Protein AF-A0A9D9KE22-F1 (afdb_monomer_lite)

Foldseek 3Di:
DDQWFWDDDQEDEAQDKDKTKIAHDVVFFPDKWKAKVVPRTFDWDDDNVGRMIMGTDGRPHHDFDKIKMWIFGAGPVRHTPDIDIQIHGHDNDDFAFAPFKKKAFQAWWKWFSDPDDPVPDDPLGIDIDGHPDMFAFGGWDDDPQKIWTQTPDFDPSNGRTTITRNVRIWIDHPRFTFAQDPVPDDDADPQWKKKFFQAWWKWFLDPDPPVPDDPLGIDIDHHRTMFIFNFWAQAPQWTWTFTDPPRFDPSHGRTTTTRQVRMWIGDPNDIDDRDLQFKKKAFQAWWWFFADPDDPVPDDPLGIDIDHHLDMWTWPDWDFDQQWIWTATRGADPSHGRTGTIRPARMWMGGNPHTDPPDPFKDWPFAQEEEAQAKGKTKIFGDLVFFPDKWKAKPVPRTFDKDDDSVRRMIMGIDRRPHHDFFKTKIWIFTAGPVRGTRDIYIRIHGHDHDPVLVPFWKKKFFQAWWKWFQDPDDPVPDDPQGIDIDGHGDMFTFPGWDDDDQWIWTQTPAFDPSNTRTTITNQLRMWIDRHPDTADADPLSDDDDPAQKKKAQNAWWKFFADPDDPVPDDPLGIDIDHHRDMFGFQFWAQADQWIFTATPDADPSHGGTGTIRQVRMWMGGPSDTDHRDLQFKKKAFADWKKFAADDDPPVPDDPLGIDTDDHRDMWTFPDWDDDDQWIWTQTRGQDPSHGRTGIIRNVRIFIGGRPHTDDRDDDFDQKFFAPFDAAALCPAPPPSVPQLQLRQVQSQVVSVPDDDDPDPGRSNVLVVVLCVPPNPPSSVPVVSSQVSLVVVQKHKDKDQFAFPVVCSVCLRVNFKKKFWWPLDVVIGIWIFGMDHPFATFIRRNQADSVVVSPGRGRHRDGDGPVNCCVIQHDGRRGIIMTIGHD

Sequence (887 aa):
MGVLTYLGPQEVLVNQPTALTGTYDPQQIAKVSVSAEGQFPLPVTLNLSQGAWQVKLDRGVTIAGIRWFSLQGTDSAGNVVAQHKAYVTVSSEPLVQADSLQVELLQQTWFKTAPIDSAQLEDTQKLRVDGGQTLEAKRYTLRGNHIAVELDDRLSPVGTFGYFYQPHVQLSIGGLPLHFNENRLPEPPPGTQLLWITRDTKIKVMPESSALLPPTQQAELLKGQVFFITGYACVSGHFRVTLQDGMGIPNFGNVGYLYNQHVRIHQDGQWLSYDANALTVTILRETLLKKRPTDSSVLPESEYVKLPATRIYGLSSYRWIASHLKVALTENFPGFGNTGYLFPDFVEIKQGNDALTVSPTLDYTGPTEVLLNQPTTLTGRFDPENVATVSVVAEDRFALPVTLNRGDGTWGVRLDRGFREAGLRWLRLKGSDRNGATIDSQILYITVSTDPLTVGDELTVRTLRETVFKVAPIDSDRLAFDQQITLREGTTLEVRNYGYVDGHLQVRLKTSLTPIGEFGYFYEPHVQLRKGDRILVFQVANIPEQPIAGQLLVTETTHMKISTDSAASLPASQKVRLLHGQTFGVLGYASIAGHFRVTLAESIPGFGNVGYIFARHVELLRQGQSVPYDSQALTVTILQKTVLKRRLVPSSRLSSNDKTTLPVGRVYGVSSYATEDNHIKVSLTEEIPGYGNTGYLFAEHVWVRQGGTTIDLFPKLPDRKELGVPYFSQRDNPSYSWATCNTTAIAMVLYYYGLRPSYSSQLEEELFQWIVQRYGVGAQTNHAVLSEMIRAYGYRTVFSTKRRWREIDKEIAEGRPVILPGYFTATGHIVTVIGYTPSGLIVNDPWGNSLTGYTNTYGGKLLYPNNFLVEKAGTDGNVWAHFIYPN

Structure (mmCIF, N/CA/C/O backbone):
data_AF-A0A9D9KE22-F1
#
_entry.id   AF-A0A9D9KE22-F1
#
loop_
_atom_site.group_PDB
_atom_site.id
_atom_site.type_symbol
_atom_site.label_atom_id
_atom_site.label_alt_id
_atom_site.label_comp_id
_atom_site.label_asym_id
_atom_site.label_entity_id
_atom_site.label_seq_id
_atom_site.pdbx_PDB_ins_code
_atom_site.Cartn_x
_atom_site.Cartn_y
_atom_site.Cartn_z
_atom_site.occupancy
_atom_site.B_iso_or_equiv
_atom_site.auth_seq_id
_atom_site.auth_comp_id
_atom_site.auth_asym_id
_atom_site.auth_atom_id
_atom_site.pdbx_PDB_model_num
ATOM 1 N N . MET A 1 1 ? -30.081 0.039 63.988 1.00 52.62 1 MET A N 1
ATOM 2 C CA . MET A 1 1 ? -30.700 -0.059 62.646 1.00 52.62 1 MET A CA 1
ATOM 3 C C . MET A 1 1 ? -32.122 0.452 62.765 1.00 52.62 1 MET A C 1
ATOM 5 O O . MET A 1 1 ? -32.701 0.265 63.826 1.00 52.62 1 MET A O 1
ATOM 9 N N . GLY A 1 2 ? -32.643 1.153 61.754 1.00 65.88 2 GLY A N 1
ATOM 10 C CA . GLY A 1 2 ? -34.035 1.617 61.780 1.00 65.88 2 GLY A CA 1
ATOM 11 C C . GLY A 1 2 ? -35.005 0.438 61.884 1.00 65.88 2 GLY A C 1
ATOM 12 O O . GLY A 1 2 ? -34.689 -0.650 61.407 1.00 65.88 2 GLY A O 1
ATOM 13 N N . VAL A 1 3 ? -36.162 0.659 62.512 1.00 86.88 3 VAL A N 1
ATOM 14 C CA . VAL A 1 3 ? -37.177 -0.385 62.741 1.00 86.88 3 VAL A CA 1
ATOM 15 C C . VAL A 1 3 ? -37.693 -0.958 61.412 1.00 86.88 3 VAL A C 1
ATOM 17 O O . VAL A 1 3 ? -37.956 -2.150 61.324 1.00 86.88 3 VAL A O 1
ATOM 20 N N . LEU A 1 4 ? -37.736 -0.149 60.348 1.00 90.00 4 LEU A N 1
ATOM 21 C CA . LEU A 1 4 ? -37.989 -0.553 58.962 1.00 90.00 4 LEU A CA 1
ATOM 22 C C . LEU A 1 4 ? -37.104 0.283 58.029 1.00 90.00 4 LEU A C 1
ATOM 24 O O . LEU A 1 4 ? -37.019 1.497 58.191 1.00 90.00 4 LEU A O 1
ATOM 28 N N . THR A 1 5 ? -36.441 -0.336 57.053 1.00 89.00 5 THR A N 1
ATOM 29 C CA . THR A 1 5 ? -35.535 0.353 56.123 1.00 89.00 5 THR A CA 1
ATOM 30 C C . THR A 1 5 ? -35.756 -0.075 54.677 1.00 89.00 5 THR A C 1
ATOM 32 O O . THR A 1 5 ? -36.256 -1.167 54.403 1.00 89.00 5 THR A O 1
ATOM 35 N N . TYR A 1 6 ? -35.341 0.789 53.750 1.00 90.19 6 TYR A N 1
ATOM 36 C CA . TYR A 1 6 ? -35.179 0.484 52.332 1.00 90.19 6 TYR A CA 1
ATOM 37 C C . TYR A 1 6 ? -33.688 0.466 51.993 1.00 90.19 6 TYR A C 1
ATOM 39 O O . TYR A 1 6 ? -32.990 1.439 52.274 1.00 90.19 6 TYR A O 1
ATOM 47 N N . LEU A 1 7 ? -33.200 -0.630 51.411 1.00 88.38 7 LEU A N 1
ATOM 48 C CA . LEU A 1 7 ? -31.791 -0.786 51.046 1.00 88.38 7 LEU A CA 1
ATOM 49 C C . LEU A 1 7 ? -31.523 -0.464 49.574 1.00 88.38 7 LEU A C 1
ATOM 51 O O . LEU A 1 7 ? -30.452 0.051 49.262 1.00 88.38 7 LEU A O 1
ATOM 55 N N . GLY A 1 8 ? -32.478 -0.721 48.679 1.00 89.62 8 GLY A N 1
ATOM 56 C CA . GLY A 1 8 ? -32.329 -0.424 47.257 1.00 89.62 8 GLY A CA 1
ATOM 57 C C . GLY A 1 8 ? -33.086 -1.392 46.347 1.00 89.62 8 GLY A C 1
ATOM 58 O O . GLY A 1 8 ? -33.762 -2.304 46.839 1.00 89.62 8 GLY A O 1
ATOM 59 N N . PRO A 1 9 ? -32.960 -1.208 45.021 1.00 90.75 9 PRO A N 1
ATOM 60 C CA . PRO A 1 9 ? -32.099 -0.221 44.351 1.00 90.75 9 PRO A CA 1
ATOM 61 C C . PRO A 1 9 ? -32.670 1.212 44.341 1.00 90.75 9 PRO A C 1
ATOM 63 O O . PRO A 1 9 ? -33.877 1.425 44.268 1.00 90.75 9 PRO A O 1
ATOM 66 N N . GLN A 1 10 ? -31.806 2.225 44.402 1.00 87.44 10 GLN A N 1
ATOM 67 C CA . GLN A 1 10 ? -32.179 3.648 44.324 1.00 87.44 10 GLN A CA 1
ATOM 68 C C . GLN A 1 10 ? -32.398 4.118 42.872 1.00 87.44 10 GLN A C 1
ATOM 70 O O . GLN A 1 10 ? -33.003 5.168 42.635 1.00 87.44 10 GLN A O 1
ATOM 75 N N . GLU A 1 11 ? -31.954 3.319 41.899 1.00 89.69 11 GLU A N 1
ATOM 76 C CA . GLU A 1 11 ? -32.159 3.530 40.469 1.00 89.69 11 GLU A CA 1
ATOM 77 C C . GLU A 1 11 ? -32.448 2.210 39.744 1.00 89.69 11 GLU A C 1
ATOM 79 O O . GLU A 1 11 ? -31.849 1.179 40.044 1.00 89.69 11 GLU A O 1
ATOM 84 N N . VAL A 1 12 ? -33.388 2.247 38.801 1.00 92.44 12 VAL A N 1
ATOM 85 C CA . VAL A 1 12 ? -33.772 1.129 37.934 1.00 92.44 12 VAL A CA 1
ATOM 86 C C . VAL A 1 12 ? -34.018 1.632 36.515 1.00 92.44 12 VAL A C 1
ATOM 88 O O . VAL A 1 12 ? -34.366 2.796 36.310 1.00 92.44 12 VAL A O 1
ATOM 91 N N . LEU A 1 13 ? -33.896 0.743 35.532 1.00 92.75 13 LEU A N 1
ATOM 92 C CA . LEU A 1 13 ? -34.235 1.045 34.144 1.00 92.75 13 LEU A CA 1
ATOM 93 C C . LEU A 1 13 ? -35.691 0.694 33.837 1.00 92.75 13 LEU A C 1
ATOM 95 O O . LEU A 1 13 ? -36.239 -0.279 34.364 1.00 92.75 13 LEU A O 1
ATOM 99 N N . VAL A 1 14 ? -36.310 1.480 32.955 1.00 93.62 14 VAL A N 1
ATOM 100 C CA . VAL A 1 14 ? -37.665 1.209 32.459 1.00 93.62 14 VAL A CA 1
ATOM 101 C C . VAL A 1 14 ? -37.738 -0.206 31.873 1.00 93.62 14 VAL A C 1
ATOM 103 O O . VAL A 1 14 ? -36.873 -0.611 31.098 1.00 93.62 14 VAL A O 1
ATOM 106 N N . ASN A 1 15 ? -38.793 -0.946 32.224 1.00 93.06 15 ASN A N 1
ATOM 107 C CA . ASN A 1 15 ? -39.070 -2.307 31.742 1.00 93.06 15 ASN A CA 1
ATOM 108 C C . ASN A 1 15 ? -37.982 -3.357 32.054 1.00 93.06 15 ASN A C 1
ATOM 110 O O . ASN A 1 15 ? -37.963 -4.410 31.419 1.00 93.06 15 ASN A O 1
ATOM 114 N N . GLN A 1 16 ? -37.088 -3.105 33.018 1.00 94.62 16 GLN A N 1
ATOM 115 C CA . GLN A 1 16 ? -36.100 -4.094 33.460 1.00 94.62 16 GLN A CA 1
ATOM 116 C C . GLN A 1 16 ? -36.546 -4.793 34.753 1.00 94.62 16 GLN A C 1
ATOM 118 O O . GLN A 1 16 ? -36.884 -4.098 35.718 1.00 94.62 16 GLN A O 1
ATOM 123 N N . PRO A 1 17 ? -36.534 -6.141 34.813 1.00 94.94 17 PRO A N 1
ATOM 124 C CA . PRO A 1 17 ? -36.835 -6.877 36.035 1.00 94.94 17 PRO A CA 1
ATOM 125 C C . PRO A 1 17 ? -35.975 -6.383 37.199 1.00 94.94 17 PRO A C 1
ATOM 127 O O . PRO A 1 17 ? -34.760 -6.237 37.070 1.00 94.94 17 PRO A O 1
ATOM 130 N N . THR A 1 18 ? -36.596 -6.118 38.346 1.00 94.38 18 THR A N 1
ATOM 131 C CA . THR A 1 18 ? -35.881 -5.592 39.513 1.00 94.38 18 THR A CA 1
ATOM 132 C C . THR A 1 18 ? -36.458 -6.132 40.812 1.00 94.38 18 THR A C 1
ATOM 134 O O . THR A 1 18 ? -37.592 -6.614 40.854 1.00 94.38 18 THR A O 1
ATOM 137 N N . ALA A 1 19 ? -35.678 -6.059 41.886 1.00 95.19 19 ALA A N 1
ATOM 138 C CA . ALA A 1 19 ? -36.117 -6.459 43.210 1.00 95.19 19 ALA A CA 1
ATOM 139 C C . ALA A 1 19 ? -35.845 -5.346 44.220 1.00 95.19 19 ALA A C 1
ATOM 141 O O . ALA A 1 19 ? -34.696 -4.998 44.476 1.00 95.19 19 ALA A O 1
ATOM 142 N N . LEU A 1 20 ? -36.913 -4.818 44.810 1.00 94.88 20 LEU A N 1
ATOM 143 C CA . LEU A 1 20 ? -36.837 -3.865 45.910 1.00 94.88 20 LEU A CA 1
ATOM 144 C C . LEU A 1 20 ? -36.522 -4.635 47.186 1.00 94.88 20 LEU A C 1
ATOM 146 O O . LEU A 1 20 ? -37.151 -5.659 47.450 1.00 94.88 20 LEU A O 1
ATOM 150 N N . THR A 1 21 ? -35.573 -4.154 47.977 1.00 95.38 21 THR A N 1
ATOM 151 C CA . THR A 1 21 ? -35.125 -4.835 49.193 1.00 95.38 21 THR A CA 1
ATOM 152 C C . THR A 1 21 ? -34.967 -3.868 50.350 1.00 95.38 21 THR A C 1
ATOM 154 O O . THR A 1 21 ? -34.705 -2.676 50.167 1.00 95.38 21 THR A O 1
ATOM 157 N N . GLY A 1 22 ? -35.096 -4.391 51.562 1.00 93.12 22 GLY A N 1
ATOM 158 C CA . GLY A 1 22 ? -34.832 -3.640 52.776 1.00 93.12 22 GLY A CA 1
ATOM 159 C C . GLY A 1 22 ? -34.745 -4.530 54.006 1.00 93.12 22 GLY A C 1
ATOM 160 O O . GLY A 1 22 ? -34.867 -5.751 53.905 1.00 93.12 22 GLY A O 1
ATOM 161 N N . THR A 1 23 ? -34.532 -3.922 55.172 1.00 93.56 23 THR A N 1
ATOM 162 C CA . THR A 1 23 ? -34.535 -4.633 56.460 1.00 93.56 23 THR A CA 1
ATOM 163 C C . THR A 1 23 ? -35.662 -4.163 57.360 1.00 93.56 23 THR A C 1
ATOM 165 O O . THR A 1 23 ? -36.246 -3.102 57.148 1.00 93.56 23 THR A O 1
ATOM 168 N N . TYR A 1 24 ? -35.986 -4.963 58.364 1.00 93.38 24 TYR A N 1
ATOM 169 C CA . TYR A 1 24 ? -36.916 -4.624 59.427 1.00 93.38 24 TYR A CA 1
ATOM 170 C C . TYR A 1 24 ? -36.479 -5.301 60.729 1.00 93.38 24 TYR A C 1
ATOM 172 O O . TYR A 1 24 ? -35.757 -6.296 60.696 1.00 93.38 24 TYR A O 1
ATOM 180 N N . ASP A 1 25 ? -36.906 -4.764 61.870 1.00 92.50 25 ASP A N 1
ATOM 181 C CA . ASP A 1 25 ? -36.698 -5.403 63.168 1.00 92.50 25 ASP A CA 1
ATOM 182 C C . ASP A 1 25 ? -37.788 -6.467 63.407 1.00 92.50 25 ASP A C 1
ATOM 184 O O . ASP A 1 25 ? -38.950 -6.106 63.635 1.00 92.50 25 ASP A O 1
ATOM 188 N N . PRO A 1 26 ? -37.454 -7.772 63.372 1.00 89.25 26 PRO A N 1
ATOM 189 C CA . PRO A 1 26 ? -38.434 -8.838 63.555 1.00 89.25 26 PRO A CA 1
ATOM 190 C C . PRO A 1 26 ? -38.997 -8.908 64.981 1.00 89.25 26 PRO A C 1
ATOM 192 O O . PRO A 1 26 ? -39.993 -9.596 65.190 1.00 89.25 26 PRO A O 1
ATOM 195 N N . GLN A 1 27 ? -38.398 -8.214 65.959 1.00 89.69 27 GLN A N 1
ATOM 196 C CA . GLN A 1 27 ? -38.946 -8.115 67.316 1.00 89.69 27 GLN A CA 1
ATOM 197 C C . GLN A 1 27 ? -40.070 -7.077 67.422 1.00 89.69 27 GLN A C 1
ATOM 199 O O . GLN A 1 27 ? -40.893 -7.163 68.330 1.00 89.69 27 GLN A O 1
ATOM 204 N N . GLN A 1 28 ? -40.113 -6.104 66.507 1.00 89.75 28 GLN A N 1
ATOM 205 C CA . GLN A 1 28 ? -41.059 -4.985 66.553 1.00 89.75 28 GLN A CA 1
ATOM 206 C C . GLN A 1 28 ? -42.099 -5.033 65.429 1.00 89.75 28 GLN A C 1
ATOM 208 O O . GLN A 1 28 ? -43.223 -4.574 65.610 1.00 89.75 28 GLN A O 1
ATOM 213 N N . ILE A 1 29 ? -41.749 -5.593 64.269 1.00 91.06 29 ILE A N 1
ATOM 214 C CA . ILE A 1 29 ? -42.631 -5.667 63.102 1.00 91.06 29 ILE A CA 1
ATOM 215 C C . ILE A 1 29 ? -42.991 -7.124 62.811 1.00 91.06 29 ILE A C 1
ATOM 217 O O . ILE A 1 29 ? -42.139 -7.938 62.458 1.00 91.06 29 ILE A O 1
ATOM 221 N N . ALA A 1 30 ? -44.289 -7.421 62.876 1.00 89.38 30 ALA A N 1
ATOM 222 C CA . ALA A 1 30 ? -44.859 -8.706 62.487 1.00 89.38 30 ALA A CA 1
ATOM 223 C C . ALA A 1 30 ? -45.181 -8.777 60.983 1.00 89.38 30 ALA A C 1
ATOM 225 O O . ALA A 1 30 ? -45.152 -9.859 60.396 1.00 89.38 30 ALA A O 1
ATOM 226 N N . LYS A 1 31 ? -45.487 -7.639 60.340 1.00 92.25 31 LYS A N 1
ATOM 227 C CA . LYS A 1 31 ? -45.825 -7.576 58.909 1.00 92.25 31 LYS A CA 1
ATOM 228 C C . LYS A 1 31 ? -45.236 -6.338 58.241 1.00 92.25 31 LYS A C 1
ATOM 230 O O . LYS A 1 31 ? -45.447 -5.223 58.707 1.00 92.25 31 LYS A O 1
ATOM 235 N N . VAL A 1 32 ? -44.578 -6.537 57.098 1.00 94.81 32 VAL A N 1
ATOM 236 C CA . VAL A 1 32 ? -44.159 -5.462 56.185 1.00 94.81 32 VAL A CA 1
ATOM 237 C C . VAL A 1 32 ? -45.110 -5.425 54.991 1.00 94.81 32 VAL A C 1
ATOM 239 O O . VAL A 1 32 ? -45.352 -6.448 54.354 1.00 94.81 32 VAL A O 1
ATOM 242 N N . SER A 1 33 ? -45.638 -4.245 54.679 1.00 94.81 33 SER A N 1
ATOM 243 C CA . SER A 1 33 ? -46.458 -3.982 53.495 1.00 94.81 33 SER A CA 1
ATOM 244 C C . SER A 1 33 ? -45.775 -2.937 52.619 1.00 94.81 33 SER A C 1
ATOM 246 O O . SER A 1 33 ? -45.299 -1.920 53.123 1.00 94.81 33 SER A O 1
ATOM 248 N N . VAL A 1 34 ? -45.743 -3.182 51.309 1.00 95.62 34 VAL A N 1
ATOM 249 C CA . VAL A 1 34 ? -45.192 -2.254 50.315 1.00 95.62 34 VAL A CA 1
ATOM 250 C C . VAL A 1 34 ? -46.267 -1.959 49.275 1.00 95.62 34 VAL A C 1
ATOM 252 O O . VAL A 1 34 ? -46.919 -2.876 48.784 1.00 95.62 34 VAL A O 1
ATOM 255 N N . SER A 1 35 ? -46.467 -0.689 48.931 1.00 94.38 35 SER A N 1
ATOM 256 C CA . SER A 1 35 ? -47.341 -0.285 47.821 1.00 94.38 35 SER A CA 1
ATOM 257 C C . SER A 1 35 ? -46.654 0.737 46.925 1.00 94.38 35 SER A C 1
ATOM 259 O O . SER A 1 35 ? -45.993 1.650 47.422 1.00 94.38 35 SER A O 1
ATOM 261 N N . ALA A 1 36 ? -46.797 0.598 45.608 1.00 92.25 36 ALA A N 1
ATOM 262 C CA . ALA A 1 36 ? -46.346 1.613 44.663 1.00 92.25 36 ALA A CA 1
ATOM 263 C C . ALA A 1 36 ? -47.283 2.820 44.733 1.00 92.25 36 ALA A C 1
ATOM 265 O O . ALA A 1 36 ? -48.504 2.682 44.618 1.00 92.25 36 ALA A O 1
ATOM 266 N N . GLU A 1 37 ? -46.692 3.988 44.971 1.00 90.19 37 GLU A N 1
ATOM 267 C CA . GLU A 1 37 ? -47.356 5.292 45.011 1.00 90.19 37 GLU A CA 1
ATOM 268 C C . GLU A 1 37 ? -48.580 5.348 45.945 1.00 90.19 37 GLU A C 1
ATOM 270 O O . GLU A 1 37 ? -49.500 6.141 45.756 1.00 90.19 37 GLU A O 1
ATOM 275 N N . GLY A 1 38 ? -48.591 4.492 46.975 1.00 86.12 38 GLY A N 1
ATOM 276 C CA . GLY A 1 38 ? -49.675 4.382 47.954 1.00 86.12 38 GLY A CA 1
ATOM 277 C C . GLY A 1 38 ? -50.980 3.794 47.407 1.00 86.12 38 GLY A C 1
ATOM 278 O O . GLY A 1 38 ? -51.953 3.719 48.150 1.00 86.12 38 GLY A O 1
ATOM 279 N N . GLN A 1 39 ? -51.018 3.385 46.135 1.00 89.31 39 GLN A N 1
ATOM 280 C CA . GLN A 1 39 ? -52.238 2.938 45.453 1.00 89.31 39 GLN A CA 1
ATOM 281 C C . GLN A 1 39 ? -52.198 1.455 45.084 1.00 89.31 39 GLN A C 1
ATOM 283 O O . GLN A 1 39 ? -53.217 0.772 45.164 1.00 89.31 39 GLN A O 1
ATOM 288 N N . PHE A 1 40 ? -51.028 0.941 44.699 1.00 90.44 40 PHE A N 1
ATOM 289 C CA . PHE A 1 40 ? -50.904 -0.408 44.150 1.00 90.44 40 PHE A CA 1
ATOM 290 C C . PHE A 1 40 ? -50.133 -1.310 45.121 1.00 90.44 40 PHE A C 1
ATOM 292 O O . PHE A 1 40 ? -48.906 -1.208 45.187 1.00 90.44 40 PHE A O 1
ATOM 299 N N . PRO A 1 41 ? -50.803 -2.168 45.914 1.00 93.44 41 PRO A N 1
ATOM 300 C CA . PRO A 1 41 ? -50.121 -3.065 46.842 1.00 93.44 41 PRO A CA 1
ATOM 301 C C . PRO A 1 41 ? -49.239 -4.062 46.085 1.00 93.44 41 PRO A C 1
ATOM 303 O O . PRO A 1 41 ? -49.636 -4.605 45.054 1.00 93.44 41 PRO A O 1
ATOM 306 N N . LEU A 1 42 ? -48.040 -4.307 46.610 1.00 94.38 42 LEU A N 1
ATOM 307 C CA . LEU A 1 42 ? -47.044 -5.189 46.013 1.00 94.38 42 LEU A CA 1
ATOM 308 C C . LEU A 1 42 ? -46.804 -6.418 46.902 1.00 94.38 42 LEU A C 1
ATOM 310 O O . LEU A 1 42 ? -46.813 -6.298 48.131 1.00 94.38 42 LEU A O 1
ATOM 314 N N . PRO A 1 43 ? -46.569 -7.602 46.311 1.00 94.06 43 PRO A N 1
ATOM 315 C CA . PRO A 1 43 ? -46.310 -8.817 47.072 1.00 94.06 43 PRO A CA 1
ATOM 316 C C . PRO A 1 43 ? -44.940 -8.744 47.757 1.00 94.06 43 PRO A C 1
ATOM 318 O O . PRO A 1 43 ? -43.904 -8.645 47.098 1.00 94.06 43 PRO A O 1
ATOM 321 N N . VAL A 1 44 ? -44.940 -8.817 49.090 1.00 96.06 44 VAL A N 1
ATOM 322 C CA . VAL A 1 44 ? -43.728 -8.793 49.920 1.00 96.06 44 VAL A CA 1
ATOM 323 C C . VAL A 1 44 ? -43.352 -10.214 50.331 1.00 96.06 44 VAL A C 1
ATOM 325 O O . VAL A 1 44 ? -44.178 -10.962 50.847 1.00 96.06 44 VAL A O 1
ATOM 328 N N . THR A 1 45 ? -42.086 -10.570 50.139 1.00 94.88 45 THR A N 1
ATOM 329 C CA . THR A 1 45 ? -41.467 -11.789 50.670 1.00 94.88 45 THR A CA 1
ATOM 330 C C . THR A 1 45 ? -40.592 -11.421 51.864 1.00 94.88 45 THR A C 1
ATOM 332 O O . THR A 1 45 ? -39.764 -10.518 51.759 1.00 94.88 45 THR A O 1
ATOM 335 N N . LEU A 1 46 ? -40.764 -12.111 52.994 1.00 92.19 46 LEU A N 1
ATOM 336 C CA . LEU A 1 46 ? -39.969 -11.897 54.206 1.00 92.19 46 LEU A CA 1
ATOM 337 C C . LEU A 1 46 ? -38.916 -12.993 54.367 1.00 92.19 46 LEU A C 1
ATOM 339 O O . LEU A 1 46 ? -39.197 -14.173 54.164 1.00 92.19 46 LEU A O 1
ATOM 343 N N . ASN A 1 47 ? -37.726 -12.597 54.801 1.00 89.81 47 ASN A N 1
ATOM 344 C CA . ASN A 1 47 ? -36.690 -13.483 55.298 1.00 89.81 47 ASN A CA 1
ATOM 345 C C . ASN A 1 47 ? -36.510 -13.244 56.803 1.00 89.81 47 ASN A C 1
ATOM 347 O O . ASN A 1 47 ? -35.818 -12.316 57.228 1.00 89.81 47 ASN A O 1
ATOM 351 N N . LEU A 1 48 ? -37.148 -14.105 57.597 1.00 84.62 48 LEU A N 1
ATOM 352 C CA . LEU A 1 48 ? -37.213 -13.989 59.054 1.00 84.62 48 LEU A CA 1
ATOM 353 C C . LEU A 1 48 ? -35.842 -14.131 59.730 1.00 84.62 48 LEU A C 1
ATOM 355 O O . LEU A 1 48 ? -35.604 -13.481 60.742 1.00 84.62 48 LEU A O 1
ATOM 359 N N . SER A 1 49 ? -34.931 -14.944 59.182 1.00 85.00 49 SER A N 1
ATOM 360 C CA . SER A 1 49 ? -33.613 -15.172 59.796 1.00 85.00 49 SER A CA 1
ATOM 361 C C . SER A 1 49 ? -32.651 -14.001 59.599 1.00 85.00 49 SER A C 1
ATOM 363 O O . SER A 1 49 ? -31.721 -13.836 60.382 1.00 85.00 49 SER A O 1
ATOM 365 N N . GLN A 1 50 ? -32.882 -13.181 58.572 1.00 87.75 50 GLN A N 1
ATOM 366 C CA . GLN A 1 50 ? -32.050 -12.023 58.239 1.00 87.75 50 GLN A CA 1
ATOM 367 C C . GLN A 1 50 ? -32.721 -10.682 58.566 1.00 87.75 50 GLN A C 1
ATOM 369 O O . GLN A 1 50 ? -32.101 -9.640 58.368 1.00 87.75 50 GLN A O 1
ATOM 374 N N . GLY A 1 51 ? -33.979 -10.689 59.029 1.00 92.19 51 GLY A N 1
ATOM 375 C CA . GLY A 1 51 ? -34.763 -9.465 59.216 1.00 92.19 51 GLY A CA 1
ATOM 376 C C . GLY A 1 51 ? -34.876 -8.657 57.919 1.00 92.19 51 GLY A C 1
ATOM 377 O O . GLY A 1 51 ? -34.739 -7.437 57.934 1.00 92.19 51 GLY A O 1
ATOM 378 N N . ALA A 1 52 ? -35.045 -9.330 56.777 1.00 93.81 52 ALA A N 1
ATOM 379 C CA . ALA A 1 52 ? -35.034 -8.706 55.455 1.00 93.81 52 ALA A CA 1
ATOM 380 C C . ALA A 1 52 ? -36.369 -8.892 54.730 1.00 93.81 52 ALA A C 1
ATOM 382 O O . ALA A 1 52 ? -37.041 -9.909 54.891 1.00 93.81 52 ALA A O 1
ATOM 383 N N . TRP A 1 53 ? -36.750 -7.922 53.907 1.00 95.19 53 TRP A N 1
ATOM 384 C CA . TRP A 1 53 ? -37.934 -7.994 53.055 1.00 95.19 53 TRP A CA 1
ATOM 385 C C . TRP A 1 53 ? -37.553 -7.740 51.592 1.00 95.19 53 TRP A C 1
ATOM 387 O O . TRP A 1 53 ? -36.586 -7.032 51.300 1.00 95.19 53 TRP A O 1
ATOM 397 N N . GLN A 1 54 ? -38.313 -8.330 50.669 1.00 96.62 54 GLN A N 1
ATOM 398 C CA . GLN A 1 54 ? -38.123 -8.179 49.229 1.00 96.62 54 GLN A CA 1
ATOM 399 C C . GLN A 1 54 ? -39.462 -8.063 48.492 1.00 96.62 54 GLN A C 1
ATOM 401 O O . GLN A 1 54 ? -40.420 -8.760 48.817 1.00 96.62 54 GLN A O 1
ATOM 406 N N . VAL A 1 55 ? -39.505 -7.238 47.448 1.00 96.44 55 VAL A N 1
ATOM 407 C CA . VAL A 1 55 ? -40.571 -7.206 46.438 1.00 96.44 55 VAL A CA 1
ATOM 408 C C . VAL A 1 55 ? -39.941 -7.450 45.073 1.00 96.44 55 VAL A C 1
ATOM 410 O O . VAL A 1 55 ? -39.058 -6.698 44.664 1.00 96.44 55 VAL A O 1
ATOM 413 N N . LYS A 1 56 ? -40.396 -8.480 44.357 1.00 95.69 56 LYS A N 1
ATOM 414 C CA . LYS A 1 56 ? -39.967 -8.745 42.977 1.00 95.69 56 LYS A CA 1
ATOM 415 C C . LYS A 1 56 ? -40.908 -8.063 41.991 1.00 95.69 56 LYS A C 1
ATOM 417 O O . LYS A 1 56 ? -42.123 -8.212 42.084 1.00 95.69 56 LYS A O 1
ATOM 422 N N . LEU A 1 57 ? -40.333 -7.326 41.050 1.00 94.06 57 LEU A N 1
ATOM 423 C CA . LEU A 1 57 ? -41.029 -6.669 39.953 1.00 94.06 57 LEU A CA 1
ATOM 424 C C . LEU A 1 57 ? -40.551 -7.302 38.644 1.00 94.06 57 LEU A C 1
ATOM 426 O O . LEU A 1 57 ? -39.607 -6.815 38.024 1.00 94.06 57 LEU A O 1
ATOM 430 N N . ASP A 1 58 ? -41.198 -8.390 38.221 1.00 91.62 58 ASP A N 1
ATOM 431 C CA . ASP A 1 58 ? -40.747 -9.197 37.072 1.00 91.62 58 ASP A CA 1
ATOM 432 C C . ASP A 1 58 ? -40.769 -8.432 35.740 1.00 91.62 58 ASP A C 1
ATOM 434 O O . ASP A 1 58 ? -40.001 -8.736 34.835 1.00 91.62 58 ASP A O 1
ATOM 438 N N . ARG A 1 59 ? -41.633 -7.417 35.617 1.00 90.38 59 ARG A N 1
ATOM 439 C CA . ARG A 1 59 ? -41.679 -6.505 34.457 1.00 90.38 59 ARG A CA 1
ATOM 440 C C . ARG A 1 59 ? -40.990 -5.161 34.717 1.00 90.38 59 ARG A C 1
ATOM 442 O O . ARG A 1 59 ? -41.056 -4.273 33.872 1.00 90.38 59 ARG A O 1
ATOM 449 N N . GLY A 1 60 ? -40.370 -4.996 35.884 1.00 91.69 60 GLY A N 1
ATOM 450 C CA . GLY A 1 60 ? -39.799 -3.725 36.312 1.00 91.69 60 GLY A CA 1
ATOM 451 C C . GLY A 1 60 ? -40.837 -2.632 36.546 1.00 91.69 60 GLY A C 1
ATOM 452 O O . GLY A 1 60 ? -42.017 -2.896 36.787 1.00 91.69 60 GLY A O 1
ATOM 453 N N . VAL A 1 61 ? -40.375 -1.384 36.462 1.00 91.50 61 VAL A N 1
ATOM 454 C CA . VAL A 1 61 ? -41.226 -0.190 36.479 1.00 91.50 61 VAL A CA 1
ATOM 455 C C . VAL A 1 61 ? -41.347 0.342 35.052 1.00 91.50 61 VAL A C 1
ATOM 457 O O . VAL A 1 61 ? -40.348 0.489 34.353 1.00 91.50 61 VAL A O 1
ATOM 460 N N . THR A 1 62 ? -42.569 0.606 34.594 1.00 89.12 62 THR A N 1
ATOM 461 C CA . THR A 1 62 ? -42.858 0.842 33.166 1.00 89.12 62 THR A CA 1
ATOM 462 C C . THR A 1 62 ? -42.847 2.310 32.751 1.00 89.12 62 THR A C 1
ATOM 464 O O . THR A 1 62 ? -42.880 2.613 31.561 1.00 89.12 62 THR A O 1
ATOM 467 N N . ILE A 1 63 ? -42.803 3.239 33.709 1.00 89.44 63 ILE A N 1
ATOM 468 C CA . ILE A 1 63 ? -42.871 4.676 33.438 1.00 89.44 63 ILE A CA 1
ATOM 469 C C . ILE A 1 63 ? -41.657 5.363 34.061 1.00 89.44 63 ILE A C 1
ATOM 471 O O . ILE A 1 63 ? -41.450 5.278 35.271 1.00 89.44 63 ILE A O 1
ATOM 475 N N . ALA A 1 64 ? -40.886 6.073 33.235 1.00 89.69 64 ALA A N 1
ATOM 476 C CA . ALA A 1 64 ? -39.721 6.838 33.669 1.00 89.69 64 ALA A CA 1
ATOM 477 C C . ALA A 1 64 ? -40.087 7.984 34.633 1.00 89.69 64 ALA A C 1
ATOM 479 O O . ALA A 1 64 ? -41.207 8.510 34.633 1.00 89.69 64 ALA A O 1
ATOM 480 N N . GLY A 1 65 ? -39.107 8.403 35.432 1.00 87.88 65 GLY A N 1
ATOM 481 C CA . GLY A 1 65 ? -39.204 9.494 36.398 1.00 87.88 65 GLY A CA 1
ATOM 482 C C . GLY A 1 65 ? -38.959 9.035 37.832 1.00 87.88 65 GLY A C 1
ATOM 483 O O . GLY A 1 65 ? -38.544 7.908 38.087 1.00 87.88 65 GLY A O 1
ATOM 484 N N . ILE A 1 66 ? -39.208 9.927 38.787 1.00 88.88 66 ILE A N 1
ATOM 485 C CA . ILE A 1 66 ? -39.130 9.585 40.208 1.00 88.88 66 ILE A CA 1
ATOM 486 C C . ILE A 1 66 ? -40.404 8.837 40.580 1.00 88.88 66 ILE A C 1
ATOM 488 O O . ILE A 1 66 ? -41.507 9.340 40.362 1.00 88.88 66 ILE A O 1
ATOM 492 N N . ARG A 1 67 ? -40.255 7.625 41.103 1.00 91.94 67 ARG A N 1
ATOM 493 C CA . ARG A 1 67 ? -41.344 6.832 41.675 1.00 91.94 67 ARG A CA 1
ATOM 494 C C . ARG A 1 67 ? -41.087 6.637 43.151 1.00 91.94 67 ARG A C 1
ATOM 496 O O . ARG A 1 67 ? -39.966 6.816 43.625 1.00 91.94 67 ARG A O 1
ATOM 503 N N . TRP A 1 68 ? -42.131 6.301 43.888 1.00 92.19 68 TRP A N 1
ATOM 504 C CA . TRP A 1 68 ? -41.993 6.041 45.307 1.00 92.19 68 TRP A CA 1
ATOM 505 C C . TRP A 1 68 ? -42.860 4.876 45.748 1.00 92.19 68 TRP A C 1
ATOM 507 O O . TRP A 1 68 ? -43.920 4.605 45.186 1.00 92.19 68 TRP A O 1
ATOM 517 N N . PHE A 1 69 ? -42.389 4.194 46.780 1.00 93.12 69 PHE A N 1
ATOM 518 C CA . PHE A 1 69 ? -43.078 3.088 47.417 1.00 93.12 69 PHE A CA 1
ATOM 519 C C . PHE A 1 69 ? -43.386 3.479 48.858 1.00 93.12 69 PHE A C 1
ATOM 521 O O . PHE A 1 69 ? -42.527 4.027 49.548 1.00 93.12 69 PHE A O 1
ATOM 528 N N . SER A 1 70 ? -44.613 3.229 49.309 1.00 93.75 70 SER A N 1
ATOM 529 C CA . SER A 1 70 ? -44.969 3.330 50.723 1.00 93.75 70 SER A CA 1
ATOM 530 C C . SER A 1 70 ? -44.597 2.022 51.402 1.00 93.75 70 SER A C 1
ATOM 532 O O . SER A 1 70 ? -45.111 0.974 51.014 1.00 93.75 70 SER A O 1
ATOM 534 N N . LEU A 1 71 ? -43.742 2.093 52.416 1.00 93.94 71 LEU A N 1
ATOM 535 C CA . LEU A 1 71 ? -43.363 0.985 53.280 1.00 93.94 71 LEU A CA 1
ATOM 536 C C . LEU A 1 71 ? -44.068 1.166 54.613 1.00 93.94 71 LEU A C 1
ATOM 538 O O . LEU A 1 71 ? -44.013 2.248 55.195 1.00 93.94 71 LEU A O 1
ATOM 542 N N . GLN A 1 72 ? -44.712 0.116 55.098 1.00 94.62 72 GLN A N 1
ATOM 543 C CA . GLN A 1 72 ? -45.404 0.126 56.378 1.00 94.62 72 GLN A CA 1
ATOM 544 C C . GLN A 1 72 ? -45.093 -1.156 57.142 1.00 94.62 72 GLN A C 1
ATOM 546 O O . GLN A 1 72 ? -45.283 -2.254 56.621 1.00 94.62 72 GLN A O 1
ATOM 551 N N . GLY A 1 73 ? -44.616 -1.004 58.370 1.00 94.31 73 GLY A N 1
ATOM 552 C CA . GLY A 1 73 ? -44.382 -2.081 59.319 1.00 94.31 73 GLY A CA 1
ATOM 553 C C . GLY A 1 73 ? -45.429 -2.042 60.419 1.00 94.31 73 GLY A C 1
ATOM 554 O O . GLY A 1 73 ? -45.590 -1.000 61.056 1.00 94.31 73 GLY A O 1
ATOM 555 N N . THR A 1 74 ? -46.126 -3.152 60.652 1.00 94.88 74 THR A N 1
ATOM 556 C CA . THR A 1 74 ? -47.108 -3.270 61.739 1.00 94.88 74 THR A CA 1
ATOM 557 C C . THR A 1 74 ? -46.700 -4.326 62.756 1.00 94.88 74 THR A C 1
ATOM 559 O O . THR A 1 74 ? -46.116 -5.348 62.383 1.00 94.88 74 THR A O 1
ATOM 562 N N . ASP A 1 75 ? -47.035 -4.101 64.025 1.00 92.88 75 ASP A N 1
ATOM 563 C CA . ASP A 1 75 ? -46.876 -5.086 65.099 1.00 92.88 75 ASP A CA 1
ATOM 564 C C . ASP A 1 75 ? -47.885 -6.249 64.955 1.00 92.88 75 ASP A C 1
ATOM 566 O O . ASP A 1 75 ? -48.693 -6.299 64.021 1.00 92.88 75 ASP A O 1
ATOM 570 N N . SER A 1 76 ? -47.847 -7.209 65.883 1.00 89.19 76 SER A N 1
ATOM 571 C CA . SER A 1 76 ? -48.775 -8.350 65.910 1.00 89.19 76 SER A CA 1
ATOM 572 C C . SER A 1 76 ? -50.232 -7.967 66.203 1.00 89.19 76 SER A C 1
ATOM 574 O O . SER A 1 76 ? -51.124 -8.773 65.945 1.00 89.19 76 SER A O 1
ATOM 576 N N . ALA A 1 77 ? -50.484 -6.769 66.740 1.00 90.00 77 ALA A N 1
ATOM 577 C CA . ALA A 1 77 ? -51.820 -6.223 66.977 1.00 90.00 77 ALA A CA 1
ATOM 578 C C . ALA A 1 77 ? -52.346 -5.405 65.777 1.00 90.00 77 ALA A C 1
ATOM 580 O O . ALA A 1 77 ? -53.507 -4.999 65.773 1.00 90.00 77 ALA A O 1
ATOM 581 N N . GLY A 1 78 ? -51.521 -5.199 64.745 1.00 87.50 78 GLY A N 1
ATOM 582 C CA . GLY A 1 78 ? -51.858 -4.439 63.543 1.00 87.50 78 GLY A CA 1
ATOM 583 C C . GLY A 1 78 ? -51.604 -2.933 63.652 1.00 87.50 78 GLY A C 1
ATOM 584 O O . GLY A 1 78 ? -51.952 -2.205 62.722 1.00 87.50 78 GLY A O 1
ATOM 585 N N . ASN A 1 79 ? -50.985 -2.449 64.733 1.00 92.38 79 ASN A N 1
ATOM 586 C CA . ASN A 1 79 ? -50.630 -1.036 64.866 1.00 92.38 79 ASN A CA 1
ATOM 587 C C . ASN A 1 79 ? -49.412 -0.714 63.998 1.00 92.38 79 ASN A C 1
ATOM 589 O O . ASN A 1 79 ? -48.478 -1.509 63.908 1.00 92.38 79 ASN A O 1
ATOM 593 N N . VAL A 1 80 ? -49.397 0.467 63.378 1.00 92.00 80 VAL A N 1
ATOM 594 C CA . VAL A 1 80 ? -48.266 0.935 62.563 1.00 92.00 80 VAL A CA 1
ATOM 595 C C . VAL A 1 80 ? -47.108 1.328 63.474 1.00 92.00 80 VAL A C 1
ATOM 597 O O . VAL A 1 80 ? -47.216 2.279 64.242 1.00 92.00 80 VAL A O 1
ATOM 600 N N . VAL A 1 81 ? -45.996 0.607 63.357 1.00 91.12 81 VAL A N 1
ATOM 601 C CA . VAL A 1 81 ? -44.768 0.831 64.136 1.00 91.12 81 VAL A CA 1
ATOM 602 C C . VAL A 1 81 ? -43.784 1.705 63.363 1.00 91.12 81 VAL A C 1
ATOM 604 O O . VAL A 1 81 ? -43.072 2.518 63.944 1.00 91.12 81 VAL A O 1
ATOM 607 N N . ALA A 1 82 ? -43.757 1.562 62.038 1.00 89.94 82 ALA A N 1
ATOM 608 C CA . ALA A 1 82 ? -42.927 2.371 61.158 1.00 89.94 82 ALA A CA 1
ATOM 609 C C . ALA A 1 82 ? -43.624 2.577 59.811 1.00 89.94 82 ALA A C 1
ATOM 611 O O . ALA A 1 82 ? -44.226 1.651 59.263 1.00 89.94 82 ALA A O 1
ATOM 612 N N . GLN A 1 83 ? -43.514 3.781 59.256 1.00 90.25 83 GLN A N 1
ATOM 613 C CA . GLN A 1 83 ? -43.987 4.093 57.914 1.00 90.25 83 GLN A CA 1
ATOM 614 C C . GLN A 1 83 ? -42.989 5.020 57.230 1.00 90.25 83 GLN A C 1
ATOM 616 O O . GLN A 1 83 ? -42.631 6.050 57.790 1.00 90.25 83 GLN A O 1
ATOM 621 N N . HIS A 1 84 ? -42.564 4.658 56.021 1.00 87.00 84 HIS A N 1
ATOM 622 C CA . HIS A 1 84 ? -41.575 5.412 55.254 1.00 87.00 84 HIS A CA 1
ATOM 623 C C . HIS A 1 84 ? -41.943 5.451 53.774 1.00 87.00 84 HIS A C 1
ATOM 625 O O . HIS A 1 84 ? -42.556 4.522 53.243 1.00 87.00 84 HIS A O 1
ATOM 631 N N . LYS A 1 85 ? -41.514 6.507 53.081 1.00 90.56 85 LYS A N 1
ATOM 632 C CA . LYS A 1 85 ? -41.507 6.546 51.613 1.00 90.56 85 LYS A CA 1
ATOM 633 C C . LYS A 1 85 ? -40.105 6.240 51.098 1.00 90.56 85 LYS A C 1
ATOM 635 O O . LYS A 1 85 ? -39.157 6.937 51.445 1.00 90.56 85 LYS A O 1
ATOM 640 N N . ALA A 1 86 ? -39.974 5.230 50.247 1.00 89.94 86 ALA A N 1
ATOM 641 C CA . ALA A 1 86 ? -38.747 4.992 49.495 1.00 89.94 86 ALA A CA 1
ATOM 642 C C . ALA A 1 86 ? -38.887 5.578 48.097 1.00 89.94 86 ALA A C 1
ATOM 644 O O . ALA A 1 86 ? -39.810 5.208 47.375 1.00 89.94 86 ALA A O 1
ATOM 645 N N . TYR A 1 87 ? -37.970 6.461 47.711 1.00 90.62 87 TYR A N 1
ATOM 646 C CA . TYR A 1 87 ? -37.900 6.991 46.354 1.00 90.62 87 TYR A CA 1
ATOM 647 C C . TYR A 1 87 ? -36.968 6.133 45.500 1.00 90.62 87 TYR A C 1
ATOM 649 O O . TYR A 1 87 ? -35.908 5.707 45.957 1.00 90.62 87 TYR A O 1
ATOM 657 N N . VAL A 1 88 ? -37.377 5.889 44.259 1.00 91.00 88 VAL A N 1
ATOM 658 C CA . VAL A 1 88 ? -36.605 5.156 43.257 1.00 91.00 88 VAL A CA 1
ATOM 659 C C . VAL A 1 88 ? -36.609 5.948 41.961 1.00 91.00 88 VAL A C 1
ATOM 661 O O . VAL A 1 88 ? -37.650 6.397 41.473 1.00 91.00 88 VAL A O 1
ATOM 664 N N . THR A 1 89 ? -35.423 6.107 41.392 1.00 90.25 89 THR A N 1
ATOM 665 C CA . THR A 1 89 ? -35.228 6.717 40.080 1.00 90.25 89 THR A CA 1
ATOM 666 C C . THR A 1 89 ? -35.514 5.684 39.008 1.00 90.25 89 THR A C 1
ATOM 668 O O . THR A 1 89 ? -34.842 4.662 38.961 1.00 90.25 89 THR A O 1
ATOM 671 N N . VAL A 1 90 ? -36.477 5.940 38.128 1.00 90.81 90 VAL A N 1
ATOM 672 C CA . VAL A 1 90 ? -36.726 5.090 36.960 1.00 90.81 90 VAL A CA 1
ATOM 673 C C . VAL A 1 90 ? -36.178 5.802 35.730 1.00 90.81 90 VAL A C 1
ATOM 675 O O . VAL A 1 90 ? -36.760 6.785 35.261 1.00 90.81 90 VAL A O 1
ATOM 678 N N . SER A 1 91 ? -35.034 5.349 35.233 1.00 88.88 91 SER A N 1
ATOM 679 C CA . SER A 1 91 ? -34.340 5.961 34.100 1.00 88.88 91 SER A CA 1
ATOM 680 C C . SER A 1 91 ? -34.685 5.245 32.789 1.00 88.88 91 SER A C 1
ATOM 682 O O . SER A 1 91 ? -34.821 4.024 32.750 1.00 88.88 91 SER A O 1
ATOM 684 N N . SER A 1 92 ? -34.836 5.996 31.697 1.00 87.69 92 SER A N 1
ATOM 685 C CA . SER A 1 92 ? -34.953 5.422 30.345 1.00 87.69 92 SER A CA 1
ATOM 686 C C . SER A 1 92 ? -33.609 4.924 29.809 1.00 87.69 92 SER A C 1
ATOM 688 O O . SER A 1 92 ? -33.570 3.989 29.018 1.00 87.69 92 SER A O 1
ATOM 690 N N . GLU A 1 93 ? -32.524 5.546 30.262 1.00 84.94 93 GLU A N 1
ATOM 691 C CA . GLU A 1 93 ? -31.138 5.224 29.932 1.00 84.94 93 GLU A CA 1
ATOM 692 C C . GLU A 1 93 ? -30.334 5.107 31.234 1.00 84.94 93 GLU A C 1
ATOM 694 O O . GLU A 1 93 ? -30.688 5.778 32.211 1.00 84.94 93 GLU A O 1
ATOM 699 N N . PRO A 1 94 ? -29.272 4.285 31.281 1.00 85.75 94 PRO A N 1
ATOM 700 C CA . PRO A 1 94 ? -28.391 4.207 32.444 1.00 85.75 94 PRO A CA 1
ATOM 701 C C . PRO A 1 94 ? -27.818 5.574 32.835 1.00 85.75 94 PRO A C 1
ATOM 703 O O . PRO A 1 94 ? -27.663 6.461 31.995 1.00 85.75 94 PRO A O 1
ATOM 706 N N . LEU A 1 95 ? -27.463 5.748 34.113 1.00 87.44 95 LEU A N 1
ATOM 707 C CA . LEU A 1 95 ? -26.635 6.889 34.517 1.00 87.44 95 LEU A CA 1
ATOM 708 C C . LEU A 1 95 ? -25.326 6.912 33.713 1.00 87.44 95 LEU A C 1
ATOM 710 O O . LEU A 1 95 ? -24.732 5.867 33.447 1.00 87.44 95 LEU A O 1
ATOM 714 N N . VAL A 1 96 ? -24.862 8.120 33.399 1.00 87.44 96 VAL A N 1
ATOM 715 C CA . VAL A 1 96 ? -23.588 8.355 32.723 1.00 87.44 96 VAL A CA 1
ATOM 716 C C . VAL A 1 96 ? -22.470 7.976 33.679 1.00 87.44 96 VAL A C 1
ATOM 718 O O . VAL A 1 96 ? -22.297 8.626 34.710 1.00 87.44 96 VAL A O 1
ATOM 721 N N . GLN A 1 97 ? -21.736 6.921 33.345 1.00 89.50 97 GLN A N 1
ATOM 722 C CA . GLN A 1 97 ? -20.530 6.524 34.058 1.00 89.50 97 GLN A CA 1
ATOM 723 C C . GLN A 1 97 ? -19.336 7.300 33.505 1.00 89.50 97 GLN A C 1
ATOM 725 O O . GLN A 1 97 ? -19.201 7.449 32.291 1.00 89.50 97 GLN A O 1
ATOM 730 N N . ALA A 1 98 ? -18.485 7.800 34.394 1.00 85.31 98 ALA A N 1
ATOM 731 C CA . ALA A 1 98 ? -17.287 8.532 34.017 1.00 85.31 98 ALA A CA 1
ATOM 732 C C . ALA A 1 98 ? -16.167 8.260 35.021 1.00 85.31 98 ALA A C 1
ATOM 734 O O . ALA A 1 98 ? -16.401 8.266 36.228 1.00 85.31 98 ALA A O 1
ATOM 735 N N . ASP A 1 99 ? -14.958 8.048 34.510 1.00 83.94 99 ASP A N 1
ATOM 736 C CA . ASP A 1 99 ? -13.769 7.892 35.341 1.00 83.94 99 ASP A CA 1
ATOM 737 C C . ASP A 1 99 ? -13.328 9.259 35.883 1.00 83.94 99 ASP A C 1
ATOM 739 O O . ASP A 1 99 ? -13.356 10.259 35.161 1.00 83.94 99 ASP A O 1
ATOM 743 N N . SER A 1 100 ? -12.905 9.304 37.150 1.00 88.50 100 SER A N 1
ATOM 744 C CA . SER A 1 100 ? -12.490 10.541 37.836 1.00 88.50 100 SER A CA 1
ATOM 745 C C . SER A 1 100 ? -13.562 11.641 37.802 1.00 88.50 100 SER A C 1
ATOM 747 O O . SER A 1 100 ? -13.263 12.808 37.521 1.00 88.50 100 SER A O 1
ATOM 749 N N . LEU A 1 101 ? -14.822 11.255 38.019 1.00 93.56 101 LEU A N 1
ATOM 750 C CA . LEU A 1 101 ? -15.951 12.170 38.115 1.00 93.56 101 LEU A CA 1
ATOM 751 C C . LEU A 1 101 ? -16.010 12.783 39.516 1.00 93.56 101 LEU A C 1
ATOM 753 O O . LEU A 1 101 ? -16.176 12.087 40.512 1.00 93.56 101 LEU A O 1
ATOM 757 N N . GLN A 1 102 ? -15.976 14.109 39.566 1.00 95.69 102 GLN A N 1
ATOM 758 C CA . GLN A 1 102 ? -16.020 14.878 40.802 1.00 95.69 102 GLN A CA 1
ATOM 759 C C . GLN A 1 102 ? -17.253 15.780 40.851 1.00 95.69 102 GLN A C 1
ATOM 761 O O . GLN A 1 102 ? -17.715 16.304 39.835 1.00 95.69 102 GLN A O 1
ATOM 766 N N . VAL A 1 103 ? -17.779 15.972 42.059 1.00 96.12 103 VAL A N 1
ATOM 767 C CA . VAL A 1 103 ? -18.851 16.912 42.391 1.00 96.12 103 VAL A CA 1
ATOM 768 C C . VAL A 1 103 ? -18.281 17.969 43.329 1.00 96.12 103 VAL A C 1
ATOM 770 O O . VAL A 1 103 ? -18.123 17.732 44.525 1.00 96.12 103 VAL A O 1
ATOM 773 N N . GLU A 1 104 ? -17.982 19.147 42.799 1.00 95.44 104 GLU A N 1
ATOM 774 C CA . GLU A 1 104 ? -17.582 20.302 43.599 1.00 95.44 104 GLU A CA 1
ATOM 775 C C . GLU A 1 104 ? -18.827 21.027 44.126 1.00 95.44 104 GLU A C 1
ATOM 777 O O . GLU A 1 104 ? -19.738 21.381 43.369 1.00 95.44 104 GLU A O 1
ATOM 782 N N . LEU A 1 105 ? -18.884 21.256 45.436 1.00 95.31 105 LEU A N 1
ATOM 783 C CA . LEU A 1 105 ? -19.963 21.985 46.092 1.00 95.31 105 LEU A CA 1
ATOM 784 C C . LEU A 1 105 ? -19.624 23.476 46.122 1.00 95.31 105 LEU A C 1
ATOM 786 O O . LEU A 1 105 ? -18.855 23.932 46.961 1.00 95.31 105 LEU A O 1
ATOM 790 N N . LEU A 1 106 ? -20.231 24.260 45.234 1.00 93.75 106 LEU A N 1
ATOM 791 C CA . LEU A 1 106 ? -19.952 25.696 45.103 1.00 93.75 106 LEU A CA 1
ATOM 792 C C . LEU A 1 106 ? -20.461 26.505 46.305 1.00 93.75 106 LEU A C 1
ATOM 794 O O . LEU A 1 106 ? -19.913 27.546 46.653 1.00 93.75 106 LEU A O 1
ATOM 798 N N . GLN A 1 107 ? -21.532 26.032 46.939 1.00 95.00 107 GLN A N 1
ATOM 799 C CA . GLN A 1 107 ? -22.099 26.614 48.151 1.00 95.00 107 GLN A CA 1
ATOM 800 C C . GLN A 1 107 ? -22.875 25.558 48.937 1.00 95.00 107 GLN A C 1
ATOM 802 O O . GLN A 1 107 ? -23.155 24.469 48.433 1.00 95.00 107 GLN A O 1
ATOM 807 N N . GLN A 1 108 ? -23.267 25.897 50.166 1.00 96.19 108 GLN A N 1
ATOM 808 C CA . GLN A 1 108 ? -24.034 24.990 51.013 1.00 96.19 108 GLN A CA 1
ATOM 809 C C . GLN A 1 108 ? -25.341 24.553 50.328 1.00 96.19 108 GLN A C 1
ATOM 811 O O . GLN A 1 108 ? -26.122 25.374 49.838 1.00 96.19 108 GLN A O 1
ATOM 816 N N . THR A 1 109 ? -25.600 23.246 50.309 1.00 96.44 109 THR A N 1
ATOM 817 C CA . THR A 1 109 ? -26.741 22.659 49.601 1.00 96.44 109 THR A CA 1
ATOM 818 C C . THR A 1 109 ? -27.281 21.415 50.307 1.00 96.44 109 THR A C 1
ATOM 820 O O . THR A 1 109 ? -26.734 20.955 51.308 1.00 96.44 109 THR A O 1
ATOM 823 N N . TRP A 1 110 ? -28.390 20.877 49.801 1.00 96.94 110 TRP A N 1
ATOM 824 C CA . TRP A 1 110 ? -28.961 19.615 50.268 1.00 96.94 110 TRP A CA 1
ATOM 825 C C . TRP A 1 110 ? -28.588 18.479 49.317 1.00 96.94 110 TRP A C 1
ATOM 827 O O . TRP A 1 110 ? -28.887 18.564 48.124 1.00 96.94 110 TRP A O 1
ATOM 837 N N . PHE A 1 111 ? -28.024 17.403 49.863 1.00 97.06 111 PHE A N 1
ATOM 838 C CA . PHE A 1 111 ? -27.999 16.089 49.227 1.00 97.06 111 PHE A CA 1
ATOM 839 C C . PHE A 1 111 ? -29.261 15.329 49.635 1.00 97.06 111 PHE A C 1
ATOM 841 O O . PHE A 1 111 ? -29.570 15.244 50.824 1.00 97.06 111 PHE A O 1
ATOM 848 N N . LYS A 1 112 ? -30.045 14.843 48.671 1.00 95.38 112 LYS A N 1
ATOM 849 C CA . LYS A 1 112 ? -31.413 14.351 48.923 1.00 95.38 112 LYS A CA 1
ATOM 850 C C . LYS A 1 112 ? -31.681 13.019 48.242 1.00 95.38 112 LYS A C 1
ATOM 852 O O . LYS A 1 112 ? -31.166 12.772 47.163 1.00 95.38 112 LYS A O 1
ATOM 857 N N . THR A 1 113 ? -32.582 12.216 48.798 1.00 91.44 113 THR A N 1
ATOM 858 C CA . THR A 1 113 ? -33.062 10.976 48.149 1.00 91.44 113 THR A CA 1
ATOM 859 C C . THR A 1 113 ? -33.992 11.222 46.952 1.00 91.44 113 THR A C 1
ATOM 861 O O . THR A 1 113 ? -34.176 10.327 46.133 1.00 91.44 113 THR A O 1
ATOM 864 N N . ALA A 1 114 ? -34.557 12.429 46.815 1.00 91.31 114 ALA A N 1
ATOM 865 C CA . ALA A 1 114 ? -35.405 12.820 45.688 1.00 91.31 114 ALA A CA 1
ATOM 866 C C . ALA A 1 114 ? -35.230 14.310 45.313 1.00 91.31 114 ALA A C 1
ATOM 868 O O . ALA A 1 114 ? -34.953 15.144 46.185 1.00 91.31 114 ALA A O 1
ATOM 869 N N . PRO A 1 115 ? -35.445 14.692 44.039 1.00 91.94 115 PRO A N 1
ATOM 870 C CA . PRO A 1 115 ? -35.314 16.067 43.552 1.00 91.94 115 PRO A CA 1
ATOM 871 C C . PRO A 1 115 ? -36.556 16.935 43.856 1.00 91.94 115 PRO A C 1
ATOM 873 O O . PRO A 1 115 ? -36.997 17.717 43.022 1.00 91.94 115 PRO A O 1
ATOM 876 N N . ILE A 1 116 ? -37.133 16.812 45.056 1.00 90.25 116 ILE A N 1
ATOM 877 C CA . ILE A 1 116 ? -38.276 17.621 45.532 1.00 90.25 116 ILE A CA 1
ATOM 878 C C . ILE A 1 116 ? -37.834 18.631 46.598 1.00 90.25 116 ILE A C 1
ATOM 880 O O . ILE A 1 116 ? -36.659 18.660 46.978 1.00 90.25 116 ILE A O 1
ATOM 884 N N . ASP A 1 117 ? -38.744 19.483 47.069 1.00 90.69 117 ASP A N 1
ATOM 885 C CA . ASP A 1 117 ? -38.448 20.432 48.146 1.00 90.69 117 ASP A CA 1
ATOM 886 C C . ASP A 1 117 ? -37.956 19.692 49.407 1.00 90.69 117 ASP A C 1
ATOM 888 O O . ASP A 1 117 ? -38.560 18.715 49.849 1.00 90.69 117 ASP A O 1
ATOM 892 N N . SER A 1 118 ? -36.850 20.153 50.000 1.00 91.94 118 SER A N 1
ATOM 893 C CA . SER A 1 118 ? -36.277 19.573 51.223 1.00 91.94 118 SER A CA 1
ATOM 894 C C . SER A 1 118 ? -37.223 19.606 52.430 1.00 91.94 118 SER A C 1
ATOM 896 O O . SER A 1 118 ? -37.043 18.818 53.358 1.00 91.94 118 SER A O 1
ATOM 898 N N . ALA A 1 119 ? -38.221 20.496 52.437 1.00 91.94 119 ALA A N 1
ATOM 899 C CA . ALA A 1 119 ? -39.258 20.544 53.465 1.00 91.94 119 ALA A CA 1
ATOM 900 C C . ALA A 1 119 ? -40.226 19.348 53.392 1.00 91.94 119 ALA A C 1
ATOM 902 O O . ALA A 1 119 ? -40.869 19.024 54.384 1.00 91.94 119 ALA A O 1
ATOM 903 N N . GLN A 1 120 ? -40.311 18.674 52.239 1.00 90.12 120 GLN A N 1
ATOM 904 C CA . GLN A 1 120 ? -41.155 17.492 52.024 1.00 90.12 120 GLN A CA 1
ATOM 905 C C . GLN A 1 120 ? -40.426 16.169 52.314 1.00 90.12 120 GLN A C 1
ATOM 907 O O . GLN A 1 120 ? -41.014 15.099 52.160 1.00 90.12 120 GLN A O 1
ATOM 912 N N . LEU A 1 121 ? -39.148 16.237 52.695 1.00 90.19 121 LEU A N 1
ATOM 913 C CA . LEU A 1 121 ? -38.310 15.081 52.996 1.00 90.19 121 LEU A CA 1
ATOM 914 C C . LEU A 1 121 ? -38.074 14.956 54.502 1.00 90.19 121 LEU A C 1
ATOM 916 O O . LEU A 1 121 ? -37.819 15.953 55.187 1.00 90.19 121 LEU A O 1
ATOM 920 N N . GLU A 1 122 ? -38.104 13.718 54.988 1.00 88.75 122 GLU A N 1
ATOM 921 C CA . GLU A 1 122 ? -37.713 13.359 56.353 1.00 88.75 122 GLU A CA 1
ATOM 922 C C . GLU A 1 122 ? -36.218 13.649 56.583 1.00 88.75 122 GLU A C 1
ATOM 924 O O . GLU A 1 122 ? -35.426 13.703 55.639 1.00 88.75 122 GLU A O 1
ATOM 929 N N . ASP A 1 123 ? -35.791 13.799 57.838 1.00 88.00 123 ASP A N 1
ATOM 930 C CA . ASP A 1 123 ? -34.377 14.056 58.161 1.00 88.00 123 ASP A CA 1
ATOM 931 C C . ASP A 1 123 ? -33.455 12.884 57.790 1.00 88.00 123 ASP A C 1
ATOM 933 O O . ASP A 1 123 ? -32.268 13.072 57.554 1.00 88.00 123 ASP A O 1
ATOM 937 N N . THR A 1 124 ? -34.002 11.675 57.644 1.00 85.81 124 THR A N 1
ATOM 938 C CA . THR A 1 124 ? -33.294 10.495 57.117 1.00 85.81 124 THR A CA 1
ATOM 939 C C . THR A 1 124 ? -33.086 10.545 55.599 1.00 85.81 124 THR A C 1
ATOM 941 O O . THR A 1 124 ? -32.277 9.794 55.061 1.00 85.81 124 THR A O 1
ATOM 944 N N . GLN A 1 125 ? -33.805 11.423 54.896 1.00 90.31 125 GLN A N 1
ATOM 945 C CA . GLN A 1 125 ? -33.858 11.501 53.434 1.00 90.31 125 GLN A CA 1
ATOM 946 C C . GLN A 1 125 ? -33.079 12.685 52.854 1.00 90.31 125 GLN A C 1
ATOM 948 O O . GLN A 1 125 ? -33.050 12.858 51.628 1.00 90.31 125 GLN A O 1
ATOM 953 N N . LYS A 1 126 ? -32.468 13.504 53.712 1.00 94.44 126 LYS A N 1
ATOM 954 C CA . LYS A 1 126 ? -31.709 14.693 53.330 1.00 94.44 126 LYS A CA 1
ATOM 955 C C . LYS A 1 126 ? -30.495 14.874 54.233 1.00 94.44 126 LYS A C 1
ATOM 957 O O . LYS A 1 126 ? -30.540 14.587 55.422 1.00 94.44 126 LYS A O 1
ATOM 962 N N . LEU A 1 127 ? -29.424 15.399 53.663 1.00 96.44 127 LEU A N 1
ATOM 963 C CA . LEU A 1 127 ? -28.224 15.805 54.377 1.00 96.44 127 LEU A CA 1
ATOM 964 C C . LEU A 1 127 ? -27.832 17.198 53.905 1.00 96.44 127 LEU A C 1
ATOM 966 O O . LEU A 1 127 ? -27.815 17.463 52.701 1.00 96.44 127 LEU A O 1
ATOM 970 N N . ARG A 1 128 ? -27.521 18.091 54.845 1.00 95.56 128 ARG A N 1
ATOM 971 C CA . ARG A 1 128 ? -26.954 19.393 54.503 1.00 95.56 128 ARG A CA 1
ATOM 972 C C . ARG A 1 128 ? -25.450 19.241 54.345 1.00 95.56 128 ARG A C 1
ATOM 974 O O . ARG A 1 128 ? -24.807 18.684 55.228 1.00 95.56 128 ARG A O 1
ATOM 981 N N . VAL A 1 129 ? -24.924 19.707 53.219 1.00 95.31 129 VAL A N 1
ATOM 982 C CA . VAL A 1 129 ? -23.503 19.598 52.882 1.00 95.31 129 VAL A CA 1
ATOM 983 C C . VAL A 1 129 ? -22.970 20.995 52.597 1.00 95.31 129 VAL A C 1
ATOM 985 O O . VAL A 1 129 ? -23.614 21.774 51.887 1.00 95.31 129 VAL A O 1
ATOM 988 N N . ASP A 1 130 ? -21.840 21.332 53.211 1.00 93.44 130 ASP A N 1
ATOM 989 C CA . ASP A 1 130 ? -21.245 22.663 53.132 1.00 93.44 130 ASP A CA 1
ATOM 990 C C . ASP A 1 130 ? -20.499 22.881 51.810 1.00 93.44 130 ASP A C 1
ATOM 992 O O . ASP A 1 130 ? -20.045 21.937 51.166 1.00 93.44 130 ASP A O 1
ATOM 996 N N . GLY A 1 131 ? -20.401 24.144 51.388 1.00 93.31 131 GLY A N 1
ATOM 997 C CA . GLY A 1 131 ? -19.653 24.519 50.187 1.00 93.31 131 GLY A CA 1
ATOM 998 C C . GLY A 1 131 ? -18.137 24.401 50.376 1.00 93.31 131 GLY A C 1
ATOM 999 O O . GLY A 1 131 ? -17.641 24.387 51.501 1.00 93.31 131 GLY A O 1
ATOM 1000 N N . GLY A 1 132 ? -17.404 24.348 49.265 1.00 89.06 132 GLY A N 1
ATOM 1001 C CA . GLY A 1 132 ? -15.947 24.209 49.212 1.00 89.06 132 GLY A CA 1
ATOM 1002 C C . GLY A 1 132 ? -15.437 22.768 49.310 1.00 89.06 132 GLY A C 1
ATOM 1003 O O . GLY A 1 132 ? -14.228 22.561 49.349 1.00 89.06 132 GLY A O 1
ATOM 1004 N N . GLN A 1 133 ? -16.330 21.777 49.367 1.00 91.81 133 GLN A N 1
ATOM 1005 C CA . GLN A 1 133 ? -15.971 20.356 49.363 1.00 91.81 133 GLN A CA 1
ATOM 1006 C C . GLN A 1 133 ? -16.052 19.781 47.945 1.00 91.81 133 GLN A C 1
ATOM 1008 O O . GLN A 1 133 ? -16.954 20.135 47.186 1.00 91.81 133 GLN A O 1
ATOM 1013 N N . THR A 1 134 ? -15.163 18.841 47.629 1.00 94.69 134 THR A N 1
ATOM 1014 C CA . THR A 1 134 ? -15.215 18.035 46.402 1.00 94.69 134 THR A CA 1
ATOM 1015 C C . THR A 1 134 ? -15.491 16.589 46.779 1.00 94.69 134 THR A C 1
ATOM 1017 O O . THR A 1 134 ? -14.815 16.036 47.644 1.00 94.69 134 THR A O 1
ATOM 1020 N N . LEU A 1 135 ? -16.500 15.991 46.151 1.00 96.12 135 LEU A N 1
ATOM 1021 C CA . LEU A 1 135 ? -16.905 14.605 46.372 1.00 96.12 135 LEU A CA 1
ATOM 1022 C C . LEU A 1 135 ? -16.592 13.776 45.128 1.00 96.12 135 LEU A C 1
ATOM 1024 O O . LEU A 1 135 ? -16.925 14.195 44.021 1.00 96.12 135 LEU A O 1
ATOM 1028 N N . GLU A 1 136 ? -16.015 12.593 45.307 1.00 96.69 136 GLU A N 1
ATOM 1029 C CA . GLU A 1 136 ? -15.822 11.634 44.216 1.00 96.69 136 GLU A CA 1
ATOM 1030 C C . GLU A 1 136 ? -17.132 10.894 43.913 1.00 96.69 136 GLU A C 1
ATOM 1032 O O . GLU A 1 136 ? -17.910 10.550 44.815 1.00 96.69 136 GLU A O 1
ATOM 1037 N N . ALA A 1 137 ? -17.396 10.657 42.632 1.00 95.88 137 ALA A N 1
ATOM 1038 C CA . ALA A 1 137 ? -18.595 9.995 42.150 1.00 95.88 137 ALA A CA 1
ATOM 1039 C C . ALA A 1 137 ? -18.288 9.018 41.012 1.00 95.88 137 ALA A C 1
ATOM 1041 O O . ALA A 1 137 ? -17.336 9.173 40.260 1.00 95.88 137 ALA A O 1
ATOM 1042 N N . LYS A 1 138 ? -19.155 8.019 40.850 1.00 93.12 138 LYS A N 1
ATOM 1043 C CA . LYS A 1 138 ? -19.033 6.977 39.817 1.00 93.12 138 LYS A CA 1
ATOM 1044 C C . LYS A 1 138 ? -19.813 7.316 38.567 1.00 93.12 138 LYS A C 1
ATOM 1046 O O . LYS A 1 138 ? -19.405 7.037 37.441 1.00 93.12 138 LYS A O 1
ATOM 1051 N N . ARG A 1 139 ? -21.024 7.824 38.781 1.00 93.06 139 ARG A N 1
ATOM 1052 C CA . ARG A 1 139 ? -21.990 8.041 37.713 1.00 93.06 139 ARG A CA 1
ATOM 1053 C C . ARG A 1 139 ? -22.983 9.126 38.076 1.00 93.06 139 ARG A C 1
ATOM 1055 O O . ARG A 1 139 ? -23.282 9.340 39.251 1.00 93.06 139 ARG A O 1
ATOM 1062 N N . TYR A 1 140 ? -23.515 9.796 37.064 1.00 93.06 140 TYR A N 1
ATOM 1063 C CA . TYR A 1 140 ? -24.448 10.901 37.240 1.00 93.06 140 TYR A CA 1
ATOM 1064 C C . TYR A 1 140 ? -25.520 10.940 36.151 1.00 93.06 140 TYR A C 1
ATOM 1066 O O . TYR A 1 140 ? -25.435 10.274 35.123 1.00 93.06 140 TYR A O 1
ATOM 1074 N N . THR A 1 141 ? -26.555 11.747 36.359 1.00 88.88 141 THR A N 1
ATOM 1075 C CA . THR A 1 141 ? -27.472 12.153 35.292 1.00 88.88 141 THR A CA 1
ATOM 1076 C C . THR A 1 141 ? -28.193 13.448 35.664 1.00 88.88 141 THR A C 1
ATOM 1078 O O . THR A 1 141 ? -28.389 13.757 36.841 1.00 88.88 141 THR A O 1
ATOM 1081 N N . LEU A 1 142 ? -28.613 14.220 34.661 1.00 86.12 142 LEU A N 1
ATOM 1082 C CA . LEU A 1 142 ? -29.395 15.436 34.871 1.00 86.12 142 LEU A CA 1
ATOM 1083 C C . LEU A 1 142 ? -30.892 15.095 34.967 1.00 86.12 142 LEU A C 1
ATOM 1085 O O . LEU A 1 142 ? -31.432 14.329 34.161 1.00 86.12 142 LEU A O 1
ATOM 1089 N N . ARG A 1 143 ? -31.582 15.669 35.955 1.00 84.31 143 ARG A N 1
ATOM 1090 C CA . ARG A 1 143 ? -33.028 15.517 36.168 1.00 84.31 143 ARG A CA 1
ATOM 1091 C C . ARG A 1 143 ? -33.627 16.879 36.506 1.00 84.31 143 ARG A C 1
ATOM 1093 O O . ARG A 1 143 ? -33.632 17.301 37.658 1.00 84.31 143 ARG A O 1
ATOM 1100 N N . GLY A 1 144 ? -34.121 17.577 35.485 1.00 83.94 144 GLY A N 1
ATOM 1101 C CA . GLY A 1 144 ? -34.612 18.946 35.645 1.00 83.94 144 GLY A CA 1
ATOM 1102 C C . GLY A 1 144 ? -33.492 19.877 36.118 1.00 83.94 144 GLY A C 1
ATOM 1103 O O . GLY A 1 144 ? -32.461 19.984 35.461 1.00 83.94 144 GLY A O 1
ATOM 1104 N N . ASN A 1 145 ? -33.689 20.525 37.265 1.00 88.44 145 ASN A N 1
ATOM 1105 C CA . ASN A 1 145 ? -32.710 21.398 37.918 1.00 88.44 145 ASN A CA 1
ATOM 1106 C C . ASN A 1 145 ? -31.885 20.686 39.012 1.00 88.44 145 ASN A C 1
ATOM 1108 O O . ASN A 1 145 ? -31.226 21.353 39.812 1.00 88.44 145 ASN A O 1
ATOM 1112 N N . HIS A 1 146 ? -31.889 19.350 39.049 1.00 92.31 146 HIS A N 1
ATOM 1113 C CA . HIS A 1 146 ? -31.054 18.544 39.944 1.00 92.31 146 HIS A CA 1
ATOM 1114 C C . HIS A 1 146 ? -30.094 17.649 39.164 1.00 92.31 146 HIS A C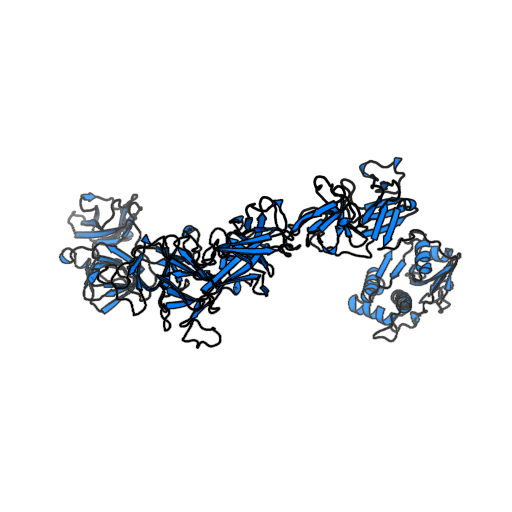 1
ATOM 1116 O O . HIS A 1 146 ? -30.391 17.199 38.055 1.00 92.31 146 HIS A O 1
ATOM 1122 N N . ILE A 1 147 ? -28.954 17.353 39.781 1.00 91.94 147 ILE A N 1
ATOM 1123 C CA . ILE A 1 147 ? -28.029 16.312 39.337 1.00 91.94 147 ILE A CA 1
ATOM 1124 C C . ILE A 1 147 ? -28.218 15.117 40.261 1.00 91.94 147 ILE A C 1
ATOM 1126 O O . ILE A 1 147 ? -28.034 15.248 41.471 1.00 91.94 147 ILE A O 1
ATOM 1130 N N . ALA A 1 148 ? -28.595 13.973 39.697 1.00 92.75 148 ALA A N 1
ATOM 1131 C CA . ALA A 1 148 ? -28.523 12.703 40.403 1.00 92.75 148 ALA A CA 1
ATOM 1132 C C . ALA A 1 148 ? -27.094 12.173 40.291 1.00 92.75 148 ALA A C 1
ATOM 1134 O O . ALA A 1 148 ? -26.547 12.160 39.189 1.00 92.75 148 ALA A O 1
ATOM 1135 N N . VAL A 1 149 ? -26.507 11.739 41.399 1.00 94.94 149 VAL A N 1
ATOM 1136 C CA . VAL A 1 149 ? -25.147 11.199 41.453 1.00 94.94 149 VAL A CA 1
ATOM 1137 C C . VAL A 1 149 ? -25.120 9.940 42.305 1.00 94.94 149 VAL A C 1
ATOM 1139 O O . VAL A 1 149 ? -25.845 9.842 43.296 1.00 94.94 149 VAL A O 1
ATOM 1142 N N . GLU A 1 150 ? -24.269 8.994 41.929 1.00 95.00 150 GLU A N 1
ATOM 1143 C CA . GLU A 1 150 ? -23.793 7.943 42.822 1.00 95.00 150 GLU A CA 1
ATOM 1144 C C . GLU A 1 150 ? -22.365 8.278 43.241 1.00 95.00 150 GLU A C 1
ATOM 1146 O O . GLU A 1 150 ? -21.449 8.220 42.423 1.00 95.00 150 GLU A O 1
ATOM 1151 N N . LEU A 1 151 ? -22.208 8.661 44.502 1.00 95.75 151 LEU A N 1
ATOM 1152 C CA . LEU A 1 151 ? -20.936 8.979 45.134 1.00 95.75 151 LEU A CA 1
ATOM 1153 C C . LEU A 1 151 ? -20.133 7.706 45.425 1.00 95.75 151 LEU A C 1
ATOM 1155 O O . LEU A 1 151 ? -20.708 6.635 45.645 1.00 95.75 151 LEU A O 1
ATOM 1159 N N . ASP A 1 152 ? -18.811 7.842 45.475 1.00 94.62 152 ASP A N 1
ATOM 1160 C CA . ASP A 1 152 ? -17.924 6.772 45.938 1.00 94.62 152 ASP A CA 1
ATOM 1161 C C . ASP A 1 152 ? -18.140 6.482 47.422 1.00 94.62 152 ASP A C 1
ATOM 1163 O O . ASP A 1 152 ? -18.357 5.331 47.817 1.00 94.62 152 ASP A O 1
ATOM 1167 N N . ASP A 1 153 ? -18.160 7.549 48.219 1.00 93.94 153 ASP A N 1
ATOM 1168 C CA . ASP A 1 153 ? -18.347 7.482 49.657 1.00 93.94 153 ASP A CA 1
ATOM 1169 C C . ASP A 1 153 ? -19.809 7.667 50.062 1.00 93.94 153 ASP A C 1
ATOM 1171 O O . ASP A 1 153 ? -20.577 8.462 49.513 1.00 93.94 153 ASP A O 1
ATOM 1175 N N . ARG A 1 154 ? -20.207 6.922 51.095 1.00 93.25 154 ARG A N 1
ATOM 1176 C CA . ARG A 1 154 ? -21.553 7.009 51.656 1.00 93.25 154 ARG A CA 1
ATOM 1177 C C . ARG A 1 154 ? -21.706 8.282 52.489 1.00 93.25 154 ARG A C 1
ATOM 1179 O O . ARG A 1 154 ? -21.079 8.412 53.537 1.00 93.25 154 ARG A O 1
ATOM 1186 N N . LEU A 1 155 ? -22.673 9.124 52.131 1.00 93.12 155 LEU A N 1
ATOM 1187 C CA . LEU A 1 155 ? -23.085 10.273 52.937 1.00 93.12 155 LEU A CA 1
ATOM 1188 C C . LEU A 1 155 ? -24.323 9.941 53.778 1.00 93.12 155 LEU A C 1
ATOM 1190 O O . LEU A 1 155 ? -25.450 9.892 53.284 1.00 93.12 155 LEU A O 1
ATOM 1194 N N . SER A 1 156 ? -24.122 9.686 55.071 1.00 89.19 156 SER A N 1
ATOM 1195 C CA . SER A 1 156 ? -25.211 9.395 56.016 1.00 89.19 156 SER A CA 1
ATOM 1196 C C . SER A 1 156 ? -26.034 10.657 56.330 1.00 89.19 156 SER A C 1
ATOM 1198 O O . SER A 1 156 ? -25.428 11.699 56.566 1.00 89.19 156 SER A O 1
ATOM 1200 N N . PRO A 1 157 ? -27.380 10.600 56.392 1.00 89.19 157 PRO A N 1
ATOM 1201 C CA . PRO A 1 157 ? -28.220 9.396 56.337 1.00 89.19 157 PRO A CA 1
ATOM 1202 C C . PRO A 1 157 ? -28.642 8.944 54.927 1.00 89.19 157 PRO A C 1
ATOM 1204 O O . PRO A 1 157 ? -29.150 7.834 54.791 1.00 89.19 157 PRO A O 1
ATOM 1207 N N . VAL A 1 158 ? -28.400 9.750 53.889 1.00 90.75 158 VAL A N 1
ATOM 1208 C CA . VAL A 1 158 ? -28.936 9.555 52.526 1.00 90.75 158 VAL A CA 1
ATOM 1209 C C . VAL A 1 158 ? -28.407 8.287 51.844 1.00 90.75 158 VAL A C 1
ATOM 1211 O O . VAL A 1 158 ? -29.194 7.490 51.341 1.00 90.75 158 VAL A O 1
ATOM 1214 N N . GLY A 1 159 ? -27.091 8.073 51.834 1.00 90.50 159 GLY A N 1
ATOM 1215 C CA . GLY A 1 159 ? -26.454 6.969 51.113 1.00 90.50 159 GLY A CA 1
ATOM 1216 C C . GLY A 1 159 ? -25.385 7.436 50.126 1.00 90.50 159 GLY A C 1
ATOM 1217 O O . GLY A 1 159 ? -24.854 8.534 50.251 1.00 90.50 159 GLY A O 1
ATOM 1218 N N . THR A 1 160 ? -25.050 6.582 49.160 1.00 93.31 160 THR A N 1
ATOM 1219 C CA . THR A 1 160 ? -24.161 6.919 48.033 1.00 93.31 160 THR A CA 1
ATOM 1220 C C . THR A 1 160 ? -24.931 7.558 46.878 1.00 93.31 160 THR A C 1
ATOM 1222 O O . THR A 1 160 ? -24.413 8.439 46.206 1.00 93.31 160 THR A O 1
ATOM 1225 N N . PHE A 1 161 ? -26.186 7.160 46.654 1.00 94.25 161 PHE A N 1
ATOM 1226 C CA . PHE A 1 161 ? -27.025 7.698 45.584 1.00 94.25 161 PHE A CA 1
ATOM 1227 C C . PHE A 1 161 ? -27.948 8.813 46.087 1.00 94.25 161 PHE A C 1
ATOM 1229 O O . PHE A 1 161 ? -28.692 8.621 47.051 1.00 94.25 161 PHE A O 1
ATOM 1236 N N . GLY A 1 162 ? -27.961 9.953 45.398 1.00 94.19 162 GLY A N 1
ATOM 1237 C CA . GLY A 1 162 ? -28.854 11.060 45.728 1.00 94.19 162 GLY A CA 1
ATOM 1238 C C . GLY A 1 162 ? -28.792 12.220 44.740 1.00 94.19 162 GLY A C 1
ATOM 1239 O O . GLY A 1 162 ? -28.209 12.122 43.665 1.00 94.19 162 GLY A O 1
ATOM 1240 N N . TYR A 1 163 ? -29.427 13.329 45.113 1.00 96.19 163 TYR A N 1
ATOM 1241 C CA . TYR A 1 163 ? -29.643 14.500 44.272 1.00 96.19 163 TYR A CA 1
ATOM 1242 C C . TYR A 1 163 ? -29.055 15.756 44.893 1.00 96.19 163 TYR A C 1
ATOM 1244 O O . TYR A 1 163 ? -29.408 16.115 46.020 1.00 96.19 163 TYR A O 1
ATOM 1252 N N . PHE A 1 164 ? -28.273 16.480 44.101 1.00 96.62 164 PHE A N 1
ATOM 1253 C CA . PHE A 1 164 ? -27.870 17.853 44.378 1.00 96.62 164 PHE A CA 1
ATOM 1254 C C . PHE A 1 164 ? -28.672 18.836 43.533 1.00 96.62 164 PHE A C 1
ATOM 1256 O O . PHE A 1 164 ? -29.062 18.538 42.404 1.00 96.62 164 PHE A O 1
ATOM 1263 N N . TYR A 1 165 ? -28.923 20.032 44.066 1.00 93.56 165 TYR A N 1
ATOM 1264 C CA . TYR A 1 165 ? -29.461 21.128 43.263 1.00 93.56 165 TYR A CA 1
ATOM 1265 C C . TYR A 1 165 ? -28.380 21.629 42.300 1.00 93.56 165 TYR A C 1
ATOM 1267 O O . TYR A 1 165 ? -27.338 22.105 42.748 1.00 93.56 165 TYR A O 1
ATOM 1275 N N . GLN A 1 166 ? -28.624 21.500 40.992 1.00 91.31 166 GLN A N 1
ATOM 1276 C CA . GLN A 1 166 ? -27.618 21.696 39.942 1.00 91.31 166 GLN A CA 1
ATOM 1277 C C . GLN A 1 166 ? -26.908 23.055 40.041 1.00 91.31 166 GLN A C 1
ATOM 1279 O O . GLN A 1 166 ? -25.688 23.070 39.935 1.00 91.31 166 GLN A O 1
ATOM 1284 N N . PRO A 1 167 ? -27.588 24.187 40.313 1.00 90.38 167 PRO A N 1
ATOM 1285 C CA . PRO A 1 167 ? -26.915 25.479 40.423 1.00 90.38 167 PRO A CA 1
ATOM 1286 C C . PRO A 1 167 ? -25.893 25.607 41.556 1.00 90.38 167 PRO A C 1
ATOM 1288 O O . PRO A 1 167 ? -25.097 26.541 41.496 1.00 90.38 167 PRO A O 1
ATOM 1291 N N . HIS A 1 168 ? -25.941 24.737 42.573 1.00 94.06 168 HIS A N 1
ATOM 1292 C CA . HIS A 1 168 ? -25.047 24.767 43.739 1.00 94.06 168 HIS A CA 1
ATOM 1293 C C . HIS A 1 168 ? -23.829 23.851 43.589 1.00 94.06 168 HIS A C 1
ATOM 1295 O O . HIS A 1 168 ? -22.992 23.822 44.488 1.00 94.06 168 HIS A O 1
ATOM 1301 N N . VAL A 1 169 ? -23.746 23.080 42.504 1.00 93.81 169 VAL A N 1
ATOM 1302 C CA . VAL A 1 169 ? -22.677 22.104 42.296 1.00 93.81 169 VAL A CA 1
ATOM 1303 C C . VAL A 1 169 ? -22.078 22.240 40.903 1.00 93.81 169 VAL A C 1
ATOM 1305 O O . VAL A 1 169 ? -22.765 22.626 39.956 1.00 93.81 169 VAL A O 1
ATOM 1308 N N . GLN A 1 170 ? -20.806 21.890 40.773 1.00 92.50 170 GLN A N 1
ATOM 1309 C CA . GLN A 1 170 ? -20.096 21.803 39.505 1.00 92.50 170 GLN A CA 1
ATOM 1310 C C . GLN A 1 170 ? -19.592 20.370 39.344 1.00 92.50 170 GLN A C 1
ATOM 1312 O O . GLN A 1 170 ? -18.863 19.865 40.190 1.00 92.50 170 GLN A O 1
ATOM 1317 N N . LEU A 1 171 ? -20.012 19.697 38.271 1.00 93.94 171 LEU A N 1
ATOM 1318 C CA . LEU A 1 171 ? -19.413 18.411 37.917 1.00 93.94 171 LEU A CA 1
ATOM 1319 C C . LEU A 1 171 ? -18.124 18.653 37.151 1.00 93.94 171 LEU A C 1
ATOM 1321 O O . LEU A 1 171 ? -18.085 19.568 36.326 1.00 93.94 171 LEU A O 1
ATOM 1325 N N . SER A 1 172 ? -17.121 17.814 37.353 1.00 90.62 172 SER A N 1
ATOM 1326 C CA . SER A 1 172 ? -15.917 17.795 36.528 1.00 90.62 172 SER A CA 1
ATOM 1327 C C . SER A 1 172 ? -15.466 16.365 36.244 1.00 90.62 172 SER A C 1
ATOM 1329 O O . SER A 1 172 ? -15.755 15.445 37.005 1.00 90.62 172 SER A O 1
ATOM 1331 N N . ILE A 1 173 ? -14.796 16.169 35.108 1.00 86.88 173 ILE A N 1
ATOM 1332 C CA . ILE A 1 173 ? -14.188 14.891 34.713 1.00 86.88 173 ILE A CA 1
ATOM 1333 C C . ILE A 1 173 ? -12.727 15.167 34.396 1.00 86.88 173 ILE A C 1
ATOM 1335 O O . ILE A 1 173 ? -12.431 16.004 33.541 1.00 86.88 173 ILE A O 1
ATOM 1339 N N . GLY A 1 174 ? -11.812 14.508 35.111 1.00 78.94 174 GLY A N 1
ATOM 1340 C CA . GLY A 1 174 ? -10.373 14.750 34.949 1.00 78.94 174 GLY A CA 1
ATOM 1341 C C . GLY A 1 174 ? -9.976 16.216 35.182 1.00 78.94 174 GLY A C 1
ATOM 1342 O O . GLY A 1 174 ? -9.060 16.715 34.536 1.00 78.94 174 GLY A O 1
ATOM 1343 N N . GLY A 1 175 ? -10.705 16.923 36.054 1.00 79.12 175 GLY A N 1
ATOM 1344 C CA . GLY A 1 175 ? -10.499 18.344 36.354 1.00 79.12 175 GLY A CA 1
ATOM 1345 C C . GLY A 1 175 ? -11.170 19.334 35.391 1.00 79.12 175 GLY A C 1
ATOM 1346 O O . GLY A 1 175 ? -11.108 20.536 35.638 1.00 79.12 175 GLY A O 1
ATOM 1347 N N . LEU A 1 176 ? -11.843 18.874 34.328 1.00 81.44 176 LEU A N 1
ATOM 1348 C CA . LEU A 1 176 ? -12.563 19.747 33.392 1.00 81.44 176 LEU A CA 1
ATOM 1349 C C . LEU A 1 176 ? -14.050 19.867 33.769 1.00 81.44 176 LEU A C 1
ATOM 1351 O O . LEU A 1 176 ? -14.731 18.838 33.825 1.00 81.44 176 LEU A O 1
ATOM 1355 N N . PRO A 1 177 ? -14.582 21.081 34.009 1.00 88.50 177 PRO A N 1
ATOM 1356 C CA . PRO A 1 177 ? -15.973 21.273 34.408 1.00 88.50 177 PRO A CA 1
ATOM 1357 C C . PRO A 1 177 ? -16.964 20.937 33.281 1.00 88.50 177 PRO A C 1
ATOM 1359 O O . PRO A 1 177 ? -16.749 21.249 32.110 1.00 88.50 177 PRO A O 1
ATOM 1362 N N . LEU A 1 178 ? -18.091 20.323 33.648 1.00 91.31 178 LEU A N 1
ATOM 1363 C CA . LEU A 1 178 ? -19.230 20.067 32.769 1.00 91.31 178 LEU A CA 1
ATOM 1364 C C . LEU A 1 178 ? -20.248 21.208 32.842 1.00 91.31 178 LEU A C 1
ATOM 1366 O O . LEU A 1 178 ? -20.750 21.562 33.911 1.00 91.31 178 LEU A O 1
ATOM 1370 N N . HIS A 1 179 ? -20.629 21.738 31.688 1.00 90.12 179 HIS A N 1
ATOM 1371 C CA . HIS A 1 179 ? -21.572 22.839 31.559 1.00 90.12 179 HIS A CA 1
ATOM 1372 C C . HIS A 1 179 ? -22.870 22.364 30.902 1.00 90.12 179 HIS A C 1
ATOM 1374 O O . HIS A 1 179 ? -22.913 22.051 29.715 1.00 90.12 179 HIS A O 1
ATOM 1380 N N . PHE A 1 180 ? -23.964 22.347 31.664 1.00 87.44 180 PHE A N 1
ATOM 1381 C CA . PHE A 1 180 ? -25.293 21.957 31.163 1.00 87.44 180 PHE A CA 1
ATOM 1382 C C . PHE A 1 180 ? -26.204 23.150 30.841 1.00 87.44 180 PHE A C 1
ATOM 1384 O O . PHE A 1 180 ? -27.324 22.958 30.372 1.00 87.44 180 PHE A O 1
ATOM 1391 N N . ASN A 1 181 ? -25.737 24.372 31.107 1.00 83.88 181 ASN A N 1
ATOM 1392 C CA . ASN A 1 181 ? -26.464 25.614 30.875 1.00 83.88 181 ASN A CA 1
ATOM 1393 C C . ASN A 1 181 ? -25.608 26.553 30.022 1.00 83.88 181 ASN A C 1
ATOM 1395 O O . ASN A 1 181 ? -24.497 26.901 30.418 1.00 83.88 181 ASN A O 1
ATOM 1399 N N . GLU A 1 182 ? -26.162 26.979 28.889 1.00 86.06 182 GLU A N 1
ATOM 1400 C CA . GLU A 1 182 ? -25.508 27.861 27.920 1.00 86.06 182 GLU A CA 1
ATOM 1401 C C . GLU A 1 182 ? -25.049 29.186 28.551 1.00 86.06 182 GLU A C 1
ATOM 1403 O O . GLU A 1 182 ? -23.944 29.647 28.291 1.00 86.06 182 GLU A O 1
ATOM 1408 N N . ASN A 1 183 ? -25.828 29.739 29.486 1.00 85.44 183 ASN A N 1
ATOM 1409 C CA . ASN A 1 183 ? -25.521 31.011 30.154 1.00 85.44 183 ASN A CA 1
ATOM 1410 C C . ASN A 1 183 ? -24.353 30.925 31.154 1.00 85.44 183 ASN A C 1
ATOM 1412 O O . ASN A 1 183 ? -24.020 31.916 31.798 1.00 85.44 183 ASN A O 1
ATOM 1416 N N . ARG A 1 184 ? -23.793 29.729 31.366 1.00 83.00 184 ARG A N 1
ATOM 1417 C CA . ARG A 1 184 ? -22.666 29.476 32.275 1.00 83.00 184 ARG A CA 1
ATOM 1418 C C . ARG A 1 184 ? -21.442 28.935 31.539 1.00 83.00 184 ARG A C 1
ATOM 1420 O O . ARG A 1 184 ? -20.567 28.363 32.184 1.00 83.00 184 ARG A O 1
ATOM 1427 N N . LEU A 1 185 ? -21.412 29.023 30.212 1.00 89.69 185 LEU A N 1
ATOM 1428 C CA . LEU A 1 185 ? -20.251 28.605 29.437 1.00 89.69 185 LEU A CA 1
ATOM 1429 C C . LEU A 1 185 ? -19.071 29.558 29.690 1.00 89.69 185 LEU A C 1
ATOM 1431 O O . LEU A 1 185 ? -19.292 30.756 29.874 1.00 89.69 185 LEU A O 1
ATOM 1435 N N . PRO A 1 186 ? -17.831 29.044 29.736 1.00 89.94 186 PRO A N 1
ATOM 1436 C CA . PRO A 1 186 ? -16.656 29.884 29.906 1.00 89.94 186 PRO A CA 1
ATOM 1437 C C . PRO A 1 186 ? -16.370 30.692 28.634 1.00 89.94 186 PRO A C 1
ATOM 1439 O O . PRO A 1 186 ? -16.642 30.239 27.521 1.00 89.94 186 PRO A O 1
ATOM 1442 N N . GLU A 1 187 ? -15.764 31.865 28.800 1.00 89.38 187 GLU A N 1
ATOM 1443 C CA . GLU A 1 187 ? -15.253 32.646 27.672 1.00 89.38 187 GLU A CA 1
ATOM 1444 C C . GLU A 1 187 ? -13.988 31.986 27.092 1.00 89.38 187 GLU A C 1
ATOM 1446 O O . GLU A 1 187 ? -13.105 31.585 27.861 1.00 89.38 187 GLU A O 1
ATOM 1451 N N . PRO A 1 188 ? -13.870 31.857 25.757 1.00 91.25 188 PRO A N 1
ATOM 1452 C CA . PRO A 1 188 ? -12.696 31.258 25.139 1.00 91.25 188 PRO A CA 1
ATOM 1453 C C . PRO A 1 188 ? -11.454 32.157 25.288 1.00 91.25 188 PRO A C 1
ATOM 1455 O O . PRO A 1 188 ? -11.543 33.374 25.097 1.00 91.25 188 PRO A O 1
ATOM 1458 N N . PRO A 1 189 ? -10.267 31.587 25.582 1.00 90.56 189 PRO A N 1
ATOM 1459 C CA . PRO A 1 189 ? -9.006 32.321 25.541 1.00 90.56 189 PRO A CA 1
ATOM 1460 C C . PRO A 1 189 ? -8.764 33.016 24.185 1.00 90.56 189 PRO A C 1
ATOM 1462 O O . PRO A 1 189 ? -9.207 32.508 23.147 1.00 90.56 189 PRO A O 1
ATOM 1465 N N . PRO A 1 190 ? -8.001 34.128 24.143 1.00 89.31 190 PRO A N 1
ATOM 1466 C CA . PRO A 1 190 ? -7.682 34.812 22.892 1.00 89.31 190 PRO A CA 1
ATOM 1467 C C . PRO A 1 190 ? -7.089 33.872 21.834 1.00 89.31 190 PRO A C 1
ATOM 1469 O O . PRO A 1 190 ? -6.126 33.152 22.095 1.00 89.31 190 PRO A O 1
ATOM 1472 N N . GLY A 1 191 ? -7.646 33.907 20.621 1.00 88.31 191 GLY A N 1
ATOM 1473 C CA . GLY A 1 191 ? -7.197 33.064 19.509 1.00 88.31 191 GLY A CA 1
ATOM 1474 C C . GLY A 1 191 ? -7.732 31.628 19.528 1.00 88.31 191 GLY A C 1
ATOM 1475 O O . GLY A 1 191 ? -7.223 30.800 18.773 1.00 88.31 191 GLY A O 1
ATOM 1476 N N . THR A 1 192 ? -8.736 31.335 20.358 1.00 94.88 192 THR A N 1
ATOM 1477 C CA . THR A 1 192 ? -9.458 30.053 20.387 1.00 94.88 192 THR A CA 1
ATOM 1478 C C . THR A 1 192 ? -10.964 30.261 20.204 1.00 94.88 192 THR A C 1
ATOM 1480 O O . THR A 1 192 ? -11.461 31.383 20.299 1.00 94.88 192 THR A O 1
ATOM 1483 N N . GLN A 1 193 ? -11.696 29.184 19.928 1.00 95.69 193 GLN A N 1
ATOM 1484 C CA . GLN A 1 193 ? -13.157 29.136 19.942 1.00 95.69 193 GLN A CA 1
ATOM 1485 C C . GLN A 1 193 ? -13.640 28.144 21.003 1.00 95.69 193 GLN A C 1
ATOM 1487 O O . GLN A 1 193 ? -12.935 27.198 21.358 1.00 95.69 193 GLN A O 1
ATOM 1492 N N . LEU A 1 194 ? -14.862 28.343 21.493 1.00 96.25 194 LEU A N 1
ATOM 1493 C CA . LEU A 1 194 ? -15.490 27.444 22.457 1.00 96.25 194 LEU A CA 1
ATOM 1494 C C . LEU A 1 194 ? -16.224 26.322 21.714 1.00 96.25 194 LEU A C 1
ATOM 1496 O O . LEU A 1 194 ? -17.152 26.585 20.953 1.00 96.25 194 LEU A O 1
ATOM 1500 N N . LEU A 1 195 ? -15.856 25.072 21.974 1.00 97.25 195 LEU A N 1
ATOM 1501 C CA . LEU A 1 195 ? -16.559 23.875 21.523 1.00 97.25 195 LEU A CA 1
ATOM 1502 C C . LEU A 1 195 ? -17.373 23.298 22.688 1.00 97.25 195 LEU A C 1
ATOM 1504 O O . LEU A 1 195 ? -16.806 22.905 23.705 1.00 97.25 195 LEU A O 1
ATOM 1508 N N . TRP A 1 196 ? -18.693 23.198 22.525 1.00 96.62 196 TRP A N 1
ATOM 1509 C CA . TRP A 1 196 ? -19.605 22.647 23.529 1.00 96.62 196 TRP A CA 1
ATOM 1510 C C . TRP A 1 196 ? -20.275 21.360 23.041 1.00 96.62 196 TRP A C 1
ATOM 1512 O O . TRP A 1 196 ? -20.916 21.335 21.985 1.00 96.62 196 TRP A O 1
ATOM 1522 N N . ILE A 1 197 ? -20.153 20.288 23.826 1.00 96.25 197 ILE A N 1
ATOM 1523 C CA . ILE A 1 197 ? -20.782 18.994 23.553 1.00 96.25 197 ILE A CA 1
ATOM 1524 C C . ILE A 1 197 ? -22.226 19.020 24.064 1.00 96.25 197 ILE A C 1
ATOM 1526 O O . ILE A 1 197 ? -22.487 19.037 25.264 1.00 96.25 197 ILE A O 1
ATOM 1530 N N . THR A 1 198 ? -23.197 19.027 23.154 1.00 93.62 198 THR A N 1
ATOM 1531 C CA . THR A 1 198 ? -24.628 19.172 23.497 1.00 93.62 198 THR A CA 1
ATOM 1532 C C . THR A 1 198 ? -25.358 17.837 23.652 1.00 93.62 198 THR A C 1
ATOM 1534 O O . THR A 1 198 ? -26.431 17.778 24.265 1.00 93.62 198 THR A O 1
ATOM 1537 N N . ARG A 1 199 ? -24.766 16.761 23.123 1.00 91.56 199 ARG A N 1
ATOM 1538 C CA . ARG A 1 199 ? -25.210 15.366 23.226 1.00 91.56 199 ARG A CA 1
ATOM 1539 C C . ARG A 1 199 ? -23.987 14.466 23.344 1.00 91.56 199 ARG A C 1
ATOM 1541 O O . ARG A 1 199 ? -22.962 14.791 22.747 1.00 91.56 199 ARG A O 1
ATOM 1548 N N . ASP A 1 200 ? -24.126 13.350 24.051 1.00 90.00 200 ASP A N 1
ATOM 1549 C CA . ASP A 1 200 ? -23.092 12.317 24.092 1.00 90.00 200 ASP A CA 1
ATOM 1550 C C . ASP A 1 200 ? -22.718 11.924 22.658 1.00 90.00 200 ASP A C 1
ATOM 1552 O O . ASP A 1 200 ? -23.574 11.746 21.783 1.00 90.00 200 ASP A O 1
ATOM 1556 N N . THR A 1 201 ? -21.424 11.904 22.380 1.00 94.00 201 THR A N 1
ATOM 1557 C CA . THR A 1 201 ? -20.896 11.765 21.029 1.00 94.00 201 THR A CA 1
ATOM 1558 C C . THR A 1 201 ? -19.494 11.189 21.064 1.00 94.00 201 THR A C 1
ATOM 1560 O O . THR A 1 201 ? -18.917 10.974 22.122 1.00 94.00 201 THR A O 1
ATOM 1563 N N . LYS A 1 202 ? -18.918 10.963 19.887 1.00 93.19 202 LYS A N 1
ATOM 1564 C CA . LYS A 1 202 ? -17.532 10.532 19.749 1.00 93.19 202 LYS A CA 1
ATOM 1565 C C . LYS A 1 202 ? -16.744 11.541 18.953 1.00 93.19 202 LYS A C 1
ATOM 1567 O O . LYS A 1 202 ? -17.193 11.963 17.882 1.00 93.19 202 LYS A O 1
ATOM 1572 N N . ILE A 1 203 ? -15.555 11.872 19.442 1.00 93.31 203 ILE A N 1
ATOM 1573 C CA . ILE A 1 203 ? -14.515 12.397 18.567 1.00 93.31 203 ILE A CA 1
ATOM 1574 C C . ILE A 1 203 ? -13.865 11.221 17.844 1.00 93.31 203 ILE A C 1
ATOM 1576 O O . ILE A 1 203 ? -13.670 10.152 18.422 1.00 93.31 203 ILE A O 1
ATOM 1580 N N . LYS A 1 204 ? -13.574 11.396 16.560 1.00 86.56 204 LYS A N 1
ATOM 1581 C CA . LYS A 1 204 ? -13.052 10.330 15.700 1.00 86.56 204 LYS A CA 1
ATOM 1582 C C . LYS A 1 204 ? -11.868 10.831 14.906 1.00 86.56 204 LYS A C 1
ATOM 1584 O O . LYS A 1 204 ? -11.831 12.001 14.544 1.00 86.56 204 LYS A O 1
ATOM 1589 N N . VAL A 1 205 ? -10.922 9.962 14.578 1.00 74.69 205 VAL A N 1
ATOM 1590 C CA . VAL A 1 205 ? -9.793 10.354 13.712 1.00 74.69 205 VAL A CA 1
ATOM 1591 C C . VAL A 1 205 ? -10.236 10.646 12.270 1.00 74.69 205 VAL A C 1
ATOM 1593 O O . VAL A 1 205 ? -9.503 11.279 11.517 1.00 74.69 205 VAL A O 1
ATOM 1596 N N . MET A 1 206 ? -11.450 10.222 11.895 1.00 63.91 206 MET A N 1
ATOM 1597 C CA . MET A 1 206 ? -12.063 10.428 10.582 1.00 63.91 206 MET A CA 1
ATOM 1598 C C . MET A 1 206 ? -13.599 10.555 10.668 1.00 63.91 206 MET A C 1
ATOM 1600 O O . MET A 1 206 ? -14.199 10.046 11.620 1.00 63.91 206 MET A O 1
ATOM 1604 N N . PRO A 1 207 ? -14.273 11.196 9.694 1.00 69.69 207 PRO A N 1
ATOM 1605 C CA . PRO A 1 207 ? -15.723 11.411 9.699 1.00 69.69 207 PRO A CA 1
ATOM 1606 C C . PRO A 1 207 ? -16.532 10.162 9.281 1.00 69.69 207 PRO A C 1
ATOM 1608 O O . PRO A 1 207 ? -17.533 10.277 8.585 1.00 69.69 207 PRO A O 1
ATOM 1611 N N . GLU A 1 208 ? -16.122 8.971 9.727 1.00 68.00 208 GLU A N 1
ATOM 1612 C CA . GLU A 1 208 ? -16.764 7.681 9.420 1.00 68.00 208 GLU A CA 1
ATOM 1613 C C . GLU A 1 208 ? -17.713 7.238 10.547 1.00 68.00 208 GLU A C 1
ATOM 1615 O O . GLU A 1 208 ? -17.624 7.725 11.677 1.00 68.00 208 GLU A O 1
ATOM 1620 N N . SER A 1 209 ? -18.637 6.320 10.274 1.00 68.00 209 SER A N 1
ATOM 1621 C CA . SER A 1 209 ? -19.472 5.700 11.303 1.00 68.00 209 SER A CA 1
ATOM 1622 C C . SER A 1 209 ? -18.624 5.072 12.415 1.00 68.00 209 SER A C 1
ATOM 1624 O O . SER A 1 209 ? -17.745 4.249 12.165 1.00 68.00 209 SER A O 1
ATOM 1626 N N . SER A 1 210 ? -18.937 5.400 13.672 1.00 74.19 210 SER A N 1
ATOM 1627 C CA . SER A 1 210 ? -18.249 4.862 14.856 1.00 74.19 210 SER A CA 1
ATOM 1628 C C . SER A 1 210 ? -18.268 3.334 14.946 1.00 74.19 210 SER A C 1
ATOM 1630 O O . SER A 1 210 ? -17.382 2.751 15.565 1.00 74.19 210 SER A O 1
ATOM 1632 N N . ALA A 1 211 ? -19.251 2.678 14.319 1.00 68.06 211 ALA A N 1
ATOM 1633 C CA . ALA A 1 211 ? -19.346 1.219 14.265 1.00 68.06 211 ALA A CA 1
ATOM 1634 C C . ALA A 1 211 ? -18.263 0.571 13.379 1.00 68.06 211 ALA A C 1
ATOM 1636 O O . ALA A 1 211 ? -17.991 -0.620 13.517 1.00 68.06 211 ALA A O 1
ATOM 1637 N N . LEU A 1 212 ? -17.656 1.338 12.468 1.00 56.25 212 LEU A N 1
ATOM 1638 C CA . LEU A 1 212 ? -16.607 0.871 11.560 1.00 56.25 212 LEU A CA 1
ATOM 1639 C C . LEU A 1 212 ? -15.195 1.149 12.094 1.00 56.25 212 LEU A C 1
ATOM 1641 O O . LEU A 1 212 ? -14.233 0.578 11.581 1.00 56.25 212 LEU A O 1
ATOM 1645 N N . LEU A 1 213 ? -15.069 1.987 13.128 1.00 55.19 213 LEU A N 1
ATOM 1646 C CA . LEU A 1 213 ? -13.787 2.398 13.693 1.00 55.19 213 LEU A CA 1
ATOM 1647 C C . LEU A 1 213 ? -13.417 1.564 14.930 1.00 55.19 213 LEU A C 1
ATOM 1649 O O . LEU A 1 213 ? -14.268 1.327 15.793 1.00 55.19 213 LEU A O 1
ATOM 1653 N N . PRO A 1 214 ? -12.149 1.140 15.071 1.00 71.94 214 PRO A N 1
ATOM 1654 C CA . PRO A 1 214 ? -11.679 0.491 16.289 1.00 71.94 214 PRO A CA 1
ATOM 1655 C C . PRO A 1 214 ? -11.655 1.480 17.474 1.00 71.94 214 PRO A C 1
ATOM 1657 O O . PRO A 1 214 ? -11.581 2.693 17.260 1.00 71.94 214 PRO A O 1
ATOM 1660 N N . PRO A 1 215 ? -11.670 0.999 18.734 1.00 76.12 215 PRO A N 1
ATOM 1661 C CA . PRO A 1 215 ? -11.633 1.861 19.922 1.00 76.12 215 PRO A CA 1
ATOM 1662 C C . PRO A 1 215 ? -10.439 2.824 19.979 1.00 76.12 215 PRO A C 1
ATOM 1664 O O . PRO A 1 215 ? -10.561 3.900 20.538 1.00 76.12 215 PRO A O 1
ATOM 1667 N N . THR A 1 216 ? -9.304 2.487 19.364 1.00 76.00 216 THR A N 1
ATOM 1668 C CA . THR A 1 216 ? -8.113 3.356 19.305 1.00 76.00 216 THR A CA 1
ATOM 1669 C C . THR A 1 216 ? -8.269 4.566 18.378 1.00 76.00 216 THR A C 1
ATOM 1671 O O . THR A 1 216 ? -7.435 5.462 18.396 1.00 76.00 216 THR A O 1
ATOM 1674 N N . GLN A 1 217 ? -9.317 4.602 17.553 1.00 75.69 217 GLN A N 1
ATOM 1675 C CA . GLN A 1 217 ? -9.568 5.650 16.557 1.00 75.69 217 GLN A CA 1
ATOM 1676 C C . GLN A 1 217 ? -10.756 6.553 16.919 1.00 75.69 217 GLN A C 1
ATOM 1678 O O . GLN A 1 217 ? -11.208 7.361 16.099 1.00 75.69 217 GLN A O 1
ATOM 1683 N N . GLN A 1 218 ? -11.277 6.420 18.138 1.00 85.75 218 GLN A N 1
ATOM 1684 C CA . GLN A 1 218 ? -12.398 7.203 18.641 1.00 85.75 218 GLN A CA 1
ATOM 1685 C C . GLN A 1 218 ? -12.324 7.359 20.158 1.00 85.75 218 GLN A C 1
ATOM 1687 O O . GLN A 1 218 ? -11.811 6.487 20.848 1.00 85.75 218 GLN A O 1
ATOM 1692 N N . ALA A 1 219 ? -12.878 8.445 20.683 1.00 90.44 219 ALA A N 1
ATOM 1693 C CA . ALA A 1 219 ? -13.020 8.644 22.119 1.00 90.44 219 ALA A CA 1
ATOM 1694 C C . ALA A 1 219 ? -14.412 9.190 22.446 1.00 90.44 219 ALA A C 1
ATOM 1696 O O . ALA A 1 219 ? -14.962 9.996 21.689 1.00 90.44 219 ALA A O 1
ATOM 1697 N N . GLU A 1 220 ? -14.981 8.716 23.556 1.00 90.19 220 GLU A N 1
ATOM 1698 C CA . GLU A 1 220 ? -16.280 9.170 24.059 1.00 90.19 220 GLU A CA 1
ATOM 1699 C C . GLU A 1 220 ? -16.166 10.602 24.577 1.00 90.19 220 GLU A C 1
ATOM 1701 O O . GLU A 1 220 ? -15.258 10.925 25.343 1.00 90.19 220 GLU A O 1
ATOM 1706 N N . LEU A 1 221 ? -17.115 11.440 24.175 1.00 90.81 221 LEU A N 1
ATOM 1707 C CA . LEU A 1 221 ? -17.319 12.777 24.699 1.00 90.81 221 LEU A CA 1
ATOM 1708 C C . LEU A 1 221 ? -18.737 12.887 25.244 1.00 90.81 221 LEU A C 1
ATOM 1710 O O . LEU A 1 221 ? -19.720 12.626 24.551 1.00 90.81 221 LEU A O 1
ATOM 1714 N N . LEU A 1 222 ? -18.833 13.305 26.493 1.00 89.81 222 LEU A N 1
ATOM 1715 C CA . LEU A 1 222 ? -20.073 13.397 27.235 1.00 89.81 222 LEU A CA 1
ATOM 1716 C C . LEU A 1 222 ? -20.696 14.779 27.079 1.00 89.81 222 LEU A C 1
ATOM 1718 O O . LEU A 1 222 ? -20.016 15.807 27.000 1.00 89.81 222 LEU A O 1
ATOM 1722 N N . LYS A 1 223 ? -22.025 14.808 27.092 1.00 89.75 223 LYS A N 1
ATOM 1723 C CA . LYS A 1 223 ? -22.809 16.033 27.123 1.00 89.75 223 LYS A CA 1
ATOM 1724 C C . LYS A 1 223 ? -22.335 16.945 28.251 1.00 89.75 223 LYS A C 1
ATOM 1726 O O . LYS A 1 223 ? -22.170 16.538 29.396 1.00 89.75 223 LYS A O 1
ATOM 1731 N N . GLY A 1 224 ? -22.194 18.218 27.918 1.00 89.69 224 GLY A N 1
ATOM 1732 C CA . GLY A 1 224 ? -21.759 19.270 28.818 1.00 89.69 224 GLY A CA 1
ATOM 1733 C C . GLY A 1 224 ? -20.250 19.474 28.848 1.00 89.69 224 GLY A C 1
ATOM 1734 O O . GLY A 1 224 ? -19.819 20.514 29.337 1.00 89.69 224 GLY A O 1
ATOM 1735 N N . GLN A 1 225 ? -19.446 18.563 28.293 1.00 91.75 225 GLN A N 1
ATOM 1736 C CA . GLN A 1 225 ? -18.019 18.828 28.132 1.00 91.75 225 GLN A CA 1
ATOM 1737 C C . GLN A 1 225 ? -17.789 20.041 27.229 1.00 91.75 225 GLN A C 1
ATOM 1739 O O . GLN A 1 225 ? -18.517 20.287 26.260 1.00 91.75 225 GLN A O 1
ATOM 1744 N N . VAL A 1 226 ? -16.756 20.798 27.579 1.00 93.38 226 VAL A N 1
ATOM 1745 C CA . VAL A 1 226 ? -16.324 21.995 26.874 1.00 93.38 226 VAL A CA 1
ATOM 1746 C C . VAL A 1 226 ? -14.847 21.855 26.544 1.00 93.38 226 VAL A C 1
ATOM 1748 O O . VAL A 1 226 ? -14.053 21.432 27.381 1.00 93.38 226 VAL A O 1
ATOM 1751 N N . PHE A 1 227 ? -14.487 22.248 25.329 1.00 94.25 227 PHE A N 1
ATOM 1752 C CA . PHE A 1 227 ? -13.107 22.326 24.877 1.00 94.25 227 PHE A CA 1
ATOM 1753 C C . PHE A 1 227 ? -12.852 23.687 24.245 1.00 94.25 227 PHE A C 1
ATOM 1755 O O . PHE A 1 227 ? -13.744 24.268 23.626 1.00 94.25 227 PHE A O 1
ATOM 1762 N N . PHE A 1 228 ? -11.623 24.174 24.346 1.00 95.31 228 PHE A N 1
ATOM 1763 C CA . PHE A 1 228 ? -11.160 25.270 23.511 1.00 95.31 228 PHE A CA 1
ATOM 1764 C C . PHE A 1 228 ? -10.482 24.693 22.280 1.00 95.31 228 PHE A C 1
ATOM 1766 O O . PHE A 1 228 ? -9.664 23.776 22.377 1.00 95.31 228 PHE A O 1
ATOM 1773 N N . ILE A 1 229 ? -10.852 25.208 21.115 1.00 97.12 229 ILE A N 1
ATOM 1774 C CA . ILE A 1 229 ? -10.287 24.798 19.834 1.00 97.12 229 ILE A CA 1
ATOM 1775 C C . ILE A 1 229 ? -9.536 25.962 19.208 1.00 97.12 229 ILE A C 1
ATOM 1777 O O . ILE A 1 229 ? -9.945 27.112 19.324 1.00 97.12 229 ILE A O 1
ATOM 1781 N N . THR A 1 230 ? -8.426 25.679 18.544 1.00 96.62 230 THR A N 1
ATOM 1782 C CA . THR A 1 230 ? -7.693 26.691 17.777 1.00 96.62 230 THR A CA 1
ATOM 1783 C C . THR A 1 230 ? -8.256 26.851 16.370 1.00 96.62 230 THR A C 1
ATOM 1785 O O . THR A 1 230 ? -8.051 27.892 15.750 1.00 96.62 230 THR A O 1
ATOM 1788 N N . GLY A 1 231 ? -8.982 25.851 15.864 1.00 95.50 231 GLY A N 1
ATOM 1789 C CA . GLY A 1 231 ? -9.612 25.902 14.553 1.00 95.50 231 GLY A CA 1
ATOM 1790 C C . GLY A 1 231 ? -10.580 24.768 14.276 1.00 95.50 231 GLY A C 1
ATOM 1791 O O . GLY A 1 231 ? -10.609 23.754 14.981 1.00 95.50 231 GLY A O 1
ATOM 1792 N N . TYR A 1 232 ? -11.346 24.937 13.198 1.00 96.25 232 TYR A N 1
ATOM 1793 C CA . TYR A 1 232 ? -12.309 23.953 12.712 1.00 96.25 232 TYR A CA 1
ATOM 1794 C C . TYR A 1 232 ? -12.364 23.877 11.177 1.00 96.25 232 TYR A C 1
ATOM 1796 O O . TYR A 1 232 ? -12.000 24.822 10.491 1.00 96.25 232 TYR A O 1
ATOM 1804 N N . ALA A 1 233 ? -12.873 22.788 10.609 1.00 94.31 233 ALA A N 1
ATOM 1805 C CA . ALA A 1 233 ? -13.224 22.672 9.192 1.00 94.31 233 ALA A CA 1
ATOM 1806 C C . ALA A 1 233 ? -14.519 21.865 9.039 1.00 94.31 233 ALA A C 1
ATOM 1808 O O . ALA A 1 233 ? -14.714 20.886 9.758 1.00 94.31 233 ALA A O 1
ATOM 1809 N N . CYS A 1 234 ? -15.391 22.238 8.103 1.00 91.50 234 CYS A N 1
ATOM 1810 C CA . CYS A 1 234 ? -16.602 21.473 7.800 1.00 91.50 234 CYS A CA 1
ATOM 1811 C C . CYS A 1 234 ? -16.266 20.385 6.773 1.00 91.50 234 CYS A C 1
ATOM 1813 O O . CYS A 1 234 ? -15.928 20.692 5.633 1.00 91.50 234 CYS A O 1
ATOM 1815 N N . VAL A 1 235 ? -16.322 19.115 7.176 1.00 82.06 235 VAL A N 1
ATOM 1816 C CA . VAL A 1 235 ? -15.933 17.974 6.336 1.00 82.06 235 VAL A CA 1
ATOM 1817 C C . VAL A 1 235 ? -16.941 16.844 6.513 1.00 82.06 235 VAL A C 1
ATOM 1819 O O . VAL A 1 235 ? -17.074 16.299 7.605 1.00 82.06 235 VAL A O 1
ATOM 1822 N N . SER A 1 236 ? -17.632 16.453 5.437 1.00 77.88 236 SER A N 1
ATOM 1823 C CA . SER A 1 236 ? -18.501 15.258 5.402 1.00 77.88 236 SER A CA 1
ATOM 1824 C C . SER A 1 236 ? -19.481 15.146 6.586 1.00 77.88 236 SER A C 1
ATOM 1826 O O . SER A 1 236 ? -19.565 14.123 7.264 1.00 77.88 236 SER A O 1
ATOM 1828 N N . GLY A 1 237 ? -20.194 16.229 6.898 1.00 80.75 237 GLY A N 1
ATOM 1829 C CA . GLY A 1 237 ? -21.154 16.282 8.006 1.00 80.75 237 GLY A CA 1
ATOM 1830 C C . GLY A 1 237 ? -20.515 16.357 9.398 1.00 80.75 237 GLY A C 1
ATOM 1831 O O . GLY A 1 237 ? -21.201 16.145 10.399 1.00 80.75 237 GLY A O 1
ATOM 1832 N N . HIS A 1 238 ? -19.219 16.640 9.494 1.00 90.56 238 HIS A N 1
ATOM 1833 C CA . HIS A 1 238 ? -18.490 16.737 10.754 1.00 90.56 238 HIS A CA 1
ATOM 1834 C C . HIS A 1 238 ? -17.694 18.037 10.831 1.00 90.56 238 HIS A C 1
ATOM 1836 O O . HIS A 1 238 ? -17.183 18.526 9.826 1.00 90.56 238 HIS A O 1
ATOM 1842 N N . PHE A 1 239 ? -17.526 18.560 12.040 1.00 95.75 239 PHE A N 1
ATOM 1843 C CA . PHE A 1 239 ? -16.472 19.528 12.308 1.00 95.75 239 PHE A CA 1
ATOM 1844 C C . PHE A 1 239 ? -15.173 18.768 12.568 1.00 95.75 239 PHE A C 1
ATOM 1846 O O . PHE A 1 239 ? -15.076 18.040 13.555 1.00 95.75 239 PHE A O 1
ATOM 1853 N N . ARG A 1 240 ? -14.170 18.931 11.704 1.00 93.81 240 ARG A N 1
ATOM 1854 C CA . ARG A 1 240 ? -12.781 18.619 12.053 1.00 93.81 240 ARG A CA 1
ATOM 1855 C C . ARG A 1 240 ? -12.289 19.734 12.956 1.00 93.81 240 ARG A C 1
ATOM 1857 O O . ARG A 1 240 ? -12.319 20.874 12.520 1.00 93.81 240 ARG A O 1
ATOM 1864 N N . VAL A 1 241 ? -11.827 19.438 14.161 1.00 96.50 241 VAL A N 1
ATOM 1865 C CA . VAL A 1 241 ? -11.360 20.435 15.133 1.00 96.50 241 VAL A CA 1
ATOM 1866 C C . VAL A 1 241 ? -9.912 20.176 15.541 1.00 96.50 241 VAL A C 1
ATOM 1868 O O . VAL A 1 241 ? -9.459 19.028 15.531 1.00 96.50 241 VAL A O 1
ATOM 1871 N N . THR A 1 242 ? -9.202 21.240 15.917 1.00 95.25 242 THR A N 1
ATOM 1872 C CA . THR A 1 242 ? -7.933 21.165 16.657 1.00 95.25 242 THR A CA 1
ATOM 1873 C C . THR A 1 242 ? -8.184 21.678 18.071 1.00 95.25 242 THR A C 1
ATOM 1875 O O . THR A 1 242 ? -8.481 22.855 18.246 1.00 95.25 242 THR A O 1
ATOM 1878 N N . LEU A 1 243 ? -8.091 20.804 19.070 1.00 94.38 243 LEU A N 1
ATOM 1879 C CA . LEU A 1 243 ? -8.152 21.151 20.488 1.00 94.38 243 LEU A CA 1
ATOM 1880 C C . LEU A 1 243 ? -6.888 21.933 20.875 1.00 94.38 243 LEU A C 1
ATOM 1882 O O . LEU A 1 243 ? -5.790 21.614 20.413 1.00 94.38 243 LEU A O 1
ATOM 1886 N N . GLN A 1 244 ? -7.044 22.938 21.733 1.00 94.00 244 GLN A N 1
ATOM 1887 C CA . GLN A 1 244 ? -5.934 23.705 22.290 1.00 94.00 244 GLN A CA 1
ATOM 1888 C C . GLN A 1 244 ? -4.951 22.786 23.033 1.00 94.00 244 GLN A C 1
ATOM 1890 O O . GLN A 1 244 ? -5.349 21.801 23.664 1.00 94.00 244 GLN A O 1
ATOM 1895 N N . ASP A 1 245 ? -3.663 23.132 22.992 1.00 87.44 245 ASP A N 1
ATOM 1896 C CA . ASP A 1 245 ? -2.631 22.447 23.770 1.00 87.44 245 ASP A CA 1
ATOM 1897 C C . ASP A 1 245 ? -3.025 22.361 25.255 1.00 87.44 245 ASP A C 1
ATOM 1899 O O . ASP A 1 245 ? -3.477 23.334 25.858 1.00 87.44 245 ASP A O 1
ATOM 1903 N N . GLY A 1 246 ? -2.876 21.168 25.837 1.00 86.00 246 GLY A N 1
ATOM 1904 C CA . GLY A 1 246 ? -3.324 20.858 27.201 1.00 86.00 246 GLY A CA 1
ATOM 1905 C C . GLY A 1 246 ? -4.767 20.346 27.311 1.00 86.00 246 GLY A C 1
ATOM 1906 O O . GLY A 1 246 ? -5.114 19.786 28.344 1.00 86.00 246 GLY A O 1
ATOM 1907 N N . MET A 1 247 ? -5.582 20.449 26.254 1.00 89.00 247 MET A N 1
ATOM 1908 C CA . MET A 1 247 ? -6.944 19.883 26.194 1.00 89.00 247 MET A CA 1
ATOM 1909 C C . MET A 1 247 ? -7.050 18.652 25.280 1.00 89.00 247 MET A C 1
ATOM 1911 O O . MET A 1 247 ? -8.144 18.261 24.877 1.00 89.00 247 MET A O 1
ATOM 1915 N N . GLY A 1 248 ? -5.912 18.048 24.923 1.00 86.19 248 GLY A N 1
ATOM 1916 C CA . GLY A 1 248 ? -5.871 16.813 24.145 1.00 86.19 248 GLY A CA 1
ATOM 1917 C C . GLY A 1 248 ? -6.539 15.655 24.887 1.00 86.19 248 GLY A C 1
ATOM 1918 O O . GLY A 1 248 ? -6.438 15.539 26.107 1.00 86.19 248 GLY A O 1
ATOM 1919 N N . ILE A 1 249 ? -7.206 14.777 24.144 1.00 86.81 249 ILE A N 1
ATOM 1920 C CA . ILE A 1 249 ? -7.914 13.640 24.725 1.00 86.81 249 ILE A CA 1
ATOM 1921 C C . ILE A 1 249 ? -6.916 12.494 24.939 1.00 86.81 249 ILE A C 1
ATOM 1923 O O . ILE A 1 249 ? -6.221 12.116 23.985 1.00 86.81 249 ILE A O 1
ATOM 1927 N N . PRO A 1 250 ? -6.818 11.930 26.161 1.00 80.69 250 PRO A N 1
ATOM 1928 C CA . PRO A 1 250 ? -5.891 10.844 26.458 1.00 80.69 250 PRO A CA 1
ATOM 1929 C C . PRO A 1 250 ? -6.028 9.683 25.469 1.00 80.69 250 PRO A C 1
ATOM 1931 O O . PRO A 1 250 ? -7.135 9.255 25.155 1.00 80.69 250 PRO A O 1
ATOM 1934 N N . ASN A 1 251 ? -4.895 9.176 24.977 1.00 79.06 251 ASN A N 1
ATOM 1935 C CA . ASN A 1 251 ? -4.807 8.082 23.996 1.00 79.06 251 ASN A CA 1
ATOM 1936 C C . ASN A 1 251 ? -5.456 8.347 22.619 1.00 79.06 251 ASN A C 1
ATOM 1938 O O . ASN A 1 251 ? -5.448 7.452 21.780 1.00 79.06 251 ASN A O 1
ATOM 1942 N N . PHE A 1 252 ? -5.973 9.554 22.364 1.00 82.88 252 PHE A N 1
ATOM 1943 C CA . PHE A 1 252 ? -6.576 9.941 21.083 1.00 82.88 252 PHE A CA 1
ATOM 1944 C C . PHE A 1 252 ? -5.840 11.116 20.415 1.00 82.88 252 PHE A C 1
ATOM 1946 O O . PHE A 1 252 ? -5.616 11.103 19.208 1.00 82.88 252 PHE A O 1
ATOM 1953 N N . GLY A 1 253 ? -5.426 12.121 21.194 1.00 87.31 253 GLY A N 1
ATOM 1954 C CA . GLY A 1 253 ? -4.724 13.313 20.707 1.00 87.31 253 GLY A CA 1
ATOM 1955 C C . GLY A 1 253 ? -5.592 14.575 20.683 1.00 87.31 253 GLY A C 1
ATOM 1956 O O . GLY A 1 253 ? -6.641 14.648 21.322 1.00 87.31 253 GLY A O 1
ATOM 1957 N N . ASN A 1 254 ? -5.127 15.607 19.977 1.00 90.81 254 ASN A N 1
ATOM 1958 C CA . ASN A 1 254 ? -5.733 16.945 19.956 1.00 90.81 254 ASN A CA 1
ATOM 1959 C C . ASN A 1 254 ? -6.452 17.285 18.641 1.00 90.81 254 ASN A C 1
ATOM 1961 O O . ASN A 1 254 ? -6.903 18.409 18.470 1.00 90.81 254 ASN A O 1
ATOM 1965 N N . VAL A 1 255 ? -6.571 16.352 17.697 1.00 89.94 255 VAL A N 1
ATOM 1966 C CA . VAL A 1 255 ? -7.239 16.593 16.413 1.00 89.94 255 VAL A CA 1
ATOM 1967 C C . VAL A 1 255 ? -8.237 15.484 16.135 1.00 89.94 255 VAL A C 1
ATOM 1969 O O . VAL A 1 255 ? -7.894 14.310 16.215 1.00 89.94 255 VAL A O 1
ATOM 1972 N N . GLY A 1 256 ? -9.455 15.848 15.741 1.00 88.38 256 GLY A N 1
ATOM 1973 C CA . GLY A 1 256 ? -10.457 14.860 15.352 1.00 88.38 256 GLY A CA 1
ATOM 1974 C C . GLY A 1 256 ? -11.717 15.461 14.748 1.00 88.38 256 GLY A C 1
ATOM 1975 O O . GLY A 1 256 ? -11.819 16.668 14.555 1.00 88.38 256 GLY A O 1
ATOM 1976 N N . TYR A 1 257 ? -12.671 14.594 14.429 1.00 92.44 257 TYR A N 1
ATOM 1977 C CA . TYR A 1 257 ? -13.926 14.887 13.751 1.00 92.44 257 TYR A CA 1
ATOM 1978 C C . TYR A 1 257 ? -15.098 14.651 14.697 1.00 92.44 257 TYR A C 1
ATOM 1980 O O . TYR A 1 257 ? -15.222 13.577 15.289 1.00 92.44 257 TYR A O 1
ATOM 1988 N N . LEU A 1 258 ? -15.977 15.644 14.796 1.00 95.12 258 LEU A N 1
ATOM 1989 C CA . LEU A 1 258 ? -17.163 15.639 15.644 1.00 95.12 258 LEU A CA 1
ATOM 1990 C C . LEU A 1 258 ? -18.415 15.784 14.799 1.00 95.12 258 LEU A C 1
ATOM 1992 O O . LEU A 1 258 ? -18.478 16.635 13.912 1.00 95.12 258 LEU A O 1
ATOM 1996 N N . TYR A 1 259 ? -19.418 14.954 15.069 1.00 94.25 259 TYR A N 1
ATOM 1997 C CA . TYR A 1 259 ? -20.670 15.024 14.329 1.00 94.25 259 TYR A CA 1
ATOM 1998 C C . TYR A 1 259 ? -21.369 16.358 14.593 1.00 94.25 259 TYR A C 1
ATOM 2000 O O . TYR A 1 259 ? -21.614 16.723 15.744 1.00 94.25 259 TYR A O 1
ATOM 2008 N N . ASN A 1 260 ? -21.685 17.083 13.518 1.00 94.12 260 ASN A N 1
ATOM 2009 C CA . ASN A 1 260 ? -22.098 18.483 13.609 1.00 94.12 260 ASN A CA 1
ATOM 2010 C C . ASN A 1 260 ? -23.361 18.701 14.462 1.00 94.12 260 ASN A C 1
ATOM 2012 O O . ASN A 1 260 ? -23.462 19.713 15.141 1.00 94.12 260 ASN A O 1
ATOM 2016 N N . GLN A 1 261 ? -24.293 17.741 14.492 1.00 95.94 261 GLN A N 1
ATOM 2017 C CA . GLN A 1 261 ? -25.549 17.878 15.242 1.00 95.94 261 GLN A CA 1
ATOM 2018 C C . GLN A 1 261 ? -25.409 17.614 16.748 1.00 95.94 261 GLN A C 1
ATOM 2020 O O . GLN A 1 261 ? -26.372 17.782 17.495 1.00 95.94 261 GLN A O 1
ATOM 2025 N N . HIS A 1 262 ? -24.249 17.134 17.201 1.00 96.56 262 HIS A N 1
ATOM 2026 C CA . HIS A 1 262 ? -24.006 16.817 18.612 1.00 96.56 262 HIS A CA 1
ATOM 2027 C C . HIS A 1 262 ? -23.202 17.902 19.327 1.00 96.56 262 HIS A C 1
ATOM 2029 O O . HIS A 1 262 ? -23.097 17.889 20.555 1.00 96.56 262 HIS A O 1
ATOM 2035 N N . VAL A 1 263 ? -22.662 18.864 18.586 1.00 97.31 263 VAL A N 1
ATOM 2036 C CA . VAL A 1 263 ? -21.754 19.881 19.110 1.00 97.31 263 VAL A CA 1
ATOM 2037 C C . VAL A 1 263 ? -22.164 21.262 18.625 1.00 97.31 263 VAL A C 1
ATOM 2039 O O . VAL A 1 263 ? -22.816 21.404 17.594 1.00 97.31 263 VAL A O 1
ATOM 2042 N N . ARG A 1 264 ? -21.770 22.295 19.362 1.00 96.88 264 ARG A N 1
ATOM 2043 C CA . ARG A 1 264 ? -21.880 23.687 18.919 1.00 96.88 264 ARG A CA 1
ATOM 2044 C C . ARG A 1 264 ? -20.532 24.371 19.100 1.00 96.88 264 ARG A C 1
ATOM 2046 O O . ARG A 1 264 ? -19.845 24.105 20.082 1.00 96.88 264 ARG A O 1
ATOM 2053 N N . ILE A 1 265 ? -20.168 25.243 18.163 1.00 97.25 265 ILE A N 1
ATOM 2054 C CA . ILE A 1 265 ? -18.948 26.052 18.240 1.00 97.25 265 ILE A CA 1
ATOM 2055 C C . ILE A 1 265 ? -19.358 27.517 18.361 1.00 97.25 265 ILE A C 1
ATOM 2057 O O . ILE A 1 265 ? -20.134 28.003 17.538 1.00 97.25 265 ILE A O 1
ATOM 2061 N N . HIS A 1 266 ? -18.867 28.202 19.389 1.00 94.38 266 HIS A N 1
ATOM 2062 C CA . HIS A 1 266 ? -19.086 29.628 19.601 1.00 94.38 266 HIS A CA 1
ATOM 2063 C C . HIS A 1 266 ? -17.818 30.404 19.246 1.00 94.38 266 HIS A C 1
ATOM 2065 O O . HIS A 1 266 ? -16.740 30.135 19.782 1.00 94.38 266 HIS A O 1
ATOM 2071 N N . GLN A 1 267 ? -17.962 31.361 18.337 1.00 88.25 267 GLN A N 1
ATOM 2072 C CA . GLN A 1 267 ? -16.894 32.210 17.830 1.00 88.25 267 GLN A CA 1
ATOM 2073 C C . GLN A 1 267 ? -17.397 33.655 17.782 1.00 88.25 267 GLN A C 1
ATOM 2075 O O . GLN A 1 267 ? -18.481 33.911 17.266 1.00 88.25 267 GLN A O 1
ATOM 2080 N N . ASP A 1 268 ? -16.613 34.594 18.318 1.00 83.19 268 ASP A N 1
ATOM 2081 C CA . ASP A 1 268 ? -16.865 36.041 18.223 1.00 83.19 268 ASP A CA 1
ATOM 2082 C C . ASP A 1 268 ? -18.290 36.469 18.644 1.00 83.19 268 ASP A C 1
ATOM 2084 O O . ASP A 1 268 ? -18.915 37.334 18.030 1.00 83.19 268 ASP A O 1
ATOM 2088 N N . GLY A 1 269 ? -18.829 35.849 19.701 1.00 82.69 269 GLY A N 1
ATOM 2089 C CA . GLY A 1 269 ? -20.169 36.157 20.217 1.00 82.69 269 GLY A CA 1
ATOM 2090 C C . GLY A 1 269 ? -21.324 35.507 19.446 1.00 82.69 269 GLY A C 1
ATOM 2091 O O . GLY A 1 269 ? -22.480 35.862 19.679 1.00 82.69 269 GLY A O 1
ATOM 2092 N N . GLN A 1 270 ? -21.040 34.593 18.512 1.00 90.19 270 GLN A N 1
ATOM 2093 C CA . GLN A 1 270 ? -22.050 33.907 17.711 1.00 90.19 270 GLN A CA 1
ATOM 2094 C C . GLN A 1 270 ? -21.838 32.394 17.663 1.00 90.19 270 GLN A C 1
ATOM 2096 O O . GLN A 1 270 ? -20.722 31.877 17.688 1.00 90.19 270 GLN A O 1
ATOM 2101 N N . TRP A 1 271 ? -22.947 31.664 17.546 1.00 93.94 271 TRP A N 1
ATOM 2102 C CA . TRP A 1 271 ? -22.926 30.226 17.305 1.00 93.94 271 TRP A CA 1
ATOM 2103 C C . TRP A 1 271 ? -22.769 29.928 15.820 1.00 93.94 271 TRP A C 1
ATOM 2105 O O . TRP A 1 271 ? -23.599 30.329 15.004 1.00 93.94 271 TRP A O 1
ATOM 2115 N N . LEU A 1 272 ? -21.732 29.169 15.485 1.00 93.94 272 LEU A N 1
ATOM 2116 C CA . LEU A 1 272 ? -21.473 28.741 14.122 1.00 93.94 272 LEU A CA 1
ATOM 2117 C C . LEU A 1 272 ? -22.476 27.674 13.684 1.00 93.94 272 LEU A C 1
ATOM 2119 O O . LEU A 1 272 ? -22.773 26.727 14.416 1.00 93.94 272 LEU A O 1
ATOM 2123 N N . SER A 1 273 ? -22.960 27.818 12.453 1.00 91.88 273 SER A N 1
ATOM 2124 C CA . SER A 1 273 ? -23.720 26.778 11.761 1.00 91.88 273 SER A CA 1
ATOM 2125 C C . SER A 1 273 ? -22.778 25.930 10.915 1.00 91.88 273 SER A C 1
ATOM 2127 O O . SER A 1 273 ? -21.825 26.446 10.332 1.00 91.88 273 SER A O 1
ATOM 2129 N N . TYR A 1 274 ? -23.044 24.627 10.835 1.00 94.12 274 TYR A N 1
ATOM 2130 C CA . TYR A 1 274 ? -22.329 23.762 9.904 1.00 94.12 274 TYR A CA 1
ATOM 2131 C C . TYR A 1 274 ? -22.689 24.143 8.465 1.00 94.12 274 TYR A C 1
ATOM 2133 O O . TYR A 1 274 ? -23.866 24.146 8.103 1.00 94.12 274 TYR A O 1
ATOM 2141 N N . ASP A 1 275 ? -21.675 24.418 7.649 1.00 93.94 275 ASP A N 1
ATOM 2142 C CA . ASP A 1 275 ? -21.831 24.729 6.230 1.00 93.94 275 ASP A CA 1
ATOM 2143 C C . ASP A 1 275 ? -21.206 23.615 5.382 1.00 93.94 275 ASP A C 1
ATOM 2145 O O . ASP A 1 275 ? -19.990 23.417 5.374 1.00 93.94 275 ASP A O 1
ATOM 2149 N N . ALA A 1 276 ? -22.053 22.870 4.667 1.00 87.00 276 ALA A N 1
ATOM 2150 C CA . ALA A 1 276 ? -21.625 21.786 3.784 1.00 87.00 276 ALA A CA 1
ATOM 2151 C C . ALA A 1 276 ? -20.837 22.279 2.560 1.00 87.00 276 ALA A C 1
ATOM 2153 O O . ALA A 1 276 ? -20.123 21.485 1.957 1.00 87.00 276 ALA A O 1
ATOM 2154 N N . ASN A 1 277 ? -20.953 23.565 2.219 1.00 90.88 277 ASN A N 1
ATOM 2155 C CA . ASN A 1 277 ? -20.257 24.211 1.111 1.00 90.88 277 ASN A CA 1
ATOM 2156 C C . ASN A 1 277 ? -19.111 25.111 1.596 1.00 90.88 277 ASN A C 1
ATOM 2158 O O . ASN A 1 277 ? -18.607 25.923 0.818 1.00 90.88 277 ASN A O 1
ATOM 2162 N N . ALA A 1 278 ? -18.691 24.979 2.860 1.00 91.69 278 ALA A N 1
ATOM 2163 C CA . ALA A 1 278 ? -17.559 25.729 3.381 1.00 91.69 278 ALA A CA 1
ATOM 2164 C C . ALA A 1 278 ? -16.292 25.435 2.567 1.00 91.69 278 ALA A C 1
ATOM 2166 O O . ALA A 1 278 ? -16.071 24.317 2.085 1.00 91.69 278 ALA A O 1
ATOM 2167 N N . LEU A 1 279 ? -15.434 26.447 2.450 1.00 94.25 279 LEU A N 1
ATOM 2168 C CA . LEU A 1 279 ? -14.133 26.279 1.826 1.00 94.25 279 LEU A CA 1
ATOM 2169 C C . LEU A 1 279 ? -13.201 25.512 2.765 1.00 94.25 279 LEU A C 1
ATOM 2171 O O . LEU A 1 279 ? -13.080 25.805 3.958 1.00 94.25 279 LEU A O 1
ATOM 2175 N N . THR A 1 280 ? -12.493 24.547 2.198 1.00 92.12 280 THR A N 1
ATOM 2176 C CA . THR A 1 280 ? -11.427 23.816 2.879 1.00 92.12 280 THR A CA 1
ATOM 2177 C C . THR A 1 280 ? -10.171 23.822 2.028 1.00 92.12 280 THR A C 1
ATOM 2179 O O . THR A 1 280 ? -10.232 23.930 0.804 1.00 92.12 280 THR A O 1
ATOM 2182 N N . VAL A 1 281 ? -9.015 23.718 2.675 1.00 90.56 281 VAL A N 1
ATOM 2183 C CA . VAL A 1 281 ? -7.733 23.518 2.006 1.00 90.56 281 VAL A CA 1
ATOM 2184 C C . VAL A 1 281 ? -7.115 22.213 2.492 1.00 90.56 281 VAL A C 1
ATOM 2186 O O . VAL A 1 281 ? -6.924 22.006 3.689 1.00 90.56 281 VAL A O 1
ATOM 2189 N N . THR A 1 282 ? -6.831 21.321 1.549 1.00 83.44 282 THR A N 1
ATOM 2190 C CA . THR A 1 282 ? -6.128 20.059 1.778 1.00 83.44 282 THR A CA 1
ATOM 2191 C C . THR A 1 282 ? -4.668 20.244 1.407 1.00 83.44 282 THR A C 1
ATOM 2193 O O . THR A 1 282 ? -4.353 20.703 0.310 1.00 83.44 282 THR A O 1
ATOM 2196 N N . ILE A 1 283 ? -3.759 19.880 2.303 1.00 81.62 283 ILE A N 1
ATOM 2197 C CA . ILE A 1 283 ? -2.326 19.925 2.026 1.00 81.62 283 ILE A CA 1
ATOM 2198 C C . ILE A 1 283 ? -1.952 18.685 1.209 1.00 81.62 283 ILE A C 1
ATOM 2200 O O . ILE A 1 283 ? -2.098 17.567 1.676 1.00 81.62 283 ILE A O 1
ATOM 2204 N N . LEU A 1 284 ? -1.481 18.837 -0.023 1.00 65.25 284 LEU A N 1
ATOM 2205 C CA . LEU A 1 284 ? -1.089 17.711 -0.883 1.00 65.25 284 LEU A CA 1
ATOM 2206 C C . LEU A 1 284 ? 0.338 17.233 -0.590 1.00 65.25 284 LEU A C 1
ATOM 2208 O O . LEU A 1 284 ? 0.662 16.060 -0.766 1.00 65.25 284 LEU A O 1
ATOM 2212 N N . ARG A 1 285 ? 1.205 18.158 -0.172 1.00 69.44 285 ARG A N 1
ATOM 2213 C CA . ARG A 1 285 ? 2.605 17.924 0.199 1.00 69.44 285 ARG A CA 1
ATOM 2214 C C . ARG A 1 285 ? 2.941 18.809 1.384 1.00 69.44 285 ARG A C 1
ATOM 2216 O O . ARG A 1 285 ? 2.453 19.936 1.431 1.00 69.44 285 ARG A O 1
ATOM 2223 N N . GLU A 1 286 ? 3.782 18.324 2.297 1.00 80.00 286 GLU A N 1
ATOM 2224 C CA . GLU A 1 286 ? 4.229 19.129 3.438 1.00 80.00 286 GLU A CA 1
ATOM 2225 C C . GLU A 1 286 ? 4.710 20.502 2.953 1.00 80.00 286 GLU A C 1
ATOM 2227 O O . GLU A 1 286 ? 5.498 20.611 2.010 1.00 80.00 286 GLU A O 1
ATOM 2232 N N . THR A 1 287 ? 4.172 21.555 3.560 1.00 86.88 287 THR A N 1
ATOM 2233 C CA . THR A 1 287 ? 4.405 22.930 3.125 1.00 86.88 287 THR A CA 1
ATOM 2234 C C . THR A 1 287 ? 4.470 23.874 4.314 1.00 86.88 287 THR A C 1
ATOM 2236 O O . THR A 1 287 ? 4.078 23.525 5.426 1.00 86.88 287 THR A O 1
ATOM 2239 N N . LEU A 1 288 ? 4.966 25.089 4.087 1.00 92.81 288 LEU A N 1
ATOM 2240 C CA . LEU A 1 288 ? 5.002 26.135 5.104 1.00 92.81 288 LEU A CA 1
ATOM 2241 C C . LEU A 1 288 ? 3.875 27.137 4.862 1.00 92.81 288 LEU A C 1
ATOM 2243 O O . LEU A 1 288 ? 3.755 27.674 3.759 1.00 92.81 288 LEU A O 1
ATOM 2247 N N . LEU A 1 289 ? 3.113 27.454 5.907 1.00 95.62 289 LEU A N 1
ATOM 2248 C CA . LEU A 1 289 ? 2.297 28.662 5.958 1.00 95.62 289 LEU A CA 1
ATOM 2249 C C . LEU A 1 289 ? 3.192 29.818 6.402 1.00 95.62 289 LEU A C 1
ATOM 2251 O O . LEU A 1 289 ? 3.652 29.832 7.539 1.00 95.62 289 LEU A O 1
ATOM 2255 N N . LYS A 1 290 ? 3.471 30.767 5.506 1.00 94.56 290 LYS A N 1
ATOM 2256 C CA . LYS A 1 290 ? 4.483 31.822 5.719 1.00 94.56 290 LYS A CA 1
ATOM 2257 C C . LYS A 1 290 ? 3.844 33.177 6.000 1.00 94.56 290 LYS A C 1
ATOM 2259 O O . LYS A 1 290 ? 2.793 33.472 5.439 1.00 94.56 290 LYS A O 1
ATOM 2264 N N . LYS A 1 291 ? 4.484 34.058 6.776 1.00 93.62 291 LYS A N 1
ATOM 2265 C CA . LYS A 1 291 ? 3.995 35.443 6.970 1.00 93.62 291 LYS A CA 1
ATOM 2266 C C . LYS A 1 291 ? 4.175 36.335 5.739 1.00 93.62 291 LYS A C 1
ATOM 2268 O O . LYS A 1 291 ? 3.453 37.319 5.593 1.00 93.62 291 LYS A O 1
ATOM 2273 N N . ARG A 1 292 ? 5.096 35.986 4.835 1.00 90.38 292 ARG A N 1
ATOM 2274 C CA . ARG A 1 292 ? 5.375 36.717 3.588 1.00 90.38 292 ARG A CA 1
ATOM 2275 C C . ARG A 1 292 ? 5.641 35.771 2.407 1.00 90.38 292 ARG A C 1
ATOM 2277 O O . ARG A 1 292 ? 6.102 34.648 2.624 1.00 90.38 292 ARG A O 1
ATOM 2284 N N . PRO A 1 293 ? 5.371 36.203 1.161 1.00 86.44 293 PRO A N 1
ATOM 2285 C CA . PRO A 1 293 ? 5.551 35.397 -0.049 1.00 86.44 293 PRO A CA 1
ATOM 2286 C C . PRO A 1 293 ? 7.027 35.380 -0.491 1.00 86.44 293 PRO A C 1
ATOM 2288 O O . PRO A 1 293 ? 7.375 35.835 -1.576 1.00 86.44 293 PRO A O 1
ATOM 2291 N N . THR A 1 294 ? 7.916 34.905 0.382 1.00 82.56 294 THR A N 1
ATOM 2292 C CA . THR A 1 294 ? 9.370 34.838 0.151 1.00 82.56 294 THR A CA 1
ATOM 2293 C C . THR A 1 294 ? 9.845 33.384 0.202 1.00 82.56 294 THR A C 1
ATOM 2295 O O . THR A 1 294 ? 9.125 32.510 0.700 1.00 82.56 294 THR A O 1
ATOM 2298 N N . ASP A 1 295 ? 11.025 33.112 -0.357 1.00 75.19 295 ASP A N 1
ATOM 2299 C CA . ASP A 1 295 ? 11.686 31.809 -0.269 1.00 75.19 295 ASP A CA 1
ATOM 2300 C C . ASP A 1 295 ? 11.824 31.372 1.198 1.00 75.19 295 ASP A C 1
ATOM 2302 O O . ASP A 1 295 ? 12.209 32.159 2.063 1.00 75.19 295 ASP A O 1
ATOM 2306 N N . SER A 1 296 ? 11.478 30.117 1.477 1.00 77.50 296 SER A N 1
ATOM 2307 C CA . SER A 1 296 ? 11.486 29.561 2.829 1.00 77.50 296 SER A CA 1
ATOM 2308 C C . SER A 1 296 ? 12.887 29.503 3.441 1.00 77.50 296 SER A C 1
ATOM 2310 O O . SER A 1 296 ? 13.009 29.579 4.658 1.00 77.50 296 SER A O 1
ATOM 2312 N N . SER A 1 297 ? 13.939 29.396 2.622 1.00 77.25 297 SER A N 1
ATOM 2313 C CA . SER A 1 297 ? 15.334 29.280 3.078 1.00 77.25 297 SER A CA 1
ATOM 2314 C C . SER A 1 297 ? 15.865 30.527 3.793 1.00 77.25 297 SER A C 1
ATOM 2316 O O . SER A 1 297 ? 16.863 30.444 4.504 1.00 77.25 297 SER A O 1
ATOM 2318 N N . VAL A 1 298 ? 15.196 31.673 3.634 1.00 84.75 298 VAL A N 1
ATOM 2319 C CA . VAL A 1 298 ? 15.598 32.957 4.232 1.00 84.75 298 VAL A CA 1
ATOM 2320 C C . VAL A 1 298 ? 14.624 33.453 5.307 1.00 84.75 298 VAL A C 1
ATOM 2322 O O . VAL A 1 298 ? 14.771 34.573 5.798 1.00 84.75 298 VAL A O 1
ATOM 2325 N N . LEU A 1 299 ? 13.612 32.652 5.664 1.00 86.38 299 LEU A N 1
ATOM 2326 C CA . LEU A 1 299 ? 12.633 33.009 6.691 1.00 86.38 299 LEU A CA 1
ATOM 2327 C C . LEU A 1 299 ? 13.064 32.505 8.075 1.00 86.38 299 LEU A C 1
ATOM 2329 O O . LEU A 1 299 ? 13.428 31.335 8.207 1.00 86.38 299 LEU A O 1
ATOM 2333 N N . PRO A 1 300 ? 12.980 33.342 9.126 1.00 89.94 300 PRO A N 1
ATOM 2334 C CA . PRO A 1 300 ? 13.159 32.875 10.495 1.00 89.94 300 PRO A CA 1
ATOM 2335 C C . PRO A 1 300 ? 12.002 31.950 10.905 1.00 89.94 300 PRO A C 1
ATOM 2337 O O . PRO A 1 300 ? 10.881 32.089 10.414 1.00 89.94 300 PRO A O 1
ATOM 2340 N N . GLU A 1 301 ? 12.247 31.037 11.848 1.00 86.88 301 GLU A N 1
ATOM 2341 C CA . GLU A 1 301 ? 11.244 30.050 12.295 1.00 86.88 301 GLU A CA 1
ATOM 2342 C C . GLU A 1 301 ? 9.962 30.679 12.865 1.00 86.88 301 GLU A C 1
ATOM 2344 O O . GLU A 1 301 ? 8.889 30.101 12.753 1.00 86.88 301 GLU A O 1
ATOM 2349 N N . SER A 1 302 ? 10.031 31.901 13.402 1.00 88.56 302 SER A N 1
ATOM 2350 C CA . SER A 1 302 ? 8.861 32.645 13.897 1.00 88.56 302 SER A CA 1
ATOM 2351 C C . SER A 1 302 ? 7.931 33.172 12.792 1.00 88.56 302 SER A C 1
ATOM 2353 O O . SER A 1 302 ? 6.831 33.661 13.071 1.00 88.56 302 SER A O 1
ATOM 2355 N N . GLU A 1 303 ? 8.361 33.108 11.531 1.00 93.44 303 GLU A N 1
ATOM 2356 C CA . GLU A 1 303 ? 7.621 33.601 10.370 1.00 93.44 303 GLU A CA 1
ATOM 2357 C C . GLU A 1 303 ? 6.957 32.494 9.547 1.00 93.44 303 GLU A C 1
ATOM 2359 O O . GLU A 1 303 ? 6.396 32.786 8.483 1.00 93.44 303 GLU A O 1
ATOM 2364 N N . TYR A 1 304 ? 6.972 31.247 10.019 1.00 94.12 304 TYR A N 1
ATOM 2365 C CA . TYR A 1 304 ? 6.251 30.165 9.364 1.00 94.12 304 TYR A CA 1
ATOM 2366 C C . TYR A 1 304 ? 5.728 29.103 10.332 1.00 94.12 304 TYR A C 1
ATOM 2368 O O . TYR A 1 304 ? 6.230 28.935 11.437 1.00 94.12 304 TYR A O 1
ATOM 2376 N N . VAL A 1 305 ? 4.730 28.345 9.879 1.00 94.06 305 VAL A N 1
ATOM 2377 C CA . VAL A 1 305 ? 4.277 27.109 10.530 1.00 94.06 305 VAL A CA 1
ATOM 2378 C C . VAL A 1 305 ? 4.290 25.982 9.505 1.00 94.06 305 VAL A C 1
ATOM 2380 O O . VAL A 1 305 ? 3.926 26.187 8.346 1.00 94.06 305 VAL A O 1
ATOM 2383 N N . LYS A 1 306 ? 4.732 24.792 9.920 1.00 92.62 306 LYS A N 1
ATOM 2384 C CA . LYS A 1 306 ? 4.712 23.591 9.079 1.00 92.62 306 LYS A CA 1
ATOM 2385 C C . LYS A 1 306 ? 3.301 23.020 9.030 1.00 92.62 306 LYS A C 1
ATOM 2387 O O . LYS A 1 306 ? 2.712 22.745 10.073 1.00 92.62 306 LYS A O 1
ATOM 2392 N N . LEU A 1 307 ? 2.785 22.820 7.825 1.00 88.56 307 LEU A N 1
ATOM 2393 C CA . LEU A 1 307 ? 1.520 22.143 7.591 1.00 88.56 307 LEU A CA 1
ATOM 2394 C C . LEU A 1 307 ? 1.807 20.746 7.019 1.00 88.56 307 LEU A C 1
ATOM 2396 O O . LEU A 1 307 ? 2.386 20.650 5.930 1.00 88.56 307 LEU A O 1
ATOM 2400 N N . PRO A 1 308 ? 1.442 19.668 7.736 1.00 78.69 308 PRO A N 1
ATOM 2401 C CA . PRO A 1 308 ? 1.688 18.308 7.281 1.00 78.69 308 PRO A CA 1
ATOM 2402 C C . PRO A 1 308 ? 0.835 17.980 6.055 1.00 78.69 308 PRO A C 1
ATOM 2404 O O . PRO A 1 308 ? -0.279 18.488 5.905 1.00 78.69 308 PRO A O 1
ATOM 2407 N N . ALA A 1 309 ? 1.357 17.103 5.192 1.00 70.12 309 ALA A N 1
ATOM 2408 C CA . ALA A 1 309 ? 0.594 16.552 4.078 1.00 70.12 309 ALA A CA 1
ATOM 2409 C C . ALA A 1 309 ? -0.711 15.900 4.567 1.00 70.12 309 ALA A C 1
ATOM 2411 O O . ALA A 1 309 ? -0.810 15.464 5.710 1.00 70.12 309 ALA A O 1
ATOM 2412 N N . THR A 1 310 ? -1.699 15.880 3.680 1.00 65.19 310 THR A N 1
ATOM 2413 C CA . THR A 1 310 ? -3.055 15.320 3.792 1.00 65.19 310 THR A CA 1
ATOM 2414 C C . THR A 1 310 ? -3.973 15.950 4.836 1.00 65.19 310 THR A C 1
ATOM 2416 O O . THR A 1 310 ? -5.174 15.678 4.857 1.00 65.19 310 THR A O 1
ATOM 2419 N N . ARG A 1 311 ? -3.456 16.869 5.656 1.00 77.62 311 ARG A N 1
ATOM 2420 C CA . ARG A 1 311 ? -4.256 17.626 6.618 1.00 77.62 311 ARG A CA 1
ATOM 2421 C C . ARG A 1 311 ? -5.243 18.550 5.905 1.00 77.62 311 ARG A C 1
ATOM 2423 O O . ARG A 1 311 ? -4.900 19.213 4.926 1.00 77.62 311 ARG A O 1
ATOM 2430 N N . ILE A 1 312 ? -6.461 18.609 6.442 1.00 84.25 312 ILE A N 1
ATOM 2431 C CA . ILE A 1 312 ? -7.530 19.498 5.983 1.00 84.25 312 ILE A CA 1
ATOM 2432 C C . ILE A 1 312 ? -7.686 20.636 6.990 1.00 84.25 312 ILE A C 1
ATOM 2434 O O . ILE A 1 312 ? -7.869 20.394 8.186 1.00 84.25 312 ILE A O 1
ATOM 2438 N N . TYR A 1 313 ? -7.658 21.867 6.491 1.00 93.25 313 TYR A N 1
ATOM 2439 C CA . TYR A 1 313 ? -7.915 23.082 7.257 1.00 93.25 313 TYR A CA 1
ATOM 2440 C C . TYR A 1 313 ? -9.152 23.794 6.713 1.00 93.25 313 TYR A C 1
ATOM 2442 O O . TYR A 1 313 ? -9.410 23.772 5.508 1.00 93.25 313 TYR A O 1
ATOM 2450 N N . GLY A 1 314 ? -9.917 24.439 7.593 1.00 94.88 314 GLY A N 1
ATOM 2451 C CA . GLY A 1 314 ? -10.994 25.325 7.166 1.00 94.88 314 GLY A CA 1
ATOM 2452 C C . GLY A 1 314 ? -10.404 26.619 6.614 1.00 94.88 314 GLY A C 1
ATOM 2453 O O . GLY A 1 314 ? -9.398 27.129 7.115 1.00 94.88 314 GLY A O 1
ATOM 2454 N N . LEU A 1 315 ? -11.012 27.132 5.552 1.00 95.25 315 LEU A N 1
ATOM 2455 C CA . LEU A 1 315 ? -10.535 28.301 4.831 1.00 95.25 315 LEU A CA 1
ATOM 2456 C C . LEU A 1 315 ? -11.625 29.374 4.848 1.00 95.25 315 LEU A C 1
ATOM 2458 O O . LEU A 1 315 ? -12.696 29.180 4.289 1.00 95.25 315 LEU A O 1
ATOM 2462 N N . SER A 1 316 ? -11.359 30.520 5.468 1.00 94.00 316 SER A N 1
ATOM 2463 C CA . SER A 1 316 ? -12.304 31.644 5.487 1.00 94.00 316 SER A CA 1
ATOM 2464 C C . SER A 1 316 ? -12.219 32.471 4.206 1.00 94.00 316 SER A C 1
ATOM 2466 O O . SER A 1 316 ? -13.223 32.972 3.711 1.00 94.00 316 SER A O 1
ATOM 2468 N N . SER A 1 317 ? -11.011 32.650 3.664 1.00 92.81 317 SER A N 1
ATOM 2469 C CA . SER A 1 317 ? -10.795 33.314 2.373 1.00 92.81 317 SER A CA 1
ATOM 2470 C C . SER A 1 317 ? -9.424 32.980 1.791 1.00 92.81 317 SER A C 1
ATOM 2472 O O . SER A 1 317 ? -8.505 32.576 2.509 1.00 92.81 317 SER A O 1
ATOM 2474 N N . TYR A 1 318 ? -9.265 33.194 0.486 1.00 91.38 318 TYR A N 1
ATOM 2475 C CA . TYR A 1 318 ? -7.974 33.116 -0.188 1.00 91.38 318 TYR A CA 1
ATOM 2476 C C . TYR A 1 318 ? -7.865 34.135 -1.323 1.00 91.38 318 TYR A C 1
ATOM 2478 O O . TYR A 1 318 ? -8.870 34.606 -1.852 1.00 91.38 318 TYR A O 1
ATOM 2486 N N . ARG A 1 319 ? -6.630 34.484 -1.698 1.00 86.62 319 ARG A N 1
ATOM 2487 C CA . ARG A 1 319 ? -6.316 35.326 -2.863 1.00 86.62 319 ARG A CA 1
ATOM 2488 C C . ARG A 1 319 ? -4.894 35.087 -3.366 1.00 86.62 319 ARG A C 1
ATOM 2490 O O . ARG A 1 319 ? -3.993 34.820 -2.573 1.00 86.62 319 ARG A O 1
ATOM 2497 N N . TRP A 1 320 ? -4.671 35.262 -4.662 1.00 78.31 320 TRP A N 1
ATOM 2498 C CA . TRP A 1 320 ? -3.340 35.186 -5.267 1.00 78.31 320 TRP A CA 1
ATOM 2499 C C . TRP A 1 320 ? -2.528 36.458 -5.023 1.00 78.31 320 TRP A C 1
ATOM 2501 O O . TRP A 1 320 ? -3.001 37.560 -5.294 1.00 78.31 320 TRP A O 1
ATOM 2511 N N . ILE A 1 321 ? -1.305 36.317 -4.503 1.00 79.31 321 ILE A N 1
ATOM 2512 C CA . ILE A 1 321 ? -0.351 37.418 -4.305 1.00 79.31 321 ILE A CA 1
ATOM 2513 C C . ILE A 1 321 ? 1.067 36.904 -4.537 1.00 79.31 321 ILE A C 1
ATOM 2515 O O . ILE A 1 321 ? 1.500 35.987 -3.844 1.00 79.31 321 ILE A O 1
ATOM 2519 N N . ALA A 1 322 ? 1.815 37.560 -5.432 1.00 71.94 322 ALA A N 1
ATOM 2520 C CA . ALA A 1 322 ? 3.249 37.324 -5.636 1.00 71.94 322 ALA A CA 1
ATOM 2521 C C . ALA A 1 322 ? 3.596 35.824 -5.740 1.00 71.94 322 ALA A C 1
ATOM 2523 O O . ALA A 1 322 ? 4.406 35.305 -4.971 1.00 71.94 322 ALA A O 1
ATOM 2524 N N . SER A 1 323 ? 2.915 35.115 -6.649 1.00 71.94 323 SER A N 1
ATOM 2525 C CA . SER A 1 323 ? 3.107 33.675 -6.902 1.00 71.94 323 SER A CA 1
ATOM 2526 C C . SER A 1 323 ? 2.749 32.737 -5.739 1.00 71.94 323 SER A C 1
ATOM 2528 O O . SER A 1 323 ? 3.077 31.554 -5.778 1.00 71.94 323 SER A O 1
ATOM 2530 N N . HIS A 1 324 ? 2.067 33.248 -4.714 1.00 83.12 324 HIS A N 1
ATOM 2531 C CA . HIS A 1 324 ? 1.600 32.489 -3.561 1.00 83.12 324 HIS A CA 1
ATOM 2532 C C . HIS A 1 324 ? 0.093 32.634 -3.378 1.00 83.12 324 HIS A C 1
ATOM 2534 O O . HIS A 1 324 ? -0.519 33.637 -3.756 1.00 83.12 324 HIS A O 1
ATOM 2540 N N . LEU A 1 325 ? -0.491 31.650 -2.703 1.00 86.62 325 LEU A N 1
ATOM 2541 C CA . LEU A 1 325 ? -1.856 31.724 -2.222 1.00 86.62 325 LEU A CA 1
ATOM 2542 C C . LEU A 1 325 ? -1.850 32.361 -0.832 1.00 86.62 325 LEU A C 1
ATOM 2544 O O . LEU A 1 325 ? -1.447 31.723 0.141 1.00 86.62 325 LEU A O 1
ATOM 2548 N N . LYS A 1 326 ? -2.289 33.616 -0.715 1.00 92.88 326 LYS A N 1
ATOM 2549 C CA . LYS A 1 326 ? -2.559 34.201 0.598 1.00 92.88 326 LYS A CA 1
ATOM 2550 C C . LYS A 1 326 ? -3.879 33.639 1.110 1.00 92.88 326 LYS A C 1
ATOM 2552 O O . LYS A 1 326 ? -4.914 33.880 0.497 1.00 92.88 326 LYS A O 1
ATOM 2557 N N . VAL A 1 327 ? -3.840 32.939 2.232 1.00 95.31 327 VAL A N 1
ATOM 2558 C CA . VAL A 1 327 ? -4.999 32.307 2.868 1.00 95.31 327 VAL A CA 1
ATOM 2559 C C . VAL A 1 327 ? -5.283 32.928 4.226 1.00 95.31 327 VAL A C 1
ATOM 2561 O O . VAL A 1 327 ? -4.358 33.353 4.919 1.00 95.31 327 VAL A O 1
ATOM 2564 N N . ALA A 1 328 ? -6.556 32.948 4.606 1.00 97.25 328 ALA A N 1
ATOM 2565 C CA . ALA A 1 328 ? -7.004 33.129 5.980 1.00 97.25 328 ALA A CA 1
ATOM 2566 C C . ALA A 1 328 ? -7.712 31.844 6.410 1.00 97.25 328 ALA A C 1
ATOM 2568 O O . ALA A 1 328 ? -8.773 31.512 5.880 1.00 97.25 328 ALA A O 1
ATOM 2569 N N . LEU A 1 329 ? -7.092 31.105 7.321 1.00 97.38 329 LEU A N 1
ATOM 2570 C CA . LEU A 1 329 ? -7.616 29.859 7.857 1.00 97.38 329 LEU A CA 1
ATOM 2571 C C . LEU A 1 329 ? -8.588 30.151 9.005 1.00 97.38 329 LEU A C 1
ATOM 2573 O O . LEU A 1 329 ? -8.486 31.166 9.699 1.00 97.38 329 LEU A O 1
ATOM 2577 N N . THR A 1 330 ? -9.514 29.231 9.230 1.00 95.94 330 THR A N 1
ATOM 2578 C CA . THR A 1 330 ? -10.325 29.185 10.458 1.00 95.94 330 THR A CA 1
ATOM 2579 C C . THR A 1 330 ? -9.492 28.752 11.668 1.00 95.94 330 THR A C 1
ATOM 2581 O O . THR A 1 330 ? -9.909 28.949 12.805 1.00 95.94 330 THR A O 1
ATOM 2584 N N . GLU A 1 331 ? -8.318 28.159 11.427 1.00 95.62 331 GLU A N 1
ATOM 2585 C CA . GLU A 1 331 ? -7.374 27.723 12.450 1.00 95.62 331 GLU A CA 1
ATOM 2586 C C . GLU A 1 331 ? -6.320 28.786 12.746 1.00 95.62 331 GLU A C 1
ATOM 2588 O O . GLU A 1 331 ? -5.631 29.282 11.853 1.00 95.62 331 GLU A O 1
ATOM 2593 N N . ASN A 1 332 ? -6.199 29.119 14.026 1.00 95.12 332 ASN A N 1
ATOM 2594 C CA . ASN A 1 332 ? -5.225 30.049 14.559 1.00 95.12 332 ASN A CA 1
ATOM 2595 C C . ASN A 1 332 ? -4.035 29.294 15.160 1.00 95.12 332 ASN A C 1
ATOM 2597 O O . ASN A 1 332 ? -4.183 28.525 16.105 1.00 95.12 332 ASN A O 1
ATOM 2601 N N . PHE A 1 333 ? -2.835 29.555 14.650 1.00 93.88 333 PHE A N 1
ATOM 2602 C CA . PHE A 1 333 ? -1.608 28.954 15.162 1.00 93.88 333 PHE A CA 1
ATOM 2603 C C . PHE A 1 333 ? -0.973 29.867 16.220 1.00 93.88 333 PHE A C 1
ATOM 2605 O O . PHE A 1 333 ? -0.648 31.018 15.899 1.00 93.88 333 PHE A O 1
ATOM 2612 N N . PRO A 1 334 ? -0.765 29.394 17.466 1.00 89.19 334 PRO A N 1
ATOM 2613 C CA . PRO A 1 334 ? -0.148 30.194 18.523 1.00 89.19 334 PRO A CA 1
ATOM 2614 C C . PRO A 1 334 ? 1.172 30.847 18.078 1.00 89.19 334 PRO A C 1
ATOM 2616 O O . PRO A 1 334 ? 2.035 30.201 17.493 1.00 89.19 334 PRO A O 1
ATOM 2619 N N . GLY A 1 335 ? 1.314 32.158 18.305 1.00 88.19 335 GLY A N 1
ATOM 2620 C CA . GLY A 1 335 ? 2.491 32.952 17.905 1.00 88.19 335 GLY A CA 1
ATOM 2621 C C . GLY A 1 335 ? 2.568 33.337 16.416 1.00 88.19 335 GLY A C 1
ATOM 2622 O O . GLY A 1 335 ? 3.225 34.323 16.062 1.00 88.19 335 GLY A O 1
ATOM 2623 N N . PHE A 1 336 ? 1.856 32.633 15.534 1.00 93.62 336 PHE A N 1
ATOM 2624 C CA . PHE A 1 336 ? 1.851 32.908 14.097 1.00 93.62 336 PHE A CA 1
ATOM 2625 C C . PHE A 1 336 ? 0.604 33.680 13.639 1.00 93.62 336 PHE A C 1
ATOM 2627 O O . PHE A 1 336 ? 0.742 34.662 12.904 1.00 93.62 336 PHE A O 1
ATOM 2634 N N . GLY A 1 337 ? -0.583 33.278 14.104 1.00 94.00 337 GLY A N 1
ATOM 2635 C CA . GLY A 1 337 ? -1.886 33.758 13.637 1.00 94.00 337 GLY A CA 1
ATOM 2636 C C . GLY A 1 337 ? -2.588 32.748 12.719 1.00 94.00 337 GLY A C 1
ATOM 2637 O O . GLY A 1 337 ? -2.214 31.580 12.662 1.00 94.00 337 GLY A O 1
ATOM 2638 N N . ASN A 1 338 ? -3.595 33.195 11.967 1.00 95.19 338 ASN A N 1
ATOM 2639 C CA . ASN A 1 338 ? -4.378 32.350 11.051 1.00 95.19 338 ASN A CA 1
ATOM 2640 C C . ASN A 1 338 ? -4.230 32.726 9.564 1.00 95.19 338 ASN A C 1
ATOM 2642 O O . ASN A 1 338 ? -4.854 32.121 8.696 1.00 95.19 338 ASN A O 1
ATOM 2646 N N . THR A 1 339 ? -3.442 33.754 9.248 1.00 96.81 339 THR A N 1
ATOM 2647 C CA . THR A 1 339 ? -3.301 34.283 7.886 1.00 96.81 339 THR A CA 1
ATOM 2648 C C . THR A 1 339 ? -1.863 34.142 7.412 1.00 96.81 339 THR A C 1
ATOM 2650 O O . THR A 1 339 ? -0.936 34.536 8.116 1.00 96.81 339 THR A O 1
ATOM 2653 N N . GLY A 1 340 ? -1.664 33.638 6.197 1.00 95.44 340 GLY A N 1
ATOM 2654 C CA . GLY A 1 340 ? -0.326 33.446 5.642 1.00 95.44 340 GLY A CA 1
ATOM 2655 C C . GLY A 1 340 ? -0.324 33.140 4.151 1.00 95.44 340 GLY A C 1
ATOM 2656 O O . GLY A 1 340 ? -1.341 33.278 3.480 1.00 95.44 340 GLY A O 1
ATOM 2657 N N . TYR A 1 341 ? 0.837 32.753 3.635 1.00 94.19 341 TYR A N 1
ATOM 2658 C CA . TYR A 1 341 ? 1.090 32.455 2.230 1.00 94.19 341 TYR A CA 1
ATOM 2659 C C . TYR A 1 341 ? 1.477 30.988 2.075 1.00 94.19 341 TYR A C 1
ATOM 2661 O O . TYR A 1 341 ? 2.439 30.537 2.700 1.00 94.19 341 TYR A O 1
ATOM 2669 N N . LEU A 1 342 ? 0.745 30.276 1.223 1.00 91.06 342 LEU A N 1
ATOM 2670 C CA . LEU A 1 342 ? 0.990 28.887 0.851 1.00 91.06 342 LEU A CA 1
ATOM 2671 C C . LEU A 1 342 ? 1.535 28.804 -0.570 1.00 91.06 342 LEU A C 1
ATOM 2673 O O . LEU A 1 342 ? 1.264 29.665 -1.415 1.00 91.06 342 LEU A O 1
ATOM 2677 N N . PHE A 1 343 ? 2.286 27.739 -0.836 1.00 83.88 343 PHE A N 1
ATOM 2678 C CA . PHE A 1 343 ? 2.620 27.372 -2.203 1.00 83.88 343 PHE A CA 1
ATOM 2679 C C . PHE A 1 343 ? 1.379 26.756 -2.860 1.00 83.88 343 PHE A C 1
ATOM 2681 O O . PHE A 1 343 ? 0.896 25.732 -2.376 1.00 83.88 343 PHE A O 1
ATOM 2688 N N . PRO A 1 344 ? 0.854 27.354 -3.941 1.00 77.62 344 PRO A N 1
ATOM 2689 C CA . PRO A 1 344 ? -0.395 26.911 -4.562 1.00 77.62 344 PRO A CA 1
ATOM 2690 C C . PRO A 1 344 ? -0.319 25.457 -5.041 1.00 77.62 344 PRO A C 1
ATOM 2692 O O . PRO A 1 344 ? -1.271 24.707 -4.891 1.00 77.62 344 PRO A O 1
ATOM 2695 N N . ASP A 1 345 ? 0.850 25.016 -5.510 1.00 73.12 345 ASP A N 1
ATOM 2696 C CA . ASP A 1 345 ? 1.059 23.655 -6.017 1.00 73.12 345 ASP A CA 1
ATOM 2697 C C . ASP A 1 345 ? 1.092 22.571 -4.923 1.00 73.12 345 ASP A C 1
ATOM 2699 O O . ASP A 1 345 ? 1.198 21.380 -5.221 1.00 73.12 345 ASP A O 1
ATOM 2703 N N . PHE A 1 346 ? 1.099 22.977 -3.651 1.00 80.06 346 PHE A N 1
ATOM 2704 C CA . PHE A 1 346 ? 1.215 22.076 -2.503 1.00 80.06 346 PHE A CA 1
ATOM 2705 C C . PHE A 1 346 ? -0.137 21.870 -1.829 1.00 80.06 346 PHE A C 1
ATOM 2707 O O . PHE A 1 346 ? -0.216 21.124 -0.855 1.00 80.06 346 PHE A O 1
ATOM 2714 N N . VAL A 1 347 ? -1.193 22.518 -2.323 1.00 80.62 347 VAL A N 1
ATOM 2715 C CA . VAL A 1 347 ? -2.508 22.518 -1.697 1.00 80.62 347 VAL A CA 1
ATOM 2716 C C . VAL A 1 347 ? -3.618 22.355 -2.726 1.00 80.62 347 VAL A C 1
ATOM 2718 O O . VAL A 1 347 ? -3.476 22.729 -3.884 1.00 80.62 347 VAL A O 1
ATOM 2721 N N . GLU A 1 348 ? -4.741 21.804 -2.289 1.00 81.00 348 GLU A N 1
ATOM 2722 C CA . GLU A 1 348 ? -5.984 21.740 -3.051 1.00 81.00 348 GLU A CA 1
ATOM 2723 C C . GLU A 1 348 ? -7.074 22.444 -2.249 1.00 81.00 348 GLU A C 1
ATOM 2725 O O . GLU A 1 348 ? -7.282 22.127 -1.078 1.00 81.00 348 GLU A O 1
ATOM 2730 N N . ILE A 1 349 ? -7.764 23.407 -2.860 1.00 85.94 349 ILE A N 1
ATOM 2731 C CA . ILE A 1 349 ? -8.921 24.056 -2.237 1.00 85.94 349 ILE A CA 1
ATOM 2732 C C . ILE A 1 349 ? -10.178 23.337 -2.711 1.00 85.94 349 ILE A C 1
ATOM 2734 O O . ILE A 1 349 ? -10.333 23.089 -3.907 1.00 85.94 349 ILE A O 1
ATOM 2738 N N . LYS A 1 350 ? -11.087 23.035 -1.786 1.00 83.00 350 LYS A N 1
ATOM 2739 C CA . LYS A 1 350 ? -12.405 22.478 -2.093 1.00 83.00 350 LYS A CA 1
ATOM 2740 C C . LYS A 1 350 ? -13.509 23.387 -1.577 1.00 83.00 350 LYS A C 1
ATOM 2742 O O . LYS A 1 350 ? -13.358 23.997 -0.518 1.00 83.00 350 LYS A O 1
ATOM 2747 N N . GLN A 1 351 ? -14.618 23.438 -2.305 1.00 87.31 351 GLN A N 1
ATOM 2748 C CA . GLN A 1 351 ? -15.886 23.967 -1.817 1.00 87.31 351 GLN A CA 1
ATOM 2749 C C . GLN A 1 351 ? -16.842 22.792 -1.629 1.00 87.31 351 GLN A C 1
ATOM 2751 O O . GLN A 1 351 ? -17.230 22.138 -2.596 1.00 87.31 351 GLN A O 1
ATOM 2756 N N . GLY A 1 352 ? -17.150 22.460 -0.375 1.00 79.38 352 GLY A N 1
ATOM 2757 C CA . GLY A 1 352 ? -17.766 21.171 -0.067 1.00 79.38 352 GLY A CA 1
ATOM 2758 C C . GLY A 1 352 ? -16.884 20.009 -0.537 1.00 79.38 352 GLY A C 1
ATOM 2759 O O . GLY A 1 352 ? -15.743 19.878 -0.094 1.00 79.38 352 GLY A O 1
ATOM 2760 N N . ASN A 1 353 ? -17.397 19.172 -1.443 1.00 66.38 353 ASN A N 1
ATOM 2761 C CA . ASN A 1 353 ? -16.653 18.029 -1.990 1.00 66.38 353 ASN A CA 1
ATOM 2762 C C . ASN A 1 353 ? -15.926 18.334 -3.310 1.00 66.38 353 ASN A C 1
ATOM 2764 O O . ASN A 1 353 ? -15.083 17.537 -3.733 1.00 66.38 353 ASN A O 1
ATOM 2768 N N . ASP A 1 354 ? -16.218 19.472 -3.938 1.00 72.12 354 ASP A N 1
ATOM 2769 C CA . ASP A 1 354 ? -15.725 19.795 -5.271 1.00 72.12 354 ASP A CA 1
ATOM 2770 C C . ASP A 1 354 ? -14.392 20.538 -5.191 1.00 72.12 354 ASP A C 1
ATOM 2772 O O . ASP A 1 354 ? -14.262 21.554 -4.503 1.00 72.12 354 ASP A O 1
ATOM 2776 N N . ALA A 1 355 ? -13.384 20.027 -5.902 1.00 70.69 355 ALA A N 1
ATOM 2777 C CA . ALA A 1 355 ? -12.112 20.720 -6.056 1.00 70.69 355 ALA A CA 1
ATOM 2778 C C . ALA A 1 355 ? -12.328 22.007 -6.854 1.00 70.69 355 ALA A C 1
ATOM 2780 O O . ALA A 1 355 ? -12.809 21.975 -7.987 1.00 70.69 355 ALA A O 1
ATOM 2781 N N . LEU A 1 356 ? -11.953 23.138 -6.262 1.00 71.88 356 LEU A N 1
ATOM 2782 C CA . LEU A 1 356 ? -11.951 24.410 -6.956 1.00 71.88 356 LEU A CA 1
ATOM 2783 C C . LEU A 1 356 ? -10.664 24.535 -7.756 1.00 71.88 356 LEU A C 1
ATOM 2785 O O . LEU A 1 356 ? -9.557 24.378 -7.232 1.00 71.88 356 LEU A O 1
ATOM 2789 N N . THR A 1 357 ? -10.801 24.915 -9.021 1.00 61.91 357 THR A N 1
ATOM 2790 C CA . THR A 1 357 ? -9.682 25.480 -9.762 1.00 61.91 357 THR A CA 1
ATOM 2791 C C . THR A 1 357 ? -9.326 26.803 -9.092 1.00 61.91 357 THR A C 1
ATOM 2793 O O . THR A 1 357 ? -10.009 27.811 -9.242 1.00 61.91 357 THR A O 1
ATOM 2796 N N . VAL A 1 358 ? -8.256 26.787 -8.298 1.00 60.03 358 VAL A N 1
ATOM 2797 C CA . VAL A 1 358 ? -7.756 27.964 -7.566 1.00 60.03 358 VAL A CA 1
ATOM 2798 C C . VAL A 1 358 ? -7.319 29.073 -8.535 1.00 60.03 358 VAL A C 1
ATOM 2800 O O . VAL A 1 358 ? -7.225 30.235 -8.147 1.00 60.03 358 VAL A O 1
ATOM 2803 N N . SER A 1 359 ? -7.078 28.706 -9.793 1.00 60.22 359 SER A N 1
ATOM 2804 C CA . SER A 1 359 ? -6.694 29.552 -10.915 1.00 60.22 359 SER A CA 1
ATOM 2805 C C . SER A 1 359 ? -7.919 30.122 -11.661 1.00 60.22 359 SER A C 1
ATOM 2807 O O . SER A 1 359 ? -8.654 29.360 -12.291 1.00 60.22 359 SER A O 1
ATOM 2809 N N . PRO A 1 360 ? -8.139 31.450 -11.657 1.00 60.41 360 PRO A N 1
ATOM 2810 C CA . PRO A 1 360 ? -9.108 32.091 -12.544 1.00 60.41 360 PRO A CA 1
ATOM 2811 C C . PRO A 1 360 ? -8.532 32.413 -13.936 1.00 60.41 360 PRO A C 1
ATOM 2813 O O . PRO A 1 360 ? -9.291 32.815 -14.814 1.00 60.41 360 PRO A O 1
ATOM 2816 N N . THR A 1 361 ? -7.212 32.287 -14.142 1.00 73.56 361 THR A N 1
ATOM 2817 C CA . THR A 1 361 ? -6.524 32.817 -15.332 1.00 73.56 361 THR A CA 1
ATOM 2818 C C . THR A 1 361 ? -5.921 31.768 -16.256 1.00 73.56 361 THR A C 1
ATOM 2820 O O . THR A 1 361 ? -5.642 32.109 -17.401 1.00 73.56 361 THR A O 1
ATOM 2823 N N . LEU A 1 362 ? -5.725 30.521 -15.815 1.00 82.25 362 LEU A N 1
ATOM 2824 C CA . LEU A 1 362 ? -5.307 29.384 -16.646 1.00 82.25 362 LEU A CA 1
ATOM 2825 C C . LEU A 1 362 ? -6.160 28.142 -16.372 1.00 82.25 362 LEU A C 1
ATOM 2827 O O . LEU A 1 362 ? -6.275 27.695 -15.229 1.00 82.25 362 LEU A O 1
ATOM 2831 N N . ASP A 1 363 ? -6.634 27.496 -17.432 1.00 84.50 363 ASP A N 1
ATOM 2832 C CA . ASP A 1 363 ? -7.240 26.167 -17.353 1.00 84.50 363 ASP A CA 1
ATOM 2833 C C . ASP A 1 363 ? -6.432 25.112 -18.131 1.00 84.50 363 ASP A C 1
ATOM 2835 O O . ASP A 1 363 ? -5.515 25.424 -18.902 1.00 84.50 363 ASP A O 1
ATOM 2839 N N . TYR A 1 364 ? -6.780 23.846 -17.896 1.00 86.44 364 TYR A N 1
ATOM 2840 C CA . TYR A 1 364 ? -6.349 22.703 -18.689 1.00 86.44 364 TYR A CA 1
ATOM 2841 C C . TYR A 1 364 ? -7.576 21.913 -19.137 1.00 86.44 364 TYR A C 1
ATOM 2843 O O . TYR A 1 364 ? -8.369 21.457 -18.316 1.00 86.44 364 TYR A O 1
ATOM 2851 N N . THR A 1 365 ? -7.708 21.729 -20.447 1.00 87.69 365 THR A N 1
ATOM 2852 C CA . THR A 1 365 ? -8.810 20.990 -21.088 1.00 87.69 365 THR A CA 1
ATOM 2853 C C . THR A 1 365 ? -8.312 19.804 -21.914 1.00 87.69 365 THR A C 1
ATOM 2855 O O . THR A 1 365 ? -9.091 19.142 -22.597 1.00 87.69 365 THR A O 1
ATOM 2858 N N . GLY A 1 366 ? -7.004 19.538 -21.873 1.00 85.00 366 GLY A N 1
ATOM 2859 C CA . GLY A 1 366 ? -6.380 18.418 -22.562 1.00 85.00 366 GLY A CA 1
ATOM 2860 C C . GLY A 1 366 ? -6.621 17.060 -21.884 1.00 85.00 366 GLY A C 1
ATOM 2861 O O . GLY A 1 366 ? -7.282 16.962 -20.849 1.00 85.00 366 GLY A O 1
ATOM 2862 N N . PRO A 1 367 ? -6.056 15.982 -22.452 1.00 85.31 367 PRO A N 1
ATOM 2863 C CA . PRO A 1 367 ? -6.251 14.626 -21.949 1.00 85.31 367 PRO A CA 1
ATOM 2864 C C . PRO A 1 367 ? -5.614 14.409 -20.565 1.00 85.31 367 PRO A C 1
ATOM 2866 O O . PRO A 1 367 ? -4.464 14.775 -20.327 1.00 85.31 367 PRO A O 1
ATOM 2869 N N . THR A 1 368 ? -6.331 13.756 -19.651 1.00 78.75 368 THR A N 1
ATOM 2870 C CA . THR A 1 368 ? -5.797 13.293 -18.350 1.00 78.75 368 THR A CA 1
ATOM 2871 C C . THR A 1 368 ? -5.206 11.881 -18.425 1.00 78.75 368 THR A C 1
ATOM 2873 O O . THR A 1 368 ? -4.517 11.431 -17.506 1.00 78.75 368 THR A O 1
ATOM 2876 N N . GLU A 1 369 ? -5.425 11.196 -19.547 1.00 81.12 369 GLU A N 1
ATOM 2877 C CA . GLU A 1 369 ? -4.832 9.914 -19.898 1.00 81.12 369 GLU A CA 1
ATOM 2878 C C . GLU A 1 369 ? -4.400 9.920 -21.369 1.00 81.12 369 GLU A C 1
ATOM 2880 O O . GLU A 1 369 ? -5.139 10.358 -22.249 1.00 81.12 369 GLU A O 1
ATOM 2885 N N . VAL A 1 370 ? -3.186 9.445 -21.634 1.00 85.25 370 VAL A N 1
ATOM 2886 C CA . VAL A 1 370 ? -2.559 9.444 -22.962 1.00 85.25 370 VAL A CA 1
ATOM 2887 C C . VAL A 1 370 ? -1.839 8.129 -23.207 1.00 85.25 370 VAL A C 1
ATOM 2889 O O . VAL A 1 370 ? -1.573 7.372 -22.275 1.00 85.25 370 VAL A O 1
ATOM 2892 N N . LEU A 1 371 ? -1.487 7.859 -24.462 1.00 79.81 371 LEU A N 1
ATOM 2893 C CA . LEU A 1 371 ? -0.785 6.636 -24.830 1.00 79.81 371 LEU A CA 1
ATOM 2894 C C . LEU A 1 371 ? 0.718 6.825 -24.965 1.00 79.81 371 LEU A C 1
ATOM 2896 O O . LEU A 1 371 ? 1.206 7.794 -25.551 1.00 79.81 371 LEU A O 1
ATOM 2900 N N . LEU A 1 372 ? 1.448 5.831 -24.465 1.00 83.00 372 LEU A N 1
ATOM 2901 C CA . LEU A 1 372 ? 2.890 5.730 -24.601 1.00 83.00 372 LEU A CA 1
ATOM 2902 C C . LEU A 1 372 ? 3.294 5.799 -26.081 1.00 83.00 372 LEU A C 1
ATOM 2904 O O . LEU A 1 372 ? 2.775 5.056 -26.919 1.00 83.00 372 LEU A O 1
ATOM 2908 N N . ASN A 1 373 ? 4.269 6.653 -26.384 1.00 84.00 373 ASN A N 1
ATOM 2909 C CA . ASN A 1 373 ? 4.830 6.882 -27.715 1.00 84.00 373 ASN A CA 1
ATOM 2910 C C . ASN A 1 373 ? 3.806 7.328 -28.778 1.00 84.00 373 ASN A C 1
ATOM 2912 O O . ASN A 1 373 ? 4.043 7.124 -29.970 1.00 84.00 373 ASN A O 1
ATOM 2916 N N . GLN A 1 374 ? 2.673 7.918 -28.376 1.00 88.88 374 GLN A N 1
ATOM 2917 C CA . GLN A 1 374 ? 1.674 8.464 -29.301 1.00 88.88 374 GLN A CA 1
ATOM 2918 C C . GLN A 1 374 ? 1.678 9.995 -29.308 1.00 88.88 374 GLN A C 1
ATOM 2920 O O . GLN A 1 374 ? 1.729 10.599 -28.231 1.00 88.88 374 GLN A O 1
ATOM 2925 N N . PRO A 1 375 ? 1.582 10.643 -30.488 1.00 91.31 375 PRO A N 1
ATOM 2926 C CA . PRO A 1 375 ? 1.470 12.092 -30.576 1.00 91.31 375 PRO A CA 1
ATOM 2927 C C . PRO A 1 375 ? 0.387 12.617 -29.632 1.00 91.31 375 PRO A C 1
ATOM 2929 O O . PRO A 1 375 ? -0.746 12.144 -29.653 1.00 91.31 375 PRO A O 1
ATOM 2932 N N . THR A 1 376 ? 0.751 13.570 -28.780 1.00 92.75 376 THR A N 1
ATOM 2933 C CA . THR A 1 376 ? -0.138 14.088 -27.737 1.00 92.75 376 THR A CA 1
ATOM 2934 C C . THR A 1 376 ? -0.195 15.602 -27.817 1.00 92.75 376 THR A C 1
ATOM 2936 O O . THR A 1 376 ? 0.840 16.263 -27.908 1.00 92.75 376 THR A O 1
ATOM 2939 N N . THR A 1 377 ? -1.404 16.146 -27.740 1.00 94.00 377 THR A N 1
ATOM 2940 C CA . THR A 1 377 ? -1.642 17.586 -27.690 1.00 94.00 377 THR A CA 1
ATOM 2941 C C . THR A 1 377 ? -2.245 17.932 -26.337 1.00 94.00 377 THR A C 1
ATOM 2943 O O . THR A 1 377 ? -3.290 17.405 -25.965 1.00 94.00 377 THR A O 1
ATOM 2946 N N . LEU A 1 378 ? -1.557 18.791 -25.592 1.00 94.50 378 LEU A N 1
ATOM 2947 C CA . LEU A 1 378 ? -1.996 19.320 -24.305 1.00 94.50 378 LEU A CA 1
ATOM 2948 C C . LEU A 1 378 ? -2.512 20.730 -24.549 1.00 94.50 378 LEU A C 1
ATOM 2950 O O . LEU A 1 378 ? -1.800 21.521 -25.165 1.00 94.50 378 LEU A O 1
ATOM 2954 N N . THR A 1 379 ? -3.718 21.051 -24.099 1.00 94.38 379 THR A N 1
ATOM 2955 C CA . THR A 1 379 ? -4.346 22.347 -24.384 1.00 94.38 379 THR A CA 1
ATOM 2956 C C . THR A 1 379 ? -5.090 22.891 -23.185 1.00 94.38 379 THR A C 1
ATOM 2958 O O . THR A 1 379 ? -5.522 22.147 -22.304 1.00 94.38 379 THR A O 1
ATOM 2961 N N . GLY A 1 380 ? -5.282 24.201 -23.198 1.00 92.12 380 GLY A N 1
ATOM 2962 C CA . GLY A 1 380 ? -6.122 24.906 -22.250 1.00 92.12 380 GLY A CA 1
ATOM 2963 C C . GLY A 1 380 ? -6.382 26.330 -22.707 1.00 92.12 380 GLY A C 1
ATOM 2964 O O . GLY A 1 380 ? -5.984 26.747 -23.800 1.00 92.12 380 GLY A O 1
ATOM 2965 N N . ARG A 1 381 ? -7.063 27.081 -21.860 1.00 91.19 381 ARG A N 1
ATOM 2966 C CA . ARG A 1 381 ? -7.359 28.495 -22.012 1.00 91.19 381 ARG A CA 1
ATOM 2967 C C . ARG A 1 381 ? -6.551 29.294 -21.012 1.00 91.19 381 ARG A C 1
ATOM 2969 O O . ARG A 1 381 ? -6.086 28.781 -19.993 1.00 91.19 381 ARG A O 1
ATOM 2976 N N . PHE A 1 382 ? -6.358 30.556 -21.340 1.00 91.62 382 PHE A N 1
ATOM 2977 C CA . PHE A 1 382 ? -5.781 31.526 -20.436 1.00 91.62 382 PHE A CA 1
ATOM 2978 C C . PHE A 1 382 ? -6.452 32.885 -20.625 1.00 91.62 382 PHE A C 1
ATOM 2980 O O . PHE A 1 382 ? -6.959 33.179 -21.706 1.00 91.62 382 PHE A O 1
ATOM 2987 N N . ASP A 1 383 ? -6.428 33.714 -19.588 1.00 89.19 383 ASP A N 1
ATOM 2988 C CA . ASP A 1 383 ? -6.893 35.097 -19.640 1.00 89.19 383 ASP A CA 1
ATOM 2989 C C . ASP A 1 383 ? -5.838 35.987 -20.330 1.00 89.19 383 ASP A C 1
ATOM 2991 O O . ASP A 1 383 ? -4.777 36.247 -19.747 1.00 89.19 383 ASP A O 1
ATOM 2995 N N . PRO A 1 384 ? -6.087 36.463 -21.565 1.00 87.25 384 PRO A N 1
ATOM 2996 C CA . PRO A 1 384 ? -5.098 37.212 -22.330 1.00 87.25 384 PRO A CA 1
ATOM 2997 C C . PRO A 1 384 ? -4.827 38.621 -21.789 1.00 87.25 384 PRO A C 1
ATOM 2999 O O . PRO A 1 384 ? -3.795 39.197 -22.155 1.00 87.25 384 PRO A O 1
ATOM 3002 N N . GLU A 1 385 ? -5.700 39.162 -20.932 1.00 87.00 385 GLU A N 1
ATOM 3003 C CA . GLU A 1 385 ? -5.524 40.478 -20.306 1.00 87.00 385 GLU A CA 1
ATOM 3004 C C . GLU A 1 385 ? -4.480 40.421 -19.186 1.00 87.00 385 GLU A C 1
ATOM 3006 O O . GLU A 1 385 ? -3.606 41.289 -19.092 1.00 87.00 385 GLU A O 1
ATOM 3011 N N . ASN A 1 386 ? -4.527 39.360 -18.377 1.00 84.38 386 ASN A N 1
ATOM 3012 C CA . ASN A 1 386 ? -3.686 39.211 -17.190 1.00 84.38 386 ASN A CA 1
ATOM 3013 C C . ASN A 1 386 ? -2.423 38.367 -17.443 1.00 84.38 386 ASN A C 1
ATOM 3015 O O . ASN A 1 386 ? -1.376 38.632 -16.850 1.00 84.38 386 ASN A O 1
ATOM 3019 N N . VAL A 1 387 ? -2.472 37.390 -18.355 1.00 88.75 387 VAL A N 1
ATOM 3020 C CA . VAL A 1 387 ? -1.362 36.458 -18.612 1.00 88.75 387 VAL A CA 1
ATOM 3021 C C . VAL A 1 387 ? -0.551 36.893 -19.837 1.00 88.75 387 VAL A C 1
ATOM 3023 O O . VAL A 1 387 ? -1.016 36.946 -20.982 1.00 88.75 387 VAL A O 1
ATOM 3026 N N . ALA A 1 388 ? 0.729 37.179 -19.610 1.00 89.69 388 ALA A N 1
ATOM 3027 C CA . ALA A 1 388 ? 1.689 37.489 -20.657 1.00 89.69 388 ALA A CA 1
ATOM 3028 C C . ALA A 1 388 ? 2.378 36.238 -21.219 1.00 89.69 388 ALA A C 1
ATOM 3030 O O . ALA A 1 388 ? 2.614 36.168 -22.424 1.00 89.69 388 ALA A O 1
ATOM 3031 N N . THR A 1 389 ? 2.698 35.251 -20.385 1.00 92.31 389 THR A N 1
ATOM 3032 C CA . THR A 1 389 ? 3.329 34.003 -20.832 1.00 92.31 389 THR A CA 1
ATOM 3033 C C . THR A 1 389 ? 2.717 32.798 -20.136 1.00 92.31 389 THR A C 1
ATOM 3035 O O . THR A 1 389 ? 2.315 32.876 -18.978 1.00 92.31 389 THR A O 1
ATOM 3038 N N . VAL A 1 390 ? 2.662 31.673 -20.852 1.00 93.69 390 VAL A N 1
ATOM 3039 C CA . VAL A 1 390 ? 2.332 30.361 -20.289 1.00 93.69 390 VAL A CA 1
ATOM 3040 C C . VAL A 1 390 ? 3.552 29.467 -20.444 1.00 93.69 390 VAL A C 1
ATOM 3042 O O . VAL A 1 390 ? 4.161 29.428 -21.514 1.00 93.69 390 VAL A O 1
ATOM 3045 N N . SER A 1 391 ? 3.907 28.742 -19.389 1.00 93.38 391 SER A N 1
ATOM 3046 C CA . SER A 1 391 ? 4.960 27.728 -19.426 1.00 93.38 391 SER A CA 1
ATOM 3047 C C . SER A 1 391 ? 4.425 26.388 -18.946 1.00 93.38 391 SER A C 1
ATOM 3049 O O . SER A 1 391 ? 3.626 26.327 -18.013 1.00 93.38 391 SER A O 1
ATOM 3051 N N . VAL A 1 392 ? 4.877 25.318 -19.596 1.00 93.00 392 VAL A N 1
ATOM 3052 C CA . VAL A 1 392 ? 4.596 23.940 -19.196 1.00 93.00 392 VAL A CA 1
ATOM 3053 C C . VAL A 1 392 ? 5.928 23.241 -19.004 1.00 93.00 392 VAL A C 1
ATOM 3055 O O . VAL A 1 392 ? 6.740 23.196 -19.927 1.00 93.00 392 VAL A O 1
ATOM 3058 N N . VAL A 1 393 ? 6.170 22.702 -17.815 1.00 89.31 393 VAL A N 1
ATOM 3059 C CA . VAL A 1 393 ? 7.403 21.981 -17.489 1.00 89.31 393 VAL A CA 1
ATOM 3060 C C . VAL A 1 393 ? 7.034 20.590 -17.001 1.00 89.31 393 VAL A C 1
ATOM 3062 O O . VAL A 1 393 ? 6.361 20.446 -15.984 1.00 89.31 393 VAL A O 1
ATOM 3065 N N . ALA A 1 394 ? 7.454 19.555 -17.724 1.00 84.75 394 ALA A N 1
ATOM 3066 C CA . ALA A 1 394 ? 7.263 18.183 -17.280 1.00 84.75 394 ALA A CA 1
ATOM 3067 C C . ALA A 1 394 ? 8.214 17.879 -16.121 1.00 84.75 394 ALA A C 1
ATOM 3069 O O . ALA A 1 394 ? 9.432 18.045 -16.244 1.00 84.75 394 ALA A O 1
ATOM 3070 N N . GLU A 1 395 ? 7.627 17.456 -15.003 1.00 80.25 395 GLU A N 1
ATOM 3071 C CA . GLU A 1 395 ? 8.319 16.977 -13.806 1.00 80.25 395 GLU A CA 1
ATOM 3072 C C . GLU A 1 395 ? 9.394 17.940 -13.270 1.00 80.25 395 GLU A C 1
ATOM 3074 O O . GLU A 1 395 ? 10.409 17.506 -12.735 1.00 80.25 395 GLU A O 1
ATOM 3079 N N . ASP A 1 396 ? 9.194 19.252 -13.460 1.00 76.19 396 ASP A N 1
ATOM 3080 C CA . ASP A 1 396 ? 10.151 20.337 -13.172 1.00 76.19 396 ASP A CA 1
ATOM 3081 C C . ASP A 1 396 ? 11.531 20.206 -13.828 1.00 76.19 396 ASP A C 1
ATOM 3083 O O . ASP A 1 396 ? 12.476 20.904 -13.461 1.00 76.19 396 ASP A O 1
ATOM 3087 N N . ARG A 1 397 ? 11.657 19.337 -14.832 1.00 81.19 397 ARG A N 1
ATOM 3088 C CA . ARG A 1 397 ? 12.934 19.031 -15.487 1.00 81.19 397 ARG A CA 1
ATOM 3089 C C . ARG A 1 397 ? 12.933 19.369 -16.965 1.00 81.19 397 ARG A C 1
ATOM 3091 O O . ARG A 1 397 ? 13.950 19.823 -17.482 1.00 81.19 397 ARG A O 1
ATOM 3098 N N . PHE A 1 398 ? 11.812 19.162 -17.649 1.00 85.56 398 PHE A N 1
ATOM 3099 C CA . PHE A 1 398 ? 11.749 19.270 -19.104 1.00 85.56 398 PHE A CA 1
ATOM 3100 C C . PHE A 1 398 ? 10.741 20.340 -19.523 1.00 85.56 398 PHE A C 1
ATOM 3102 O O . PHE A 1 398 ? 9.535 20.101 -19.540 1.00 85.56 398 PHE A O 1
ATOM 3109 N N . ALA A 1 399 ? 11.230 21.534 -19.861 1.00 91.38 399 ALA A N 1
ATOM 3110 C CA . ALA A 1 399 ? 10.387 22.595 -20.406 1.00 91.38 399 ALA A CA 1
ATOM 3111 C C . ALA A 1 399 ? 9.815 22.175 -21.769 1.00 91.38 399 ALA A C 1
ATOM 3113 O O . ALA A 1 399 ? 10.551 21.725 -22.650 1.00 91.38 399 ALA A O 1
ATOM 3114 N N . LEU A 1 400 ? 8.501 22.315 -21.934 1.00 93.44 400 LEU A N 1
ATOM 3115 C CA . LEU A 1 400 ? 7.783 21.948 -23.149 1.00 93.44 400 LEU A CA 1
ATOM 3116 C C . LEU A 1 400 ? 7.477 23.196 -23.995 1.00 93.44 400 LEU A C 1
ATOM 3118 O O . LEU A 1 400 ? 7.212 24.265 -23.440 1.00 93.44 400 LEU A O 1
ATOM 3122 N N . PRO A 1 401 ? 7.491 23.085 -25.335 1.00 92.69 401 PRO A N 1
ATOM 3123 C CA . PRO A 1 401 ? 7.233 24.216 -26.219 1.00 92.69 401 PRO A CA 1
ATOM 3124 C C . PRO A 1 401 ? 5.745 24.587 -26.203 1.00 92.69 401 PRO A C 1
ATOM 3126 O O . PRO A 1 401 ? 4.904 23.849 -26.719 1.00 92.69 401 PRO A O 1
ATOM 3129 N N . VAL A 1 402 ? 5.427 25.742 -25.617 1.00 96.50 402 VAL A N 1
ATOM 3130 C CA . VAL A 1 402 ? 4.061 26.276 -25.548 1.00 96.50 402 VAL A CA 1
ATOM 3131 C C . VAL A 1 402 ? 3.794 27.205 -26.729 1.00 96.50 402 VAL A C 1
ATOM 3133 O O . VAL A 1 402 ? 4.587 28.094 -27.029 1.00 96.50 402 VAL A O 1
ATOM 3136 N N . THR A 1 403 ? 2.648 27.024 -27.377 1.00 95.31 403 THR A N 1
ATOM 3137 C CA . THR A 1 403 ? 2.099 27.929 -28.391 1.00 95.31 403 THR A CA 1
ATOM 3138 C C . THR A 1 403 ? 0.906 28.671 -27.805 1.00 95.31 403 THR A C 1
ATOM 3140 O O . THR A 1 403 ? 0.031 28.045 -27.211 1.00 95.31 403 THR A O 1
ATOM 3143 N N . LEU A 1 404 ? 0.866 29.995 -27.970 1.00 93.81 404 LEU A N 1
ATOM 3144 C CA . LEU A 1 404 ? -0.233 30.845 -27.514 1.00 93.81 404 LEU A CA 1
ATOM 3145 C C . LEU A 1 404 ? -1.032 31.368 -28.703 1.00 93.81 404 LEU A C 1
ATOM 3147 O O . LEU A 1 404 ? -0.461 31.926 -29.637 1.00 93.81 404 LEU A O 1
ATOM 3151 N N . ASN A 1 405 ? -2.353 31.282 -28.613 1.00 92.44 405 ASN A N 1
ATOM 3152 C CA . ASN A 1 405 ? -3.280 32.026 -29.447 1.00 92.44 405 ASN A CA 1
ATOM 3153 C C . ASN A 1 405 ? -4.002 33.051 -28.565 1.00 92.44 405 ASN A C 1
ATOM 3155 O O . ASN A 1 405 ? -4.935 32.726 -27.832 1.00 92.44 405 ASN A O 1
ATOM 3159 N N . ARG A 1 406 ? -3.532 34.303 -28.618 1.00 89.56 406 ARG A N 1
ATOM 3160 C CA . ARG A 1 406 ? -4.081 35.403 -27.812 1.00 89.56 406 ARG A CA 1
ATOM 3161 C C . ARG A 1 406 ? -5.474 35.855 -28.248 1.00 89.56 406 ARG A C 1
ATOM 3163 O O . ARG A 1 406 ? -6.187 36.381 -27.407 1.00 89.56 406 ARG A O 1
ATOM 3170 N N . GLY A 1 407 ? -5.845 35.671 -29.517 1.00 87.75 407 GLY A N 1
ATOM 3171 C CA . GLY A 1 407 ? -7.175 36.048 -30.010 1.00 87.75 407 GLY A CA 1
ATOM 3172 C C . GLY A 1 407 ? -8.271 35.173 -29.405 1.00 87.75 407 GLY A C 1
ATOM 3173 O O . GLY A 1 407 ? -9.307 35.681 -28.993 1.00 87.75 407 GLY A O 1
ATOM 3174 N N . ASP A 1 408 ? -7.983 33.877 -29.267 1.00 88.19 408 ASP A N 1
ATOM 3175 C CA . ASP A 1 408 ? -8.925 32.892 -28.719 1.00 88.19 408 ASP A CA 1
ATOM 3176 C C . ASP A 1 408 ? -8.708 32.604 -27.221 1.00 88.19 408 ASP A C 1
ATOM 3178 O O . ASP A 1 408 ? -9.452 31.818 -26.625 1.00 88.19 408 ASP A O 1
ATOM 3182 N N . GLY A 1 409 ? -7.669 33.200 -26.620 1.00 91.75 409 GLY A N 1
ATOM 3183 C CA . GLY A 1 409 ? -7.258 32.955 -25.237 1.00 91.75 409 GLY A CA 1
ATOM 3184 C C . GLY A 1 409 ? -6.890 31.492 -24.984 1.00 91.75 409 GLY A C 1
ATOM 3185 O O . GLY A 1 409 ? -7.322 30.923 -23.988 1.00 91.75 409 GLY A O 1
ATOM 3186 N N . THR A 1 410 ? -6.158 30.841 -25.897 1.00 93.69 410 THR A N 1
ATOM 3187 C CA . THR A 1 410 ? -5.812 29.408 -25.795 1.00 93.69 410 THR A CA 1
ATOM 3188 C C . THR A 1 410 ? -4.315 29.145 -25.845 1.00 93.69 410 THR A C 1
ATOM 3190 O O . THR A 1 410 ? -3.569 29.801 -26.573 1.00 93.69 410 THR A O 1
ATOM 3193 N N . TRP A 1 411 ? -3.861 28.160 -25.076 1.00 95.38 411 TRP A N 1
ATOM 3194 C CA . TRP A 1 411 ? -2.487 27.673 -25.091 1.00 95.38 411 TRP A CA 1
ATOM 3195 C C . TRP A 1 411 ? -2.451 26.198 -25.496 1.00 95.38 411 TRP A C 1
ATOM 3197 O O . TRP A 1 411 ? -3.399 25.444 -25.264 1.00 95.38 411 TRP A O 1
ATOM 3207 N N . GLY A 1 412 ? -1.343 25.775 -26.103 1.00 95.56 412 GLY A N 1
ATOM 3208 C CA . GLY A 1 412 ? -1.151 24.386 -26.498 1.00 95.56 412 GLY A CA 1
ATOM 3209 C C . GLY A 1 412 ? 0.306 23.943 -26.484 1.00 95.56 412 GLY A C 1
ATOM 3210 O O . GLY A 1 412 ? 1.208 24.719 -26.784 1.00 95.56 412 GLY A O 1
ATOM 3211 N N . VAL A 1 413 ? 0.529 22.671 -26.170 1.00 96.75 413 VAL A N 1
ATOM 3212 C CA . VAL A 1 413 ? 1.805 21.967 -26.318 1.00 96.75 413 VAL A CA 1
ATOM 3213 C C . VAL A 1 413 ? 1.569 20.765 -27.216 1.00 96.75 413 VAL A C 1
ATOM 3215 O O . VAL A 1 413 ? 0.700 19.937 -26.941 1.00 96.75 413 VAL A O 1
ATOM 3218 N N . ARG A 1 414 ? 2.372 20.640 -28.273 1.00 94.62 414 ARG A N 1
ATOM 3219 C CA . ARG A 1 414 ? 2.349 19.483 -29.168 1.00 94.62 414 ARG A CA 1
ATOM 3220 C C . ARG A 1 414 ? 3.578 18.617 -28.930 1.00 94.62 414 ARG A C 1
ATOM 3222 O O . ARG A 1 414 ? 4.707 19.055 -29.124 1.00 94.62 414 ARG A O 1
ATOM 3229 N N . LEU A 1 415 ? 3.346 17.374 -28.529 1.00 93.25 415 LEU A N 1
ATOM 3230 C CA . LEU A 1 415 ? 4.369 16.355 -28.331 1.00 93.25 415 LEU A CA 1
ATOM 3231 C C . LEU A 1 415 ? 4.288 15.349 -29.480 1.00 93.25 415 LEU A C 1
ATOM 3233 O O . LEU A 1 415 ? 3.578 14.353 -29.377 1.00 93.25 415 LEU A O 1
ATOM 3237 N N . ASP A 1 416 ? 5.027 15.576 -30.569 1.00 90.44 416 ASP A N 1
ATOM 3238 C CA . ASP A 1 416 ? 4.943 14.734 -31.780 1.00 90.44 416 ASP A CA 1
ATOM 3239 C C . ASP A 1 416 ? 5.317 13.263 -31.546 1.00 90.44 416 ASP A C 1
ATOM 3241 O O . ASP A 1 416 ? 4.872 12.385 -32.278 1.00 90.44 416 ASP A O 1
ATOM 3245 N N . ARG A 1 417 ? 6.131 12.977 -30.523 1.00 86.25 417 ARG A N 1
ATOM 3246 C CA . ARG A 1 417 ? 6.501 11.606 -30.124 1.00 86.25 417 ARG A CA 1
ATOM 3247 C C . ARG A 1 417 ? 5.793 11.128 -28.853 1.00 86.25 417 ARG A C 1
ATOM 3249 O O . ARG A 1 417 ? 6.079 10.025 -28.399 1.00 86.25 417 ARG A O 1
ATOM 3256 N N . GLY A 1 418 ? 4.912 11.946 -28.276 1.00 88.81 418 GLY A N 1
ATOM 3257 C CA . GLY A 1 418 ? 4.224 11.630 -27.026 1.00 88.81 418 GLY A CA 1
ATOM 3258 C C . GLY A 1 418 ? 5.129 11.491 -25.805 1.00 88.81 418 GLY A C 1
ATOM 3259 O O . GLY A 1 418 ? 6.292 11.903 -25.802 1.00 88.81 418 GLY A O 1
ATOM 3260 N N . PHE A 1 419 ? 4.569 10.870 -24.769 1.00 86.88 419 PHE A N 1
ATOM 3261 C CA . PHE A 1 419 ? 5.283 10.464 -23.560 1.00 86.88 419 PHE A CA 1
ATOM 3262 C C . PHE A 1 419 ? 6.036 9.153 -23.806 1.00 86.88 419 PHE A C 1
ATOM 3264 O O . PHE A 1 419 ? 5.501 8.242 -24.434 1.00 86.88 419 PHE A O 1
ATOM 3271 N N . ARG A 1 420 ? 7.274 9.049 -23.311 1.00 82.25 420 ARG A N 1
ATOM 3272 C CA . ARG A 1 420 ? 8.158 7.892 -23.567 1.00 82.25 420 ARG A CA 1
ATOM 3273 C C . ARG A 1 420 ? 8.198 6.860 -22.455 1.00 82.25 420 ARG A C 1
ATOM 3275 O O . ARG A 1 420 ? 8.729 5.774 -22.656 1.00 82.25 420 ARG A O 1
ATOM 3282 N N . GLU A 1 421 ? 7.629 7.190 -21.308 1.00 72.06 421 GLU A N 1
ATOM 3283 C CA . GLU A 1 421 ? 7.588 6.311 -20.153 1.00 72.06 421 GLU A CA 1
ATOM 3284 C C . GLU A 1 421 ? 6.167 6.248 -19.591 1.00 72.06 421 GLU A C 1
ATOM 3286 O O . GLU A 1 421 ? 5.442 7.243 -19.606 1.00 72.06 421 GLU A O 1
ATOM 3291 N N . ALA A 1 422 ? 5.772 5.064 -19.128 1.00 65.69 422 ALA A N 1
ATOM 3292 C CA . ALA A 1 422 ? 4.421 4.783 -18.662 1.00 65.69 422 ALA A CA 1
ATOM 3293 C C . ALA A 1 422 ? 4.210 5.127 -17.178 1.00 65.69 422 ALA A C 1
ATOM 3295 O O . ALA A 1 422 ? 5.165 5.262 -16.407 1.00 65.69 422 ALA A O 1
ATOM 3296 N N . GLY A 1 423 ? 2.941 5.214 -16.771 1.00 63.66 423 GLY A N 1
ATOM 3297 C CA . GLY A 1 423 ? 2.506 5.508 -15.402 1.00 63.66 423 GLY A CA 1
ATOM 3298 C C . GLY A 1 423 ? 2.137 6.977 -15.187 1.00 63.66 423 GLY A C 1
ATOM 3299 O O . GLY A 1 423 ? 2.012 7.745 -16.143 1.00 63.66 423 GLY A O 1
ATOM 3300 N N . LEU A 1 424 ? 1.941 7.369 -13.926 1.00 67.69 424 LEU A N 1
ATOM 3301 C CA . LEU A 1 424 ? 1.654 8.755 -13.559 1.00 67.69 424 LEU A CA 1
ATOM 3302 C C . LEU A 1 424 ? 2.812 9.669 -13.967 1.00 67.69 424 LEU A C 1
ATOM 3304 O O . LEU A 1 424 ? 3.961 9.448 -13.588 1.00 67.69 424 LEU A O 1
ATOM 3308 N N . ARG A 1 425 ? 2.508 10.703 -14.743 1.00 80.81 425 ARG A N 1
ATOM 3309 C CA . ARG A 1 425 ? 3.390 11.834 -15.030 1.00 80.81 425 ARG A CA 1
ATOM 3310 C C . ARG A 1 425 ? 2.719 13.102 -14.552 1.00 80.81 425 ARG A C 1
ATOM 3312 O O . ARG A 1 425 ? 1.494 13.165 -14.463 1.00 80.81 425 ARG A O 1
ATOM 3319 N N . TRP A 1 426 ? 3.514 14.114 -14.237 1.00 76.06 426 TRP A N 1
ATOM 3320 C CA . TRP A 1 426 ? 2.974 15.403 -13.840 1.00 76.06 426 TRP A CA 1
ATOM 3321 C C . TRP A 1 426 ? 3.662 16.552 -14.564 1.00 76.06 426 TRP A C 1
ATOM 3323 O O . TRP A 1 426 ? 4.857 16.516 -14.858 1.00 76.06 426 TRP A O 1
ATOM 3333 N N . LEU A 1 427 ? 2.876 17.574 -14.880 1.00 83.50 427 LEU A N 1
ATOM 3334 C CA . LEU A 1 427 ? 3.312 18.769 -15.583 1.00 83.50 427 LEU A CA 1
ATOM 3335 C C . LEU A 1 427 ? 3.017 19.978 -14.714 1.00 83.50 427 LEU A C 1
ATOM 3337 O O . LEU A 1 427 ? 1.916 20.103 -14.185 1.00 83.50 427 LEU A O 1
ATOM 3341 N N . ARG A 1 428 ? 3.971 20.893 -14.607 1.00 85.56 428 ARG A N 1
ATOM 3342 C CA . ARG A 1 428 ? 3.739 22.198 -14.005 1.00 85.56 428 ARG A CA 1
ATOM 3343 C C . ARG A 1 428 ? 3.316 23.181 -15.085 1.00 85.56 428 ARG A C 1
ATOM 3345 O O . ARG A 1 428 ? 4.108 23.482 -15.974 1.00 85.56 428 ARG A O 1
ATOM 3352 N N . LEU A 1 429 ? 2.086 23.666 -14.995 1.00 88.44 429 LEU A N 1
ATOM 3353 C CA . LEU A 1 429 ? 1.534 24.713 -15.847 1.00 88.44 429 LEU A CA 1
ATOM 3354 C C . LEU A 1 429 ? 1.578 26.036 -15.077 1.00 88.44 429 LEU A C 1
ATOM 3356 O O . LEU A 1 429 ? 1.029 26.115 -13.982 1.00 88.44 429 LEU A O 1
ATOM 3360 N N . LYS A 1 430 ? 2.229 27.062 -15.632 1.00 88.00 430 LYS A N 1
ATOM 3361 C CA . LYS A 1 430 ? 2.321 28.399 -15.024 1.00 88.00 430 LYS A CA 1
ATOM 3362 C C . LYS A 1 430 ? 1.896 29.494 -15.982 1.00 88.00 430 LYS A C 1
ATOM 3364 O O . LYS A 1 430 ? 2.306 29.468 -17.142 1.00 88.00 430 LYS A O 1
ATOM 3369 N N . GLY A 1 431 ? 1.192 30.488 -15.454 1.00 88.81 431 GLY A N 1
ATOM 3370 C CA . GLY A 1 431 ? 0.955 31.777 -16.097 1.00 88.81 431 GLY A CA 1
ATOM 3371 C C . GLY A 1 431 ? 1.761 32.881 -15.427 1.00 88.81 431 GLY A C 1
ATOM 3372 O O . GLY A 1 431 ? 1.782 32.972 -14.197 1.00 88.81 431 GLY A O 1
ATOM 3373 N N . SER A 1 432 ? 2.396 33.741 -16.219 1.00 88.75 432 SER A N 1
ATOM 3374 C CA . SER A 1 432 ? 3.101 34.922 -15.715 1.00 88.75 432 SER A CA 1
ATOM 3375 C C . SER A 1 432 ? 2.580 36.207 -16.343 1.00 88.75 432 SER A C 1
ATOM 3377 O O . SER A 1 432 ? 2.194 36.217 -17.512 1.00 88.75 432 SER A O 1
ATOM 3379 N N . ASP A 1 433 ? 2.592 37.293 -15.573 1.00 86.12 433 ASP A N 1
ATOM 3380 C CA . ASP A 1 433 ? 2.230 38.634 -16.035 1.00 86.12 433 ASP A CA 1
ATOM 3381 C C . ASP A 1 433 ? 3.325 39.269 -16.918 1.00 86.12 433 ASP A C 1
ATOM 3383 O O . ASP A 1 433 ? 4.374 38.677 -17.194 1.00 86.12 433 ASP A O 1
ATOM 3387 N N . ARG A 1 434 ? 3.094 40.509 -17.374 1.00 86.75 434 ARG A N 1
ATOM 3388 C CA . ARG A 1 434 ? 4.029 41.250 -18.247 1.00 86.75 434 ARG A CA 1
ATOM 3389 C C . ARG A 1 434 ? 5.372 41.569 -17.583 1.00 86.75 434 ARG A C 1
ATOM 3391 O O . ARG A 1 434 ? 6.339 41.824 -18.294 1.00 86.75 434 ARG A O 1
ATOM 3398 N N . ASN A 1 435 ? 5.434 41.544 -16.254 1.00 84.00 435 ASN A N 1
ATOM 3399 C CA . ASN A 1 435 ? 6.653 41.759 -15.480 1.00 84.00 435 ASN A CA 1
ATOM 3400 C C . ASN A 1 435 ? 7.397 40.438 -15.208 1.00 84.00 435 ASN A C 1
ATOM 3402 O O . ASN A 1 435 ? 8.443 40.444 -14.561 1.00 84.00 435 ASN A O 1
ATOM 3406 N N . GLY A 1 436 ? 6.869 39.308 -15.693 1.00 77.94 436 GLY A N 1
ATOM 3407 C CA . GLY A 1 436 ? 7.423 37.974 -15.485 1.00 77.94 436 GLY A CA 1
ATOM 3408 C C . GLY A 1 436 ? 7.058 37.349 -14.138 1.00 77.94 436 GLY A C 1
ATOM 3409 O O . GLY A 1 436 ? 7.529 36.249 -13.845 1.00 77.94 436 GLY A O 1
ATOM 3410 N N . ALA A 1 437 ? 6.216 37.996 -13.327 1.00 77.31 437 ALA A N 1
ATOM 3411 C CA . ALA A 1 437 ? 5.770 37.436 -12.060 1.00 77.31 437 ALA A CA 1
ATOM 3412 C C . ALA A 1 437 ? 4.761 36.313 -12.320 1.00 77.31 437 ALA A C 1
ATOM 3414 O O . ALA A 1 437 ? 3.801 36.499 -13.065 1.00 77.31 437 ALA A O 1
ATOM 3415 N N . THR A 1 438 ? 4.956 35.143 -11.703 1.00 77.81 438 THR A N 1
ATOM 3416 C CA . THR A 1 438 ? 3.984 34.047 -11.798 1.00 77.81 438 THR A CA 1
ATOM 3417 C C . THR A 1 438 ? 2.707 34.467 -11.078 1.00 77.81 438 THR A C 1
ATOM 3419 O O . THR A 1 438 ? 2.713 34.678 -9.863 1.00 77.81 438 THR A O 1
ATOM 3422 N N . ILE A 1 439 ? 1.626 34.606 -11.831 1.00 76.75 439 ILE A N 1
ATOM 3423 C CA . ILE A 1 439 ? 0.293 34.931 -11.315 1.00 76.75 439 ILE A CA 1
ATOM 3424 C C . ILE A 1 439 ? -0.572 33.680 -11.157 1.00 76.75 439 ILE A C 1
ATOM 3426 O O . ILE A 1 439 ? -1.612 33.744 -10.512 1.00 76.75 439 ILE A O 1
ATOM 3430 N N . ASP A 1 440 ? -0.103 32.550 -11.697 1.00 76.62 440 ASP A N 1
ATOM 3431 C CA . ASP A 1 440 ? -0.832 31.291 -11.742 1.00 76.62 440 ASP A CA 1
ATOM 3432 C C . ASP A 1 440 ? 0.121 30.085 -11.802 1.00 76.62 440 ASP A C 1
ATOM 3434 O O . ASP A 1 440 ? 1.119 30.121 -12.529 1.00 76.62 440 ASP A O 1
ATOM 3438 N N . SER A 1 441 ? -0.170 29.015 -11.062 1.00 78.94 441 SER A N 1
ATOM 3439 C CA . SER A 1 441 ? 0.596 27.763 -11.083 1.00 78.94 441 SER A CA 1
ATOM 3440 C C . SER A 1 441 ? -0.283 26.586 -10.671 1.00 78.94 441 SER A C 1
ATOM 3442 O O . SER A 1 441 ? -0.974 26.656 -9.654 1.00 78.94 441 SER A O 1
ATOM 3444 N N . GLN A 1 442 ? -0.234 25.506 -11.450 1.00 74.56 442 GLN A N 1
ATOM 3445 C CA . GLN A 1 442 ? -0.925 24.255 -11.151 1.00 74.56 442 GLN A CA 1
ATOM 3446 C C . GLN A 1 442 ? -0.114 23.031 -11.595 1.00 74.56 442 GLN A C 1
ATOM 3448 O O . GLN A 1 442 ? 0.649 23.080 -12.566 1.00 74.56 442 GLN A O 1
ATOM 3453 N N . ILE A 1 443 ? -0.311 21.907 -10.898 1.00 73.19 443 ILE A N 1
ATOM 3454 C CA . ILE A 1 443 ? 0.226 20.599 -11.287 1.00 73.19 443 ILE A CA 1
ATOM 3455 C C . ILE A 1 443 ? -0.872 19.790 -11.978 1.00 73.19 443 ILE A C 1
ATOM 3457 O O . ILE A 1 443 ? -1.887 19.448 -11.373 1.00 73.19 443 ILE A O 1
ATOM 3461 N N . LEU A 1 444 ? -0.633 19.438 -13.237 1.00 75.56 444 LEU A N 1
ATOM 3462 C CA . LEU A 1 444 ? -1.476 18.551 -14.027 1.00 75.56 444 LEU A CA 1
ATOM 3463 C C . LEU A 1 444 ? -0.948 17.128 -13.906 1.00 75.56 444 LEU A C 1
ATOM 3465 O O . LEU A 1 444 ? 0.228 16.895 -14.173 1.00 75.56 444 LEU A O 1
ATOM 3469 N N . TYR A 1 445 ? -1.804 16.176 -13.556 1.00 73.62 445 TYR A N 1
ATOM 3470 C CA . TYR A 1 445 ? -1.455 14.758 -13.548 1.00 73.62 445 TYR A CA 1
ATOM 3471 C C . TYR A 1 445 ? -1.977 14.086 -14.815 1.00 73.62 445 TYR A C 1
ATOM 3473 O O . TYR A 1 445 ? -3.146 14.232 -15.166 1.00 73.62 445 TYR A O 1
ATOM 3481 N N . ILE A 1 446 ? -1.107 13.340 -15.490 1.00 78.94 446 ILE A N 1
ATOM 3482 C CA . ILE A 1 446 ? -1.410 12.613 -16.719 1.00 78.94 446 ILE A CA 1
ATOM 3483 C C . ILE A 1 446 ? -1.044 11.150 -16.515 1.00 78.94 446 ILE A C 1
ATOM 3485 O O . ILE A 1 446 ? 0.082 10.822 -16.144 1.00 78.94 446 ILE A O 1
ATOM 3489 N N . THR A 1 447 ? -1.989 10.258 -16.783 1.00 77.88 447 THR A N 1
ATOM 3490 C CA . THR A 1 447 ? -1.720 8.818 -16.813 1.00 77.88 447 THR A CA 1
ATOM 3491 C C . THR A 1 447 ? -1.195 8.452 -18.193 1.00 77.88 447 THR A C 1
ATOM 3493 O O . THR A 1 447 ? -1.896 8.622 -19.187 1.00 77.88 447 THR A O 1
ATOM 3496 N N . VAL A 1 448 ? 0.043 7.966 -18.280 1.00 77.31 448 VAL A N 1
ATOM 3497 C CA . VAL A 1 448 ? 0.602 7.465 -19.540 1.00 77.31 448 VAL A CA 1
ATOM 3498 C C . VAL A 1 448 ? 0.371 5.962 -19.610 1.00 77.31 448 VAL A C 1
ATOM 3500 O O . VAL A 1 448 ? 1.100 5.168 -19.011 1.00 77.31 448 VAL A O 1
ATOM 3503 N N . SER A 1 449 ? -0.662 5.574 -20.347 1.00 68.44 449 SER A N 1
ATOM 3504 C CA . SER A 1 449 ? -1.051 4.184 -20.548 1.00 68.44 449 SER A CA 1
ATOM 3505 C C . SER A 1 449 ? -0.233 3.526 -21.655 1.00 68.44 449 SER A C 1
ATOM 3507 O O . SER A 1 449 ? 0.051 4.114 -22.697 1.00 68.44 449 SER A O 1
ATOM 3509 N N . THR A 1 450 ? 0.150 2.270 -21.447 1.00 59.75 450 THR A N 1
ATOM 3510 C CA . THR A 1 450 ? 0.861 1.465 -22.453 1.00 59.75 450 THR A CA 1
ATOM 3511 C C . THR A 1 450 ? -0.075 0.819 -23.470 1.00 59.75 450 THR A C 1
ATOM 3513 O O . THR A 1 450 ? 0.396 0.394 -24.529 1.00 59.75 450 THR A O 1
ATOM 3516 N N . ASP A 1 451 ? -1.378 0.755 -23.168 1.00 60.06 451 ASP A N 1
ATOM 3517 C CA . ASP A 1 451 ? -2.369 0.043 -23.970 1.00 60.06 451 ASP A CA 1
ATOM 3518 C C . ASP A 1 451 ? -3.552 0.922 -24.424 1.00 60.06 451 ASP A C 1
ATOM 3520 O O . ASP A 1 451 ? -4.351 1.328 -23.572 1.00 60.06 451 ASP A O 1
ATOM 3524 N N . PRO A 1 452 ? -3.730 1.150 -25.745 1.00 58.09 452 PRO A N 1
ATOM 3525 C CA . PRO A 1 452 ? -4.911 1.817 -26.308 1.00 58.09 452 PRO A CA 1
ATOM 3526 C C . PRO A 1 452 ? -6.242 1.172 -25.930 1.00 58.09 452 PRO A C 1
ATOM 3528 O O . PRO A 1 452 ? -7.233 1.884 -25.833 1.00 58.09 452 PRO A O 1
ATOM 3531 N N . LEU A 1 4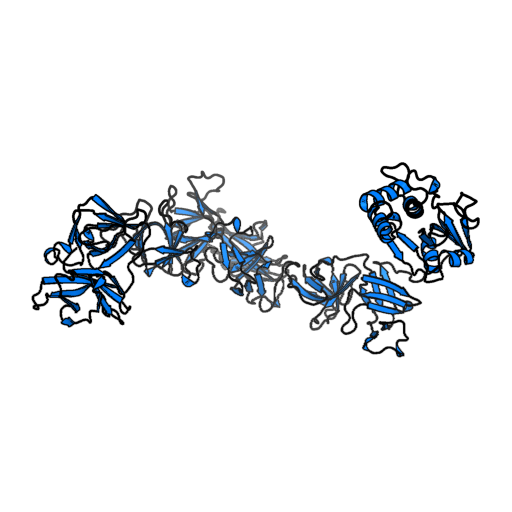53 ? -6.277 -0.144 -25.703 1.00 46.75 453 LEU A N 1
ATOM 3532 C CA . LEU A 1 453 ? -7.511 -0.884 -25.416 1.00 46.75 453 LEU A CA 1
ATOM 3533 C C . LEU A 1 453 ? -8.022 -0.705 -23.989 1.00 46.75 453 LEU A C 1
ATOM 3535 O O . LEU A 1 453 ? -9.098 -1.194 -23.684 1.00 46.75 453 LEU A O 1
ATOM 3539 N N . THR A 1 454 ? -7.241 -0.055 -23.130 1.00 56.88 454 THR A N 1
ATOM 3540 C CA . THR A 1 454 ? -7.634 0.207 -21.741 1.00 56.88 454 THR A CA 1
ATOM 3541 C C . THR A 1 454 ? -7.908 1.683 -21.486 1.00 56.88 454 THR A C 1
ATOM 3543 O O . THR A 1 454 ? -8.252 2.053 -20.372 1.00 56.88 454 THR A O 1
ATOM 3546 N N . VAL A 1 455 ? -7.683 2.563 -22.467 1.00 60.06 455 VAL A N 1
ATOM 3547 C CA . VAL A 1 455 ? -7.893 4.006 -22.284 1.00 60.06 455 VAL A CA 1
ATOM 3548 C C . VAL A 1 455 ? -9.379 4.256 -22.043 1.00 60.06 455 VAL A C 1
ATOM 3550 O O . VAL A 1 455 ? -10.201 3.915 -22.889 1.00 60.06 455 VAL A O 1
ATOM 3553 N N . GLY A 1 456 ? -9.710 4.839 -20.889 1.00 64.12 456 GLY A N 1
ATOM 3554 C CA . GLY A 1 456 ? -11.092 5.043 -20.444 1.00 64.12 456 GLY A CA 1
ATOM 3555 C C . GLY A 1 456 ? -11.713 3.909 -19.614 1.00 64.12 456 GLY A C 1
ATOM 3556 O O . GLY A 1 456 ? -12.786 4.126 -19.051 1.00 64.12 456 GLY A O 1
ATOM 3557 N N . ASP A 1 457 ? -11.058 2.750 -19.477 1.00 73.12 457 ASP A N 1
ATOM 3558 C CA . ASP A 1 457 ? -11.505 1.698 -18.553 1.00 73.12 457 ASP A CA 1
ATOM 3559 C C . ASP A 1 457 ? -11.289 2.113 -17.093 1.00 73.12 457 ASP A C 1
ATOM 3561 O O . ASP A 1 457 ? -10.330 2.811 -16.747 1.00 73.12 457 ASP A O 1
ATOM 3565 N N . GLU A 1 458 ? -12.160 1.628 -16.208 1.00 80.38 458 GLU A N 1
ATOM 3566 C CA . GLU A 1 458 ? -12.082 1.927 -14.783 1.00 80.38 458 GLU A CA 1
ATOM 3567 C C . GLU A 1 458 ? -10.833 1.303 -14.141 1.00 80.38 458 GLU A C 1
ATOM 3569 O O . GLU A 1 458 ? -10.548 0.110 -14.294 1.00 80.38 458 GLU A O 1
ATOM 3574 N N . LEU A 1 459 ? -10.090 2.126 -13.400 1.00 82.75 459 LEU A N 1
ATOM 3575 C CA . LEU A 1 459 ? -8.978 1.696 -12.565 1.00 82.75 459 LEU A CA 1
ATOM 3576 C C . LEU A 1 459 ? -9.494 1.396 -11.158 1.00 82.75 459 LEU A C 1
ATOM 3578 O O . LEU A 1 459 ? -10.107 2.250 -10.516 1.00 82.75 459 LEU A O 1
ATOM 3582 N N . THR A 1 460 ? -9.198 0.203 -10.655 1.00 91.19 460 THR A N 1
ATOM 3583 C CA . THR A 1 460 ? -9.537 -0.194 -9.285 1.00 91.19 460 THR A CA 1
ATOM 3584 C C . THR A 1 460 ? -8.338 -0.815 -8.591 1.00 91.19 460 THR A C 1
ATOM 3586 O O . THR A 1 460 ? -7.518 -1.485 -9.215 1.00 91.19 460 THR A O 1
ATOM 3589 N N . VAL A 1 461 ? -8.227 -0.604 -7.284 1.00 92.25 461 VAL A N 1
ATOM 3590 C CA . VAL A 1 461 ? -7.266 -1.309 -6.436 1.00 92.25 461 VAL A CA 1
ATOM 3591 C C . VAL A 1 461 ? -8.025 -2.147 -5.418 1.00 92.25 461 VAL A C 1
ATOM 3593 O O . VAL A 1 461 ? -8.913 -1.644 -4.732 1.00 92.25 461 VAL A O 1
ATOM 3596 N N . ARG A 1 462 ? -7.693 -3.436 -5.330 1.00 93.06 462 ARG A N 1
ATOM 3597 C CA . ARG A 1 462 ? -8.264 -4.363 -4.349 1.00 93.06 462 ARG A CA 1
ATOM 3598 C C . ARG A 1 462 ? -7.203 -4.791 -3.346 1.00 93.06 462 ARG A C 1
ATOM 3600 O O . ARG A 1 462 ? -6.128 -5.222 -3.749 1.00 93.06 462 ARG A O 1
ATOM 3607 N N . THR A 1 463 ? -7.498 -4.724 -2.054 1.00 91.88 463 THR A N 1
ATOM 3608 C CA . THR A 1 463 ? -6.610 -5.255 -1.013 1.00 91.88 463 THR A CA 1
ATOM 3609 C C . THR A 1 463 ? -6.684 -6.785 -0.994 1.00 91.88 463 THR A C 1
ATOM 3611 O O . THR A 1 463 ? -7.765 -7.375 -0.953 1.00 91.88 463 THR A O 1
ATOM 3614 N N . LEU A 1 464 ? -5.530 -7.446 -1.064 1.00 85.62 464 LEU A N 1
ATOM 3615 C CA . LEU A 1 464 ? -5.403 -8.910 -1.053 1.00 85.62 464 LEU A CA 1
ATOM 3616 C C . LEU A 1 464 ? -5.249 -9.481 0.362 1.00 85.62 464 LEU A C 1
ATOM 3618 O O . LEU A 1 464 ? -5.386 -10.680 0.555 1.00 85.62 464 LEU A O 1
ATOM 3622 N N . ARG A 1 465 ? -4.924 -8.621 1.328 1.00 86.56 465 ARG A N 1
ATOM 3623 C CA . ARG A 1 465 ? -4.868 -8.878 2.772 1.00 86.56 465 ARG A CA 1
ATOM 3624 C C . ARG A 1 465 ? -5.031 -7.548 3.510 1.00 86.56 465 ARG A C 1
ATOM 3626 O O . ARG A 1 465 ? -5.068 -6.499 2.861 1.00 86.56 465 ARG A O 1
ATOM 3633 N N . GLU A 1 466 ? -5.127 -7.574 4.837 1.00 91.38 466 GLU A N 1
ATOM 3634 C CA . GLU A 1 466 ? -5.090 -6.339 5.629 1.00 91.38 466 GLU A CA 1
ATOM 3635 C C . GLU A 1 466 ? -3.807 -5.550 5.323 1.00 91.38 466 GLU A C 1
ATOM 3637 O O . GLU A 1 466 ? -2.707 -6.103 5.297 1.00 91.38 466 GLU A O 1
ATOM 3642 N N . THR A 1 467 ? -3.952 -4.267 5.005 1.00 94.25 467 THR A N 1
ATOM 3643 C CA . THR A 1 467 ? -2.838 -3.436 4.541 1.00 94.25 467 THR A CA 1
ATOM 3644 C C . THR A 1 467 ? -3.030 -1.980 4.918 1.00 94.25 467 THR A C 1
ATOM 3646 O O . THR A 1 467 ? -4.099 -1.582 5.368 1.00 94.25 467 THR A O 1
ATOM 3649 N N . VAL A 1 468 ? -1.998 -1.170 4.716 1.00 91.94 468 VAL A N 1
ATOM 3650 C CA . VAL A 1 468 ? -1.992 0.243 5.074 1.00 91.94 468 VAL A CA 1
ATOM 3651 C C . VAL A 1 468 ? -1.956 1.104 3.814 1.00 91.94 468 VAL A C 1
ATOM 3653 O O . VAL A 1 468 ? -1.070 0.944 2.973 1.00 91.94 468 VAL A O 1
ATOM 3656 N N . PHE A 1 469 ? -2.900 2.038 3.710 1.00 92.81 469 PHE A N 1
ATOM 3657 C CA . PHE A 1 469 ? -2.812 3.180 2.806 1.00 92.81 469 PHE A CA 1
ATOM 3658 C C . PHE A 1 469 ? -2.159 4.347 3.549 1.00 92.81 469 PHE A C 1
ATOM 3660 O O . PHE A 1 469 ? -2.569 4.676 4.662 1.00 92.81 469 PHE A O 1
ATOM 3667 N N . LYS A 1 470 ? -1.119 4.951 2.976 1.00 85.94 470 LYS A N 1
ATOM 3668 C CA . LYS A 1 470 ? -0.236 5.875 3.708 1.00 85.94 470 LYS A CA 1
ATOM 3669 C C . LYS A 1 470 ? 0.212 7.070 2.881 1.00 85.94 470 LYS A C 1
ATOM 3671 O O . LYS A 1 470 ? 0.212 7.012 1.656 1.00 85.94 470 LYS A O 1
ATOM 3676 N N . VAL A 1 471 ? 0.631 8.140 3.559 1.00 72.75 471 VAL A N 1
ATOM 3677 C CA . VAL A 1 471 ? 1.073 9.402 2.926 1.00 72.75 471 VAL A CA 1
ATOM 3678 C C . VAL A 1 471 ? 2.442 9.318 2.244 1.00 72.75 471 VAL A C 1
ATOM 3680 O O . VAL A 1 471 ? 2.780 10.195 1.453 1.00 72.75 471 VAL A O 1
ATOM 3683 N N . ALA A 1 472 ? 3.246 8.294 2.547 1.00 66.81 472 ALA A N 1
ATOM 3684 C CA . ALA A 1 472 ? 4.601 8.135 2.020 1.00 66.81 472 ALA A CA 1
ATOM 3685 C C . ALA A 1 472 ? 4.974 6.651 1.818 1.00 66.81 472 ALA A C 1
ATOM 3687 O O . ALA A 1 472 ? 4.505 5.799 2.578 1.00 66.81 472 ALA A O 1
ATOM 3688 N N . PRO A 1 473 ? 5.845 6.320 0.843 1.00 74.94 473 PRO A N 1
ATOM 3689 C CA . PRO A 1 473 ? 6.282 4.951 0.555 1.00 74.94 473 PRO A CA 1
ATOM 3690 C C . PRO A 1 473 ? 7.391 4.479 1.520 1.00 74.94 473 PRO A C 1
ATOM 3692 O O . PRO A 1 473 ? 8.443 4.013 1.100 1.00 74.94 473 PRO A O 1
ATOM 3695 N N . ILE A 1 474 ? 7.172 4.631 2.829 1.00 76.75 474 ILE A N 1
ATOM 3696 C CA . ILE A 1 474 ? 8.091 4.197 3.897 1.00 76.75 474 ILE A CA 1
ATOM 3697 C C . ILE A 1 474 ? 7.390 3.233 4.854 1.00 76.75 474 ILE A C 1
ATOM 3699 O O . ILE A 1 474 ? 6.166 3.100 4.808 1.00 76.75 474 ILE A O 1
ATOM 3703 N N . ASP A 1 475 ? 8.142 2.566 5.727 1.00 80.50 475 ASP A N 1
ATOM 3704 C CA . ASP A 1 475 ? 7.577 1.642 6.715 1.00 80.50 475 ASP A CA 1
ATOM 3705 C C . ASP A 1 475 ? 6.505 2.306 7.585 1.00 80.50 475 ASP A C 1
ATOM 3707 O O . ASP A 1 475 ? 6.687 3.413 8.096 1.00 80.50 475 ASP A O 1
ATOM 3711 N N . SER A 1 476 ? 5.384 1.604 7.755 1.00 85.00 476 SER A N 1
ATOM 3712 C CA . SER A 1 476 ? 4.200 2.092 8.472 1.00 85.00 476 SER A CA 1
ATOM 3713 C C . SER A 1 476 ? 4.478 2.433 9.940 1.00 85.00 476 SER A C 1
ATOM 3715 O O . SER A 1 476 ? 3.893 3.373 10.470 1.00 85.00 476 SER A O 1
ATOM 3717 N N . ASP A 1 477 ? 5.440 1.757 10.572 1.00 82.25 477 ASP A N 1
ATOM 3718 C CA . ASP A 1 477 ? 5.834 2.009 11.967 1.00 82.25 477 ASP A CA 1
ATOM 3719 C C . ASP A 1 477 ? 6.517 3.373 12.165 1.00 82.25 477 ASP A C 1
ATOM 3721 O O . ASP A 1 477 ? 6.661 3.854 13.287 1.00 82.25 477 ASP A O 1
ATOM 3725 N N . ARG A 1 478 ? 6.948 4.014 11.072 1.00 76.56 478 ARG A N 1
ATOM 3726 C CA . ARG A 1 478 ? 7.566 5.347 11.086 1.00 76.56 478 ARG A CA 1
ATOM 3727 C C . ARG A 1 478 ? 6.556 6.472 10.872 1.00 76.56 478 ARG A C 1
ATOM 3729 O O . ARG A 1 478 ? 6.949 7.636 10.913 1.00 76.56 478 ARG A O 1
ATOM 3736 N N . LEU A 1 479 ? 5.297 6.138 10.596 1.00 69.50 479 LEU A N 1
ATOM 3737 C CA . LEU A 1 479 ? 4.239 7.096 10.302 1.00 69.50 479 LEU A CA 1
ATOM 3738 C C . LEU A 1 479 ? 3.359 7.316 11.529 1.00 69.50 479 LEU A C 1
ATOM 3740 O O . LEU A 1 479 ? 2.980 6.376 12.228 1.00 69.50 479 LEU A O 1
ATOM 3744 N N . ALA A 1 480 ? 3.007 8.578 11.770 1.00 68.88 480 ALA A N 1
ATOM 3745 C CA . ALA A 1 480 ? 2.028 8.917 12.791 1.00 68.88 480 ALA A CA 1
ATOM 3746 C C . ALA A 1 480 ? 0.646 8.339 12.432 1.00 68.88 480 ALA A C 1
ATOM 3748 O O . ALA A 1 480 ? 0.355 8.033 11.275 1.00 68.88 480 ALA A O 1
ATOM 3749 N N . PHE A 1 481 ? -0.232 8.193 13.425 1.00 62.59 481 PHE A N 1
ATOM 3750 C CA . PHE A 1 481 ? -1.564 7.612 13.218 1.00 62.59 481 PHE A CA 1
ATOM 3751 C C . PHE A 1 481 ? -2.423 8.408 12.217 1.00 62.59 481 PHE A C 1
ATOM 3753 O O . PHE A 1 481 ? -3.300 7.839 11.579 1.00 62.59 481 PHE A O 1
ATOM 3760 N N . ASP A 1 482 ? -2.169 9.710 12.058 1.00 59.25 482 ASP A N 1
ATOM 3761 C CA . ASP A 1 482 ? -2.851 10.585 11.102 1.00 59.25 482 ASP A CA 1
ATOM 3762 C C . ASP A 1 482 ? -2.208 10.583 9.703 1.00 59.25 482 ASP A C 1
ATOM 3764 O O . ASP A 1 482 ? -2.684 11.262 8.797 1.00 59.25 482 ASP A O 1
ATOM 3768 N N . GLN A 1 483 ? -1.156 9.786 9.512 1.00 66.62 483 GLN A N 1
ATOM 3769 C CA . GLN A 1 483 ? -0.421 9.612 8.259 1.00 66.62 483 GLN A CA 1
ATOM 3770 C C . GLN A 1 483 ? -0.617 8.223 7.635 1.00 66.62 483 GLN A C 1
ATOM 3772 O O . GLN A 1 483 ? 0.007 7.895 6.618 1.00 66.62 483 GLN A O 1
ATOM 3777 N N . GLN A 1 484 ? -1.491 7.403 8.221 1.00 81.38 484 GLN A N 1
ATOM 3778 C CA . GLN A 1 484 ? -1.845 6.091 7.693 1.00 81.38 484 GLN A CA 1
ATOM 3779 C C . GLN A 1 484 ? -3.287 5.676 8.013 1.00 81.38 484 GLN A C 1
ATOM 3781 O O . GLN A 1 484 ? -3.882 6.136 8.982 1.00 81.38 484 GLN A O 1
ATOM 3786 N N . ILE A 1 485 ? -3.847 4.781 7.201 1.00 82.94 485 ILE A N 1
ATOM 3787 C CA . ILE A 1 485 ? -5.110 4.091 7.475 1.00 82.94 485 ILE A CA 1
ATOM 3788 C C . ILE A 1 485 ? -4.986 2.609 7.123 1.00 82.94 485 ILE A C 1
ATOM 3790 O O . ILE A 1 485 ? -4.553 2.249 6.027 1.00 82.94 485 ILE A O 1
ATOM 3794 N N . THR A 1 486 ? -5.403 1.747 8.048 1.00 90.62 486 THR A N 1
ATOM 3795 C CA . THR A 1 486 ? -5.501 0.304 7.816 1.00 90.62 486 THR A CA 1
ATOM 3796 C C . THR A 1 486 ? -6.787 -0.023 7.066 1.00 90.62 486 THR A C 1
ATOM 3798 O O . THR A 1 486 ? -7.882 0.340 7.494 1.00 90.62 486 THR A O 1
ATOM 3801 N N . LEU A 1 487 ? -6.657 -0.745 5.959 1.00 89.06 487 LEU A N 1
ATOM 3802 C CA . LEU A 1 487 ? -7.750 -1.267 5.155 1.00 89.06 487 LEU A CA 1
ATOM 3803 C C . LEU A 1 487 ? -7.825 -2.782 5.305 1.00 89.06 487 LEU A C 1
ATOM 3805 O O . LEU A 1 487 ? -6.815 -3.480 5.213 1.00 89.06 487 LEU A O 1
ATOM 3809 N N . ARG A 1 488 ? -9.045 -3.294 5.480 1.00 88.25 488 ARG A N 1
ATOM 3810 C CA . ARG A 1 488 ? -9.303 -4.735 5.574 1.00 88.25 488 ARG A CA 1
ATOM 3811 C C . ARG A 1 488 ? -9.052 -5.419 4.236 1.00 88.25 488 ARG A C 1
ATOM 3813 O O . ARG A 1 488 ? -9.185 -4.795 3.181 1.00 88.25 488 ARG A O 1
ATOM 3820 N N . GLU A 1 489 ? -8.749 -6.710 4.285 1.00 89.81 489 GLU A N 1
ATOM 3821 C CA . GLU A 1 489 ? -8.702 -7.577 3.106 1.00 89.81 489 GLU A CA 1
ATOM 3822 C C . GLU A 1 489 ? -10.001 -7.502 2.286 1.00 89.81 489 GLU A C 1
ATOM 3824 O O . GLU A 1 489 ? -11.100 -7.431 2.835 1.00 89.81 489 GLU A O 1
ATOM 3829 N N . GLY A 1 490 ? -9.873 -7.518 0.959 1.00 86.62 490 GLY A N 1
ATOM 3830 C CA . GLY A 1 490 ? -10.991 -7.505 0.022 1.00 86.62 490 GLY A CA 1
ATOM 3831 C C . GLY A 1 490 ? -11.573 -6.122 -0.284 1.00 86.62 490 GLY A C 1
ATOM 3832 O O . GLY A 1 490 ? -12.402 -6.020 -1.189 1.00 86.62 490 GLY A O 1
ATOM 3833 N N . THR A 1 491 ? -11.125 -5.064 0.398 1.00 90.88 491 THR A N 1
ATOM 3834 C CA . THR A 1 491 ? -11.529 -3.675 0.130 1.00 90.88 491 THR A CA 1
ATOM 3835 C C . THR A 1 491 ? -11.180 -3.305 -1.308 1.00 90.88 491 THR A C 1
ATOM 3837 O O . THR A 1 491 ? -10.036 -3.471 -1.724 1.00 90.88 491 THR A O 1
ATOM 3840 N N . THR A 1 492 ? -12.152 -2.801 -2.070 1.00 93.25 492 THR A N 1
ATOM 3841 C CA . THR A 1 492 ? -11.951 -2.346 -3.455 1.00 93.25 492 THR A CA 1
ATOM 3842 C C . THR A 1 492 ? -12.188 -0.845 -3.534 1.00 93.25 492 THR A C 1
ATOM 3844 O O . THR A 1 492 ? -13.205 -0.360 -3.046 1.00 93.25 492 THR A O 1
ATOM 3847 N N . LEU A 1 493 ? -11.242 -0.117 -4.125 1.00 92.19 493 LEU A N 1
ATOM 3848 C CA . LEU A 1 493 ? -11.270 1.337 -4.242 1.00 92.19 493 LEU A CA 1
ATOM 3849 C C . LEU A 1 493 ? -11.119 1.748 -5.701 1.00 92.19 493 LEU A C 1
ATOM 3851 O O . LEU A 1 493 ? -10.281 1.203 -6.421 1.00 92.19 493 LEU A O 1
ATOM 3855 N N . GLU A 1 494 ? -11.883 2.751 -6.113 1.00 90.50 494 GLU A N 1
ATOM 3856 C CA . GLU A 1 494 ? -11.742 3.360 -7.430 1.00 90.50 494 GLU A CA 1
ATOM 3857 C C . GLU A 1 494 ? -10.537 4.305 -7.463 1.00 90.50 494 GLU A C 1
ATOM 3859 O O . GLU A 1 494 ? -10.337 5.137 -6.572 1.00 90.50 494 GLU A O 1
ATOM 3864 N N . VAL A 1 495 ? -9.753 4.215 -8.530 1.00 85.38 495 VAL A N 1
ATOM 3865 C CA . VAL A 1 495 ? -8.502 4.945 -8.722 1.00 85.38 495 VAL A CA 1
ATOM 3866 C C . VAL A 1 495 ? -8.661 5.880 -9.924 1.00 85.38 495 VAL A C 1
ATOM 3868 O O . VAL A 1 495 ? -9.104 5.480 -10.993 1.00 85.38 495 VAL A O 1
ATOM 3871 N N . ARG A 1 496 ? -8.309 7.157 -9.758 1.00 73.62 496 ARG A N 1
ATOM 3872 C CA . ARG A 1 496 ? -8.186 8.133 -10.852 1.00 73.62 496 ARG A CA 1
ATOM 3873 C C . ARG A 1 496 ? -6.889 7.926 -11.622 1.00 73.62 496 ARG A C 1
ATOM 3875 O O . ARG A 1 496 ? -6.879 7.979 -12.846 1.00 73.62 496 ARG A O 1
ATOM 3882 N N . ASN A 1 497 ? -5.786 7.741 -10.900 1.00 71.88 497 ASN A N 1
ATOM 3883 C CA . ASN A 1 497 ? -4.445 7.662 -11.473 1.00 71.88 497 ASN A CA 1
ATOM 3884 C C . ASN A 1 497 ? -3.546 6.777 -10.605 1.00 71.88 497 ASN A C 1
ATOM 3886 O O . ASN A 1 497 ? -3.733 6.727 -9.388 1.00 71.88 497 ASN A O 1
ATOM 3890 N N . TYR A 1 498 ? -2.536 6.144 -11.203 1.00 76.88 498 TYR A N 1
ATOM 3891 C CA . TYR A 1 498 ? -1.570 5.330 -10.467 1.00 76.88 498 TYR A CA 1
ATOM 3892 C C . TYR A 1 498 ? -0.135 5.501 -10.981 1.00 76.88 498 TYR A C 1
ATOM 3894 O O . TYR A 1 498 ? 0.104 5.782 -12.157 1.00 76.88 498 TYR A O 1
ATOM 3902 N N . GLY A 1 499 ? 0.823 5.279 -10.091 1.00 63.84 499 GLY A N 1
ATOM 3903 C CA . GLY A 1 499 ? 2.251 5.181 -10.352 1.00 63.84 499 GLY A CA 1
ATOM 3904 C C . GLY A 1 499 ? 2.872 4.081 -9.493 1.00 63.84 499 GLY A C 1
ATOM 3905 O O . GLY A 1 499 ? 2.230 3.539 -8.595 1.00 63.84 499 GLY A O 1
ATOM 3906 N N . TYR A 1 500 ? 4.127 3.746 -9.768 1.00 65.00 500 TYR A N 1
ATOM 3907 C CA . TYR A 1 500 ? 4.877 2.744 -9.016 1.00 65.00 500 TYR A CA 1
ATOM 3908 C C . TYR A 1 500 ? 6.214 3.337 -8.572 1.00 65.00 500 TYR A C 1
ATOM 3910 O O . TYR A 1 500 ? 6.942 3.886 -9.399 1.00 65.00 500 TYR A O 1
ATOM 3918 N N . VAL A 1 501 ? 6.517 3.262 -7.276 1.00 56.53 501 VAL A N 1
ATOM 3919 C CA . VAL A 1 501 ? 7.739 3.822 -6.680 1.00 56.53 501 VAL A CA 1
ATOM 3920 C C . VAL A 1 501 ? 8.145 3.007 -5.455 1.00 56.53 501 VAL A C 1
ATOM 3922 O O . VAL A 1 501 ? 7.308 2.722 -4.609 1.00 56.53 501 VAL A O 1
ATOM 3925 N N . ASP A 1 502 ? 9.416 2.611 -5.365 1.00 63.25 502 ASP A N 1
ATOM 3926 C CA . ASP A 1 502 ? 10.017 1.966 -4.184 1.00 63.25 502 ASP A CA 1
ATOM 3927 C C . ASP A 1 502 ? 9.192 0.811 -3.575 1.00 63.25 502 ASP A C 1
ATOM 3929 O O . ASP A 1 502 ? 8.975 0.747 -2.365 1.00 63.25 502 ASP A O 1
ATOM 3933 N N . GLY A 1 503 ? 8.670 -0.101 -4.405 1.00 65.12 503 GLY A N 1
ATOM 3934 C CA . GLY A 1 503 ? 7.855 -1.229 -3.917 1.00 65.12 503 GLY A CA 1
ATOM 3935 C C . GLY A 1 503 ? 6.403 -0.874 -3.582 1.00 65.12 503 GLY A C 1
ATOM 3936 O O . GLY A 1 503 ? 5.652 -1.719 -3.093 1.00 65.12 503 GLY A O 1
ATOM 3937 N N . HIS A 1 504 ? 5.999 0.371 -3.824 1.00 82.19 504 HIS A N 1
ATOM 3938 C CA . HIS A 1 504 ? 4.685 0.891 -3.490 1.00 82.19 504 HIS A CA 1
ATOM 3939 C C . HIS A 1 504 ? 3.913 1.321 -4.734 1.00 82.19 504 HIS A C 1
ATOM 3941 O O . HIS A 1 504 ? 4.440 1.947 -5.657 1.00 82.19 504 HIS A O 1
ATOM 3947 N N . LEU A 1 505 ? 2.616 1.032 -4.714 1.00 82.19 505 LEU A N 1
ATOM 3948 C CA . LEU A 1 505 ? 1.663 1.578 -5.658 1.00 82.19 505 LEU A CA 1
ATOM 3949 C C . LEU A 1 505 ? 1.218 2.958 -5.165 1.00 82.19 505 LEU A C 1
ATOM 3951 O O . LEU A 1 505 ? 0.473 3.072 -4.193 1.00 82.19 505 LEU A O 1
ATOM 3955 N N . GLN A 1 506 ? 1.676 4.006 -5.840 1.00 77.88 506 GLN A N 1
ATOM 3956 C CA . GLN A 1 506 ? 1.188 5.367 -5.648 1.00 77.88 506 GLN A CA 1
ATOM 3957 C C . GLN A 1 506 ? -0.158 5.497 -6.358 1.00 77.88 506 GLN A C 1
ATOM 3959 O O . GLN A 1 506 ? -0.255 5.190 -7.543 1.00 77.88 506 GLN A O 1
ATOM 3964 N N . VAL A 1 507 ? -1.196 5.964 -5.675 1.00 81.25 507 VAL A N 1
ATOM 3965 C CA . VAL A 1 507 ? -2.524 6.133 -6.272 1.00 81.25 507 VAL A CA 1
ATOM 3966 C C . VAL A 1 507 ? -3.132 7.475 -5.910 1.00 81.25 507 VAL A C 1
ATOM 3968 O O . VAL A 1 507 ? -2.898 8.019 -4.832 1.00 81.25 507 VAL A O 1
ATOM 3971 N N . ARG A 1 508 ? -3.967 7.979 -6.818 1.00 75.56 508 ARG A N 1
ATOM 3972 C CA . ARG A 1 508 ? -4.983 8.982 -6.518 1.00 75.56 508 ARG A CA 1
ATOM 3973 C C . ARG A 1 508 ? -6.349 8.319 -6.627 1.00 75.56 508 ARG A C 1
ATOM 3975 O O . ARG A 1 508 ? -6.710 7.864 -7.705 1.00 75.56 508 ARG A O 1
ATOM 3982 N N . LEU A 1 509 ? -7.084 8.229 -5.533 1.00 82.69 509 LEU A N 1
ATOM 3983 C CA . LEU A 1 509 ? -8.397 7.603 -5.428 1.00 82.69 509 LEU A CA 1
ATOM 3984 C C . LEU A 1 509 ? -9.498 8.540 -5.937 1.00 82.69 509 LEU A C 1
ATOM 3986 O O . LEU A 1 509 ? -9.337 9.761 -5.929 1.00 82.69 509 LEU A O 1
ATOM 3990 N N . LYS A 1 510 ? -10.632 7.986 -6.385 1.00 79.94 510 LYS A N 1
ATOM 3991 C CA . LYS A 1 510 ? -11.822 8.805 -6.681 1.00 79.94 510 LYS A CA 1
ATOM 3992 C C . LYS A 1 510 ? -12.497 9.310 -5.413 1.00 79.94 510 LYS A C 1
ATOM 3994 O O . LYS A 1 510 ? -12.989 10.437 -5.413 1.00 79.94 510 LYS A O 1
ATOM 3999 N N . THR A 1 511 ? -12.466 8.489 -4.368 1.00 77.25 511 THR A N 1
ATOM 4000 C CA . THR A 1 511 ? -13.007 8.791 -3.045 1.00 77.25 511 THR A CA 1
ATOM 4001 C C . THR A 1 511 ? -11.856 8.954 -2.064 1.00 77.25 511 THR A C 1
ATOM 4003 O O . THR A 1 511 ? -10.990 8.089 -1.948 1.00 77.25 511 THR A O 1
ATOM 4006 N N . SER A 1 512 ? -11.849 10.087 -1.371 1.00 68.94 512 SER A N 1
ATOM 4007 C CA . SER A 1 512 ? -10.874 10.416 -0.335 1.00 68.94 512 SER A CA 1
ATOM 4008 C C . SER A 1 512 ? -10.934 9.414 0.823 1.00 68.94 512 SER A C 1
ATOM 4010 O O . SER A 1 512 ? -12.016 9.153 1.347 1.00 68.94 512 SER A O 1
ATOM 4012 N N . LEU A 1 513 ? -9.785 8.889 1.255 1.00 67.94 513 LEU A N 1
ATOM 4013 C CA . LEU A 1 513 ? -9.671 8.062 2.458 1.00 67.94 513 LEU A CA 1
ATOM 4014 C C . LEU A 1 513 ? -9.045 8.876 3.586 1.00 67.94 513 LEU A C 1
ATOM 4016 O O . LEU A 1 513 ? -7.843 9.118 3.600 1.00 67.94 513 LEU A O 1
ATOM 4020 N N . THR A 1 514 ? -9.842 9.320 4.552 1.00 57.41 514 THR A N 1
ATOM 4021 C CA . THR A 1 514 ? -9.338 10.066 5.717 1.00 57.41 514 THR A CA 1
ATOM 4022 C C . THR A 1 514 ? -8.513 9.149 6.636 1.00 57.41 514 THR A C 1
ATOM 4024 O O . THR A 1 514 ? -8.976 8.050 6.914 1.00 57.41 514 THR A O 1
ATOM 4027 N N . PRO A 1 515 ? -7.330 9.556 7.143 1.00 56.38 515 PRO A N 1
ATOM 4028 C CA . PRO A 1 515 ? -6.750 10.908 7.134 1.00 56.38 515 PRO A CA 1
ATOM 4029 C C . PRO A 1 515 ? -5.833 11.232 5.936 1.00 56.38 515 PRO A C 1
ATOM 4031 O O . PRO A 1 515 ? -5.289 12.330 5.867 1.00 56.38 515 PRO A O 1
ATOM 4034 N N . ILE A 1 516 ? -5.674 10.310 4.985 1.00 69.94 516 ILE A N 1
ATOM 4035 C CA . ILE A 1 516 ? -4.711 10.391 3.867 1.00 69.94 516 ILE A CA 1
ATOM 4036 C C . ILE A 1 516 ? -5.223 11.229 2.696 1.00 69.94 516 ILE A C 1
ATOM 4038 O O . ILE A 1 516 ? -4.456 11.804 1.933 1.00 69.94 516 ILE A O 1
ATOM 4042 N N . GLY A 1 517 ? -6.531 11.339 2.530 1.00 65.00 517 GLY A N 1
ATOM 4043 C CA . GLY A 1 517 ? -7.090 12.000 1.366 1.00 65.00 517 GLY A CA 1
ATOM 4044 C C . GLY A 1 517 ? -7.185 11.066 0.158 1.00 65.00 517 GLY A C 1
ATOM 4045 O O . GLY A 1 517 ? -7.211 9.842 0.276 1.00 65.00 517 GLY A O 1
ATOM 4046 N N . GLU A 1 518 ? -7.256 11.650 -1.035 1.00 75.25 518 GLU A N 1
ATOM 4047 C CA . GLU A 1 518 ? -7.298 10.891 -2.289 1.00 75.25 518 GLU A CA 1
ATOM 4048 C C . GLU A 1 518 ? -5.919 10.359 -2.691 1.00 75.25 518 GLU A C 1
ATOM 4050 O O . GLU A 1 518 ? -5.839 9.364 -3.397 1.00 75.25 518 GLU A O 1
ATOM 4055 N N . PHE A 1 519 ? -4.829 11.011 -2.288 1.00 73.50 519 PHE A N 1
ATOM 4056 C CA . PHE A 1 519 ? -3.488 10.699 -2.777 1.00 73.50 519 PHE A CA 1
ATOM 4057 C C . PHE A 1 519 ? -2.652 9.984 -1.717 1.00 73.50 519 PHE A C 1
ATOM 4059 O O . PHE A 1 519 ? -2.451 10.513 -0.629 1.00 73.50 519 PHE A O 1
ATOM 4066 N N . GLY A 1 520 ? -2.115 8.812 -2.051 1.00 78.00 520 GLY A N 1
ATOM 4067 C CA . GLY A 1 520 ? -1.296 8.037 -1.123 1.00 78.00 520 GLY A CA 1
ATOM 4068 C C . GLY A 1 520 ? -0.668 6.803 -1.757 1.00 78.00 520 GLY A C 1
ATOM 4069 O O . GLY A 1 520 ? -0.632 6.655 -2.979 1.00 78.00 520 GLY A O 1
ATOM 4070 N N . TYR A 1 521 ? -0.156 5.917 -0.909 1.00 86.06 521 TYR A N 1
ATOM 4071 C CA . TYR A 1 521 ? 0.654 4.770 -1.301 1.00 86.06 521 TYR A CA 1
ATOM 4072 C C . TYR A 1 521 ? 0.131 3.485 -0.662 1.00 86.06 521 TYR A C 1
ATOM 4074 O O . TYR A 1 521 ? -0.171 3.456 0.532 1.00 86.06 521 TYR A O 1
ATOM 4082 N N . PHE A 1 522 ? 0.093 2.412 -1.446 1.00 92.12 522 PHE A N 1
ATOM 4083 C CA . PHE A 1 522 ? -0.076 1.039 -0.980 1.00 92.12 522 PHE A CA 1
ATOM 4084 C C . PHE A 1 522 ? 1.238 0.285 -1.090 1.00 92.12 522 PHE A C 1
ATOM 4086 O O . PHE A 1 522 ? 1.973 0.477 -2.053 1.00 92.12 522 PHE A O 1
ATOM 4093 N N . TYR A 1 523 ? 1.518 -0.614 -0.150 1.00 89.81 523 TYR A N 1
ATOM 4094 C CA . TYR A 1 523 ? 2.553 -1.620 -0.378 1.00 89.81 523 TYR A CA 1
ATOM 4095 C C . TYR A 1 523 ? 2.058 -2.592 -1.457 1.00 89.81 523 TYR A C 1
ATOM 4097 O O . TYR A 1 523 ? 1.021 -3.233 -1.267 1.00 89.81 523 TYR A O 1
ATOM 4105 N N . GLU A 1 524 ? 2.744 -2.645 -2.603 1.00 84.50 524 GLU A N 1
ATOM 4106 C CA . GLU A 1 524 ? 2.228 -3.306 -3.812 1.00 84.50 524 GLU A CA 1
ATOM 4107 C C . GLU A 1 524 ? 1.890 -4.794 -3.598 1.00 84.50 524 GLU A C 1
ATOM 4109 O O . GLU A 1 524 ? 0.776 -5.169 -3.957 1.00 84.50 524 GLU A O 1
ATOM 4114 N N . PRO A 1 525 ? 2.701 -5.605 -2.881 1.00 83.06 525 PRO A N 1
ATOM 4115 C CA . PRO A 1 525 ? 2.389 -7.020 -2.647 1.00 83.06 525 PRO A CA 1
ATOM 4116 C C . PRO A 1 525 ? 1.080 -7.282 -1.887 1.00 83.06 525 PRO A C 1
ATOM 4118 O O . PRO A 1 525 ? 0.588 -8.411 -1.838 1.00 83.06 525 PRO A O 1
ATOM 4121 N N . HIS A 1 526 ? 0.523 -6.264 -1.227 1.00 90.94 526 HIS A N 1
ATOM 4122 C CA . HIS A 1 526 ? -0.721 -6.385 -0.471 1.00 90.94 526 HIS A CA 1
ATOM 4123 C C . HIS A 1 526 ? -1.957 -5.972 -1.271 1.00 90.94 526 HIS A C 1
ATOM 4125 O O . HIS A 1 526 ? -3.076 -6.096 -0.765 1.00 90.94 526 HIS A O 1
ATOM 4131 N N . VAL A 1 527 ? -1.786 -5.463 -2.489 1.00 90.06 527 VAL A N 1
ATOM 4132 C CA . VAL A 1 527 ? -2.878 -4.947 -3.309 1.00 90.06 527 VAL A CA 1
ATOM 4133 C C . VAL A 1 527 ? -2.803 -5.467 -4.738 1.00 90.06 527 VAL A C 1
ATOM 4135 O O . VAL A 1 527 ? -1.773 -5.918 -5.217 1.00 90.06 527 VAL A O 1
ATOM 4138 N N . GLN A 1 528 ? -3.924 -5.402 -5.440 1.00 87.56 528 GLN A N 1
ATOM 4139 C CA . GLN A 1 528 ? -4.027 -5.745 -6.847 1.00 87.56 528 GLN A CA 1
ATOM 4140 C C . GLN A 1 528 ? -4.628 -4.564 -7.594 1.00 87.56 528 GLN A C 1
ATOM 4142 O O . GLN A 1 528 ? -5.793 -4.227 -7.378 1.00 87.56 528 GLN A O 1
ATOM 4147 N N . LEU A 1 529 ? -3.842 -3.949 -8.477 1.00 85.81 529 LEU A N 1
ATOM 4148 C CA . LEU A 1 529 ? -4.340 -2.937 -9.400 1.00 85.81 529 LEU A CA 1
ATOM 4149 C C . LEU A 1 529 ? -4.975 -3.624 -10.612 1.00 85.81 529 LEU A C 1
ATOM 4151 O O . LEU A 1 529 ? -4.373 -4.508 -11.228 1.00 85.81 529 LEU A O 1
ATOM 4155 N N . ARG A 1 530 ? -6.182 -3.197 -10.973 1.00 83.00 530 ARG A N 1
ATOM 4156 C CA . ARG A 1 530 ? -6.893 -3.652 -12.165 1.00 83.00 530 ARG A CA 1
ATOM 4157 C C . ARG A 1 530 ? -7.284 -2.473 -13.035 1.00 83.00 530 ARG A C 1
ATOM 4159 O O . ARG A 1 530 ? -7.579 -1.391 -12.530 1.00 83.00 530 ARG A O 1
ATOM 4166 N N . LYS A 1 531 ? -7.306 -2.713 -14.341 1.00 75.56 531 LYS A N 1
ATOM 4167 C CA . LYS A 1 531 ? -7.856 -1.800 -15.338 1.00 75.56 531 LYS A CA 1
ATOM 4168 C C . LYS A 1 531 ? -8.829 -2.582 -16.214 1.00 75.56 531 LYS A C 1
ATOM 4170 O O . LYS A 1 531 ? -8.401 -3.457 -16.973 1.00 75.56 531 LYS A O 1
ATOM 4175 N N . GLY A 1 532 ? -10.126 -2.359 -16.004 1.00 75.44 532 GLY A N 1
ATOM 4176 C CA . GLY A 1 532 ? -11.158 -3.307 -16.433 1.00 75.44 532 GLY A CA 1
ATOM 4177 C C . GLY A 1 532 ? -10.902 -4.702 -15.841 1.00 75.44 532 GLY A C 1
ATOM 4178 O O . GLY A 1 532 ? -10.596 -4.844 -14.655 1.00 75.44 532 GLY A O 1
ATOM 4179 N N . ASP A 1 533 ? -10.940 -5.744 -16.674 1.00 69.81 533 ASP A N 1
ATOM 4180 C CA . ASP A 1 533 ? -10.680 -7.122 -16.227 1.00 69.81 533 ASP A CA 1
ATOM 4181 C C . ASP A 1 533 ? -9.195 -7.448 -16.020 1.00 69.81 533 ASP A C 1
ATOM 4183 O O . ASP A 1 533 ? -8.859 -8.464 -15.397 1.00 69.81 533 ASP A O 1
ATOM 4187 N N . ARG A 1 534 ? -8.293 -6.593 -16.513 1.00 66.19 534 ARG A N 1
ATOM 4188 C CA . ARG A 1 534 ? -6.856 -6.871 -16.562 1.00 66.19 534 ARG A CA 1
ATOM 4189 C C . ARG A 1 534 ? -6.181 -6.543 -15.243 1.00 66.19 534 ARG A C 1
ATOM 4191 O O . ARG A 1 534 ? -6.330 -5.441 -14.726 1.00 66.19 534 ARG A O 1
ATOM 4198 N N . ILE A 1 535 ? -5.391 -7.486 -14.740 1.00 73.75 535 ILE A N 1
ATOM 4199 C CA . ILE A 1 535 ? -4.530 -7.290 -13.572 1.00 73.75 535 ILE A CA 1
ATOM 4200 C C . ILE A 1 535 ? -3.198 -6.699 -14.039 1.00 73.75 535 ILE A C 1
ATOM 4202 O O . ILE A 1 535 ? -2.616 -7.177 -15.014 1.00 73.75 535 ILE A O 1
ATOM 4206 N N . LEU A 1 536 ? -2.725 -5.671 -13.339 1.00 72.19 536 LEU A N 1
ATOM 4207 C CA . LEU A 1 536 ? -1.425 -5.047 -13.564 1.00 72.19 536 LEU A CA 1
ATOM 4208 C C . LEU A 1 536 ? -0.484 -5.452 -12.423 1.00 72.19 536 LEU A C 1
ATOM 4210 O O . LEU A 1 536 ? -0.788 -5.184 -11.262 1.00 72.19 536 LEU A O 1
ATOM 4214 N N . VAL A 1 537 ? 0.633 -6.105 -12.757 1.00 69.06 537 VAL A N 1
ATOM 4215 C CA . VAL A 1 537 ? 1.663 -6.549 -11.798 1.00 69.06 537 VAL A CA 1
ATOM 4216 C C . VAL A 1 537 ? 2.997 -5.908 -12.167 1.00 69.06 537 VAL A C 1
ATOM 4218 O O . VAL A 1 537 ? 3.364 -5.911 -13.341 1.00 69.06 537 VAL A O 1
ATOM 4221 N N . PHE A 1 538 ? 3.730 -5.369 -11.190 1.00 66.50 538 PHE A N 1
ATOM 4222 C CA . PHE A 1 538 ? 4.958 -4.598 -11.455 1.00 66.50 538 PHE A CA 1
ATOM 4223 C C . PHE A 1 538 ? 6.249 -5.311 -11.027 1.00 66.50 538 PHE A C 1
ATOM 4225 O O . PHE A 1 538 ? 7.333 -4.909 -11.452 1.00 66.50 538 PHE A O 1
ATOM 4232 N N . GLN A 1 539 ? 6.157 -6.384 -10.233 1.00 64.44 539 GLN A N 1
ATOM 4233 C CA . GLN A 1 539 ? 7.299 -7.217 -9.837 1.00 64.44 539 GLN A CA 1
ATOM 4234 C C . GLN A 1 539 ? 6.989 -8.709 -9.920 1.00 64.44 539 GLN A C 1
ATOM 4236 O O . GLN A 1 539 ? 5.887 -9.156 -9.606 1.00 64.44 539 GLN A O 1
ATOM 4241 N N . VAL A 1 540 ? 8.002 -9.499 -10.286 1.00 60.66 540 VAL A N 1
ATOM 4242 C CA . VAL A 1 540 ? 7.857 -10.947 -10.481 1.00 60.66 540 VAL A CA 1
ATOM 4243 C C . VAL A 1 540 ? 7.525 -11.685 -9.182 1.00 60.66 540 VAL A C 1
ATOM 4245 O O . VAL A 1 540 ? 6.772 -12.651 -9.204 1.00 60.66 540 VAL A O 1
ATOM 4248 N N . ALA A 1 541 ? 8.023 -11.202 -8.038 1.00 58.72 541 ALA A N 1
ATOM 4249 C CA . ALA A 1 541 ? 7.756 -11.793 -6.725 1.00 58.72 541 ALA A CA 1
ATOM 4250 C C . ALA A 1 541 ? 6.266 -11.761 -6.339 1.00 58.72 541 ALA A C 1
ATOM 4252 O O . ALA A 1 541 ? 5.841 -12.516 -5.469 1.00 58.72 541 ALA A O 1
ATOM 4253 N N . ASN A 1 542 ? 5.480 -10.911 -7.005 1.00 61.00 542 ASN A N 1
ATOM 4254 C CA . ASN A 1 542 ? 4.081 -10.662 -6.679 1.00 61.00 542 ASN A CA 1
ATOM 4255 C C . ASN A 1 542 ? 3.125 -11.371 -7.651 1.00 61.00 542 ASN A C 1
ATOM 4257 O O . ASN A 1 542 ? 1.912 -11.162 -7.593 1.00 61.00 542 ASN A O 1
ATOM 4261 N N . ILE A 1 543 ? 3.643 -12.235 -8.536 1.00 65.06 543 ILE A N 1
ATOM 4262 C CA . ILE A 1 543 ? 2.797 -13.123 -9.335 1.00 65.06 543 ILE A CA 1
ATOM 4263 C C . ILE A 1 543 ? 2.265 -14.239 -8.413 1.00 65.06 543 ILE A C 1
ATOM 4265 O O . ILE A 1 543 ? 3.062 -14.923 -7.770 1.00 65.06 543 ILE A O 1
ATOM 4269 N N . PRO A 1 544 ? 0.939 -14.461 -8.329 1.00 57.34 544 PRO A N 1
ATOM 4270 C CA . PRO A 1 544 ? 0.376 -15.521 -7.492 1.00 57.34 544 PRO A CA 1
ATOM 4271 C C . PRO A 1 544 ? 0.913 -16.893 -7.905 1.00 57.34 544 PRO A C 1
ATOM 4273 O O . PRO A 1 544 ? 0.846 -17.216 -9.089 1.00 57.34 544 PRO A O 1
ATOM 4276 N N . GLU A 1 545 ? 1.385 -17.725 -6.971 1.00 57.25 545 GLU A N 1
ATOM 4277 C CA . GLU A 1 545 ? 1.816 -19.095 -7.285 1.00 57.25 545 GLU A CA 1
ATOM 4278 C C . GLU A 1 545 ? 0.668 -19.897 -7.922 1.00 57.25 545 GLU A C 1
ATOM 4280 O O . GLU A 1 545 ? -0.444 -19.970 -7.402 1.00 57.25 545 GLU A O 1
ATOM 4285 N N . GLN A 1 546 ? 0.938 -20.493 -9.083 1.00 57.62 546 GLN A N 1
ATOM 4286 C CA . GLN A 1 546 ? -0.003 -21.317 -9.844 1.00 57.62 546 GLN A CA 1
ATOM 4287 C C . GLN A 1 546 ? 0.601 -22.720 -9.999 1.00 57.62 546 GLN A C 1
ATOM 4289 O O . GLN A 1 546 ? 1.818 -22.825 -10.165 1.00 57.62 546 GLN A O 1
ATOM 4294 N N . PRO A 1 547 ? -0.205 -23.797 -10.030 1.00 55.38 547 PRO A N 1
ATOM 4295 C CA . PRO A 1 547 ? 0.264 -25.193 -10.087 1.00 55.38 547 PRO A CA 1
ATOM 4296 C C . PRO A 1 547 ? 0.881 -25.613 -11.442 1.00 55.38 547 PRO A C 1
ATOM 4298 O O . PRO A 1 547 ? 0.952 -26.794 -11.775 1.00 55.38 547 PRO A O 1
ATOM 4301 N N . ILE A 1 548 ? 1.309 -24.650 -12.251 1.00 64.31 548 ILE A N 1
ATOM 4302 C CA . ILE A 1 548 ? 1.887 -24.822 -13.585 1.00 64.31 548 ILE A CA 1
ATOM 4303 C C . ILE A 1 548 ? 3.421 -24.836 -13.523 1.00 64.31 548 ILE A C 1
ATOM 4305 O O . ILE A 1 548 ? 4.027 -24.388 -12.553 1.00 64.31 548 ILE A O 1
ATOM 4309 N N . ALA A 1 549 ? 4.069 -25.346 -14.576 1.00 68.25 549 ALA A N 1
ATOM 4310 C CA . ALA A 1 549 ? 5.518 -25.566 -14.600 1.00 68.25 549 ALA A CA 1
ATOM 4311 C C . ALA A 1 549 ? 6.368 -24.283 -14.469 1.00 68.25 549 ALA A C 1
ATOM 4313 O O . ALA A 1 549 ? 7.546 -24.384 -14.126 1.00 68.25 549 ALA A O 1
ATOM 4314 N N . GLY A 1 550 ? 5.795 -23.103 -14.723 1.00 81.38 550 GLY A N 1
ATOM 4315 C CA . GLY A 1 550 ? 6.419 -21.796 -14.544 1.00 81.38 550 GLY A CA 1
ATOM 4316 C C . GLY A 1 550 ? 5.474 -20.632 -14.859 1.00 81.38 550 GLY A C 1
ATOM 4317 O O . GLY A 1 550 ? 4.346 -20.830 -15.313 1.00 81.38 550 GLY A O 1
ATOM 4318 N N . GLN A 1 551 ? 5.938 -19.408 -14.625 1.00 87.19 551 GLN A N 1
ATOM 4319 C CA . GLN A 1 551 ? 5.216 -18.158 -14.880 1.00 87.19 551 GLN A CA 1
ATOM 4320 C C . GLN A 1 551 ? 6.149 -17.145 -15.524 1.00 87.19 551 GLN A C 1
ATOM 4322 O O . GLN A 1 551 ? 7.333 -17.119 -15.212 1.00 87.19 551 GLN A O 1
ATOM 4327 N N . LEU A 1 552 ? 5.631 -16.303 -16.406 1.00 88.31 552 LEU A N 1
ATOM 4328 C CA . LEU A 1 552 ? 6.397 -15.266 -17.086 1.00 88.31 552 LEU A CA 1
ATOM 4329 C C . LEU A 1 552 ? 5.757 -13.908 -16.828 1.00 88.31 552 LEU A C 1
ATOM 4331 O O . LEU A 1 552 ? 4.569 -13.757 -17.095 1.00 88.31 552 LEU A O 1
ATOM 4335 N N . LEU A 1 553 ? 6.539 -12.937 -16.360 1.00 86.75 553 LEU A N 1
ATOM 4336 C CA . LEU A 1 553 ? 6.178 -11.521 -16.293 1.00 86.75 553 LEU A CA 1
ATOM 4337 C C . LEU A 1 553 ? 6.854 -10.772 -17.432 1.00 86.75 553 LEU A C 1
ATOM 4339 O O . LEU A 1 553 ? 8.054 -10.908 -17.659 1.00 86.75 553 LEU A O 1
ATOM 4343 N N . VAL A 1 554 ? 6.094 -9.931 -18.118 1.00 82.56 554 VAL A N 1
ATOM 4344 C CA . VAL A 1 554 ? 6.629 -8.995 -19.101 1.00 82.56 554 VAL A CA 1
ATOM 4345 C C . VAL A 1 554 ? 7.120 -7.747 -18.373 1.00 82.56 554 VAL A C 1
ATOM 4347 O O . VAL A 1 554 ? 6.327 -6.908 -17.955 1.00 82.56 554 VAL A O 1
ATOM 4350 N N . THR A 1 555 ? 8.433 -7.615 -18.214 1.00 78.38 555 THR A N 1
ATOM 4351 C CA . THR A 1 555 ? 9.065 -6.479 -17.525 1.00 78.38 555 THR A CA 1
ATOM 4352 C C . THR A 1 555 ? 9.305 -5.293 -18.451 1.00 78.38 555 THR A C 1
ATOM 4354 O O . THR A 1 555 ? 9.428 -4.164 -17.988 1.00 78.38 555 THR A O 1
ATOM 4357 N N . GLU A 1 556 ? 9.248 -5.497 -19.765 1.00 78.19 556 GLU A N 1
ATOM 4358 C CA . GLU A 1 556 ? 9.238 -4.434 -20.767 1.00 78.19 556 GLU A CA 1
ATOM 4359 C C . GLU A 1 556 ? 8.316 -4.826 -21.927 1.00 78.19 556 GLU A C 1
ATOM 4361 O O . GLU A 1 556 ? 8.296 -5.978 -22.359 1.00 78.19 556 GLU A O 1
ATOM 4366 N N . THR A 1 557 ? 7.536 -3.874 -22.451 1.00 77.50 557 THR A N 1
ATOM 4367 C CA . THR A 1 557 ? 6.638 -4.151 -23.586 1.00 77.50 557 THR A CA 1
ATOM 4368 C C . THR A 1 557 ? 7.441 -4.708 -24.763 1.00 77.50 557 THR A C 1
ATOM 4370 O O . THR A 1 557 ? 8.345 -4.062 -25.283 1.00 77.50 557 THR A O 1
ATOM 4373 N N . THR A 1 558 ? 7.093 -5.910 -25.211 1.00 89.69 558 THR A N 1
ATOM 4374 C CA . THR A 1 558 ? 7.887 -6.698 -26.158 1.00 89.69 558 THR A CA 1
ATOM 4375 C C . THR A 1 558 ? 6.992 -7.421 -27.165 1.00 89.69 558 THR A C 1
ATOM 4377 O O . THR A 1 558 ? 5.793 -7.163 -27.254 1.00 89.69 558 THR A O 1
ATOM 4380 N N . HIS A 1 559 ? 7.568 -8.300 -27.981 1.00 90.56 559 HIS A N 1
ATOM 4381 C CA . HIS A 1 559 ? 6.813 -9.182 -28.866 1.00 90.56 559 HIS A CA 1
ATOM 4382 C C . HIS A 1 559 ? 7.171 -10.638 -28.589 1.00 90.56 559 HIS A C 1
ATOM 4384 O O . HIS A 1 559 ? 8.347 -10.979 -28.450 1.00 90.56 559 HIS A O 1
ATOM 4390 N N . MET A 1 560 ? 6.154 -11.493 -28.595 1.00 94.19 560 MET A N 1
ATOM 4391 C CA . MET A 1 560 ? 6.325 -12.916 -28.837 1.00 94.19 560 MET A CA 1
ATOM 4392 C C . MET A 1 560 ? 6.315 -13.154 -30.345 1.00 94.19 560 MET A C 1
ATOM 4394 O O . MET A 1 560 ? 5.482 -12.604 -31.063 1.00 94.19 560 MET A O 1
ATOM 4398 N N . LYS A 1 561 ? 7.270 -13.939 -30.833 1.00 95.44 561 LYS A N 1
ATOM 4399 C CA . LYS A 1 561 ? 7.533 -14.132 -32.266 1.00 95.44 561 LYS A CA 1
ATOM 4400 C C . LYS A 1 561 ? 7.639 -15.613 -32.598 1.00 95.44 561 LYS A C 1
ATOM 4402 O O . LYS A 1 561 ? 7.971 -16.408 -31.723 1.00 95.44 561 LYS A O 1
ATOM 4407 N N . ILE A 1 562 ? 7.419 -16.000 -33.851 1.00 91.81 562 ILE A N 1
ATOM 4408 C CA . ILE A 1 562 ? 7.617 -17.402 -34.266 1.00 91.81 562 ILE A CA 1
ATOM 4409 C C . ILE A 1 562 ? 9.098 -17.794 -34.410 1.00 91.81 562 ILE A C 1
ATOM 4411 O O . ILE A 1 562 ? 9.409 -18.981 -34.446 1.00 91.81 562 ILE A O 1
ATOM 4415 N N . SER A 1 563 ? 10.001 -16.812 -34.501 1.00 90.44 563 SER A N 1
ATOM 4416 C CA . SER A 1 563 ? 11.451 -16.988 -34.641 1.00 90.44 563 SER A CA 1
ATOM 4417 C C . SER A 1 563 ? 12.214 -15.956 -33.800 1.00 90.44 563 SER A C 1
ATOM 4419 O O . SER A 1 563 ? 11.633 -15.064 -33.173 1.00 90.44 563 SER A O 1
ATOM 4421 N N . THR A 1 564 ? 13.542 -16.057 -33.793 1.00 91.12 564 THR A N 1
ATOM 4422 C CA . THR A 1 564 ? 14.430 -15.102 -33.115 1.00 91.12 564 THR A CA 1
ATOM 4423 C C . THR A 1 564 ? 14.720 -13.843 -33.938 1.00 91.12 564 THR A C 1
ATOM 4425 O O . THR A 1 564 ? 15.404 -12.952 -33.437 1.00 91.12 564 THR A O 1
ATOM 4428 N N . ASP A 1 565 ? 14.182 -13.728 -35.157 1.00 90.56 565 ASP A N 1
ATOM 4429 C CA . ASP A 1 565 ? 14.393 -12.573 -36.040 1.00 90.56 565 ASP A CA 1
ATOM 4430 C C . ASP A 1 565 ? 13.838 -11.277 -35.434 1.00 90.56 565 ASP A C 1
ATOM 4432 O O . ASP A 1 565 ? 13.029 -11.284 -34.498 1.00 90.56 565 ASP A O 1
ATOM 4436 N N . SER A 1 566 ? 14.270 -10.129 -35.960 1.00 87.31 566 SER A N 1
ATOM 4437 C CA . SER A 1 566 ? 13.778 -8.830 -35.496 1.00 87.31 566 SER A CA 1
ATOM 4438 C C . SER A 1 566 ? 12.260 -8.721 -35.667 1.00 87.31 566 SER A C 1
ATOM 4440 O O . SER A 1 566 ? 11.703 -9.062 -36.707 1.00 87.31 566 SER A O 1
ATOM 4442 N N . ALA A 1 567 ? 11.562 -8.175 -34.667 1.00 84.62 567 ALA A N 1
ATOM 4443 C CA . ALA A 1 567 ? 10.115 -7.971 -34.761 1.00 84.62 567 ALA A CA 1
ATOM 4444 C C . ALA A 1 567 ? 9.734 -7.059 -35.943 1.00 84.62 567 ALA A C 1
ATOM 4446 O O . ALA A 1 567 ? 8.638 -7.190 -36.486 1.00 84.62 567 ALA A O 1
ATOM 4447 N N . ALA A 1 568 ? 10.624 -6.150 -36.355 1.00 83.94 568 ALA A N 1
ATOM 4448 C CA . ALA A 1 568 ? 10.400 -5.254 -37.487 1.00 83.94 568 ALA A CA 1
ATOM 4449 C C . ALA A 1 568 ? 10.388 -5.987 -38.840 1.00 83.94 568 ALA A C 1
ATOM 4451 O O . ALA A 1 568 ? 9.684 -5.554 -39.746 1.00 83.94 568 ALA A O 1
ATOM 4452 N N . SER A 1 569 ? 11.115 -7.104 -38.970 1.00 89.19 569 SER A N 1
ATOM 4453 C CA . SER A 1 569 ? 11.185 -7.886 -40.212 1.00 89.19 569 SER A CA 1
ATOM 4454 C C . SER A 1 569 ? 10.090 -8.949 -40.336 1.00 89.19 569 SER A C 1
ATOM 4456 O O . SER A 1 569 ? 9.943 -9.541 -41.400 1.00 89.19 569 SER A O 1
ATOM 4458 N N . LEU A 1 570 ? 9.319 -9.204 -39.272 1.00 87.00 570 LEU A N 1
ATOM 4459 C CA . LEU A 1 570 ? 8.273 -10.230 -39.261 1.00 87.00 570 LEU A CA 1
ATOM 4460 C C . LEU A 1 570 ? 6.881 -9.654 -39.605 1.00 87.00 570 LEU A C 1
ATOM 4462 O O . LEU A 1 570 ? 6.507 -8.600 -39.066 1.00 87.00 570 LEU A O 1
ATOM 4466 N N . PRO A 1 571 ? 6.073 -10.352 -40.431 1.00 87.38 571 PRO A N 1
ATOM 4467 C CA . PRO A 1 571 ? 4.666 -10.022 -40.665 1.00 87.38 571 PRO A CA 1
ATOM 4468 C C . PRO A 1 571 ? 3.825 -10.039 -39.380 1.00 87.38 571 PRO A C 1
ATOM 4470 O O . PRO A 1 571 ? 4.158 -10.723 -38.414 1.00 87.38 571 PRO A O 1
ATOM 4473 N N . ALA A 1 572 ? 2.689 -9.332 -39.380 1.00 78.31 572 ALA A N 1
ATOM 4474 C CA . ALA A 1 572 ? 1.786 -9.267 -38.224 1.00 78.31 572 ALA A CA 1
ATOM 4475 C C . ALA A 1 572 ? 1.234 -10.641 -37.795 1.00 78.31 572 ALA A C 1
ATOM 4477 O O . ALA A 1 572 ? 1.041 -10.866 -36.611 1.00 78.31 572 ALA A O 1
ATOM 4478 N N . SER A 1 573 ? 1.056 -11.586 -38.723 1.00 82.25 573 SER A N 1
ATOM 4479 C CA . SER A 1 573 ? 0.622 -12.959 -38.411 1.00 82.25 573 SER A CA 1
ATOM 4480 C C . SER A 1 573 ? 1.689 -13.813 -37.712 1.00 82.25 573 SER A C 1
ATOM 4482 O O . SER A 1 573 ? 1.397 -14.918 -37.270 1.00 82.25 573 SER A O 1
ATOM 4484 N N . GLN A 1 574 ? 2.930 -13.327 -37.625 1.00 88.56 574 GLN A N 1
ATOM 4485 C CA . GLN A 1 574 ? 4.081 -14.056 -37.083 1.00 88.56 574 GLN A CA 1
ATOM 4486 C C . GLN A 1 574 ? 4.622 -13.449 -35.783 1.00 88.56 574 GLN A C 1
ATOM 4488 O O . GLN A 1 574 ? 5.672 -13.865 -35.279 1.00 88.56 574 GLN A O 1
ATOM 4493 N N . LYS A 1 575 ? 3.918 -12.457 -35.233 1.00 90.44 575 LYS A N 1
ATOM 4494 C CA . LYS A 1 575 ? 4.261 -11.811 -33.970 1.00 90.44 575 LYS A CA 1
ATOM 4495 C C . LYS A 1 575 ? 3.008 -11.351 -33.244 1.00 90.44 575 LYS A C 1
ATOM 4497 O O . LYS A 1 575 ? 2.052 -10.907 -33.866 1.00 90.44 575 LYS A O 1
ATOM 4502 N N . VAL A 1 576 ? 3.052 -11.373 -31.924 1.00 88.12 576 VAL A N 1
ATOM 4503 C CA . VAL A 1 576 ? 2.032 -10.762 -31.077 1.00 88.12 576 VAL A CA 1
ATOM 4504 C C . VAL A 1 576 ? 2.705 -9.897 -30.026 1.00 88.12 576 VAL A C 1
ATOM 4506 O O . VAL A 1 576 ? 3.776 -10.230 -29.516 1.00 88.12 576 VAL A O 1
ATOM 4509 N N . ARG A 1 577 ? 2.120 -8.732 -29.755 1.00 82.69 577 ARG A N 1
ATOM 4510 C CA . ARG A 1 577 ? 2.662 -7.778 -28.788 1.00 82.69 577 ARG A CA 1
ATOM 4511 C C . ARG A 1 577 ? 2.309 -8.236 -27.375 1.00 82.69 577 ARG A C 1
ATOM 4513 O O . ARG A 1 577 ? 1.149 -8.526 -27.105 1.00 82.69 577 ARG A O 1
ATOM 4520 N N . LEU A 1 578 ? 3.308 -8.274 -26.500 1.00 79.06 578 LEU A N 1
ATOM 4521 C CA . LEU A 1 578 ? 3.157 -8.519 -25.070 1.00 79.06 578 LEU A CA 1
ATOM 4522 C C . LEU A 1 578 ? 3.412 -7.206 -24.323 1.00 79.06 578 LEU A C 1
ATOM 4524 O O . LEU A 1 578 ? 4.390 -6.512 -24.600 1.00 79.06 578 LEU A O 1
ATOM 4528 N N . LEU A 1 579 ? 2.532 -6.842 -23.405 1.00 64.81 579 LEU A N 1
ATOM 4529 C CA . LEU A 1 579 ? 2.546 -5.560 -22.703 1.00 64.81 579 LEU A CA 1
ATOM 4530 C C . LEU A 1 579 ? 3.243 -5.684 -21.351 1.00 64.81 579 LEU A C 1
ATOM 4532 O O . LEU A 1 579 ? 3.122 -6.710 -20.690 1.00 64.81 579 LEU A O 1
ATOM 4536 N N . HIS A 1 580 ? 3.924 -4.618 -20.927 1.00 70.31 580 HIS A N 1
ATOM 4537 C CA . HIS A 1 580 ? 4.503 -4.533 -19.584 1.00 70.31 580 HIS A CA 1
ATOM 4538 C C . HIS A 1 580 ? 3.454 -4.842 -18.503 1.00 70.31 580 HIS A C 1
ATOM 4540 O O . HIS A 1 580 ? 2.332 -4.339 -18.564 1.00 70.31 580 HIS A O 1
ATOM 4546 N N . GLY A 1 581 ? 3.836 -5.669 -17.534 1.00 64.19 581 GLY A N 1
ATOM 4547 C CA . GLY A 1 581 ? 2.994 -6.121 -16.432 1.00 64.19 581 GLY A CA 1
ATOM 4548 C C . GLY A 1 581 ? 2.081 -7.306 -16.754 1.00 64.19 581 GLY A C 1
ATOM 4549 O O . GLY A 1 581 ? 1.436 -7.830 -15.847 1.00 64.19 581 GLY A O 1
ATOM 4550 N N . GLN A 1 582 ? 2.026 -7.766 -18.013 1.00 74.38 582 GLN A N 1
ATOM 4551 C CA . GLN A 1 582 ? 1.307 -8.997 -18.344 1.00 74.38 582 GLN A CA 1
ATOM 4552 C C . GLN A 1 582 ? 2.015 -10.211 -17.760 1.00 74.38 582 GLN A C 1
ATOM 4554 O O . GLN A 1 582 ? 3.240 -10.338 -17.844 1.00 74.38 582 GLN A O 1
ATOM 4559 N N . THR A 1 583 ? 1.213 -11.132 -17.240 1.00 80.31 583 THR A N 1
ATOM 4560 C CA . THR A 1 583 ? 1.677 -12.423 -16.757 1.00 80.31 583 THR A CA 1
ATOM 4561 C C . THR A 1 583 ? 1.125 -13.543 -17.628 1.00 80.31 583 THR A C 1
ATOM 4563 O O . THR A 1 583 ? -0.001 -13.479 -18.122 1.00 80.31 583 THR A O 1
ATOM 4566 N N . PHE A 1 584 ? 1.932 -14.578 -17.837 1.00 85.00 584 PHE A N 1
ATOM 4567 C CA . PHE A 1 584 ? 1.533 -15.769 -18.575 1.00 85.00 584 PHE A CA 1
ATOM 4568 C C . PHE A 1 584 ? 1.947 -17.017 -17.815 1.00 85.00 584 PHE A C 1
ATOM 4570 O O . PHE A 1 584 ? 3.065 -17.109 -17.306 1.00 85.00 584 PHE A O 1
ATOM 4577 N N . GLY A 1 585 ? 1.070 -18.015 -17.797 1.00 86.44 585 GLY A N 1
ATOM 4578 C CA . GLY A 1 585 ? 1.467 -19.351 -17.390 1.00 86.44 585 GLY A CA 1
ATOM 4579 C C . GLY A 1 585 ? 2.385 -19.996 -18.425 1.00 86.44 585 GLY A C 1
ATOM 4580 O O . GLY A 1 585 ? 2.125 -19.891 -19.622 1.00 86.44 585 GLY A O 1
ATOM 4581 N N . VAL A 1 586 ? 3.442 -20.678 -17.983 1.00 90.19 586 VAL A N 1
ATOM 4582 C CA . VAL A 1 586 ? 4.448 -21.310 -18.849 1.00 90.19 586 VAL A CA 1
ATOM 4583 C C . VAL A 1 586 ? 4.550 -22.803 -18.536 1.00 90.19 586 VAL A C 1
ATOM 4585 O O . VAL A 1 586 ? 4.775 -23.205 -17.400 1.00 90.19 586 VAL A O 1
ATOM 4588 N N . LEU A 1 587 ? 4.398 -23.643 -19.560 1.00 88.62 587 LEU A N 1
ATOM 4589 C CA . LEU A 1 587 ? 4.554 -25.103 -19.479 1.00 88.62 587 LEU A CA 1
ATOM 4590 C C . LEU A 1 587 ? 5.997 -25.556 -19.730 1.00 88.62 587 LEU A C 1
ATOM 4592 O O . LEU A 1 587 ? 6.395 -26.649 -19.327 1.00 88.62 587 LEU A O 1
ATOM 4596 N N . GLY A 1 588 ? 6.788 -24.718 -20.397 1.00 90.81 588 GLY A N 1
ATOM 4597 C CA . GLY A 1 588 ? 8.198 -24.975 -20.638 1.00 90.81 588 GLY A CA 1
ATOM 4598 C C . GLY A 1 588 ? 8.906 -23.831 -21.338 1.00 90.81 588 GLY A C 1
ATOM 4599 O O . GLY A 1 588 ? 8.271 -22.975 -21.957 1.00 90.81 588 GLY A O 1
ATOM 4600 N N . TYR A 1 589 ? 10.233 -23.832 -21.247 1.00 94.81 589 TYR A N 1
ATOM 4601 C CA . TYR A 1 589 ? 11.082 -22.796 -21.830 1.00 94.81 589 TYR A CA 1
ATOM 4602 C C . TYR A 1 589 ? 12.396 -23.360 -22.388 1.00 94.81 589 TYR A C 1
ATOM 4604 O O . TYR A 1 589 ? 12.824 -24.440 -22.001 1.00 94.81 589 TYR A O 1
ATOM 4612 N N . ALA A 1 590 ? 13.076 -22.623 -23.262 1.00 94.94 590 ALA A N 1
ATOM 4613 C CA . ALA A 1 590 ? 14.451 -22.882 -23.683 1.00 94.94 590 ALA A CA 1
ATOM 4614 C C . ALA A 1 590 ? 15.190 -21.555 -23.890 1.00 94.94 590 ALA A C 1
ATOM 4616 O O . ALA A 1 590 ? 14.638 -20.642 -24.506 1.00 94.94 590 ALA A O 1
ATOM 4617 N N . SER A 1 591 ? 16.433 -21.457 -23.419 1.00 95.12 591 SER A N 1
ATOM 4618 C CA . SER A 1 591 ? 17.296 -20.297 -23.669 1.00 95.12 591 SER A CA 1
ATOM 4619 C C . SER A 1 591 ? 18.026 -20.487 -24.996 1.00 95.12 591 SER A C 1
ATOM 4621 O O . SER A 1 591 ? 18.798 -21.432 -25.153 1.00 95.12 591 SER A O 1
ATOM 4623 N N . ILE A 1 592 ? 17.761 -19.622 -25.975 1.00 92.75 592 ILE A N 1
ATOM 4624 C CA . ILE A 1 592 ? 18.394 -19.700 -27.294 1.00 92.75 592 ILE A CA 1
ATOM 4625 C C . ILE A 1 592 ? 18.509 -18.318 -27.938 1.00 92.75 592 ILE A C 1
ATOM 4627 O O . ILE A 1 592 ? 17.540 -17.567 -28.002 1.00 92.75 592 ILE A O 1
ATOM 4631 N N . ALA A 1 593 ? 19.703 -17.984 -28.439 1.00 89.44 593 ALA A N 1
ATOM 4632 C CA . ALA A 1 593 ? 19.973 -16.772 -29.223 1.00 89.44 593 ALA A CA 1
ATOM 4633 C C . ALA A 1 593 ? 19.392 -15.470 -28.615 1.00 89.44 593 ALA A C 1
ATOM 4635 O O . ALA A 1 593 ? 18.755 -14.669 -29.299 1.00 89.44 593 ALA A O 1
ATOM 4636 N N . GLY A 1 594 ? 19.569 -15.272 -27.306 1.00 91.56 594 GLY A N 1
ATOM 4637 C CA . GLY A 1 594 ? 19.105 -14.090 -26.566 1.00 91.56 594 GLY A CA 1
ATOM 4638 C C . GLY A 1 594 ? 17.605 -14.068 -26.256 1.00 91.56 594 GLY A C 1
ATOM 4639 O O . GLY A 1 594 ? 17.094 -13.058 -25.773 1.00 91.56 594 GLY A O 1
ATOM 4640 N N . HIS A 1 595 ? 16.887 -15.153 -26.542 1.00 96.19 595 HIS A N 1
ATOM 4641 C CA . HIS A 1 595 ? 15.450 -15.275 -26.340 1.00 96.19 595 HIS A CA 1
ATOM 4642 C C . HIS A 1 595 ? 15.122 -16.456 -25.429 1.00 96.19 595 HIS A C 1
ATOM 4644 O O . HIS A 1 595 ? 15.815 -17.477 -25.430 1.00 96.19 595 HIS A O 1
ATOM 4650 N N . PHE A 1 596 ? 14.006 -16.345 -24.718 1.00 97.12 596 PHE A N 1
ATOM 4651 C CA . PHE A 1 596 ? 13.299 -17.511 -24.219 1.00 97.12 596 PHE A CA 1
ATOM 4652 C C . PHE A 1 596 ? 12.337 -17.992 -25.304 1.00 97.12 596 PHE A C 1
ATOM 4654 O O . PHE A 1 596 ? 11.414 -17.271 -25.685 1.00 97.12 596 PHE A O 1
ATOM 4661 N N . ARG A 1 597 ? 12.525 -19.217 -25.798 1.00 96.00 597 ARG A N 1
ATOM 4662 C CA . ARG A 1 597 ? 11.440 -19.957 -26.454 1.00 96.00 597 ARG A CA 1
ATOM 4663 C C . ARG A 1 597 ? 10.542 -20.456 -25.339 1.00 96.00 597 ARG A C 1
ATOM 4665 O O . ARG A 1 597 ? 11.031 -21.203 -24.504 1.00 96.00 597 ARG A O 1
ATOM 4672 N N . VAL A 1 598 ? 9.264 -20.108 -25.326 1.00 95.50 598 VAL A N 1
ATOM 4673 C CA . VAL A 1 598 ? 8.319 -20.561 -24.295 1.00 95.50 598 VAL A CA 1
ATOM 4674 C C . VAL A 1 598 ? 7.135 -21.300 -24.910 1.00 95.50 598 VAL A C 1
ATOM 4676 O O . VAL A 1 598 ? 6.768 -21.058 -26.062 1.00 95.50 598 VAL A O 1
ATOM 4679 N N . THR A 1 599 ? 6.555 -22.207 -24.129 1.00 92.94 599 THR A N 1
ATOM 4680 C CA . THR A 1 599 ? 5.219 -22.772 -24.343 1.00 92.94 599 THR A CA 1
ATOM 4681 C C . THR A 1 599 ? 4.309 -22.214 -23.259 1.00 92.94 599 THR A C 1
ATOM 4683 O O . THR A 1 599 ? 4.517 -22.498 -22.082 1.00 92.94 599 THR A O 1
ATOM 4686 N N . LEU A 1 600 ? 3.320 -21.415 -23.639 1.00 91.56 600 LEU A N 1
ATOM 4687 C CA . LEU A 1 600 ? 2.325 -20.860 -22.732 1.00 91.56 600 LEU A CA 1
ATOM 4688 C C . LEU A 1 600 ? 1.260 -21.907 -22.380 1.00 91.56 600 LEU A C 1
ATOM 4690 O O . LEU A 1 600 ? 0.936 -22.780 -23.193 1.00 91.56 600 LEU A O 1
ATOM 4694 N N . ALA A 1 601 ? 0.715 -21.803 -21.169 1.00 86.75 601 ALA A N 1
ATOM 4695 C CA . ALA A 1 601 ? -0.385 -22.641 -20.696 1.00 86.75 601 ALA A CA 1
ATOM 4696 C C . ALA A 1 601 ? -1.677 -22.382 -21.487 1.00 86.75 601 ALA A C 1
ATOM 4698 O O . ALA A 1 601 ? -2.416 -23.317 -21.787 1.00 86.75 601 ALA A O 1
ATOM 4699 N N . GLU A 1 602 ? -1.897 -21.130 -21.889 1.00 84.19 602 GLU A N 1
ATOM 4700 C CA . GLU A 1 602 ? -3.031 -20.702 -22.704 1.00 84.19 602 GLU A CA 1
ATOM 4701 C C . GLU A 1 602 ? -2.557 -20.150 -24.052 1.00 84.19 602 GLU A C 1
ATOM 4703 O O . GLU A 1 602 ? -1.478 -19.565 -24.168 1.00 84.19 602 GLU A O 1
ATOM 4708 N N . SER A 1 603 ? -3.361 -20.356 -25.098 1.00 83.94 603 SER A N 1
ATOM 4709 C CA . SER A 1 603 ? -3.050 -19.829 -26.431 1.00 83.94 603 SER A CA 1
ATOM 4710 C C . SER A 1 603 ? -3.413 -18.359 -26.532 1.00 83.94 603 SER A C 1
ATOM 4712 O O . SER A 1 603 ? -4.521 -17.970 -26.176 1.00 83.94 603 SER A O 1
ATOM 4714 N N . ILE A 1 604 ? -2.520 -17.560 -27.113 1.00 81.12 604 ILE A N 1
ATOM 4715 C CA . ILE A 1 604 ? -2.833 -16.180 -27.474 1.00 81.12 604 ILE A CA 1
ATOM 4716 C C . ILE A 1 604 ? -3.683 -16.200 -28.756 1.00 81.12 604 ILE A C 1
ATOM 4718 O O . ILE A 1 604 ? -3.232 -16.767 -29.765 1.00 81.12 604 ILE A O 1
ATOM 4722 N N . PRO A 1 605 ? -4.891 -15.600 -28.758 1.00 77.69 605 PRO A N 1
ATOM 4723 C CA . PRO A 1 605 ? -5.757 -15.567 -29.933 1.00 77.69 605 PRO A CA 1
ATOM 4724 C C . PRO A 1 605 ? -5.026 -15.055 -31.182 1.00 77.69 605 PRO A C 1
ATOM 4726 O O . PRO A 1 605 ? -4.368 -14.019 -31.150 1.00 77.69 605 PRO A O 1
ATOM 4729 N N . GLY A 1 606 ? -5.122 -15.800 -32.287 1.00 76.50 606 GLY A N 1
ATOM 4730 C CA . GLY A 1 606 ? -4.502 -15.434 -33.567 1.00 76.50 606 GLY A CA 1
ATOM 4731 C C . GLY A 1 606 ? -2.990 -15.679 -33.687 1.00 76.50 606 GLY A C 1
ATOM 4732 O O . GLY A 1 606 ? -2.459 -15.513 -34.780 1.00 76.50 606 GLY A O 1
ATOM 4733 N N . PHE A 1 607 ? -2.302 -16.107 -32.621 1.00 85.94 607 PHE A N 1
ATOM 4734 C CA . PHE A 1 607 ? -0.865 -16.424 -32.646 1.00 85.94 607 PHE A CA 1
ATOM 4735 C C . PHE A 1 607 ? -0.568 -17.876 -32.236 1.00 85.94 607 PHE A C 1
ATOM 4737 O O . PHE A 1 607 ? 0.225 -18.557 -32.884 1.00 85.94 607 PHE A O 1
ATOM 4744 N N . GLY A 1 608 ? -1.230 -18.373 -31.188 1.00 88.62 608 GLY A N 1
ATOM 4745 C CA . GLY A 1 608 ? -0.973 -19.685 -30.587 1.00 88.62 608 GLY A CA 1
ATOM 4746 C C . GLY A 1 608 ? -0.248 -19.579 -29.243 1.00 88.62 608 GLY A C 1
ATOM 4747 O O . GLY A 1 608 ? -0.216 -18.518 -28.625 1.00 88.62 608 GLY A O 1
ATOM 4748 N N . ASN A 1 609 ? 0.310 -20.691 -28.762 1.00 92.12 609 ASN A N 1
ATOM 4749 C CA . ASN A 1 609 ? 0.917 -20.786 -27.429 1.00 92.12 609 ASN A CA 1
ATOM 4750 C C . ASN A 1 609 ? 2.435 -21.026 -27.431 1.00 92.12 609 ASN A C 1
ATOM 4752 O O . ASN A 1 609 ? 3.014 -21.172 -26.362 1.00 92.12 609 ASN A O 1
ATOM 4756 N N . VAL A 1 610 ? 3.103 -21.094 -28.586 1.00 93.56 610 VAL A N 1
ATOM 4757 C CA . VAL A 1 610 ? 4.558 -21.319 -28.655 1.00 93.56 610 VAL A CA 1
ATOM 4758 C C . VAL A 1 610 ? 5.222 -20.179 -29.405 1.00 93.56 610 VAL A C 1
ATOM 4760 O O . VAL A 1 610 ? 4.827 -19.863 -30.524 1.00 93.56 610 VAL A O 1
ATOM 4763 N N . GLY A 1 611 ? 6.263 -19.593 -28.818 1.00 94.25 611 GLY A N 1
ATOM 4764 C CA . GLY A 1 611 ? 6.986 -18.487 -29.440 1.00 94.25 611 GLY A CA 1
ATOM 4765 C C . GLY A 1 611 ? 8.251 -18.087 -28.692 1.00 94.25 611 GLY A C 1
ATOM 4766 O O . GLY A 1 611 ? 8.585 -18.648 -27.651 1.00 94.25 611 GLY A O 1
ATOM 4767 N N . TYR A 1 612 ? 8.960 -17.114 -29.250 1.00 96.94 612 TYR A N 1
ATOM 4768 C CA . TYR A 1 612 ? 10.227 -16.577 -28.772 1.00 96.94 612 TYR A CA 1
ATOM 4769 C C . TYR A 1 612 ? 10.015 -15.166 -28.238 1.00 96.94 612 TYR A C 1
ATOM 4771 O O . TYR A 1 612 ? 9.483 -14.310 -28.949 1.00 96.94 612 TYR A O 1
ATOM 4779 N N . ILE A 1 613 ? 10.461 -14.918 -27.010 1.00 97.25 613 ILE A N 1
ATOM 4780 C CA . ILE A 1 613 ? 10.395 -13.612 -26.354 1.00 97.25 613 ILE A CA 1
ATOM 4781 C C . ILE A 1 613 ? 11.811 -13.179 -25.987 1.00 97.25 613 ILE A C 1
ATOM 4783 O O . ILE A 1 613 ? 12.621 -13.993 -25.541 1.00 97.25 613 ILE A O 1
ATOM 4787 N N . PHE A 1 614 ? 12.141 -11.910 -26.218 1.00 96.38 614 PHE A N 1
ATOM 4788 C CA . PHE A 1 614 ? 13.474 -11.397 -25.917 1.00 96.38 614 PHE A CA 1
ATOM 4789 C C . PHE A 1 614 ? 13.731 -11.435 -24.410 1.00 96.38 614 PHE A C 1
ATOM 4791 O O . PHE A 1 614 ? 12.969 -10.860 -23.636 1.00 96.38 614 PHE A O 1
ATOM 4798 N N . ALA A 1 615 ? 14.799 -12.121 -24.000 1.00 93.38 615 ALA A N 1
ATOM 4799 C CA . ALA A 1 615 ? 14.967 -12.538 -22.612 1.00 93.38 615 ALA A CA 1
ATOM 4800 C C . ALA A 1 615 ? 15.177 -11.374 -21.633 1.00 93.38 615 ALA A C 1
ATOM 4802 O O . ALA A 1 615 ? 14.904 -11.523 -20.453 1.00 93.38 615 ALA A O 1
ATOM 4803 N N . ARG A 1 616 ? 15.631 -10.208 -22.113 1.00 92.81 616 ARG A N 1
ATOM 4804 C CA . ARG A 1 616 ? 15.816 -9.008 -21.278 1.00 92.81 616 ARG A CA 1
ATOM 4805 C C . ARG A 1 616 ? 14.514 -8.270 -20.959 1.00 92.81 616 ARG A C 1
ATOM 4807 O O . ARG A 1 616 ? 14.524 -7.417 -20.088 1.00 92.81 616 ARG A O 1
ATOM 4814 N N . HIS A 1 617 ? 13.431 -8.565 -21.678 1.00 92.31 617 HIS A N 1
ATOM 4815 C CA . HIS A 1 617 ? 12.137 -7.887 -21.518 1.00 92.31 617 HIS A CA 1
ATOM 4816 C C . HIS A 1 617 ? 11.141 -8.704 -20.685 1.00 92.31 617 HIS A C 1
ATOM 4818 O O . HIS A 1 617 ? 9.960 -8.356 -20.608 1.00 92.31 617 HIS A O 1
ATOM 4824 N N . VAL A 1 618 ? 11.581 -9.836 -20.136 1.00 91.88 618 VAL A N 1
ATOM 4825 C CA . VAL A 1 618 ? 10.742 -10.738 -19.355 1.00 91.88 618 VAL A CA 1
ATOM 4826 C C . VAL A 1 618 ? 11.511 -11.295 -18.171 1.00 91.88 618 VAL A C 1
ATOM 4828 O O . VAL A 1 618 ? 12.720 -11.499 -18.244 1.00 91.88 618 VAL A O 1
ATOM 4831 N N . GLU A 1 619 ? 10.785 -11.618 -17.113 1.00 90.69 619 GLU A N 1
ATOM 4832 C CA . GLU A 1 619 ? 11.274 -12.435 -16.009 1.00 90.69 619 GLU A CA 1
ATOM 4833 C C . GLU A 1 619 ? 10.480 -13.739 -15.972 1.00 90.69 619 GLU A C 1
ATOM 4835 O O . GLU A 1 619 ? 9.256 -13.739 -16.107 1.00 90.69 619 GLU A O 1
ATOM 4840 N N . LEU A 1 620 ? 11.184 -14.863 -15.834 1.00 90.00 620 LEU A N 1
ATOM 4841 C CA . LEU A 1 620 ? 10.592 -16.196 -15.797 1.00 90.00 620 LEU A CA 1
ATOM 4842 C C . LEU A 1 620 ? 10.776 -16.786 -14.397 1.00 90.00 620 LEU A C 1
ATOM 4844 O O . LEU A 1 620 ? 11.890 -16.819 -13.885 1.00 90.00 620 LEU A O 1
ATOM 4848 N N . LEU A 1 621 ? 9.698 -17.287 -13.805 1.00 85.56 621 LEU A N 1
ATOM 4849 C CA . LEU A 1 621 ? 9.699 -18.040 -12.557 1.00 85.56 621 LEU A CA 1
ATOM 4850 C C . LEU A 1 621 ? 9.424 -19.515 -12.814 1.00 85.56 621 LEU A C 1
ATOM 4852 O O . LEU A 1 621 ? 8.585 -19.880 -13.641 1.00 85.56 621 LEU A O 1
ATOM 4856 N N . ARG A 1 622 ? 10.067 -20.372 -12.027 1.00 81.25 622 ARG A N 1
ATOM 4857 C CA . ARG A 1 622 ? 9.762 -21.797 -11.925 1.00 81.25 622 ARG A CA 1
ATOM 4858 C C . ARG A 1 622 ? 9.844 -22.207 -10.463 1.00 81.25 622 ARG A C 1
ATOM 4860 O O . ARG A 1 622 ? 10.873 -21.993 -9.838 1.00 81.25 622 ARG A O 1
ATOM 4867 N N . GLN A 1 623 ? 8.761 -22.779 -9.929 1.00 75.81 623 GLN A N 1
ATOM 4868 C CA . GLN A 1 623 ? 8.672 -23.174 -8.510 1.00 75.81 623 GLN A CA 1
ATOM 4869 C C . GLN A 1 623 ? 9.059 -22.024 -7.552 1.00 75.81 623 GLN A C 1
ATOM 4871 O O . GLN A 1 623 ? 9.862 -22.207 -6.643 1.00 75.81 623 GLN A O 1
ATOM 4876 N N . GLY A 1 624 ? 8.559 -20.814 -7.826 1.00 70.50 624 GLY A N 1
ATOM 4877 C CA . GLY A 1 624 ? 8.850 -19.612 -7.033 1.00 70.50 624 GLY A CA 1
ATOM 4878 C C . GLY A 1 624 ? 10.255 -19.018 -7.219 1.00 70.50 624 GLY A C 1
ATOM 4879 O O . GLY A 1 624 ? 10.548 -17.976 -6.644 1.00 70.50 624 GLY A O 1
ATOM 4880 N N . GLN A 1 625 ? 11.130 -19.627 -8.031 1.00 78.12 625 GLN A N 1
ATOM 4881 C CA . GLN A 1 625 ? 12.497 -19.144 -8.256 1.00 78.12 625 GLN A CA 1
ATOM 4882 C C . GLN A 1 625 ? 12.683 -18.517 -9.638 1.00 78.12 625 GLN A C 1
ATOM 4884 O O . GLN A 1 625 ? 12.192 -19.039 -10.640 1.00 78.12 625 GLN A O 1
ATOM 4889 N N . SER A 1 626 ? 13.437 -17.413 -9.687 1.00 81.69 626 SER A N 1
ATOM 4890 C CA . SER A 1 626 ? 13.822 -16.756 -10.939 1.00 81.69 626 SER A CA 1
ATOM 4891 C C . SER A 1 626 ? 14.721 -17.655 -11.779 1.00 81.69 626 SER A C 1
ATOM 4893 O O . SER A 1 626 ? 15.706 -18.213 -11.295 1.00 81.69 626 SER A O 1
ATOM 4895 N N . VAL A 1 627 ? 14.363 -17.792 -13.051 1.00 88.31 627 VAL A N 1
ATOM 4896 C CA . VAL A 1 627 ? 15.100 -18.537 -14.062 1.00 88.31 627 VAL A CA 1
ATOM 4897 C C . VAL A 1 627 ? 15.863 -17.529 -14.923 1.00 88.31 627 VAL A C 1
ATOM 4899 O O . VAL A 1 627 ? 15.275 -16.923 -15.825 1.00 88.31 627 VAL A O 1
ATOM 4902 N N . PRO A 1 628 ? 17.171 -17.331 -14.683 1.00 89.62 628 PRO A N 1
ATOM 4903 C CA . PRO A 1 628 ? 17.959 -16.427 -15.502 1.00 89.62 628 PRO A CA 1
ATOM 4904 C C . PRO A 1 628 ? 18.114 -16.976 -16.922 1.00 89.62 628 PRO A C 1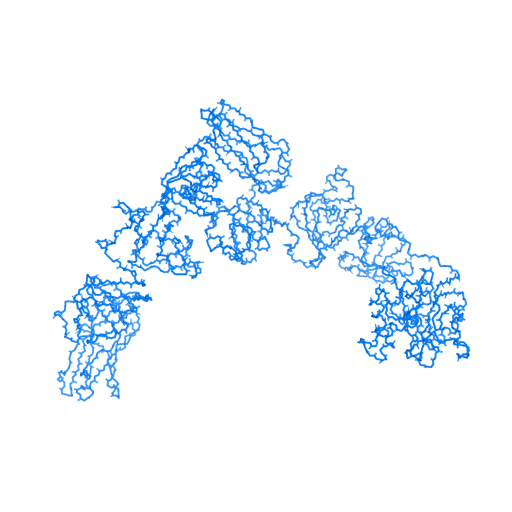
ATOM 4906 O O . PRO A 1 628 ? 18.128 -18.189 -17.159 1.00 89.62 628 PRO A O 1
ATOM 4909 N N . TYR A 1 629 ? 18.285 -16.070 -17.884 1.00 93.31 629 TYR A N 1
ATOM 4910 C CA . TYR A 1 629 ? 18.698 -16.467 -19.223 1.00 93.31 629 TYR A CA 1
ATOM 4911 C C . TYR A 1 629 ? 20.121 -17.031 -19.176 1.00 93.31 629 TYR A C 1
ATOM 4913 O O . TYR A 1 629 ? 21.078 -16.312 -18.889 1.00 93.31 629 TYR A O 1
ATOM 4921 N N . ASP A 1 630 ? 20.255 -18.312 -19.503 1.00 92.00 630 ASP A N 1
ATOM 4922 C CA . ASP A 1 630 ? 21.538 -18.999 -19.612 1.00 92.00 630 ASP A CA 1
ATOM 4923 C C . ASP A 1 630 ? 21.953 -19.143 -21.084 1.00 92.00 630 ASP A C 1
ATOM 4925 O O . ASP A 1 630 ? 21.323 -19.853 -21.871 1.00 92.00 630 ASP A O 1
ATOM 4929 N N . SER A 1 631 ? 23.040 -18.466 -21.459 1.00 90.25 631 SER A N 1
ATOM 4930 C CA . SER A 1 631 ? 23.604 -18.530 -22.813 1.00 90.25 631 SER A CA 1
ATOM 4931 C C . SER A 1 631 ? 24.305 -19.854 -23.139 1.00 90.25 631 SER A C 1
ATOM 4933 O O . SER A 1 631 ? 24.543 -20.123 -24.315 1.00 90.25 631 SER A O 1
ATOM 4935 N N . GLN A 1 632 ? 24.624 -20.664 -22.127 1.00 91.50 632 GLN A N 1
ATOM 4936 C CA . GLN A 1 632 ? 25.230 -21.992 -22.238 1.00 91.50 632 GLN A CA 1
ATOM 4937 C C . GLN A 1 632 ? 24.217 -23.113 -21.967 1.00 91.50 632 GLN A C 1
ATOM 4939 O O . GLN A 1 632 ? 24.610 -24.271 -21.822 1.00 91.50 632 GLN A O 1
ATOM 4944 N N . ALA A 1 633 ? 22.917 -22.795 -21.940 1.00 92.88 633 ALA A N 1
ATOM 4945 C CA . ALA A 1 633 ? 21.875 -23.782 -21.707 1.00 92.88 633 ALA A CA 1
ATOM 4946 C C . ALA A 1 633 ? 21.936 -24.916 -22.739 1.00 92.88 633 ALA A C 1
ATOM 4948 O O . ALA A 1 633 ? 22.200 -24.702 -23.931 1.00 92.88 633 ALA A O 1
ATOM 4949 N N . LEU A 1 634 ? 21.644 -26.132 -22.279 1.00 95.19 634 LEU A N 1
ATOM 4950 C CA . LEU A 1 634 ? 21.497 -27.279 -23.159 1.00 95.19 634 LEU A CA 1
ATOM 4951 C C . LEU A 1 634 ? 20.162 -27.193 -23.899 1.00 95.19 634 LEU A C 1
ATOM 4953 O O . LEU A 1 634 ? 19.101 -26.980 -23.306 1.00 95.19 634 LEU A O 1
ATOM 4957 N N . THR A 1 635 ? 20.212 -27.397 -25.209 1.00 95.94 635 THR A N 1
ATOM 4958 C CA . THR A 1 635 ? 19.022 -27.445 -26.056 1.00 95.94 635 THR A CA 1
ATOM 4959 C C . THR A 1 635 ? 19.062 -28.652 -26.975 1.00 95.94 635 THR A C 1
ATOM 4961 O O . THR A 1 635 ? 20.128 -29.103 -27.395 1.00 95.94 635 THR A O 1
ATOM 4964 N N . VAL A 1 636 ? 17.882 -29.173 -27.304 1.00 95.44 636 VAL A N 1
ATOM 4965 C CA . VAL A 1 636 ? 17.703 -30.182 -28.346 1.00 95.44 636 VAL A CA 1
ATOM 4966 C C . VAL A 1 636 ? 16.788 -29.631 -29.434 1.00 95.44 636 VAL A C 1
ATOM 4968 O O . VAL A 1 636 ? 15.680 -29.169 -29.164 1.00 95.44 636 VAL A O 1
ATOM 4971 N N . THR A 1 637 ? 17.260 -29.649 -30.676 1.00 93.50 637 THR A N 1
ATOM 4972 C CA . THR A 1 637 ? 16.493 -29.235 -31.857 1.00 93.50 637 THR A CA 1
ATOM 4973 C C . THR A 1 637 ? 16.080 -30.468 -32.641 1.00 93.50 637 THR A C 1
ATOM 4975 O O . THR A 1 637 ? 16.924 -31.300 -32.973 1.00 93.50 637 THR A O 1
ATOM 4978 N N . ILE A 1 638 ? 14.790 -30.589 -32.949 1.00 94.44 638 ILE A N 1
ATOM 4979 C CA . ILE A 1 638 ? 14.260 -31.722 -33.710 1.00 94.44 638 ILE A CA 1
ATOM 4980 C C . ILE A 1 638 ? 14.465 -31.469 -35.204 1.00 94.44 638 ILE A C 1
ATOM 4982 O O . ILE A 1 638 ? 13.828 -30.586 -35.773 1.00 94.44 638 ILE A O 1
ATOM 4986 N N . LEU A 1 639 ? 15.345 -32.234 -35.849 1.00 85.25 639 LEU A N 1
ATOM 4987 C CA . LEU A 1 639 ? 15.685 -32.056 -37.268 1.00 85.25 639 LEU A CA 1
ATOM 4988 C C . LEU A 1 639 ? 14.819 -32.915 -38.182 1.00 85.25 639 LEU A C 1
ATOM 4990 O O . LEU A 1 639 ? 14.496 -32.524 -39.299 1.00 85.25 639 LEU A O 1
ATOM 4994 N N . GLN A 1 640 ? 14.451 -34.097 -37.696 1.00 86.75 640 GLN A N 1
ATOM 4995 C CA . GLN A 1 640 ? 13.633 -35.063 -38.413 1.00 86.75 640 GLN A CA 1
ATOM 4996 C C . GLN A 1 640 ? 12.518 -35.571 -37.506 1.00 86.75 640 GLN A C 1
ATOM 4998 O O . GLN A 1 640 ? 12.617 -35.519 -36.277 1.00 86.75 640 GLN A O 1
ATOM 5003 N N . LYS A 1 641 ? 11.437 -36.077 -38.109 1.00 87.81 641 LYS A N 1
ATOM 5004 C CA . LYS A 1 641 ? 10.310 -36.640 -37.360 1.00 87.81 641 LYS A CA 1
ATOM 5005 C C . LYS A 1 641 ? 10.815 -37.772 -36.464 1.00 87.81 641 LYS A C 1
ATOM 5007 O O . LYS A 1 641 ? 11.222 -38.826 -36.940 1.00 87.81 641 LYS A O 1
ATOM 5012 N N . THR A 1 642 ? 10.752 -37.557 -35.156 1.00 87.44 642 THR A N 1
ATOM 5013 C CA . THR A 1 642 ? 11.243 -38.500 -34.155 1.00 87.44 642 THR A CA 1
ATOM 5014 C C . THR A 1 642 ? 10.240 -38.648 -33.019 1.00 87.44 642 THR A C 1
ATOM 5016 O O . THR A 1 642 ? 9.346 -37.819 -32.835 1.00 87.44 642 THR A O 1
ATOM 5019 N N . VAL A 1 643 ? 10.367 -39.742 -32.278 1.00 90.50 643 VAL A N 1
ATOM 5020 C CA . VAL A 1 643 ? 9.468 -40.098 -31.182 1.00 90.50 643 VAL A CA 1
ATOM 5021 C C . VAL A 1 643 ? 10.252 -40.016 -29.883 1.00 90.50 643 VAL A C 1
ATOM 5023 O O . VAL A 1 643 ? 11.284 -40.674 -29.762 1.00 90.50 643 VAL A O 1
ATOM 5026 N N . LEU A 1 644 ? 9.743 -39.248 -28.920 1.00 93.75 644 LEU A N 1
ATOM 5027 C CA . LEU A 1 644 ? 10.204 -39.275 -27.538 1.00 93.75 644 LEU A CA 1
ATOM 5028 C C . LEU A 1 644 ? 9.584 -40.504 -26.864 1.00 93.75 644 LEU A C 1
ATOM 5030 O O . LEU A 1 644 ? 8.358 -40.630 -26.813 1.00 93.75 644 LEU A O 1
ATOM 5034 N N . LYS A 1 645 ? 10.428 -41.440 -26.424 1.00 93.50 645 LYS A N 1
ATOM 5035 C CA . LYS A 1 645 ? 10.015 -42.757 -25.906 1.00 93.50 645 LYS A CA 1
ATOM 5036 C C . LYS A 1 645 ? 10.333 -42.887 -24.423 1.00 93.50 645 LYS A C 1
ATOM 5038 O O . LYS A 1 645 ? 11.396 -42.456 -23.992 1.00 93.50 645 LYS A O 1
ATOM 5043 N N . ARG A 1 646 ? 9.492 -43.564 -23.637 1.00 91.00 646 ARG A N 1
ATOM 5044 C CA . ARG A 1 646 ? 9.808 -43.823 -22.215 1.00 91.00 646 ARG A CA 1
ATOM 5045 C C . ARG A 1 646 ? 10.883 -44.895 -22.020 1.00 91.00 646 ARG A C 1
ATOM 5047 O O . ARG A 1 646 ? 11.542 -44.935 -20.988 1.00 91.00 646 ARG A O 1
ATOM 5054 N N . ARG A 1 647 ? 11.056 -45.764 -23.018 1.00 86.81 647 ARG A N 1
ATOM 5055 C CA . ARG A 1 647 ? 11.952 -46.929 -23.001 1.00 86.81 647 ARG A CA 1
ATOM 5056 C C . ARG A 1 647 ? 12.523 -47.205 -24.390 1.00 86.81 647 ARG A C 1
ATOM 5058 O O . ARG A 1 647 ? 11.882 -46.889 -25.394 1.00 86.81 647 ARG A O 1
ATOM 5065 N N . LEU A 1 648 ? 13.695 -47.835 -24.439 1.00 84.94 648 LEU A N 1
ATOM 5066 C CA . LEU A 1 648 ? 14.430 -48.187 -25.661 1.00 84.94 648 LEU A CA 1
ATOM 5067 C C . LEU A 1 648 ? 13.841 -49.418 -26.369 1.00 84.94 648 LEU A C 1
ATOM 5069 O O . LEU A 1 648 ? 14.482 -50.446 -26.550 1.00 84.94 648 LEU A O 1
ATOM 5073 N N . VAL A 1 649 ? 12.576 -49.309 -26.770 1.00 83.94 649 VAL A N 1
ATOM 5074 C CA . VAL A 1 649 ? 11.855 -50.318 -27.557 1.00 83.94 649 VAL A CA 1
ATOM 5075 C C . VAL A 1 649 ? 11.488 -49.698 -28.913 1.00 83.94 649 VAL A C 1
ATOM 5077 O O . VAL A 1 649 ? 11.230 -48.488 -28.972 1.00 83.94 649 VAL A O 1
ATOM 5080 N N . PRO A 1 650 ? 11.450 -50.468 -30.024 1.00 81.94 650 PRO A N 1
ATOM 5081 C CA . PRO A 1 650 ? 10.952 -49.966 -31.302 1.00 81.94 650 PRO A CA 1
ATOM 5082 C C . PRO A 1 650 ? 9.602 -49.255 -31.142 1.00 81.94 650 PRO A C 1
ATOM 5084 O O . PRO A 1 650 ? 8.693 -49.770 -30.490 1.00 81.94 650 PRO A O 1
ATOM 5087 N N . SER A 1 651 ? 9.452 -48.072 -31.745 1.00 79.31 651 SER A N 1
ATOM 5088 C CA . SER A 1 651 ? 8.269 -47.211 -31.570 1.00 79.31 651 SER A CA 1
ATOM 5089 C C . SER A 1 651 ? 6.955 -47.861 -32.022 1.00 79.31 651 SER A C 1
ATOM 5091 O O . SER A 1 651 ? 5.884 -47.480 -31.539 1.00 79.31 651 SER A O 1
ATOM 5093 N N . SER A 1 652 ? 7.027 -48.860 -32.907 1.00 81.00 652 SER A N 1
ATOM 5094 C CA . SER A 1 652 ? 5.897 -49.689 -33.344 1.00 81.00 652 SER A CA 1
ATOM 5095 C C . SER A 1 652 ? 5.333 -50.588 -32.239 1.00 81.00 652 SER A C 1
ATOM 5097 O O . SER A 1 652 ? 4.162 -50.939 -32.295 1.00 81.00 652 SER A O 1
ATOM 5099 N N . ARG A 1 653 ? 6.131 -50.925 -31.218 1.00 85.62 653 ARG A N 1
ATOM 5100 C CA . ARG A 1 653 ? 5.738 -51.789 -30.089 1.00 85.62 653 ARG A CA 1
ATOM 5101 C C . ARG A 1 653 ? 5.393 -51.010 -28.815 1.00 85.62 653 ARG A C 1
ATOM 5103 O O . ARG A 1 653 ? 5.081 -51.613 -27.795 1.00 85.62 653 ARG A O 1
ATOM 5110 N N . LEU A 1 654 ? 5.479 -49.680 -28.854 1.00 86.00 654 LEU A N 1
ATOM 5111 C CA . LEU A 1 654 ? 5.136 -48.807 -27.732 1.00 86.00 654 LEU A CA 1
ATOM 5112 C C . LEU A 1 654 ? 3.662 -48.399 -27.780 1.00 86.00 654 LEU A C 1
ATOM 5114 O O . LEU A 1 654 ? 3.155 -48.014 -28.843 1.00 86.00 654 LEU A O 1
ATOM 5118 N N . SER A 1 655 ? 3.014 -48.426 -26.612 1.00 85.44 655 SER A N 1
ATOM 5119 C CA . SER A 1 655 ? 1.671 -47.876 -26.410 1.00 85.44 655 SER A CA 1
ATOM 5120 C C . SER A 1 655 ? 1.654 -46.360 -26.650 1.00 85.44 655 SER A C 1
ATOM 5122 O O . SER A 1 655 ? 2.703 -45.713 -26.653 1.00 85.44 655 SER A O 1
ATOM 5124 N N . SER A 1 656 ? 0.470 -45.776 -26.840 1.00 82.25 656 SER A N 1
ATOM 5125 C CA . SER A 1 656 ? 0.305 -44.320 -26.964 1.00 82.25 656 SER A CA 1
ATOM 5126 C C . SER A 1 656 ? 0.764 -43.555 -25.718 1.00 82.25 656 SER A C 1
ATOM 5128 O O . SER A 1 656 ? 1.237 -42.436 -25.850 1.00 82.25 656 SER A O 1
ATOM 5130 N N . ASN A 1 657 ? 0.701 -44.162 -24.529 1.00 85.12 657 ASN A N 1
ATOM 5131 C CA . ASN A 1 657 ? 1.132 -43.525 -23.277 1.00 85.12 657 ASN A CA 1
ATOM 5132 C C . ASN A 1 657 ? 2.659 -43.544 -23.092 1.00 85.12 657 ASN A C 1
ATOM 5134 O O . ASN A 1 657 ? 3.201 -42.791 -22.287 1.00 85.12 657 ASN A O 1
ATOM 5138 N N . ASP A 1 658 ? 3.368 -44.396 -23.838 1.00 87.69 658 ASP A N 1
ATOM 5139 C CA . ASP A 1 658 ? 4.825 -44.536 -23.753 1.00 87.69 658 ASP A CA 1
ATOM 5140 C C . ASP A 1 658 ? 5.578 -43.772 -24.837 1.00 87.69 658 ASP A C 1
ATOM 5142 O O . ASP A 1 658 ? 6.811 -43.870 -24.918 1.00 87.69 658 ASP A O 1
ATOM 5146 N N . LYS A 1 659 ? 4.856 -43.041 -25.692 1.00 91.19 659 LYS A N 1
ATOM 5147 C CA . LYS A 1 659 ? 5.454 -42.319 -26.806 1.00 91.19 659 LYS A CA 1
ATOM 5148 C C . LYS A 1 659 ? 4.727 -41.023 -27.126 1.00 91.19 659 LYS A C 1
ATOM 5150 O O . LYS A 1 659 ? 3.506 -40.971 -27.133 1.00 91.19 659 LYS A O 1
ATOM 5155 N N . THR A 1 660 ? 5.485 -40.004 -27.498 1.00 93.06 660 THR A N 1
ATOM 5156 C CA . THR A 1 660 ? 4.938 -38.770 -28.069 1.00 93.06 660 THR A CA 1
ATOM 5157 C C . THR A 1 660 ? 5.811 -38.284 -29.223 1.00 93.06 660 THR A C 1
ATOM 5159 O O . THR A 1 660 ? 6.998 -38.607 -29.295 1.00 93.06 660 THR A O 1
ATOM 5162 N N . THR A 1 661 ? 5.221 -37.565 -30.177 1.00 91.06 661 THR A N 1
ATOM 5163 C CA . THR A 1 661 ? 5.954 -36.997 -31.320 1.00 91.06 661 THR A CA 1
ATOM 5164 C C . THR A 1 661 ? 6.233 -35.530 -31.042 1.00 91.06 661 THR A C 1
ATOM 5166 O O . THR A 1 661 ? 5.323 -34.790 -30.680 1.00 91.06 661 THR A O 1
ATOM 5169 N N . LEU A 1 662 ? 7.478 -35.104 -31.241 1.00 91.31 662 LEU A N 1
ATOM 5170 C CA . LEU A 1 662 ? 7.861 -33.701 -31.105 1.00 91.31 662 LEU A CA 1
ATOM 5171 C C . LEU A 1 662 ? 7.857 -33.023 -32.491 1.00 91.31 662 LEU A C 1
ATOM 5173 O O . LEU A 1 662 ? 8.307 -33.648 -33.458 1.00 91.31 662 LEU A O 1
ATOM 5177 N N . PRO A 1 663 ? 7.352 -31.781 -32.636 1.00 89.62 663 PRO A N 1
ATOM 5178 C CA . PRO A 1 663 ? 7.327 -31.085 -33.920 1.00 89.62 663 PRO A CA 1
ATOM 5179 C C . PRO A 1 663 ? 8.731 -30.834 -34.480 1.00 89.62 663 PRO A C 1
ATOM 5181 O O . PRO A 1 663 ? 9.628 -30.392 -33.762 1.00 89.62 663 PRO A O 1
ATOM 5184 N N . VAL A 1 664 ? 8.901 -31.074 -35.782 1.00 90.00 664 VAL A N 1
ATOM 5185 C CA . VAL A 1 664 ? 10.146 -30.777 -36.508 1.00 90.00 664 VAL A CA 1
ATOM 5186 C C . VAL A 1 664 ? 10.420 -29.271 -36.481 1.00 90.00 664 VAL A C 1
ATOM 5188 O O . VAL A 1 664 ? 9.497 -28.463 -36.550 1.00 90.00 664 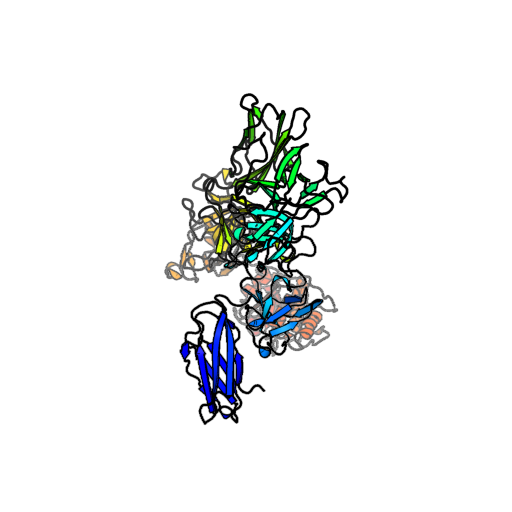VAL A O 1
ATOM 5191 N N . GLY A 1 665 ? 11.690 -28.895 -36.338 1.00 85.88 665 GLY A N 1
ATOM 5192 C CA . GLY A 1 665 ? 12.154 -27.514 -36.202 1.00 85.88 665 GLY A CA 1
ATOM 5193 C C . GLY A 1 665 ? 12.017 -26.942 -34.789 1.00 85.88 665 GLY A C 1
ATOM 5194 O O . GLY A 1 665 ? 12.586 -25.892 -34.498 1.00 85.88 665 GLY A O 1
ATOM 5195 N N . ARG A 1 666 ? 11.300 -27.618 -33.880 1.00 90.94 666 ARG A N 1
ATOM 5196 C CA . ARG A 1 666 ? 11.115 -27.127 -32.514 1.00 90.94 666 ARG A CA 1
ATOM 5197 C C . ARG A 1 666 ? 12.381 -27.333 -31.682 1.00 90.94 666 ARG A C 1
ATOM 5199 O O . ARG A 1 666 ? 12.996 -28.399 -31.701 1.00 90.94 666 ARG A O 1
ATOM 5206 N N . VAL A 1 667 ? 12.731 -26.297 -30.926 1.00 93.75 667 VAL A N 1
ATOM 5207 C CA . VAL A 1 667 ? 13.848 -26.285 -29.973 1.00 93.75 667 VAL A CA 1
ATOM 5208 C C . VAL A 1 667 ? 13.302 -26.531 -28.579 1.00 93.75 667 VAL A C 1
ATOM 5210 O O . VAL A 1 667 ? 12.400 -25.810 -28.173 1.00 93.75 667 VAL A O 1
ATOM 5213 N N . TYR A 1 668 ? 13.828 -27.495 -27.836 1.00 95.38 668 TYR A N 1
ATOM 5214 C CA . TYR A 1 668 ? 13.467 -27.761 -26.442 1.00 95.38 668 TYR A CA 1
ATOM 5215 C C . TYR A 1 668 ? 14.663 -27.501 -25.531 1.00 95.38 668 TYR A C 1
ATOM 5217 O O . TYR A 1 668 ? 15.796 -27.801 -25.906 1.00 95.38 668 TYR A O 1
ATOM 5225 N N . GLY A 1 669 ? 14.418 -26.960 -24.339 1.00 95.25 669 GLY A N 1
ATOM 5226 C CA . GLY A 1 669 ? 15.446 -26.859 -23.308 1.00 95.25 669 GLY A CA 1
ATOM 5227 C C . GLY A 1 669 ? 15.646 -28.214 -22.634 1.00 95.25 669 GLY A C 1
ATOM 5228 O O . GLY A 1 669 ? 14.701 -28.992 -22.483 1.00 95.25 669 GLY A O 1
ATOM 5229 N N . VAL A 1 670 ? 16.887 -28.510 -22.264 1.00 95.12 670 VAL A N 1
ATOM 5230 C CA . VAL A 1 670 ? 17.295 -29.782 -21.665 1.00 95.12 670 VAL A CA 1
ATOM 5231 C C . VAL A 1 670 ? 17.954 -29.482 -20.323 1.00 95.12 670 VAL A C 1
ATOM 5233 O O . VAL A 1 670 ? 18.913 -28.723 -20.265 1.00 95.12 670 VAL A O 1
ATOM 5236 N N . SER A 1 671 ? 17.445 -30.060 -19.236 1.00 91.12 671 SER A N 1
ATOM 5237 C CA . SER A 1 671 ? 18.060 -29.930 -17.908 1.00 91.12 671 SER A CA 1
ATOM 5238 C C . SER A 1 671 ? 19.189 -30.938 -17.700 1.00 91.12 671 SER A C 1
ATOM 5240 O O . SER A 1 671 ? 20.175 -30.641 -17.032 1.00 91.12 671 SER A O 1
ATOM 5242 N N . SER A 1 672 ? 19.068 -32.129 -18.286 1.00 88.88 672 SER A N 1
ATOM 5243 C CA . SER A 1 672 ? 20.101 -33.162 -18.264 1.00 88.88 672 SER A CA 1
ATOM 5244 C C . SER A 1 672 ? 19.946 -34.122 -19.439 1.00 88.88 672 SER A C 1
ATOM 5246 O O . SER A 1 672 ? 18.846 -34.299 -19.974 1.00 88.88 672 SER A O 1
ATOM 5248 N N . TYR A 1 673 ? 21.049 -34.760 -19.832 1.00 92.25 673 TYR A N 1
ATOM 5249 C CA . TYR A 1 673 ? 21.018 -35.841 -20.807 1.00 92.25 673 TYR A CA 1
ATOM 5250 C C . TYR A 1 673 ? 21.985 -36.976 -20.465 1.00 92.25 673 TYR A C 1
ATOM 5252 O O . TYR A 1 673 ? 22.966 -36.781 -19.750 1.00 92.25 673 TYR A O 1
ATOM 5260 N N . ALA A 1 674 ? 21.704 -38.158 -21.007 1.00 84.69 674 ALA A N 1
ATOM 5261 C CA . ALA A 1 674 ? 22.603 -39.306 -21.022 1.00 84.69 674 ALA A CA 1
ATOM 5262 C C . ALA A 1 674 ? 22.538 -39.991 -22.391 1.00 84.69 674 ALA A C 1
ATOM 5264 O O . ALA A 1 674 ? 21.495 -39.971 -23.049 1.00 84.69 674 ALA A O 1
ATOM 5265 N N . THR A 1 675 ? 23.637 -40.602 -22.821 1.00 82.50 675 THR A N 1
ATOM 5266 C CA . THR A 1 675 ? 23.684 -41.380 -24.063 1.00 82.50 675 THR A CA 1
ATOM 5267 C C . THR A 1 675 ? 23.557 -42.868 -23.756 1.00 82.50 675 THR A C 1
ATOM 5269 O O . THR A 1 675 ? 24.162 -43.376 -22.814 1.00 82.50 675 THR A O 1
ATOM 5272 N N . GLU A 1 676 ? 22.728 -43.563 -24.533 1.00 80.69 676 GLU A N 1
ATOM 5273 C CA . GLU A 1 676 ? 22.493 -45.002 -24.406 1.00 80.69 676 GLU A CA 1
ATOM 5274 C C . GLU A 1 676 ? 22.284 -45.579 -25.815 1.00 80.69 676 GLU A C 1
ATOM 5276 O O . GLU A 1 676 ? 21.376 -45.165 -26.539 1.00 80.69 676 GLU A O 1
ATOM 5281 N N . ASP A 1 677 ? 23.166 -46.491 -26.229 1.00 79.38 677 ASP A N 1
ATOM 5282 C CA . ASP A 1 677 ? 23.270 -47.020 -27.596 1.00 79.38 677 ASP A CA 1
ATOM 5283 C C . ASP A 1 677 ? 23.331 -45.928 -28.676 1.00 79.38 677 ASP A C 1
ATOM 5285 O O . ASP A 1 677 ? 24.328 -45.230 -28.773 1.00 79.38 677 ASP A O 1
ATOM 5289 N N . ASN A 1 678 ? 22.295 -45.783 -29.503 1.00 83.31 678 ASN A N 1
ATOM 5290 C CA . ASN A 1 678 ? 22.148 -44.746 -30.535 1.00 83.31 678 ASN A CA 1
ATOM 5291 C C . ASN A 1 678 ? 21.043 -43.730 -30.186 1.00 83.31 678 ASN A C 1
ATOM 5293 O O . ASN A 1 678 ? 20.490 -43.050 -31.055 1.00 83.31 678 ASN A O 1
ATOM 5297 N N . HIS A 1 679 ? 20.683 -43.648 -28.906 1.00 88.62 679 HIS A N 1
ATOM 5298 C CA . HIS A 1 679 ? 19.682 -42.730 -28.385 1.00 88.62 679 HIS A CA 1
ATOM 5299 C C . HIS A 1 679 ? 20.287 -41.779 -27.349 1.00 88.62 679 HIS A C 1
ATOM 5301 O O . HIS A 1 679 ? 21.285 -42.063 -26.685 1.00 88.62 679 HIS A O 1
ATOM 5307 N N . ILE A 1 680 ? 19.620 -40.643 -27.186 1.00 92.25 680 ILE A N 1
ATOM 5308 C CA . ILE A 1 680 ? 19.844 -39.707 -26.094 1.00 92.25 680 ILE A CA 1
ATOM 5309 C C . ILE A 1 680 ? 18.619 -39.698 -25.187 1.00 92.25 680 ILE A C 1
ATOM 5311 O O . ILE A 1 680 ? 17.500 -39.435 -25.631 1.00 92.25 680 ILE A O 1
ATOM 5315 N N . LYS A 1 681 ? 18.824 -39.988 -23.905 1.00 94.19 681 LYS A N 1
ATOM 5316 C CA . LYS A 1 681 ? 17.822 -39.778 -22.865 1.00 94.19 681 LYS A CA 1
ATOM 5317 C C . LYS A 1 681 ? 17.906 -38.331 -22.414 1.00 94.19 681 LYS A C 1
ATOM 5319 O O . LYS A 1 681 ? 18.943 -37.926 -21.904 1.00 94.19 681 LYS A O 1
ATOM 5324 N N . VAL A 1 682 ? 16.839 -37.566 -22.596 1.00 94.44 682 VAL A N 1
ATOM 5325 C CA . VAL A 1 682 ? 16.756 -36.156 -22.203 1.00 94.44 682 VAL A CA 1
ATOM 5326 C C . VAL A 1 682 ? 15.728 -35.972 -21.095 1.00 94.44 682 VAL A C 1
ATOM 5328 O O . VAL A 1 682 ? 14.677 -36.617 -21.110 1.00 94.44 682 VAL A O 1
ATOM 5331 N N . SER A 1 683 ? 16.026 -35.062 -20.173 1.00 94.81 683 SER A N 1
ATOM 5332 C CA . SER A 1 683 ? 15.049 -34.455 -19.267 1.00 94.81 683 SER A CA 1
ATOM 5333 C C . SER A 1 683 ? 14.787 -33.035 -19.764 1.00 94.81 683 SER A C 1
ATOM 5335 O O . SER A 1 683 ? 15.703 -32.212 -19.799 1.00 94.81 683 SER A O 1
ATOM 5337 N N . LEU A 1 684 ? 13.571 -32.753 -20.223 1.00 94.44 684 LEU A N 1
ATOM 5338 C CA . LEU A 1 684 ? 13.207 -31.459 -20.793 1.00 94.44 684 LEU A CA 1
ATOM 5339 C C . LEU A 1 684 ? 12.857 -30.446 -19.694 1.00 94.44 684 LEU A C 1
ATOM 5341 O O . LEU A 1 684 ? 12.344 -30.786 -18.628 1.00 94.44 684 LEU A O 1
ATOM 5345 N N . THR A 1 685 ? 13.073 -29.166 -19.979 1.00 92.06 685 THR A N 1
ATOM 5346 C CA . THR A 1 685 ? 12.544 -28.036 -19.188 1.00 92.06 685 THR A CA 1
ATOM 5347 C C . THR A 1 685 ? 11.057 -27.768 -19.458 1.00 92.06 685 THR A C 1
ATOM 5349 O O . THR A 1 685 ? 10.495 -26.822 -18.911 1.00 92.06 685 THR A O 1
ATOM 5352 N N . GLU A 1 686 ? 10.430 -28.583 -20.307 1.00 90.75 686 GLU A N 1
ATOM 5353 C CA . GLU A 1 686 ? 9.031 -28.505 -20.720 1.00 90.75 686 GLU A CA 1
ATOM 5354 C C . GLU A 1 686 ? 8.297 -29.790 -20.336 1.00 90.75 686 GLU A C 1
ATOM 5356 O O . GLU A 1 686 ? 8.754 -30.892 -20.647 1.00 90.75 686 GLU A O 1
ATOM 5361 N N . GLU A 1 687 ? 7.146 -29.639 -19.684 1.00 85.75 687 GLU A N 1
ATOM 5362 C CA . GLU A 1 687 ? 6.226 -30.746 -19.431 1.00 85.75 687 GLU A CA 1
ATOM 5363 C C . GLU A 1 687 ? 5.375 -31.005 -20.675 1.00 85.75 687 GLU A C 1
ATOM 5365 O O . GLU A 1 687 ? 4.619 -30.137 -21.116 1.00 85.75 687 GLU A O 1
ATOM 5370 N N . ILE A 1 688 ? 5.483 -32.206 -21.252 1.00 87.25 688 ILE A N 1
ATOM 5371 C CA . ILE A 1 688 ? 4.669 -32.592 -22.406 1.00 87.25 688 ILE A CA 1
ATOM 5372 C C . ILE A 1 688 ? 3.326 -33.145 -21.903 1.00 87.25 688 ILE A C 1
ATOM 5374 O O . ILE A 1 688 ? 3.325 -34.166 -21.199 1.00 87.25 688 ILE A O 1
ATOM 5378 N N . PRO A 1 689 ? 2.180 -32.531 -22.270 1.00 82.50 689 PRO A N 1
ATOM 5379 C CA . PRO A 1 689 ? 0.866 -32.955 -21.792 1.00 82.50 689 PRO A CA 1
ATOM 5380 C C . PRO A 1 689 ? 0.615 -34.453 -21.999 1.00 82.50 689 PRO A C 1
ATOM 5382 O O . PRO A 1 689 ? 0.789 -34.980 -23.097 1.00 82.50 689 PRO A O 1
ATOM 5385 N N . GLY A 1 690 ? 0.231 -35.147 -20.923 1.00 82.62 690 GLY A N 1
ATOM 5386 C CA . GLY A 1 690 ? -0.065 -36.585 -20.934 1.00 82.62 690 GLY A CA 1
ATOM 5387 C C . GLY A 1 690 ? 1.151 -37.519 -21.041 1.00 82.62 690 GLY A C 1
ATOM 5388 O O . GLY A 1 690 ? 0.978 -38.733 -20.965 1.00 82.62 690 GLY A O 1
ATOM 5389 N N . TYR A 1 691 ? 2.372 -36.992 -21.181 1.00 88.69 691 TYR A N 1
ATOM 5390 C CA . TYR A 1 691 ? 3.589 -37.792 -21.344 1.00 88.69 691 TYR A CA 1
ATOM 5391 C C . TYR A 1 691 ? 4.627 -37.551 -20.234 1.00 88.69 691 TYR A C 1
ATOM 5393 O O . TYR A 1 691 ? 5.251 -38.517 -19.786 1.00 88.69 691 TYR A O 1
ATOM 5401 N N . GLY A 1 692 ? 4.774 -36.312 -19.758 1.00 87.69 692 GLY A N 1
ATOM 5402 C CA . GLY A 1 692 ? 5.830 -35.876 -18.832 1.00 87.69 692 GLY A CA 1
ATOM 5403 C C . GLY A 1 692 ? 7.011 -35.227 -19.564 1.00 87.69 692 GLY A C 1
ATOM 5404 O O . GLY A 1 692 ? 6.913 -34.910 -20.749 1.00 87.69 692 GLY A O 1
ATOM 5405 N N . ASN A 1 693 ? 8.148 -35.049 -18.889 1.00 91.81 693 ASN A N 1
ATOM 5406 C CA . ASN A 1 693 ? 9.298 -34.309 -19.432 1.00 91.81 693 ASN A CA 1
ATOM 5407 C C . ASN A 1 693 ? 10.528 -35.161 -19.803 1.00 91.81 693 ASN A C 1
ATOM 5409 O O . ASN A 1 693 ? 11.487 -34.627 -20.353 1.00 91.81 693 ASN A O 1
ATOM 5413 N N . THR A 1 694 ? 10.544 -36.463 -19.508 1.00 93.88 694 THR A N 1
ATOM 5414 C CA . THR A 1 694 ? 11.748 -37.301 -19.650 1.00 93.88 694 THR A CA 1
ATOM 5415 C C . THR A 1 694 ? 11.540 -38.427 -20.661 1.00 93.88 694 THR A C 1
ATOM 5417 O O . THR A 1 694 ? 10.523 -39.125 -20.639 1.00 93.88 694 THR A O 1
ATOM 5420 N N . GLY A 1 695 ? 12.511 -38.655 -21.548 1.00 93.44 695 GLY A N 1
ATOM 5421 C CA . GLY A 1 695 ? 12.442 -39.752 -22.513 1.00 93.44 695 GLY A CA 1
ATOM 5422 C C . GLY A 1 695 ? 13.648 -39.861 -23.440 1.00 93.44 695 GLY A C 1
ATOM 5423 O O . GLY A 1 695 ? 14.587 -39.080 -23.366 1.00 93.44 695 GLY A O 1
ATOM 5424 N N . TYR A 1 696 ? 13.606 -40.853 -24.323 1.00 94.38 696 TYR A N 1
ATOM 5425 C CA . TYR A 1 696 ? 14.647 -41.193 -25.283 1.00 94.38 696 TYR A CA 1
ATOM 5426 C C . TYR A 1 696 ? 14.317 -40.652 -26.672 1.00 94.38 696 TYR A C 1
ATOM 5428 O O . TYR A 1 696 ? 13.239 -40.930 -27.204 1.00 94.38 696 TYR A O 1
ATOM 5436 N N . LEU A 1 697 ? 15.266 -39.939 -27.272 1.00 93.62 697 LEU A N 1
ATOM 5437 C CA . LEU A 1 697 ? 15.252 -39.484 -28.660 1.00 93.62 697 LEU A CA 1
ATOM 5438 C C . LEU A 1 697 ? 16.307 -40.249 -29.455 1.00 93.62 697 LEU A C 1
ATOM 5440 O O . LEU A 1 697 ? 17.365 -40.589 -28.931 1.00 93.62 697 LEU A O 1
ATOM 5444 N N . PHE A 1 698 ? 16.026 -40.524 -30.725 1.00 90.00 698 PHE A N 1
ATOM 5445 C CA . PHE A 1 698 ? 17.026 -41.094 -31.625 1.00 90.00 698 PHE A CA 1
ATOM 5446 C C . PHE A 1 698 ? 18.082 -40.038 -31.961 1.00 90.00 698 PHE A C 1
ATOM 5448 O O . PHE A 1 698 ? 17.717 -38.950 -32.414 1.00 90.00 698 PHE A O 1
ATOM 5455 N N . ALA A 1 699 ? 19.360 -40.340 -31.717 1.00 86.12 699 ALA A N 1
ATOM 5456 C CA . ALA A 1 699 ? 20.424 -39.338 -31.724 1.00 86.12 699 ALA A CA 1
ATOM 5457 C C . ALA A 1 699 ? 20.620 -38.675 -33.099 1.00 86.12 699 ALA A C 1
ATOM 5459 O O . ALA A 1 699 ? 20.794 -37.464 -33.164 1.00 86.12 699 ALA A O 1
ATOM 5460 N N . GLU A 1 700 ? 20.495 -39.422 -34.201 1.00 85.62 700 GLU A N 1
ATOM 5461 C CA . GLU A 1 700 ? 20.673 -38.880 -35.561 1.00 85.62 700 GLU A CA 1
ATOM 5462 C C . GLU A 1 700 ? 19.539 -37.939 -36.009 1.00 85.62 700 GLU A C 1
ATOM 5464 O O . GLU A 1 700 ? 19.684 -37.195 -36.976 1.00 85.62 700 GLU A O 1
ATOM 5469 N N . HIS A 1 701 ? 18.392 -37.943 -35.318 1.00 91.75 701 HIS A N 1
ATOM 5470 C CA . HIS A 1 701 ? 17.251 -37.088 -35.670 1.00 91.75 701 HIS A CA 1
ATOM 5471 C C . HIS A 1 701 ? 17.281 -35.718 -34.985 1.00 91.75 701 HIS A C 1
ATOM 5473 O O . HIS A 1 701 ? 16.365 -34.910 -35.186 1.00 91.75 701 HIS A O 1
ATOM 5479 N N . VAL A 1 702 ? 18.279 -35.462 -34.139 1.00 92.19 702 VAL A N 1
ATOM 5480 C CA . VAL A 1 702 ? 18.318 -34.279 -33.285 1.00 92.19 702 VAL A CA 1
ATOM 5481 C C . VAL A 1 702 ? 19.686 -33.613 -33.301 1.00 92.19 702 VAL A C 1
ATOM 5483 O O . VAL A 1 702 ? 20.713 -34.262 -33.465 1.00 92.19 702 VAL A O 1
ATOM 5486 N N . TRP A 1 703 ? 19.703 -32.303 -33.069 1.00 91.44 703 TRP A N 1
ATOM 5487 C CA . TRP A 1 703 ? 20.918 -31.601 -32.662 1.00 91.44 703 TRP A CA 1
ATOM 5488 C C . TRP A 1 703 ? 20.851 -31.265 -31.193 1.00 91.44 703 TRP A C 1
ATOM 5490 O O . TRP A 1 703 ? 19.926 -30.582 -30.758 1.00 91.44 703 TRP A O 1
ATOM 5500 N N . VAL A 1 704 ? 21.866 -31.698 -30.457 1.00 91.19 704 VAL A N 1
ATOM 5501 C CA . VAL A 1 704 ? 22.076 -31.308 -29.068 1.00 91.19 704 VAL A CA 1
ATOM 5502 C C . VAL A 1 704 ? 23.140 -30.229 -29.052 1.00 91.19 704 VAL A C 1
ATOM 5504 O O . VAL A 1 704 ? 24.220 -30.411 -29.617 1.00 91.19 704 VAL A O 1
ATOM 5507 N N . ARG A 1 705 ? 22.822 -29.090 -28.445 1.00 90.69 705 ARG A N 1
ATOM 5508 C CA . ARG A 1 705 ? 23.732 -27.954 -28.341 1.00 90.69 705 ARG A CA 1
ATOM 5509 C C . ARG A 1 705 ? 23.899 -27.518 -26.902 1.00 90.69 705 ARG A C 1
ATOM 5511 O O . ARG A 1 705 ? 22.937 -27.550 -26.140 1.00 90.69 705 ARG A O 1
ATOM 5518 N N . GLN A 1 706 ? 25.100 -27.060 -26.577 1.00 90.56 706 GLN A N 1
ATOM 5519 C CA . GLN A 1 706 ? 25.367 -26.248 -25.400 1.00 90.56 706 GLN A CA 1
ATOM 5520 C C . GLN A 1 706 ? 25.636 -24.822 -25.876 1.00 90.56 706 GLN A C 1
ATOM 5522 O O . GLN A 1 706 ? 26.603 -24.572 -26.602 1.00 90.56 706 GLN A O 1
ATOM 5527 N N . GLY A 1 707 ? 24.719 -23.906 -25.562 1.00 88.00 707 GLY A N 1
ATOM 5528 C CA . GLY A 1 707 ? 24.716 -22.575 -26.163 1.00 88.00 707 GLY A CA 1
ATOM 5529 C C . GLY A 1 707 ? 24.684 -22.637 -27.696 1.00 88.00 707 GLY A C 1
ATOM 5530 O O . GLY A 1 707 ? 23.750 -23.173 -28.293 1.00 88.00 707 GLY A O 1
ATOM 5531 N N . GLY A 1 708 ? 25.714 -22.089 -28.347 1.00 80.94 708 GLY A N 1
ATOM 5532 C CA . GLY A 1 708 ? 25.858 -22.108 -29.808 1.00 80.94 708 GLY A CA 1
ATOM 5533 C C . GLY A 1 708 ? 26.516 -23.367 -30.392 1.00 80.94 708 GLY A C 1
ATOM 5534 O O . GLY A 1 708 ? 26.496 -23.538 -31.610 1.00 80.94 708 GLY A O 1
ATOM 5535 N N . THR A 1 709 ? 27.087 -24.244 -29.560 1.00 84.44 709 THR A N 1
ATOM 5536 C CA . THR A 1 709 ? 27.984 -25.330 -29.995 1.00 84.44 709 THR A CA 1
ATOM 5537 C C . THR A 1 709 ? 27.270 -26.678 -30.025 1.00 84.44 709 THR A C 1
ATOM 5539 O O . THR A 1 709 ? 26.623 -27.051 -29.051 1.00 84.44 709 THR A O 1
ATOM 5542 N N . THR A 1 710 ? 27.402 -27.436 -31.118 1.00 84.88 710 THR A N 1
ATOM 5543 C CA . THR A 1 710 ? 26.866 -28.808 -31.236 1.00 84.88 710 THR A CA 1
ATOM 5544 C C . THR A 1 710 ? 27.737 -29.811 -30.477 1.00 84.88 710 THR A C 1
ATOM 5546 O O . THR A 1 710 ? 28.958 -29.786 -30.608 1.00 84.88 710 THR A O 1
ATOM 5549 N N . ILE A 1 711 ? 27.107 -30.704 -29.711 1.00 84.25 711 ILE A N 1
ATOM 5550 C CA . ILE A 1 711 ? 27.770 -31.771 -28.949 1.00 84.25 711 ILE A CA 1
ATOM 5551 C C . ILE A 1 711 ? 27.839 -33.048 -29.799 1.00 84.25 711 ILE A C 1
ATOM 5553 O O . ILE A 1 711 ? 26.812 -33.494 -30.313 1.00 84.25 711 ILE A O 1
ATOM 5557 N N . ASP A 1 712 ? 29.024 -33.661 -29.902 1.00 78.81 712 ASP A N 1
ATOM 5558 C CA . ASP A 1 712 ? 29.176 -35.026 -30.425 1.00 78.81 712 ASP A CA 1
ATOM 5559 C C . ASP A 1 712 ? 28.845 -36.045 -29.324 1.00 78.81 712 ASP A C 1
ATOM 5561 O O . ASP A 1 712 ? 29.494 -36.099 -28.278 1.00 78.81 712 ASP A O 1
ATOM 5565 N N . LEU A 1 713 ? 27.796 -36.837 -29.545 1.00 76.38 713 LEU A N 1
ATOM 5566 C CA . LEU A 1 713 ? 27.250 -37.755 -28.548 1.00 76.38 713 LEU A CA 1
ATOM 5567 C C . LEU A 1 713 ? 28.016 -39.093 -28.471 1.00 76.38 713 LEU A C 1
ATOM 5569 O O . LEU A 1 713 ? 27.863 -39.798 -27.469 1.00 76.38 713 LEU A O 1
ATOM 5573 N N . PHE A 1 714 ? 28.843 -39.449 -29.472 1.00 73.81 714 PHE A N 1
ATOM 5574 C CA . PHE A 1 714 ? 29.505 -40.766 -29.565 1.00 73.81 714 PHE A CA 1
ATOM 5575 C C . PHE A 1 714 ? 30.950 -40.719 -30.130 1.00 73.81 714 PHE A C 1
ATOM 5577 O O . PHE A 1 714 ? 31.191 -41.200 -31.240 1.00 73.81 714 PHE A O 1
ATOM 5584 N N . PRO A 1 715 ? 31.950 -40.228 -29.366 1.00 63.12 715 PRO A N 1
ATOM 5585 C CA . PRO A 1 715 ? 33.344 -40.141 -29.826 1.00 63.12 715 PRO A CA 1
ATOM 5586 C C . PRO A 1 715 ? 34.071 -41.510 -29.865 1.00 63.12 715 PRO A C 1
ATOM 5588 O O . PRO A 1 715 ? 33.818 -42.392 -29.041 1.00 63.12 715 PRO A O 1
ATOM 5591 N N . LYS A 1 716 ? 35.028 -41.693 -30.792 1.00 65.00 716 LYS A N 1
ATOM 5592 C CA . LYS A 1 716 ? 35.891 -42.896 -30.919 1.00 65.00 716 LYS A CA 1
ATOM 5593 C C . LYS A 1 716 ? 37.125 -42.804 -29.991 1.00 65.00 716 LYS A C 1
ATOM 5595 O O . LYS A 1 716 ? 37.840 -41.809 -30.052 1.00 65.00 716 LYS A O 1
ATOM 5600 N N . LEU A 1 717 ? 37.395 -43.829 -29.165 1.00 72.06 717 LEU A N 1
ATOM 5601 C CA . LEU A 1 717 ? 38.517 -43.863 -28.194 1.00 72.06 717 LEU A CA 1
ATOM 5602 C C . LEU A 1 717 ? 39.835 -44.410 -28.813 1.00 72.06 717 LEU A C 1
ATOM 5604 O O . LEU A 1 717 ? 39.752 -45.219 -29.739 1.00 72.06 717 LEU A O 1
ATOM 5608 N N . PRO A 1 718 ? 41.033 -43.995 -28.337 1.00 77.50 718 PRO A N 1
ATOM 5609 C CA . PRO A 1 718 ? 42.336 -44.532 -28.773 1.00 77.50 718 PRO A CA 1
ATOM 5610 C C . PRO A 1 718 ? 42.659 -45.921 -28.175 1.00 77.50 718 PRO A C 1
ATOM 5612 O O . PRO A 1 718 ? 42.137 -46.266 -27.126 1.00 77.50 718 PRO A O 1
ATOM 5615 N N . ASP A 1 719 ? 43.564 -46.701 -28.786 1.00 77.12 719 ASP A N 1
ATOM 5616 C CA . ASP A 1 719 ? 43.866 -48.090 -28.355 1.00 77.12 719 ASP A CA 1
ATOM 5617 C C . ASP A 1 719 ? 44.732 -48.199 -27.079 1.00 77.12 719 ASP A C 1
ATOM 5619 O O . ASP A 1 719 ? 44.769 -49.242 -26.427 1.00 77.12 719 ASP A O 1
ATOM 5623 N N . ARG A 1 720 ? 45.457 -47.135 -26.709 1.00 90.31 720 ARG A N 1
ATOM 5624 C CA . ARG A 1 720 ? 46.254 -47.047 -25.472 1.00 90.31 720 ARG A CA 1
ATOM 5625 C C . ARG A 1 720 ? 46.266 -45.614 -24.958 1.00 90.31 720 ARG A C 1
ATOM 5627 O O . ARG A 1 720 ? 46.488 -44.680 -25.730 1.00 90.31 720 ARG A O 1
ATOM 5634 N N . LYS A 1 721 ? 46.150 -45.443 -23.641 1.00 93.06 721 LYS A N 1
ATOM 5635 C CA . LYS A 1 721 ? 46.321 -44.149 -22.968 1.00 93.06 721 LYS A CA 1
ATOM 5636 C C . LYS A 1 721 ? 46.987 -44.340 -21.609 1.00 93.06 721 LYS A C 1
ATOM 5638 O O . LYS A 1 721 ? 46.647 -45.261 -20.880 1.00 93.06 721 LYS A O 1
ATOM 5643 N N . GLU A 1 722 ? 47.922 -43.459 -21.272 1.00 96.38 722 GLU A N 1
ATOM 5644 C CA . GLU A 1 722 ? 48.558 -43.375 -19.953 1.00 96.38 722 GLU A CA 1
ATOM 5645 C C . GLU A 1 722 ? 48.600 -41.903 -19.526 1.00 96.38 722 GLU A C 1
ATOM 5647 O O . GLU A 1 722 ? 48.915 -41.024 -20.333 1.00 96.38 722 GLU A O 1
ATOM 5652 N N . LEU A 1 723 ? 48.241 -41.639 -18.274 1.00 96.75 723 LEU A N 1
ATOM 5653 C CA . LEU A 1 723 ? 48.193 -40.323 -17.652 1.00 96.75 723 LEU A CA 1
ATOM 5654 C C . LEU A 1 723 ? 49.428 -40.108 -16.772 1.00 96.75 723 LEU A C 1
ATOM 5656 O O . LEU A 1 723 ? 49.950 -41.036 -16.158 1.00 96.75 723 LEU A O 1
ATOM 5660 N N . GLY A 1 724 ? 49.882 -38.857 -16.678 1.00 95.69 724 GLY A N 1
ATOM 5661 C CA . GLY A 1 724 ? 51.039 -38.449 -15.870 1.00 95.69 724 GLY A CA 1
ATOM 5662 C C . GLY A 1 724 ? 50.745 -38.331 -14.371 1.00 95.69 724 GLY A C 1
ATOM 5663 O O . GLY A 1 724 ? 51.121 -37.336 -13.760 1.00 95.69 724 GLY A O 1
ATOM 5664 N N . VAL A 1 725 ? 50.033 -39.295 -13.787 1.00 97.94 725 VAL A N 1
ATOM 5665 C CA . VAL A 1 725 ? 49.652 -39.281 -12.366 1.00 97.94 725 VAL A CA 1
ATOM 5666 C C . VAL A 1 725 ? 50.857 -39.681 -11.503 1.00 97.94 725 VAL A C 1
ATOM 5668 O O . VAL A 1 725 ? 51.470 -40.719 -11.779 1.00 97.94 725 VAL A O 1
ATOM 5671 N N . PRO A 1 726 ? 51.219 -38.901 -10.466 1.00 96.38 726 PRO A N 1
ATOM 5672 C CA . PRO A 1 726 ? 52.328 -39.245 -9.580 1.00 96.38 726 PRO A CA 1
ATOM 5673 C C . PRO A 1 726 ? 52.018 -40.506 -8.763 1.00 96.38 726 PRO A C 1
ATOM 5675 O O . PRO A 1 726 ? 50.860 -40.807 -8.477 1.00 96.38 726 PRO A O 1
ATOM 5678 N N . TYR A 1 727 ? 53.063 -41.245 -8.391 1.00 97.62 727 TYR A N 1
ATOM 5679 C CA . TYR A 1 727 ? 52.955 -42.422 -7.530 1.00 97.62 727 TYR A CA 1
ATOM 5680 C C . TYR A 1 727 ? 53.241 -42.047 -6.075 1.00 97.62 727 TYR A C 1
ATOM 5682 O O . TYR A 1 727 ? 54.306 -41.495 -5.799 1.00 97.62 727 TYR A O 1
ATOM 5690 N N . PHE A 1 728 ? 52.326 -42.401 -5.171 1.00 97.44 728 PHE A N 1
ATOM 5691 C CA . PHE A 1 728 ? 52.493 -42.319 -3.718 1.00 97.44 728 PHE A CA 1
ATOM 5692 C C . PHE A 1 728 ? 52.397 -43.718 -3.106 1.00 97.44 728 PHE A C 1
ATOM 5694 O O . PHE A 1 728 ? 51.546 -44.521 -3.496 1.00 97.44 728 PHE A O 1
ATOM 5701 N N . SER A 1 729 ? 53.269 -44.000 -2.140 1.00 95.94 729 SER A N 1
ATOM 5702 C CA . SER A 1 729 ? 53.310 -45.262 -1.402 1.00 95.94 729 SER A CA 1
ATOM 5703 C C . SER A 1 729 ? 52.658 -45.063 -0.038 1.00 95.94 729 SER A C 1
ATOM 5705 O O . SER A 1 729 ? 53.125 -44.249 0.750 1.00 95.94 729 SER A O 1
ATOM 5707 N N . GLN A 1 730 ? 51.619 -45.839 0.293 1.00 94.00 730 GLN A N 1
ATOM 5708 C CA . GLN A 1 730 ? 50.964 -45.706 1.605 1.00 94.00 730 GLN A CA 1
ATOM 5709 C C . GLN A 1 730 ? 51.874 -46.141 2.763 1.00 94.00 730 GLN A C 1
ATOM 5711 O O . GLN A 1 730 ? 51.593 -45.858 3.925 1.00 94.00 730 GLN A O 1
ATOM 5716 N N . ARG A 1 731 ? 52.951 -46.880 2.455 1.00 92.12 731 ARG A N 1
ATOM 5717 C CA . ARG A 1 731 ? 53.963 -47.301 3.433 1.00 92.12 731 ARG A CA 1
ATOM 5718 C C . ARG A 1 731 ? 54.753 -46.115 3.979 1.00 92.12 731 ARG A C 1
ATOM 5720 O O . ARG A 1 731 ? 55.344 -46.246 5.045 1.00 92.12 731 ARG A O 1
ATOM 5727 N N . ASP A 1 732 ? 54.726 -44.992 3.265 1.00 91.25 732 ASP A N 1
ATOM 5728 C CA . ASP A 1 732 ? 55.393 -43.754 3.653 1.00 91.25 732 ASP A CA 1
ATOM 5729 C C . ASP A 1 732 ? 54.500 -42.887 4.555 1.00 91.25 732 ASP A C 1
ATOM 5731 O O . ASP A 1 732 ? 54.979 -41.889 5.097 1.00 91.25 732 ASP A O 1
ATOM 5735 N N . ASN A 1 733 ? 53.225 -43.265 4.740 1.00 89.69 733 ASN A N 1
ATOM 5736 C CA . ASN A 1 733 ? 52.296 -42.527 5.588 1.00 89.69 733 ASN A CA 1
ATOM 5737 C C . ASN A 1 733 ? 52.714 -42.662 7.063 1.00 89.69 733 ASN A C 1
ATOM 5739 O O . ASN A 1 733 ? 52.894 -43.787 7.549 1.00 89.69 733 ASN A O 1
ATOM 5743 N N . PRO A 1 734 ? 52.799 -41.553 7.815 1.00 82.12 734 PRO A N 1
ATOM 5744 C CA . PRO A 1 734 ? 53.209 -41.580 9.215 1.00 82.12 734 PRO A CA 1
ATOM 5745 C C . PRO A 1 734 ? 52.156 -42.237 10.119 1.00 82.12 734 PRO A C 1
ATOM 5747 O O . PRO A 1 734 ? 52.514 -42.852 11.125 1.00 82.12 734 PRO A O 1
ATOM 5750 N N . SER A 1 735 ? 50.872 -42.154 9.754 1.00 78.44 735 SER A N 1
ATOM 5751 C CA . SER A 1 735 ? 49.761 -42.714 10.521 1.00 78.44 735 SER A CA 1
ATOM 5752 C C . SER A 1 735 ? 49.081 -43.855 9.758 1.00 78.44 735 SER A C 1
ATOM 5754 O O . SER A 1 735 ? 48.735 -43.715 8.589 1.00 78.44 735 SER A O 1
ATOM 5756 N N . TYR A 1 736 ? 48.832 -44.983 10.435 1.00 82.38 736 TYR A N 1
ATOM 5757 C CA . TYR A 1 736 ? 48.013 -46.099 9.927 1.00 82.38 736 TYR A CA 1
ATOM 5758 C C . TYR A 1 736 ? 48.393 -46.604 8.523 1.00 82.38 736 TYR A C 1
ATOM 5760 O O . TYR A 1 736 ? 47.515 -46.989 7.752 1.00 82.38 736 TYR A O 1
ATOM 5768 N N . SER A 1 737 ? 49.687 -46.673 8.195 1.00 84.94 737 SER A N 1
ATOM 5769 C CA . SER A 1 737 ? 50.188 -47.104 6.875 1.00 84.94 737 SER A CA 1
ATOM 5770 C C . SER A 1 737 ? 49.647 -48.459 6.389 1.00 84.94 737 SER A C 1
ATOM 5772 O O . SER A 1 737 ? 49.604 -48.724 5.190 1.00 84.94 737 SER A O 1
ATOM 5774 N N . TRP A 1 738 ? 49.167 -49.320 7.290 1.00 79.31 738 TRP A N 1
ATOM 5775 C CA . TRP A 1 738 ? 48.503 -50.591 6.974 1.00 79.31 738 TRP A CA 1
ATOM 5776 C C . TRP A 1 738 ? 47.021 -50.462 6.551 1.00 79.31 738 TRP A C 1
ATOM 5778 O O . TRP A 1 738 ? 46.418 -51.466 6.181 1.00 79.31 738 TRP A O 1
ATOM 5788 N N . ALA A 1 739 ? 46.412 -49.269 6.609 1.00 84.44 739 ALA A N 1
ATOM 5789 C CA . ALA A 1 739 ? 44.971 -49.045 6.413 1.00 84.44 739 ALA A CA 1
ATOM 5790 C C . ALA A 1 739 ? 44.602 -47.734 5.672 1.00 84.44 739 ALA A C 1
ATOM 5792 O O . ALA A 1 739 ? 43.453 -47.283 5.750 1.00 84.44 739 ALA A O 1
ATOM 5793 N N . THR A 1 740 ? 45.548 -47.132 4.943 1.00 92.19 740 THR A N 1
ATOM 5794 C CA . THR A 1 740 ? 45.402 -45.836 4.243 1.00 92.19 740 THR A CA 1
ATOM 5795 C C . THR A 1 740 ? 45.425 -45.933 2.710 1.00 92.19 740 THR A C 1
ATOM 5797 O O . THR A 1 740 ? 45.550 -44.922 2.024 1.00 92.19 740 THR A O 1
ATOM 5800 N N . CYS A 1 741 ? 45.242 -47.128 2.132 1.00 93.50 741 CYS A N 1
ATOM 5801 C CA . CYS A 1 741 ? 45.205 -47.317 0.671 1.00 93.50 741 CYS A CA 1
ATOM 5802 C C . CYS A 1 741 ? 44.198 -46.394 -0.036 1.00 93.50 741 CYS A C 1
ATOM 5804 O O . CYS A 1 741 ? 44.470 -45.871 -1.113 1.00 93.50 741 CYS A O 1
ATOM 5806 N N . ASN A 1 742 ? 43.052 -46.156 0.605 1.00 95.00 742 ASN A N 1
ATOM 5807 C CA . ASN A 1 742 ? 41.991 -45.256 0.160 1.00 95.00 742 ASN A CA 1
ATOM 5808 C C . ASN A 1 742 ? 42.470 -43.801 0.005 1.00 95.00 742 ASN A C 1
ATOM 5810 O O . ASN A 1 742 ? 42.387 -43.248 -1.093 1.00 95.00 742 ASN A O 1
ATOM 5814 N N . THR A 1 743 ? 42.979 -43.180 1.072 1.00 96.31 743 THR A N 1
ATOM 5815 C CA . THR A 1 743 ? 43.421 -41.780 1.049 1.00 96.31 743 THR A CA 1
ATOM 5816 C C . THR A 1 743 ? 44.659 -41.591 0.186 1.00 96.31 743 THR A C 1
ATOM 5818 O O . THR A 1 743 ? 44.723 -40.605 -0.542 1.00 96.31 743 THR A O 1
ATOM 5821 N N . THR A 1 744 ? 45.586 -42.554 0.162 1.00 97.44 744 THR A N 1
ATOM 5822 C CA . THR A 1 744 ? 46.757 -42.505 -0.725 1.00 97.44 744 THR A CA 1
ATOM 5823 C C . THR A 1 744 ? 46.367 -42.604 -2.203 1.00 97.44 744 THR A C 1
ATOM 5825 O O . THR A 1 744 ? 46.858 -41.823 -3.020 1.00 97.44 744 THR A O 1
ATOM 5828 N N . ALA A 1 745 ? 45.432 -43.490 -2.567 1.00 97.88 745 ALA A N 1
ATOM 5829 C CA . ALA A 1 745 ? 44.938 -43.595 -3.941 1.00 97.88 745 ALA A CA 1
ATOM 5830 C C . ALA A 1 745 ? 44.246 -42.302 -4.411 1.00 97.88 745 ALA A C 1
ATOM 5832 O O . ALA A 1 745 ? 44.523 -41.802 -5.506 1.00 97.88 745 ALA A O 1
ATOM 5833 N N . ILE A 1 746 ? 43.386 -41.726 -3.564 1.00 98.19 746 ILE A N 1
ATOM 5834 C CA . ILE A 1 746 ? 42.685 -40.465 -3.847 1.00 98.19 746 ILE A CA 1
ATOM 5835 C C . ILE A 1 746 ? 43.668 -39.290 -3.923 1.00 98.19 746 ILE A C 1
ATOM 5837 O O . ILE A 1 746 ? 43.563 -38.477 -4.843 1.00 98.19 746 ILE A O 1
ATOM 5841 N N . ALA A 1 747 ? 44.657 -39.223 -3.027 1.00 97.88 747 ALA A N 1
ATOM 5842 C CA . ALA A 1 747 ? 45.681 -38.181 -3.034 1.00 97.88 747 ALA A CA 1
ATOM 5843 C C . ALA A 1 747 ? 46.438 -38.127 -4.366 1.00 97.88 747 ALA A C 1
ATOM 5845 O O . ALA A 1 747 ? 46.637 -37.035 -4.893 1.00 97.88 747 ALA A O 1
ATOM 5846 N N . MET A 1 748 ? 46.788 -39.275 -4.963 1.00 98.38 748 MET A N 1
ATOM 5847 C CA . MET A 1 748 ? 47.436 -39.312 -6.283 1.00 98.38 748 MET A CA 1
ATOM 5848 C C . MET A 1 748 ? 46.593 -38.614 -7.367 1.00 98.38 748 MET A C 1
ATOM 5850 O O . MET A 1 748 ? 47.128 -37.854 -8.177 1.00 98.38 748 MET A O 1
ATOM 5854 N N . VAL A 1 749 ? 45.271 -38.823 -7.364 1.00 98.44 749 VAL A N 1
ATOM 5855 C CA . VAL A 1 749 ? 44.348 -38.208 -8.338 1.00 98.44 749 VAL A CA 1
ATOM 5856 C C . VAL A 1 749 ? 44.180 -36.713 -8.087 1.00 98.44 749 VAL A C 1
ATOM 5858 O O . VAL A 1 749 ? 44.277 -35.918 -9.020 1.00 98.44 749 VAL A O 1
ATOM 5861 N N . LEU A 1 750 ? 43.981 -36.302 -6.833 1.00 97.94 750 LEU A N 1
ATOM 5862 C CA . LEU A 1 750 ? 43.840 -34.882 -6.507 1.00 97.94 750 LEU A CA 1
ATOM 5863 C C . LEU A 1 750 ? 45.141 -34.113 -6.769 1.00 97.94 750 LEU A C 1
ATOM 5865 O O . LEU A 1 750 ? 45.109 -32.994 -7.278 1.00 97.94 750 LEU A O 1
ATOM 5869 N N . TYR A 1 751 ? 46.293 -34.730 -6.503 1.00 97.56 751 TYR A N 1
ATOM 5870 C CA . TYR A 1 751 ? 47.591 -34.138 -6.808 1.00 97.56 751 TYR A CA 1
ATOM 5871 C C . TYR A 1 751 ? 47.803 -33.968 -8.314 1.00 97.56 751 TYR A C 1
ATOM 5873 O O . TYR A 1 751 ? 48.331 -32.936 -8.743 1.00 97.56 751 TYR A O 1
ATOM 5881 N N . TYR A 1 752 ? 47.360 -34.941 -9.120 1.00 97.62 752 TYR A N 1
ATOM 5882 C CA . TYR A 1 752 ? 47.351 -34.836 -10.581 1.00 97.62 752 TYR A CA 1
ATOM 5883 C C . TYR A 1 752 ? 46.511 -33.647 -11.068 1.00 97.62 752 TYR A C 1
ATOM 5885 O O . TYR A 1 752 ? 46.941 -32.931 -11.970 1.00 97.62 752 TYR A O 1
ATOM 5893 N N . TYR A 1 753 ? 45.378 -33.366 -10.419 1.00 97.00 753 TYR A N 1
ATOM 5894 C CA . TYR A 1 753 ? 44.573 -32.172 -10.696 1.00 97.00 753 TYR A CA 1
ATOM 5895 C C . TYR A 1 753 ? 45.141 -30.865 -10.122 1.00 97.00 753 TYR A C 1
ATOM 5897 O O . TYR A 1 753 ? 44.573 -29.800 -10.348 1.00 97.00 753 TYR A O 1
ATOM 5905 N N . GLY A 1 754 ? 46.281 -30.916 -9.432 1.00 95.38 754 GLY A N 1
ATOM 5906 C CA . GLY A 1 754 ? 46.985 -29.733 -8.937 1.00 95.38 754 GLY A CA 1
ATOM 5907 C C . GLY A 1 754 ? 46.818 -29.465 -7.444 1.00 95.38 754 GLY A C 1
ATOM 5908 O O . GLY A 1 754 ? 47.430 -28.521 -6.949 1.00 95.38 754 GLY A O 1
ATOM 5909 N N . LEU A 1 755 ? 46.072 -30.293 -6.700 1.00 96.12 755 LEU A N 1
ATOM 5910 C CA . LEU A 1 755 ? 45.985 -30.151 -5.246 1.00 96.12 755 LEU A CA 1
ATOM 5911 C C . LEU A 1 755 ? 47.354 -30.395 -4.603 1.00 96.12 755 LEU A C 1
ATOM 5913 O O . LEU A 1 755 ? 48.104 -31.293 -4.992 1.00 96.12 755 LEU A O 1
ATOM 5917 N N . ARG A 1 756 ? 47.691 -29.589 -3.606 1.00 95.38 756 ARG A N 1
ATOM 5918 C CA . ARG A 1 756 ? 48.904 -29.727 -2.799 1.00 95.38 756 ARG A CA 1
ATOM 5919 C C . ARG A 1 756 ? 48.506 -29.744 -1.322 1.00 95.38 756 ARG A C 1
ATOM 5921 O O . ARG A 1 756 ? 47.470 -29.162 -0.996 1.00 95.38 756 ARG A O 1
ATOM 5928 N N . PRO A 1 757 ? 49.273 -30.420 -0.448 1.00 90.62 757 PRO A N 1
ATOM 5929 C CA . PRO A 1 757 ? 48.983 -30.405 0.980 1.00 90.62 757 PRO A CA 1
ATOM 5930 C C . PRO A 1 757 ? 49.084 -28.974 1.521 1.00 90.62 757 PRO A C 1
ATOM 5932 O O . PRO A 1 757 ? 49.949 -28.202 1.107 1.00 90.62 757 PRO A O 1
ATOM 5935 N N . SER A 1 758 ? 48.176 -28.626 2.424 1.00 86.44 758 SER A N 1
ATOM 5936 C CA . SER A 1 758 ? 48.045 -27.302 3.030 1.00 86.44 758 SER A CA 1
ATOM 5937 C C . SER A 1 758 ? 48.613 -27.238 4.449 1.00 86.44 758 SER A C 1
ATOM 5939 O O . SER A 1 758 ? 49.070 -26.176 4.863 1.00 86.44 758 SER A O 1
ATOM 5941 N N . TYR A 1 759 ? 48.597 -28.343 5.205 1.00 82.25 759 TYR A N 1
ATOM 5942 C CA . TYR A 1 759 ? 49.046 -28.349 6.611 1.00 82.25 759 TYR A CA 1
ATOM 5943 C C . TYR A 1 759 ? 49.779 -29.622 7.053 1.00 82.25 759 TYR A C 1
ATOM 5945 O O . TYR A 1 759 ? 50.097 -29.782 8.231 1.00 82.25 759 TYR A O 1
ATOM 5953 N N . SER A 1 760 ? 50.086 -30.519 6.121 1.00 79.31 760 SER A N 1
ATOM 5954 C CA . SER A 1 760 ? 50.956 -31.673 6.356 1.00 79.31 760 SER A CA 1
ATOM 5955 C C . SER A 1 760 ? 52.071 -31.725 5.308 1.00 79.31 760 SER A C 1
ATOM 5957 O O . SER A 1 760 ? 52.049 -30.995 4.318 1.00 79.31 760 SER A O 1
ATOM 5959 N N . SER A 1 761 ? 53.063 -32.591 5.507 1.00 81.44 761 SER A N 1
ATOM 5960 C CA . SER A 1 761 ? 54.103 -32.849 4.502 1.00 81.44 761 SER A CA 1
ATOM 5961 C C . SER A 1 761 ? 53.634 -33.758 3.355 1.00 81.44 761 SER A C 1
ATOM 5963 O O . SER A 1 761 ? 54.313 -33.827 2.333 1.00 81.44 761 SER A O 1
ATOM 5965 N N . GLN A 1 762 ? 52.492 -34.443 3.506 1.00 90.50 762 GLN A N 1
ATOM 5966 C CA . GLN A 1 762 ? 51.977 -35.475 2.599 1.00 90.50 762 GLN A CA 1
ATOM 5967 C C . GLN A 1 762 ? 50.459 -35.346 2.439 1.00 90.50 762 GLN A C 1
ATOM 5969 O O . GLN A 1 762 ? 49.716 -35.416 3.416 1.00 90.50 762 GLN A O 1
ATOM 5974 N N . LEU A 1 763 ? 49.974 -35.210 1.203 1.00 95.56 763 LEU A N 1
ATOM 5975 C CA . LEU A 1 763 ? 48.546 -34.992 0.943 1.00 95.56 763 LEU A CA 1
ATOM 5976 C C . LEU A 1 763 ? 47.685 -36.146 1.477 1.00 95.56 763 LEU A C 1
ATOM 5978 O O . LEU A 1 763 ? 46.631 -35.921 2.056 1.00 95.56 763 LEU A O 1
ATOM 5982 N N . GLU A 1 764 ? 48.149 -37.378 1.333 1.00 95.38 764 GLU A N 1
ATOM 5983 C CA . GLU A 1 764 ? 47.485 -38.588 1.803 1.00 95.38 764 GLU A CA 1
ATOM 5984 C C . GLU A 1 764 ? 47.311 -38.660 3.327 1.00 95.38 764 GLU A C 1
ATOM 5986 O O . GLU A 1 764 ? 46.292 -39.184 3.789 1.00 95.38 764 GLU A O 1
ATOM 5991 N N . GLU A 1 765 ? 48.245 -38.092 4.098 1.00 92.75 765 GLU A N 1
ATOM 5992 C CA . GLU A 1 765 ? 48.110 -37.938 5.551 1.00 92.75 765 GLU A CA 1
ATOM 5993 C C . GLU A 1 765 ? 47.090 -36.846 5.876 1.00 92.75 765 GLU A C 1
ATOM 5995 O O . GLU A 1 765 ? 46.248 -37.028 6.751 1.00 92.75 765 GLU A O 1
ATOM 6000 N N . GLU A 1 766 ? 47.104 -35.735 5.137 1.00 95.31 766 GLU A N 1
ATOM 6001 C CA . GLU A 1 766 ? 46.125 -34.662 5.309 1.00 95.31 766 GLU A CA 1
ATOM 6002 C C . GLU A 1 766 ? 44.686 -35.156 5.139 1.00 95.31 766 GLU A C 1
ATOM 6004 O O . GLU A 1 766 ? 43.833 -34.936 6.002 1.00 95.31 766 GLU A O 1
ATOM 6009 N N . LEU A 1 767 ? 44.444 -35.879 4.043 1.00 96.31 767 LEU A N 1
ATOM 6010 C CA . LEU A 1 767 ? 43.149 -36.472 3.725 1.00 96.31 767 LEU A CA 1
ATOM 6011 C C . LEU A 1 767 ? 42.718 -37.483 4.796 1.00 96.31 767 LEU A C 1
ATOM 6013 O O . LEU A 1 767 ? 41.545 -37.538 5.167 1.00 96.31 767 LEU A O 1
ATOM 6017 N N . PHE A 1 768 ? 43.661 -38.267 5.323 1.00 94.25 768 PHE A N 1
ATOM 6018 C CA . PHE A 1 768 ? 43.392 -39.201 6.412 1.00 94.25 768 PHE A CA 1
ATOM 6019 C C . PHE A 1 768 ? 43.022 -38.480 7.713 1.00 94.25 768 PHE A C 1
ATOM 6021 O O . PHE A 1 768 ? 42.004 -38.809 8.325 1.00 94.25 768 PHE A O 1
ATOM 6028 N N . GLN A 1 769 ? 43.780 -37.453 8.104 1.00 90.38 769 GLN A N 1
ATOM 6029 C CA . GLN A 1 769 ? 43.489 -36.646 9.289 1.00 90.38 769 GLN A CA 1
ATOM 6030 C C . GLN A 1 769 ? 42.138 -35.939 9.176 1.00 90.38 769 GLN A C 1
ATOM 6032 O O . GLN A 1 769 ? 41.389 -35.907 10.151 1.00 90.38 769 GLN A O 1
ATOM 6037 N N . TRP A 1 770 ? 41.780 -35.447 7.986 1.00 95.25 770 TRP A N 1
ATOM 6038 C CA . TRP A 1 770 ? 40.464 -34.858 7.736 1.00 95.25 770 TRP A CA 1
ATOM 6039 C C . TRP A 1 770 ? 39.332 -35.842 8.064 1.00 95.25 770 TRP A C 1
ATOM 6041 O O . TRP A 1 770 ? 38.366 -35.489 8.745 1.00 95.25 770 TRP A O 1
ATOM 6051 N N . ILE A 1 771 ? 39.469 -37.100 7.631 1.00 94.00 771 ILE A N 1
ATOM 6052 C CA . ILE A 1 771 ? 38.485 -38.151 7.914 1.00 94.00 771 ILE A CA 1
ATOM 6053 C C . ILE A 1 771 ? 38.448 -38.466 9.412 1.00 94.00 771 ILE A C 1
ATOM 6055 O O . ILE A 1 771 ? 37.368 -38.483 10.004 1.00 94.00 771 ILE A O 1
ATOM 6059 N N . VAL A 1 772 ? 39.608 -38.687 10.037 1.00 87.25 772 VAL A N 1
ATOM 6060 C CA . VAL A 1 772 ? 39.700 -39.073 11.454 1.00 87.25 772 VAL A CA 1
ATOM 6061 C C . VAL A 1 772 ? 39.128 -37.996 12.371 1.00 87.25 772 VAL A C 1
ATOM 6063 O O . VAL A 1 772 ? 38.359 -38.318 13.275 1.00 87.25 772 VAL A O 1
ATOM 6066 N N . GLN A 1 773 ? 39.446 -36.725 12.129 1.00 87.31 773 GLN A N 1
ATOM 6067 C CA . GLN A 1 773 ? 38.962 -35.609 12.947 1.00 87.31 773 GLN A CA 1
ATOM 6068 C C . GLN A 1 773 ? 37.439 -35.459 12.900 1.00 87.31 773 GLN A C 1
ATOM 6070 O O . GLN A 1 773 ? 36.840 -34.971 13.856 1.00 87.31 773 GLN A O 1
ATOM 6075 N N . ARG A 1 774 ? 36.806 -35.869 11.795 1.00 91.44 774 ARG A N 1
ATOM 6076 C CA . ARG A 1 774 ? 35.380 -35.635 11.555 1.00 91.44 774 ARG A CA 1
ATOM 6077 C C . ARG A 1 774 ? 34.500 -36.859 11.803 1.00 91.44 774 ARG A C 1
ATOM 6079 O O . ARG A 1 774 ? 33.361 -36.701 12.232 1.00 91.44 774 ARG A O 1
ATOM 6086 N N . TYR A 1 775 ? 35.020 -38.058 11.556 1.00 84.56 775 TYR A N 1
ATOM 6087 C CA . TYR A 1 775 ? 34.256 -39.311 11.605 1.00 84.56 775 TYR A CA 1
ATOM 6088 C C . TYR A 1 775 ? 34.920 -40.409 12.450 1.00 84.56 775 TYR A C 1
ATOM 6090 O O . TYR A 1 775 ? 34.344 -41.483 12.612 1.00 84.56 775 TYR A O 1
ATOM 6098 N N . GLY A 1 776 ? 36.104 -40.150 13.014 1.00 78.12 776 GLY A N 1
ATOM 6099 C CA . GLY A 1 776 ? 36.862 -41.111 13.811 1.00 78.12 776 GLY A CA 1
ATOM 6100 C C . GLY A 1 776 ? 37.696 -42.093 12.980 1.00 78.12 776 GLY A C 1
ATOM 6101 O O . GLY A 1 776 ? 37.560 -42.221 11.762 1.00 78.12 776 GLY A O 1
ATOM 6102 N N . VAL A 1 777 ? 38.597 -42.803 13.662 1.00 79.81 777 VAL A N 1
ATOM 6103 C CA . VAL A 1 777 ? 39.453 -43.837 13.056 1.00 79.81 777 VAL A CA 1
ATOM 6104 C C . VAL A 1 777 ? 38.596 -45.008 12.565 1.00 79.81 777 VAL A C 1
ATOM 6106 O O . VAL A 1 777 ? 37.723 -45.490 13.280 1.00 79.81 777 VAL A O 1
ATOM 6109 N N . GLY A 1 778 ? 38.857 -45.487 11.347 1.00 78.62 778 GLY A N 1
ATOM 6110 C CA . GLY A 1 778 ? 38.120 -46.578 10.695 1.00 78.62 778 GLY A CA 1
ATOM 6111 C C . GLY A 1 778 ? 37.131 -46.090 9.632 1.00 78.62 778 GLY A C 1
ATOM 6112 O O . GLY A 1 778 ? 36.830 -46.827 8.688 1.00 78.62 778 GLY A O 1
ATOM 6113 N N . ALA A 1 779 ? 36.694 -44.829 9.713 1.00 87.81 779 ALA A N 1
ATOM 6114 C CA . ALA A 1 779 ? 35.758 -44.232 8.762 1.00 87.81 779 ALA A CA 1
ATOM 6115 C C . ALA A 1 779 ? 36.316 -44.121 7.330 1.00 87.81 779 ALA A C 1
ATOM 6117 O O . ALA A 1 779 ? 35.541 -44.084 6.375 1.00 87.81 779 ALA A O 1
ATOM 6118 N N . GLN A 1 780 ? 37.641 -44.153 7.147 1.00 86.88 780 GLN A N 1
ATOM 6119 C CA . GLN A 1 780 ? 38.291 -44.121 5.831 1.00 86.88 780 GLN A CA 1
ATOM 6120 C C . GLN A 1 780 ? 37.981 -45.349 4.956 1.00 86.88 780 GLN A C 1
ATOM 6122 O O . GLN A 1 780 ? 38.229 -45.342 3.753 1.00 86.88 780 GLN A O 1
ATOM 6127 N N . THR A 1 781 ? 37.404 -46.404 5.537 1.00 86.75 781 THR A N 1
ATOM 6128 C CA . THR A 1 781 ? 36.924 -47.583 4.798 1.00 86.75 781 THR A CA 1
ATOM 6129 C C . THR A 1 781 ? 35.535 -47.387 4.173 1.00 86.75 781 THR A C 1
ATOM 6131 O O . THR A 1 781 ? 35.112 -48.191 3.345 1.00 86.75 781 THR A O 1
ATOM 6134 N N . ASN A 1 782 ? 34.821 -46.308 4.516 1.00 91.44 782 ASN A N 1
ATOM 6135 C CA . ASN A 1 782 ? 33.480 -46.024 4.012 1.00 91.44 782 ASN A CA 1
ATOM 6136 C C . ASN A 1 782 ? 33.524 -45.140 2.750 1.00 91.44 782 ASN A C 1
ATOM 6138 O O . ASN A 1 782 ? 33.902 -43.970 2.798 1.00 91.44 782 ASN A O 1
ATOM 6142 N N . HIS A 1 783 ? 33.056 -45.662 1.612 1.00 93.06 783 HIS A N 1
ATOM 6143 C CA . HIS A 1 783 ? 33.045 -44.929 0.338 1.00 93.06 783 HIS A CA 1
ATOM 6144 C C . HIS A 1 783 ? 32.182 -43.657 0.327 1.00 93.06 783 HIS A C 1
ATOM 6146 O O . HIS A 1 783 ? 32.464 -42.748 -0.461 1.00 93.06 783 HIS A O 1
ATOM 6152 N N . ALA A 1 784 ? 31.162 -43.557 1.186 1.00 92.00 784 ALA A N 1
ATOM 6153 C CA . ALA A 1 784 ? 30.396 -42.323 1.350 1.00 92.00 784 ALA A CA 1
ATOM 6154 C C . ALA A 1 784 ? 31.250 -41.235 2.020 1.00 92.00 784 ALA A C 1
ATOM 6156 O O . ALA A 1 784 ? 31.306 -40.118 1.512 1.00 92.00 784 ALA A O 1
ATOM 6157 N N . VAL A 1 785 ? 32.002 -41.592 3.068 1.00 95.12 785 VAL A N 1
ATOM 6158 C CA . VAL A 1 785 ? 32.939 -40.687 3.759 1.00 95.12 785 VAL A CA 1
ATOM 6159 C C . VAL A 1 785 ? 34.059 -40.240 2.820 1.00 95.12 785 VAL A C 1
ATOM 6161 O O . VAL A 1 785 ? 34.365 -39.053 2.749 1.00 95.12 785 VAL A O 1
ATOM 6164 N N . LEU A 1 786 ? 34.613 -41.157 2.019 1.00 95.81 786 LEU A N 1
ATOM 6165 C CA . LEU A 1 786 ? 35.589 -40.805 0.979 1.00 95.81 786 LEU A CA 1
ATOM 6166 C C . LEU A 1 786 ? 34.998 -39.821 -0.039 1.00 95.81 786 LEU A C 1
ATOM 6168 O O . LEU A 1 786 ? 35.651 -38.857 -0.429 1.00 95.81 786 LEU A O 1
ATOM 6172 N N . SER A 1 787 ? 33.741 -40.025 -0.441 1.00 96.00 787 SER A N 1
ATOM 6173 C CA . SER A 1 787 ? 33.070 -39.116 -1.371 1.00 96.00 787 SER A CA 1
ATOM 6174 C C . SER A 1 787 ? 32.849 -37.724 -0.770 1.00 96.00 787 SER A C 1
ATOM 6176 O O . SER A 1 787 ? 32.977 -36.723 -1.470 1.00 96.00 787 SER A O 1
ATOM 6178 N N . GLU A 1 788 ? 32.516 -37.644 0.518 1.00 95.31 788 GLU A N 1
ATOM 6179 C CA . GLU A 1 788 ? 32.392 -36.377 1.244 1.00 95.31 788 GLU A CA 1
ATOM 6180 C C . GLU A 1 788 ? 33.733 -35.661 1.374 1.00 95.31 788 GLU A C 1
ATOM 6182 O O . GLU A 1 788 ? 33.802 -34.466 1.094 1.00 95.31 788 GLU A O 1
ATOM 6187 N N . MET A 1 789 ? 34.800 -36.391 1.700 1.00 97.00 789 MET A N 1
ATOM 6188 C CA . MET A 1 789 ? 36.158 -35.854 1.747 1.00 97.00 789 MET A CA 1
ATOM 6189 C C . MET A 1 789 ? 36.561 -35.258 0.390 1.00 97.00 789 MET A C 1
ATOM 6191 O O . MET A 1 789 ? 37.036 -34.129 0.334 1.00 97.00 789 MET A O 1
ATOM 6195 N N . ILE A 1 790 ? 36.299 -35.951 -0.726 1.00 97.00 790 ILE A N 1
ATOM 6196 C CA . ILE A 1 790 ? 36.640 -35.439 -2.068 1.00 97.00 790 ILE A CA 1
ATOM 6197 C C . ILE A 1 790 ? 35.892 -34.125 -2.357 1.00 97.00 790 ILE A C 1
ATOM 6199 O O . ILE A 1 790 ? 36.484 -33.172 -2.867 1.00 97.00 790 ILE A O 1
ATOM 6203 N N . ARG A 1 791 ? 34.608 -34.043 -1.978 1.00 96.25 791 ARG A N 1
ATOM 6204 C CA . ARG A 1 791 ? 33.800 -32.819 -2.127 1.00 96.25 791 ARG A CA 1
ATOM 6205 C C . ARG A 1 791 ? 34.282 -31.685 -1.235 1.00 96.25 791 ARG A C 1
ATOM 6207 O O . ARG A 1 791 ? 34.289 -30.543 -1.684 1.00 96.25 791 ARG A O 1
ATOM 6214 N N . ALA A 1 792 ? 34.710 -31.987 -0.011 1.00 94.00 792 ALA A N 1
ATOM 6215 C CA . ALA A 1 792 ? 35.244 -30.996 0.920 1.00 94.00 792 ALA A CA 1
ATOM 6216 C C . ALA A 1 792 ? 36.510 -30.315 0.380 1.00 94.00 792 ALA A C 1
ATOM 6218 O O . ALA A 1 792 ? 36.713 -29.129 0.614 1.00 94.00 792 ALA A O 1
ATOM 6219 N N . TYR A 1 793 ? 37.306 -31.037 -0.410 1.00 93.75 793 TYR A N 1
ATOM 6220 C CA . TYR A 1 793 ? 38.477 -30.502 -1.106 1.00 93.75 793 TYR A CA 1
ATOM 6221 C C . TYR A 1 793 ? 38.153 -29.846 -2.461 1.00 93.75 793 TYR A C 1
ATOM 6223 O O . TYR A 1 793 ? 39.064 -29.514 -3.216 1.00 93.75 793 TYR A O 1
ATOM 6231 N N . GLY A 1 794 ? 36.871 -29.627 -2.775 1.00 93.69 794 GLY A N 1
ATOM 6232 C CA . GLY A 1 794 ? 36.446 -28.865 -3.950 1.00 93.69 794 GLY A CA 1
ATOM 6233 C C . GLY A 1 794 ? 36.382 -29.666 -5.251 1.00 93.69 794 GLY A C 1
ATOM 6234 O O . GLY A 1 794 ? 36.446 -29.070 -6.322 1.00 93.69 794 GLY A O 1
ATOM 6235 N N . TYR A 1 795 ? 36.240 -30.992 -5.183 1.00 95.56 795 TYR A N 1
ATOM 6236 C CA . TYR A 1 795 ? 36.122 -31.856 -6.361 1.00 95.56 795 TYR A CA 1
ATOM 6237 C C . TYR A 1 795 ? 34.770 -32.569 -6.404 1.00 95.56 795 TYR A C 1
ATOM 6239 O O . TYR A 1 795 ? 34.198 -32.951 -5.381 1.00 95.56 795 TYR A O 1
ATOM 6247 N N . ARG A 1 796 ? 34.253 -32.818 -7.608 1.00 94.50 796 ARG A N 1
ATOM 6248 C CA . ARG A 1 796 ? 33.072 -33.676 -7.783 1.00 94.50 796 ARG A CA 1
ATOM 6249 C C . ARG A 1 796 ? 33.498 -35.134 -7.769 1.00 94.50 796 ARG A C 1
ATOM 6251 O O . ARG A 1 796 ? 34.548 -35.488 -8.292 1.00 94.50 796 ARG A O 1
ATOM 6258 N N . THR A 1 797 ? 32.649 -35.998 -7.226 1.00 93.44 797 THR A N 1
ATOM 6259 C CA . THR A 1 797 ? 32.881 -37.445 -7.229 1.00 93.44 797 THR A CA 1
ATOM 6260 C C . THR A 1 797 ? 31.590 -38.227 -7.405 1.00 93.44 797 THR A C 1
ATOM 6262 O O . THR A 1 797 ? 30.545 -37.857 -6.853 1.00 93.44 797 THR A O 1
ATOM 6265 N N . VAL A 1 798 ? 31.678 -39.316 -8.170 1.00 93.38 798 VAL A N 1
ATOM 6266 C CA . VAL A 1 798 ? 30.604 -40.294 -8.360 1.00 93.38 798 VAL A CA 1
ATOM 6267 C C . VAL A 1 798 ? 31.148 -41.700 -8.126 1.00 93.38 798 VAL A C 1
ATOM 6269 O O . VAL A 1 798 ? 31.817 -42.274 -8.991 1.00 93.38 798 VAL A O 1
ATOM 6272 N N . PHE A 1 799 ? 30.804 -42.268 -6.973 1.00 95.00 799 PHE A N 1
ATOM 6273 C CA . PHE A 1 799 ? 31.042 -43.671 -6.657 1.00 95.00 799 PHE A CA 1
ATOM 6274 C C . PHE A 1 799 ? 29.917 -44.556 -7.198 1.00 95.00 799 PHE A C 1
ATOM 6276 O O . PHE A 1 799 ? 28.738 -44.242 -7.039 1.00 95.00 799 PHE A O 1
ATOM 6283 N N . SER A 1 800 ? 30.272 -45.678 -7.818 1.00 91.94 800 SER A N 1
ATOM 6284 C CA . SER A 1 800 ? 29.322 -46.723 -8.203 1.00 91.94 800 SER A CA 1
ATOM 6285 C C . SER A 1 800 ? 29.966 -48.092 -8.064 1.00 91.94 800 SER A C 1
ATOM 6287 O O . SER A 1 800 ? 31.159 -48.244 -8.309 1.00 91.94 800 SER A O 1
ATOM 6289 N N . THR A 1 801 ? 29.152 -49.085 -7.720 1.00 93.31 801 THR A N 1
ATOM 6290 C CA . THR A 1 801 ? 29.519 -50.507 -7.654 1.00 93.31 801 THR A CA 1
ATOM 6291 C C . THR A 1 801 ? 29.175 -51.271 -8.938 1.00 93.31 801 THR A C 1
ATOM 6293 O O . THR A 1 801 ? 29.366 -52.482 -9.007 1.00 93.31 801 THR A O 1
ATOM 6296 N N . LYS A 1 802 ? 28.627 -50.572 -9.944 1.00 91.25 802 LYS A N 1
ATOM 6297 C CA . LYS A 1 802 ? 28.081 -51.146 -11.183 1.00 91.25 802 LYS A CA 1
ATOM 6298 C C . LYS A 1 802 ? 28.685 -50.537 -12.451 1.00 91.25 802 LYS A C 1
ATOM 6300 O O . LYS A 1 802 ? 27.974 -50.299 -13.427 1.00 91.25 802 LYS A O 1
ATOM 6305 N N . ARG A 1 803 ? 29.975 -50.198 -12.425 1.00 89.06 803 ARG A N 1
ATOM 6306 C CA . ARG A 1 803 ? 30.667 -49.639 -13.595 1.00 89.06 803 ARG A CA 1
ATOM 6307 C C . ARG A 1 803 ? 30.985 -50.719 -14.619 1.00 89.06 803 ARG A C 1
ATOM 6309 O O . ARG A 1 803 ? 31.208 -51.880 -14.271 1.00 89.06 803 ARG A O 1
ATOM 6316 N N . ARG A 1 804 ? 31.021 -50.312 -15.884 1.00 88.44 804 ARG A N 1
ATOM 6317 C CA . ARG A 1 804 ? 31.552 -51.089 -17.007 1.00 88.44 804 ARG A CA 1
ATOM 6318 C C . ARG A 1 804 ? 33.003 -50.708 -17.275 1.00 88.44 804 ARG A C 1
ATOM 6320 O O . ARG A 1 804 ? 33.380 -49.548 -17.113 1.00 88.44 804 ARG A O 1
ATOM 6327 N N . TRP A 1 805 ? 33.797 -51.650 -17.768 1.00 86.88 805 TRP A N 1
ATOM 6328 C CA . TRP A 1 805 ? 35.204 -51.428 -18.117 1.00 86.88 805 TRP A CA 1
ATOM 6329 C C . TRP A 1 805 ? 35.370 -50.302 -19.140 1.00 86.88 805 TRP A C 1
ATOM 6331 O O . TRP A 1 805 ? 36.210 -49.425 -18.972 1.00 86.88 805 TRP A O 1
ATOM 6341 N N . ARG A 1 806 ? 34.463 -50.226 -20.120 1.00 84.81 806 ARG A N 1
ATOM 6342 C CA . ARG A 1 806 ? 34.461 -49.153 -21.125 1.00 84.81 806 ARG A CA 1
ATOM 6343 C C . ARG A 1 806 ? 34.244 -47.754 -20.532 1.00 84.81 806 ARG A C 1
ATOM 6345 O O . ARG A 1 806 ? 34.697 -46.775 -21.118 1.00 84.81 806 ARG A O 1
ATOM 6352 N N . GLU A 1 807 ? 33.541 -47.629 -19.403 1.00 86.12 807 GLU A N 1
ATOM 6353 C CA . GLU A 1 807 ? 33.414 -46.334 -18.718 1.00 86.12 807 GLU A CA 1
ATOM 6354 C C . GLU A 1 807 ? 34.757 -45.905 -18.117 1.00 86.12 807 GLU A C 1
ATOM 6356 O O . GLU A 1 807 ? 35.106 -44.734 -18.204 1.00 86.12 807 GLU A O 1
ATOM 6361 N N . ILE A 1 808 ? 35.529 -46.850 -17.573 1.00 92.62 808 ILE A N 1
ATOM 6362 C CA . ILE A 1 808 ? 36.876 -46.593 -17.046 1.00 92.62 808 ILE A CA 1
ATOM 6363 C C . ILE A 1 808 ? 37.805 -46.159 -18.187 1.00 92.62 808 ILE A C 1
ATOM 6365 O O . ILE A 1 808 ? 38.483 -45.140 -18.065 1.00 92.62 808 ILE A O 1
ATOM 6369 N N . ASP A 1 809 ? 37.771 -46.851 -19.329 1.00 90.06 809 ASP A N 1
ATOM 6370 C CA . ASP A 1 809 ? 38.558 -46.467 -20.510 1.00 90.06 809 ASP A CA 1
ATOM 6371 C C . ASP A 1 809 ? 38.191 -45.064 -21.009 1.00 90.06 809 ASP A C 1
ATOM 6373 O O . ASP A 1 809 ? 39.066 -44.282 -21.385 1.00 90.06 809 ASP A O 1
ATOM 6377 N N . LYS A 1 810 ? 36.897 -44.716 -20.987 1.00 86.31 810 LYS A N 1
ATOM 6378 C CA . LYS A 1 810 ? 36.420 -43.381 -21.365 1.00 86.31 810 LYS A CA 1
ATOM 6379 C C . LYS A 1 810 ? 36.972 -42.301 -20.432 1.00 86.31 810 LYS A C 1
ATOM 6381 O O . LYS A 1 810 ? 37.493 -41.305 -20.927 1.00 86.31 810 LYS A O 1
ATOM 6386 N N . GLU A 1 811 ? 36.897 -42.497 -19.115 1.00 92.31 811 GLU A N 1
ATOM 6387 C CA . GLU A 1 811 ? 37.446 -41.544 -18.138 1.00 92.31 811 GLU A CA 1
ATOM 6388 C C . GLU A 1 811 ? 38.939 -41.293 -18.391 1.00 92.31 811 GLU A C 1
ATOM 6390 O O . GLU A 1 811 ? 39.379 -40.149 -18.527 1.00 92.31 811 GLU A O 1
ATOM 6395 N N . ILE A 1 812 ? 39.706 -42.367 -18.580 1.00 94.94 812 ILE A N 1
ATOM 6396 C CA . ILE A 1 812 ? 41.141 -42.286 -18.852 1.00 94.94 812 ILE A CA 1
ATOM 6397 C C . ILE A 1 812 ? 41.425 -41.608 -20.200 1.00 94.94 812 ILE A C 1
ATOM 6399 O O . ILE A 1 812 ? 42.340 -40.785 -20.299 1.00 94.94 812 ILE A O 1
ATOM 6403 N N . ALA A 1 813 ? 40.650 -41.913 -21.246 1.00 86.12 813 ALA A N 1
ATOM 6404 C CA . ALA A 1 813 ? 40.796 -41.290 -22.561 1.00 86.12 813 ALA A CA 1
ATOM 6405 C C . ALA A 1 813 ? 40.588 -39.769 -22.504 1.00 86.12 813 ALA A C 1
ATOM 6407 O O . ALA A 1 813 ? 41.304 -39.025 -23.177 1.00 86.12 813 ALA A O 1
ATOM 6408 N N . GLU A 1 814 ? 39.666 -39.320 -21.652 1.00 87.75 814 GLU A N 1
ATOM 6409 C CA . GLU A 1 814 ? 39.360 -37.912 -21.399 1.00 87.75 814 GLU A CA 1
ATOM 6410 C C . GLU A 1 814 ? 40.293 -37.266 -20.353 1.00 87.75 814 GLU A C 1
ATOM 6412 O O . GLU A 1 814 ? 40.069 -36.131 -19.933 1.00 87.75 814 GLU A O 1
ATOM 6417 N N . GLY A 1 815 ? 41.372 -37.951 -19.957 1.00 92.44 815 GLY A N 1
ATOM 6418 C CA . GLY A 1 815 ? 42.406 -37.391 -19.089 1.00 92.44 815 GLY A CA 1
ATOM 6419 C C . GLY A 1 815 ? 42.098 -37.465 -17.596 1.00 92.44 815 GLY A C 1
ATOM 6420 O O . GLY A 1 815 ? 42.708 -36.726 -16.829 1.00 92.44 815 GLY A O 1
ATOM 6421 N N . ARG A 1 816 ? 41.163 -38.323 -17.173 1.00 95.94 816 ARG A N 1
ATOM 6422 C CA . ARG A 1 816 ? 40.697 -38.405 -15.784 1.00 95.94 816 ARG A CA 1
ATOM 6423 C C . ARG A 1 816 ? 41.077 -39.744 -15.141 1.00 95.94 816 ARG A C 1
ATOM 6425 O O . ARG A 1 816 ? 40.565 -40.780 -15.561 1.00 95.94 816 ARG A O 1
ATOM 6432 N N . PRO A 1 817 ? 41.980 -39.754 -14.140 1.00 97.81 817 PRO A N 1
ATOM 6433 C CA . PRO A 1 817 ? 42.338 -40.965 -13.405 1.00 97.81 817 PRO A CA 1
ATOM 6434 C C . PRO A 1 817 ? 41.164 -41.517 -12.589 1.00 97.81 817 PRO A C 1
ATOM 6436 O O . PRO A 1 817 ? 40.304 -40.763 -12.129 1.00 97.81 817 PRO A O 1
ATOM 6439 N N . VAL A 1 818 ? 41.159 -42.828 -12.351 1.00 98.25 818 VAL A N 1
ATOM 6440 C CA . VAL A 1 818 ? 40.051 -43.531 -11.683 1.00 98.25 818 VAL A CA 1
ATOM 6441 C C . VAL A 1 818 ? 40.538 -44.240 -10.422 1.00 98.25 818 VAL A C 1
ATOM 6443 O O . VAL A 1 818 ? 41.600 -44.853 -10.421 1.00 98.25 818 VAL A O 1
ATOM 6446 N N . ILE A 1 819 ? 39.748 -44.205 -9.348 1.00 98.31 819 ILE A N 1
ATOM 6447 C CA . ILE A 1 819 ? 40.009 -45.000 -8.139 1.00 98.31 819 ILE A CA 1
ATOM 6448 C C . ILE A 1 819 ? 39.265 -46.327 -8.247 1.00 98.31 819 ILE A C 1
ATOM 6450 O O . ILE A 1 819 ? 38.043 -46.325 -8.410 1.00 98.31 819 ILE A O 1
ATOM 6454 N N . LEU A 1 820 ? 39.984 -47.441 -8.110 1.00 97.94 820 LEU A N 1
ATOM 6455 C CA . LEU A 1 820 ? 39.479 -48.801 -8.306 1.00 97.94 820 LEU A CA 1
ATOM 6456 C C . LEU A 1 820 ? 39.639 -49.637 -7.022 1.00 97.94 820 LEU A C 1
ATOM 6458 O O . LEU A 1 820 ? 40.731 -50.137 -6.737 1.00 97.94 820 LEU A O 1
ATOM 6462 N N . PRO A 1 821 ? 38.569 -49.796 -6.225 1.00 96.56 821 PRO A N 1
ATOM 6463 C CA . PRO A 1 821 ? 38.514 -50.774 -5.145 1.00 96.56 821 PRO A CA 1
ATOM 6464 C C . PRO A 1 821 ? 38.419 -52.212 -5.670 1.00 96.56 821 PRO A C 1
ATOM 6466 O O . PRO A 1 821 ? 37.742 -52.475 -6.662 1.00 96.56 821 PRO A O 1
ATOM 6469 N N . GLY A 1 822 ? 39.041 -53.156 -4.967 1.00 93.44 822 GLY A N 1
ATOM 6470 C CA . GLY A 1 822 ? 38.940 -54.584 -5.264 1.00 93.44 822 GLY A CA 1
ATOM 6471 C C . GLY A 1 822 ? 39.545 -55.467 -4.173 1.00 93.44 822 GLY A C 1
ATOM 6472 O O . GLY A 1 822 ? 40.110 -54.993 -3.191 1.00 93.44 822 GLY A O 1
ATOM 6473 N N . TYR A 1 823 ? 39.465 -56.778 -4.353 1.00 93.19 823 TYR A N 1
ATOM 6474 C CA . TYR A 1 823 ? 40.040 -57.800 -3.478 1.00 93.19 823 TYR A CA 1
ATOM 6475 C C . TYR A 1 823 ? 41.491 -58.132 -3.854 1.00 93.19 823 TYR A C 1
ATOM 6477 O O . TYR A 1 823 ? 41.873 -59.296 -3.966 1.00 93.19 823 TYR A O 1
ATOM 6485 N N . PHE A 1 824 ? 42.322 -57.104 -4.061 1.00 92.25 824 PHE A N 1
ATOM 6486 C CA . PHE A 1 824 ? 43.757 -57.298 -4.317 1.00 92.25 824 PHE A CA 1
ATOM 6487 C C . PHE A 1 824 ? 44.494 -57.861 -3.085 1.00 92.25 824 PHE A C 1
ATOM 6489 O O . PHE A 1 824 ? 45.537 -58.496 -3.224 1.00 92.25 824 PHE A O 1
ATOM 6496 N N . THR A 1 825 ? 43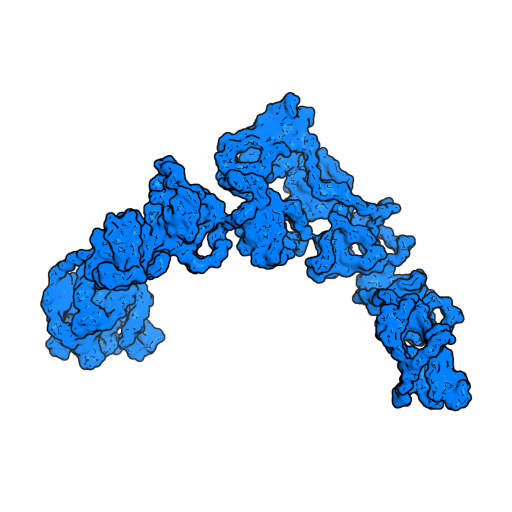.913 -57.693 -1.892 1.00 87.62 825 THR A N 1
ATOM 6497 C CA . THR A 1 825 ? 44.258 -58.382 -0.637 1.00 87.62 825 THR A CA 1
ATOM 6498 C C . THR A 1 825 ? 43.016 -59.089 -0.073 1.00 87.62 825 THR A C 1
ATOM 6500 O O . THR A 1 825 ? 41.891 -58.823 -0.503 1.00 87.62 825 THR A O 1
ATOM 6503 N N . ALA A 1 826 ? 43.193 -59.959 0.930 1.00 80.94 826 ALA A N 1
ATOM 6504 C CA . ALA A 1 826 ? 42.091 -60.707 1.552 1.00 80.94 826 ALA A CA 1
ATOM 6505 C C . ALA A 1 826 ? 41.014 -59.816 2.206 1.00 80.94 826 ALA A C 1
ATOM 6507 O O . ALA A 1 826 ? 39.849 -60.197 2.256 1.00 80.94 826 ALA A O 1
ATOM 6508 N N . THR A 1 827 ? 41.388 -58.630 2.691 1.00 80.62 827 THR A N 1
ATOM 6509 C CA . THR A 1 827 ? 40.481 -57.678 3.357 1.00 80.62 827 THR A CA 1
ATOM 6510 C C . THR A 1 827 ? 39.973 -56.573 2.428 1.00 80.62 827 THR A C 1
ATOM 6512 O O . THR A 1 827 ? 39.223 -55.707 2.871 1.00 80.62 827 THR A O 1
ATOM 6515 N N . GLY A 1 828 ? 40.367 -56.590 1.152 1.00 86.44 828 GLY A N 1
ATOM 6516 C CA . GLY A 1 828 ? 40.111 -55.509 0.202 1.00 86.44 828 GLY A CA 1
ATOM 6517 C C . GLY A 1 828 ? 41.227 -54.460 0.174 1.00 86.44 828 GLY A C 1
ATOM 6518 O O . GLY A 1 828 ? 41.946 -54.246 1.151 1.00 86.44 828 GLY A O 1
ATOM 6519 N N . HIS A 1 829 ? 41.384 -53.821 -0.983 1.00 94.56 829 HIS A N 1
ATOM 6520 C CA . HIS A 1 829 ? 42.431 -52.844 -1.275 1.00 94.56 829 HIS A CA 1
ATOM 6521 C C . HIS A 1 829 ? 42.000 -51.896 -2.403 1.00 94.56 829 HIS A C 1
ATOM 6523 O O . HIS A 1 829 ? 41.129 -52.236 -3.204 1.00 94.56 829 HIS A O 1
ATOM 6529 N N . ILE A 1 830 ? 42.595 -50.705 -2.480 1.00 96.19 830 ILE A N 1
ATOM 6530 C CA . ILE A 1 830 ? 42.237 -49.683 -3.473 1.00 96.19 830 ILE A CA 1
ATOM 6531 C C . ILE A 1 830 ? 43.480 -49.258 -4.252 1.00 96.19 830 ILE A C 1
ATOM 6533 O O . ILE A 1 830 ? 44.503 -48.941 -3.651 1.00 96.19 830 ILE A O 1
ATOM 6537 N N . VAL A 1 831 ? 43.365 -49.218 -5.582 1.00 97.88 831 VAL A N 1
ATOM 6538 C CA . VAL A 1 831 ? 44.428 -48.781 -6.500 1.00 97.88 831 VAL A CA 1
ATOM 6539 C C . VAL A 1 831 ? 43.972 -47.595 -7.353 1.00 97.88 831 VAL A C 1
ATOM 6541 O O . VAL A 1 831 ? 42.772 -47.376 -7.539 1.00 97.88 831 VAL A O 1
ATOM 6544 N N . THR A 1 832 ? 44.921 -46.841 -7.906 1.00 98.56 832 THR A N 1
ATOM 6545 C CA . THR A 1 832 ? 44.640 -45.728 -8.826 1.00 98.56 832 THR A CA 1
ATOM 6546 C C . THR A 1 832 ? 44.923 -46.156 -10.257 1.00 98.56 832 THR A C 1
ATOM 6548 O O . THR A 1 832 ? 46.064 -46.428 -10.614 1.00 98.56 832 THR A O 1
ATOM 6551 N N . VAL A 1 833 ? 43.898 -46.194 -11.101 1.00 98.50 833 VAL A N 1
ATOM 6552 C CA . VAL A 1 833 ? 44.024 -46.442 -12.538 1.00 98.50 833 VAL A CA 1
ATOM 6553 C C . VAL A 1 833 ? 44.475 -45.160 -13.223 1.00 98.50 833 VAL A C 1
ATOM 6555 O O . VAL A 1 833 ? 43.837 -44.112 -13.112 1.00 98.50 833 VAL A O 1
ATOM 6558 N N . ILE A 1 834 ? 45.581 -45.263 -13.949 1.00 98.44 834 ILE A N 1
ATOM 6559 C CA . ILE A 1 834 ? 46.238 -44.145 -14.631 1.00 98.44 834 ILE A CA 1
ATOM 6560 C C . ILE A 1 834 ? 46.316 -44.364 -16.142 1.00 98.44 834 ILE A C 1
ATOM 6562 O O . ILE A 1 834 ? 46.776 -43.490 -16.868 1.00 98.44 834 ILE A O 1
ATOM 6566 N N . GLY A 1 835 ? 45.900 -45.525 -16.639 1.00 97.12 835 GLY A N 1
ATOM 6567 C CA . GLY A 1 835 ? 45.976 -45.851 -18.052 1.00 97.12 835 GLY A CA 1
ATOM 6568 C C . GLY A 1 835 ? 45.256 -47.144 -18.405 1.00 97.12 835 GLY A C 1
ATOM 6569 O O . GLY A 1 835 ? 44.888 -47.918 -17.523 1.00 97.12 835 GLY A O 1
ATOM 6570 N N . TYR A 1 836 ? 45.120 -47.400 -19.701 1.00 95.94 836 TYR A N 1
ATOM 6571 C CA . TYR A 1 836 ? 44.654 -48.674 -20.243 1.00 95.94 836 TYR A CA 1
ATOM 6572 C C . TYR A 1 836 ? 45.443 -49.070 -21.491 1.00 95.94 836 TYR A C 1
ATOM 6574 O O . TYR A 1 836 ? 46.004 -48.234 -22.212 1.00 95.94 836 TYR A O 1
ATOM 6582 N N . THR A 1 837 ? 45.458 -50.373 -21.742 1.00 91.94 837 THR A N 1
ATOM 6583 C CA . THR A 1 837 ? 45.898 -51.017 -22.980 1.00 91.94 837 THR A CA 1
ATOM 6584 C C . THR A 1 837 ? 44.845 -52.059 -23.383 1.00 91.94 837 THR A C 1
ATOM 6586 O O . THR A 1 837 ? 44.006 -52.425 -22.557 1.00 91.94 837 THR A O 1
ATOM 6589 N N . PRO A 1 838 ? 44.909 -52.645 -24.593 1.00 86.38 838 PRO A N 1
ATOM 6590 C CA . PRO A 1 838 ? 43.993 -53.726 -24.968 1.00 86.38 838 PRO A CA 1
ATOM 6591 C C . PRO A 1 838 ? 44.083 -54.960 -24.048 1.00 86.38 838 PRO A C 1
ATOM 6593 O O . PRO A 1 838 ? 43.181 -55.794 -24.032 1.00 86.38 838 PRO A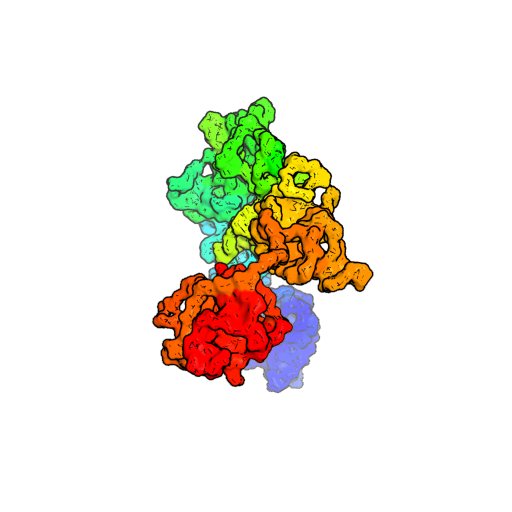 O 1
ATOM 6596 N N . SER A 1 839 ? 45.175 -55.098 -23.286 1.00 86.69 839 SER A N 1
ATOM 6597 C CA . SER A 1 839 ? 45.466 -56.257 -22.439 1.00 86.69 839 SER A CA 1
ATOM 6598 C C . SER A 1 839 ? 45.216 -56.035 -20.940 1.00 86.69 839 SER A C 1
ATOM 6600 O O . SER A 1 839 ? 45.320 -56.999 -20.177 1.00 86.69 839 SER A O 1
ATOM 6602 N N . GLY A 1 840 ? 44.931 -54.809 -20.488 1.00 93.44 840 GLY A N 1
ATOM 6603 C CA . GLY A 1 840 ? 44.788 -54.509 -19.059 1.00 93.44 840 GLY A CA 1
ATOM 6604 C C . GLY A 1 840 ? 44.785 -53.022 -18.709 1.00 93.44 840 GLY A C 1
ATOM 6605 O O . GLY A 1 840 ? 44.872 -52.154 -19.578 1.00 93.44 840 GLY A O 1
ATOM 6606 N N . LEU A 1 841 ? 44.748 -52.734 -17.406 1.00 97.50 841 LEU A N 1
ATOM 6607 C CA . LEU A 1 841 ? 44.853 -51.376 -16.866 1.00 97.50 841 LEU A CA 1
ATOM 6608 C C . LEU A 1 841 ? 46.261 -51.098 -16.342 1.00 97.50 841 LEU A C 1
ATOM 6610 O O . LEU A 1 841 ? 46.900 -51.961 -15.738 1.00 97.50 841 LEU A O 1
ATOM 6614 N N . ILE A 1 842 ? 46.723 -49.867 -16.543 1.00 98.12 842 ILE A N 1
ATOM 6615 C CA . ILE A 1 842 ? 47.949 -49.345 -15.938 1.00 98.12 842 ILE A CA 1
ATOM 6616 C C . ILE A 1 842 ? 47.551 -48.684 -14.618 1.00 98.12 842 ILE A C 1
ATOM 6618 O O . ILE A 1 842 ? 46.716 -47.776 -14.612 1.00 98.12 842 ILE A O 1
ATOM 6622 N N . VAL A 1 843 ? 48.133 -49.130 -13.508 1.00 98.19 843 VAL A N 1
ATOM 6623 C CA . VAL A 1 843 ? 47.754 -48.712 -12.156 1.00 98.19 843 VAL A CA 1
ATOM 6624 C C . VAL A 1 843 ? 48.949 -48.252 -11.326 1.00 98.19 843 VAL A C 1
ATOM 6626 O O . VAL A 1 843 ? 50.067 -48.735 -11.482 1.00 98.19 843 VAL A O 1
ATOM 6629 N N . ASN A 1 844 ? 48.678 -47.341 -10.401 1.00 98.44 844 ASN A N 1
ATOM 6630 C CA . ASN A 1 844 ? 49.499 -47.067 -9.234 1.00 98.44 844 ASN A CA 1
ATOM 6631 C C . ASN A 1 844 ? 48.852 -47.775 -8.029 1.00 98.44 844 ASN A C 1
ATOM 6633 O O . ASN A 1 844 ? 47.774 -47.378 -7.582 1.00 98.44 844 ASN A O 1
ATOM 6637 N N . ASP A 1 845 ? 49.484 -48.836 -7.526 1.00 97.75 845 ASP A N 1
ATOM 6638 C CA . ASP A 1 845 ? 49.049 -49.588 -6.343 1.00 97.75 845 ASP A CA 1
ATOM 6639 C C . ASP A 1 845 ? 49.805 -49.082 -5.100 1.00 97.75 845 ASP A C 1
ATOM 6641 O O . ASP A 1 845 ? 51.016 -49.272 -5.005 1.00 97.75 845 ASP A O 1
ATOM 6645 N N . PRO A 1 846 ? 49.135 -48.447 -4.127 1.00 97.06 846 PRO A N 1
ATOM 6646 C CA . PRO A 1 846 ? 49.821 -47.779 -3.024 1.00 97.06 846 PRO A CA 1
ATOM 6647 C C . PRO A 1 846 ? 50.564 -48.725 -2.060 1.00 97.06 846 PRO A C 1
ATOM 6649 O O . PRO A 1 846 ? 51.391 -48.242 -1.287 1.00 97.06 846 PRO A O 1
ATOM 6652 N N . TRP A 1 847 ? 50.307 -50.043 -2.073 1.00 94.38 847 TRP A N 1
ATOM 6653 C CA . TRP A 1 847 ? 50.954 -51.008 -1.162 1.00 94.38 847 TRP A CA 1
ATOM 6654 C C . TRP A 1 847 ? 52.112 -51.796 -1.799 1.00 94.38 847 TRP A C 1
ATOM 6656 O O . TRP A 1 847 ? 52.960 -52.341 -1.077 1.00 94.38 847 TRP A O 1
ATOM 6666 N N . GLY A 1 848 ? 52.160 -51.869 -3.130 1.00 94.19 848 GLY A N 1
ATOM 6667 C CA . GLY A 1 848 ? 53.140 -52.640 -3.899 1.00 94.19 848 GLY A CA 1
ATOM 6668 C C . GLY A 1 848 ? 52.481 -53.474 -4.999 1.00 94.19 848 GLY A C 1
ATOM 6669 O O . GLY A 1 848 ? 51.327 -53.265 -5.343 1.00 94.19 848 GLY A O 1
ATOM 6670 N N . ASN A 1 849 ? 53.193 -54.443 -5.565 1.00 96.38 849 ASN A N 1
ATOM 6671 C CA . ASN A 1 849 ? 52.675 -55.232 -6.681 1.00 96.38 849 ASN A CA 1
ATOM 6672 C C . ASN A 1 849 ? 51.819 -56.424 -6.215 1.00 96.38 849 ASN A C 1
ATOM 6674 O O . ASN A 1 849 ? 52.339 -57.423 -5.709 1.00 96.38 849 ASN A O 1
ATOM 6678 N N . SER A 1 850 ? 50.509 -56.358 -6.460 1.00 94.56 850 SER A N 1
ATOM 6679 C CA . SER A 1 850 ? 49.564 -57.428 -6.115 1.00 94.56 850 SER A CA 1
ATOM 6680 C C . SER A 1 850 ? 49.816 -58.729 -6.889 1.00 94.56 850 SER A C 1
ATOM 6682 O O . SER A 1 850 ? 49.633 -59.815 -6.340 1.00 94.56 850 SER A O 1
ATOM 6684 N N . LEU A 1 851 ? 50.332 -58.655 -8.126 1.00 94.12 851 LEU A N 1
ATOM 6685 C CA . LEU A 1 851 ? 50.635 -59.842 -8.943 1.00 94.12 851 LEU A CA 1
ATOM 6686 C C . LEU A 1 851 ? 51.707 -60.736 -8.313 1.00 94.12 851 LEU A C 1
ATOM 6688 O O . LEU A 1 851 ? 51.758 -61.929 -8.598 1.00 94.12 851 LEU A O 1
ATOM 6692 N N . THR A 1 852 ? 52.564 -60.175 -7.457 1.00 93.88 852 THR A N 1
ATOM 6693 C CA . THR A 1 852 ? 53.610 -60.931 -6.756 1.00 93.88 852 THR A CA 1
ATOM 6694 C C . THR A 1 852 ? 53.209 -61.299 -5.326 1.00 93.88 852 THR A C 1
ATOM 6696 O O . THR A 1 852 ? 54.062 -61.697 -4.529 1.00 93.88 852 THR A O 1
ATOM 6699 N N . GLY A 1 853 ? 51.934 -61.116 -4.963 1.00 90.19 853 GLY A N 1
ATOM 6700 C CA . GLY A 1 853 ? 51.471 -61.238 -3.582 1.00 90.19 853 GLY A CA 1
ATOM 6701 C C . GLY A 1 853 ? 52.111 -60.200 -2.655 1.00 90.19 853 GLY A C 1
ATOM 6702 O O . GLY A 1 853 ? 52.339 -60.491 -1.485 1.00 90.19 853 GLY A O 1
ATOM 6703 N N . TYR A 1 854 ? 52.448 -59.014 -3.181 1.00 93.19 854 TYR A N 1
ATOM 6704 C CA . TYR A 1 854 ? 53.107 -57.910 -2.468 1.00 93.19 854 TYR A CA 1
ATOM 6705 C C . TYR A 1 854 ? 54.518 -58.197 -1.941 1.00 93.19 854 TYR A C 1
ATOM 6707 O O . TYR A 1 854 ? 55.024 -57.478 -1.078 1.00 93.19 854 TYR A O 1
ATOM 6715 N N . THR A 1 855 ? 55.197 -59.199 -2.502 1.00 91.75 855 THR A N 1
ATOM 6716 C CA . THR A 1 855 ? 56.643 -59.397 -2.289 1.00 91.75 855 THR A CA 1
ATOM 6717 C C . THR A 1 855 ? 57.486 -58.272 -2.901 1.00 91.75 855 THR A C 1
ATOM 6719 O O . THR A 1 855 ? 58.575 -57.990 -2.411 1.00 91.75 855 THR A O 1
ATOM 6722 N N . ASN A 1 856 ? 56.977 -57.593 -3.936 1.00 93.25 856 ASN A N 1
ATOM 6723 C CA . ASN A 1 856 ? 57.552 -56.363 -4.470 1.00 93.25 856 ASN A CA 1
ATOM 6724 C C . ASN A 1 856 ? 56.770 -55.162 -3.919 1.00 93.25 856 ASN A C 1
ATOM 6726 O O . ASN A 1 856 ? 55.560 -55.058 -4.119 1.00 93.25 856 ASN A O 1
ATOM 6730 N N . THR A 1 857 ? 57.463 -54.254 -3.234 1.00 92.62 857 THR A N 1
ATOM 6731 C CA . THR A 1 857 ? 56.867 -53.093 -2.559 1.00 92.62 857 THR A CA 1
ATOM 6732 C C . THR A 1 857 ? 56.727 -51.858 -3.453 1.00 92.62 857 THR A C 1
ATOM 6734 O O . THR A 1 857 ? 56.103 -50.887 -3.034 1.00 92.62 857 THR A O 1
ATOM 6737 N N . TYR A 1 858 ? 57.257 -51.877 -4.681 1.00 95.06 858 TYR A N 1
ATOM 6738 C CA . TYR A 1 858 ? 57.079 -50.791 -5.644 1.00 95.06 858 TYR A CA 1
ATOM 6739 C C . TYR A 1 858 ? 55.805 -50.995 -6.472 1.00 95.06 858 TYR A C 1
ATOM 6741 O O . TYR A 1 858 ? 55.675 -51.983 -7.197 1.00 95.06 858 TYR A O 1
ATOM 6749 N N . GLY A 1 859 ? 54.867 -50.051 -6.363 1.00 95.25 859 GLY A N 1
ATOM 6750 C CA . GLY A 1 859 ? 53.538 -50.136 -6.967 1.00 95.25 859 GLY A CA 1
ATOM 6751 C C . GLY A 1 859 ? 53.251 -49.147 -8.099 1.00 95.25 859 GLY A C 1
ATOM 6752 O O . GLY A 1 859 ? 52.107 -49.038 -8.531 1.00 95.25 859 GLY A O 1
ATOM 6753 N N . GLY A 1 860 ? 54.247 -48.400 -8.576 1.00 95.88 860 GLY A N 1
ATOM 6754 C CA . GLY A 1 860 ? 54.053 -47.397 -9.626 1.00 95.88 860 GLY A CA 1
ATOM 6755 C C . GLY A 1 860 ? 53.947 -48.007 -11.025 1.00 95.88 860 GLY A C 1
ATOM 6756 O O . GLY A 1 860 ? 54.769 -48.842 -11.400 1.00 95.88 860 GLY A O 1
ATOM 6757 N N . LYS A 1 861 ? 52.980 -47.534 -11.823 1.00 95.94 861 LYS A N 1
ATOM 6758 C CA . LYS A 1 861 ? 52.806 -47.850 -13.256 1.00 95.94 861 LYS A CA 1
ATOM 6759 C C . LYS A 1 861 ? 52.777 -49.349 -13.592 1.00 95.94 861 LYS A C 1
ATOM 6761 O O . LYS A 1 861 ? 53.326 -49.783 -14.606 1.00 95.94 861 LYS A O 1
ATOM 6766 N N . LEU A 1 862 ? 52.133 -50.150 -12.753 1.00 96.94 862 LEU A N 1
ATOM 6767 C CA . LEU A 1 862 ? 51.992 -51.587 -12.961 1.00 96.94 862 LEU A CA 1
ATOM 6768 C C . LEU A 1 862 ? 50.912 -51.879 -14.006 1.00 96.94 862 LEU A C 1
ATOM 6770 O O . LEU A 1 862 ? 49.842 -51.282 -13.977 1.00 96.94 862 LEU A O 1
ATOM 6774 N N . LEU A 1 863 ? 51.160 -52.828 -14.910 1.00 97.06 863 LEU A N 1
ATOM 6775 C CA . LEU A 1 863 ? 50.123 -53.345 -15.804 1.00 97.06 863 LEU A CA 1
ATOM 6776 C C . LEU A 1 863 ? 49.424 -54.523 -15.126 1.00 97.06 863 LEU A C 1
ATOM 6778 O O . LEU A 1 863 ? 50.010 -55.597 -14.996 1.00 97.06 863 LEU A O 1
ATOM 6782 N N . TYR A 1 864 ? 48.174 -54.330 -14.719 1.00 97.69 864 TYR A N 1
ATOM 6783 C CA . TYR A 1 864 ? 47.315 -55.399 -14.219 1.00 97.69 864 TYR A CA 1
ATOM 6784 C C . TYR A 1 864 ? 46.504 -55.979 -15.391 1.00 97.69 864 TYR A C 1
ATOM 6786 O O . TYR A 1 864 ? 45.718 -55.250 -16.002 1.00 97.69 864 TYR A O 1
ATOM 6794 N N . PRO A 1 865 ? 46.706 -57.262 -15.759 1.00 96.44 865 PRO A N 1
ATOM 6795 C CA . PRO A 1 865 ? 46.020 -57.872 -16.898 1.00 96.44 865 PRO A CA 1
ATOM 6796 C C . PRO A 1 865 ? 44.503 -57.987 -16.697 1.00 96.44 865 PRO A C 1
ATOM 6798 O O . PRO A 1 865 ? 44.029 -58.141 -15.572 1.00 96.44 865 PRO A O 1
ATOM 6801 N N . ASN A 1 866 ? 43.734 -57.988 -17.790 1.00 88.81 866 ASN A N 1
ATOM 6802 C CA . ASN A 1 866 ? 42.264 -58.038 -17.749 1.00 88.81 866 ASN A CA 1
ATOM 6803 C C . ASN A 1 866 ? 41.702 -59.209 -16.925 1.00 88.81 866 ASN A C 1
ATOM 6805 O O . ASN A 1 866 ? 40.773 -59.022 -16.149 1.00 88.81 866 ASN A O 1
ATOM 6809 N N . ASN A 1 867 ? 42.260 -60.416 -17.059 1.00 91.25 867 ASN A N 1
ATOM 6810 C CA . ASN A 1 867 ? 41.798 -61.583 -16.298 1.00 91.25 867 ASN A CA 1
ATOM 6811 C C . ASN A 1 867 ? 42.014 -61.409 -14.786 1.00 91.25 867 ASN A C 1
ATOM 6813 O O . ASN A 1 867 ? 41.127 -61.724 -13.999 1.00 91.25 867 ASN A O 1
ATOM 6817 N N . PHE A 1 868 ? 43.159 -60.851 -14.397 1.00 95.62 868 PHE A N 1
ATOM 6818 C CA . PHE A 1 868 ? 43.472 -60.531 -13.012 1.00 95.62 868 PHE A CA 1
ATOM 6819 C C . PHE A 1 868 ? 42.536 -59.448 -12.460 1.00 95.62 868 PHE A C 1
ATOM 6821 O O . PHE A 1 868 ? 42.014 -59.578 -11.357 1.00 95.62 868 PHE A O 1
ATOM 6828 N N . LEU A 1 869 ? 42.257 -58.404 -13.243 1.00 95.62 869 LEU A N 1
ATOM 6829 C CA . LEU A 1 869 ? 41.313 -57.349 -12.866 1.00 95.62 869 LEU A CA 1
ATOM 6830 C C . LEU A 1 869 ? 39.881 -57.867 -12.728 1.00 95.62 869 LEU A C 1
ATOM 6832 O O . LEU A 1 869 ? 39.188 -57.471 -11.799 1.00 95.62 869 LEU A O 1
ATOM 6836 N N . VAL A 1 870 ? 39.445 -58.781 -13.595 1.00 92.75 870 VAL A N 1
ATOM 6837 C CA . VAL A 1 870 ? 38.125 -59.414 -13.480 1.00 92.75 870 VAL A CA 1
ATOM 6838 C C . VAL A 1 870 ? 38.025 -60.242 -12.199 1.00 92.75 870 VAL A C 1
ATOM 6840 O O . VAL A 1 870 ? 37.018 -60.167 -11.496 1.00 92.75 870 VAL A O 1
ATOM 6843 N N . GLU A 1 871 ? 39.078 -60.991 -11.865 1.00 93.75 871 GLU A N 1
ATOM 6844 C CA . GLU A 1 871 ? 39.144 -61.783 -10.634 1.00 93.75 871 GLU A CA 1
ATOM 6845 C C . GLU A 1 871 ? 39.131 -60.899 -9.378 1.00 93.75 871 GLU A C 1
ATOM 6847 O O . GLU A 1 871 ? 38.430 -61.207 -8.414 1.00 93.75 871 GLU A O 1
ATOM 6852 N N . LYS A 1 872 ? 39.903 -59.804 -9.370 1.00 94.25 872 LYS A N 1
ATOM 6853 C CA . LYS A 1 872 ? 40.096 -58.979 -8.168 1.00 94.25 872 LYS A CA 1
ATOM 6854 C C . LYS A 1 872 ? 39.102 -57.827 -8.026 1.00 94.25 872 LYS A C 1
ATOM 6856 O O . LYS A 1 872 ? 38.764 -57.483 -6.900 1.00 94.25 872 LYS A O 1
ATOM 6861 N N . ALA A 1 873 ? 38.633 -57.222 -9.112 1.00 92.81 873 ALA A N 1
ATOM 6862 C CA . ALA A 1 873 ? 37.815 -56.002 -9.091 1.00 92.81 873 ALA A CA 1
ATOM 6863 C C . ALA A 1 873 ? 36.390 -56.177 -9.658 1.00 92.81 873 ALA A C 1
ATOM 6865 O O . ALA A 1 873 ? 35.568 -55.273 -9.501 1.00 92.81 873 ALA A O 1
ATOM 6866 N N . GLY A 1 874 ? 36.070 -57.334 -10.251 1.00 91.31 874 GLY A N 1
ATOM 6867 C CA . GLY A 1 874 ? 34.709 -57.710 -10.656 1.00 91.31 874 GLY A CA 1
ATOM 6868 C C . GLY A 1 874 ? 34.505 -57.868 -12.166 1.00 91.31 874 GLY A C 1
ATOM 6869 O O . GLY A 1 874 ? 35.359 -57.550 -12.983 1.00 91.31 874 GLY A O 1
ATOM 6870 N N . THR A 1 875 ? 33.343 -58.385 -12.565 1.00 90.12 875 THR A N 1
ATOM 6871 C CA . THR A 1 875 ? 32.963 -58.535 -13.982 1.00 90.12 875 THR A CA 1
ATOM 6872 C C . THR A 1 875 ? 32.389 -57.238 -14.558 1.00 90.12 875 THR A C 1
ATOM 6874 O O . THR A 1 875 ? 32.006 -56.338 -13.812 1.00 90.12 875 THR A O 1
ATOM 6877 N N . ASP A 1 876 ? 32.315 -57.127 -15.891 1.00 83.81 876 ASP A N 1
ATOM 6878 C CA . ASP A 1 876 ? 31.757 -55.936 -16.550 1.00 83.81 876 ASP A CA 1
ATOM 6879 C C . ASP A 1 876 ? 30.343 -55.608 -16.033 1.00 83.81 876 ASP A C 1
ATOM 6881 O O . ASP A 1 876 ? 29.481 -56.483 -15.947 1.00 83.81 876 ASP A O 1
ATOM 6885 N N . GLY A 1 877 ? 30.108 -54.348 -15.654 1.00 80.50 877 GLY A N 1
ATOM 6886 C CA . GLY A 1 877 ? 28.851 -53.907 -15.039 1.00 80.50 877 GLY A CA 1
ATOM 6887 C C . GLY A 1 877 ? 28.744 -54.170 -13.531 1.00 80.50 877 GLY A C 1
ATOM 6888 O O . GLY A 1 877 ? 27.754 -53.756 -12.932 1.00 80.50 877 GLY A O 1
ATOM 6889 N N . ASN A 1 878 ? 29.750 -54.799 -12.916 1.00 91.88 878 ASN A N 1
ATOM 6890 C CA . ASN A 1 878 ? 29.881 -55.033 -11.471 1.00 91.88 878 ASN A CA 1
ATOM 6891 C C . ASN A 1 878 ? 31.240 -54.548 -10.935 1.00 91.88 878 ASN A C 1
ATOM 6893 O O . ASN A 1 878 ? 31.790 -55.130 -10.000 1.00 91.88 878 ASN A O 1
ATOM 6897 N N . VAL A 1 879 ? 31.797 -53.498 -11.543 1.00 93.81 879 VAL A N 1
ATOM 6898 C CA . VAL A 1 879 ? 33.074 -52.911 -11.127 1.00 93.81 879 VAL A CA 1
ATOM 6899 C C . VAL A 1 879 ? 32.821 -51.741 -10.181 1.00 93.81 879 VAL A C 1
ATOM 6901 O O . VAL A 1 879 ? 31.986 -50.870 -10.449 1.00 93.81 879 VAL A O 1
ATOM 6904 N N . TRP A 1 880 ? 33.548 -51.709 -9.066 1.00 96.69 880 TRP A N 1
ATOM 6905 C CA . TRP A 1 880 ? 33.505 -50.602 -8.115 1.00 96.69 880 TRP A CA 1
ATOM 6906 C C . TRP A 1 880 ? 34.475 -49.519 -8.570 1.00 96.69 880 TRP A C 1
ATOM 6908 O O . TRP A 1 880 ? 35.632 -49.819 -8.829 1.00 96.69 880 TRP A O 1
ATOM 6918 N N . ALA A 1 881 ? 34.048 -48.260 -8.663 1.00 96.62 881 ALA A N 1
ATOM 6919 C CA . ALA A 1 881 ? 34.976 -47.168 -8.960 1.00 96.62 881 ALA A CA 1
ATOM 6920 C C . ALA A 1 881 ? 34.491 -45.810 -8.449 1.00 96.62 881 ALA A C 1
ATOM 6922 O O . ALA A 1 881 ? 33.288 -45.526 -8.467 1.00 96.62 881 ALA A O 1
ATOM 6923 N N . HIS A 1 882 ? 35.439 -44.952 -8.056 1.00 97.25 882 HIS A N 1
ATOM 6924 C CA . HIS A 1 882 ? 35.196 -43.511 -7.907 1.00 97.25 882 HIS A CA 1
ATOM 6925 C C . HIS A 1 882 ? 35.720 -42.780 -9.136 1.00 97.25 882 HIS A C 1
ATOM 6927 O O . HIS A 1 882 ? 36.900 -42.897 -9.473 1.00 97.25 882 HIS A O 1
ATOM 6933 N N . PHE A 1 883 ? 34.848 -41.997 -9.772 1.00 97.31 883 PHE A N 1
ATOM 6934 C CA . PHE A 1 883 ? 35.238 -41.028 -10.797 1.00 97.31 883 PHE A CA 1
ATOM 6935 C C . PHE A 1 883 ? 35.289 -39.647 -10.158 1.00 97.31 883 PHE A C 1
ATOM 6937 O O . PHE A 1 883 ? 34.283 -39.203 -9.601 1.00 97.31 883 PHE A O 1
ATOM 6944 N N . ILE A 1 884 ? 36.455 -39.003 -10.216 1.00 95.75 884 ILE A N 1
ATOM 6945 C CA . ILE A 1 884 ? 36.725 -37.711 -9.582 1.00 95.75 884 ILE A CA 1
ATOM 6946 C C . ILE A 1 884 ? 36.939 -36.665 -10.672 1.00 95.75 884 ILE A C 1
ATOM 6948 O O . ILE A 1 884 ? 37.771 -36.861 -11.559 1.00 95.75 884 ILE A O 1
ATOM 6952 N N . TYR A 1 885 ? 36.224 -35.544 -10.583 1.00 89.69 885 TYR A N 1
ATOM 6953 C CA . TYR A 1 885 ? 36.262 -34.470 -11.572 1.00 89.69 885 TYR A CA 1
ATOM 6954 C C . TYR A 1 885 ? 36.713 -33.155 -10.928 1.00 89.69 885 TYR A C 1
ATOM 6956 O O . TYR A 1 885 ? 36.218 -32.822 -9.843 1.00 89.69 885 TYR A O 1
ATOM 6964 N N . PRO A 1 886 ? 37.580 -32.373 -11.599 1.00 85.88 886 PRO A N 1
ATOM 6965 C CA . PRO A 1 886 ? 37.787 -30.980 -11.231 1.00 85.88 886 PRO A CA 1
ATOM 6966 C C . PRO A 1 886 ? 36.468 -30.202 -11.362 1.00 85.88 886 PRO A C 1
ATOM 6968 O O . PRO A 1 886 ? 35.573 -30.569 -12.144 1.00 85.88 886 PRO A O 1
ATOM 6971 N N . ASN A 1 887 ? 36.324 -29.172 -10.533 1.00 64.19 887 ASN A N 1
ATOM 6972 C CA . ASN A 1 887 ? 35.207 -28.236 -10.621 1.00 64.19 887 ASN A CA 1
ATOM 6973 C C . ASN A 1 887 ? 35.343 -27.299 -11.814 1.00 64.19 887 ASN A C 1
ATOM 6975 O O . ASN A 1 887 ? 36.484 -26.875 -12.099 1.00 64.19 887 ASN A O 1
#

Radius of gyration: 46.48 Å; chains: 1; bounding box: 110×104×108 Å

pLDDT: mean 87.36, std 9.22, range [46.75, 98.56]

Secondary structure (DSSP, 8-state):
--SB---B-SEEEBT--EEEEEEB-TTT-SEEEEEETTTEEEPPEEETTTTEEEEEETT-B-S-EEEEEEEEEE-TTS-EEEEEEEEEEEESS--EEEEEEEEEESS-EEEESSSS-GGGS-GGGEEEE-TT-EEEEEEEEEETTEEEEEEEEEETTTEEEEEEEGGGEEEEETTEEP---GGGPPPPPTT-EEEEE-S-EEEESSSS-TTTS-GGGEEEE-TT-EEEEEEEEEETTEEEEEEPTT-PBTTTBSEEEEEGGGEEEEETTEEPPP-TT-EEEEESS-EEEESSSS-GGGS-GGGEEEE-TT-EEEEEEEEEETTEEEEEEEEEETTTEEEEEE-GGGEEEEETTEEP-S-SSB---S-SEEEBTS-EEEEEEB-TTT-SEEEEEETTTEEE-EEEETTTTEEEEEETT-BSS-EEEEEEEEEE-TTS-EEEEEEEEEEEES-GGGTTPPEEEEESSSEEEESSSS-GGGS-GGGEEEE-TT-EEEEEEEEEETTEEEEEEEEEETTTEEEEEEEGGGEEEEETTEEE---GGGSPP-SSSEEEEESS-EEEESSSS-GGGS-GGGEEEE-TT-EEEEEEEEEETTEEEEEEEEEETTTEEEEEEEGGGEEEEETTEE----TT-EEEEE-S-EEEESSSS-GGGS-GGGEEEEPTT-EEEEEEEEEETTEEEEEEEEEETTTEEEEEEEGGGEEEEETTEEPPSSPPPPS-EE--PPP--GGG-SS-TTS-HHHHHHHHHHHHTT---SSSSSHHHHHHHHHHHHH-TTGGG-HHHHHHHHHHTT-EEEEEEEE-HHHHHHHHHTT--EEEEE-SSTT-EEEEEEEEETTEEEEE-TT--GGGTT-S---TTEEEEHHHHHHHH-STT-EEEEEEE--